Protein AF-A0A9P1BR85-F1 (afdb_monomer_lite)

pLDDT: mean 72.41, std 27.2, range [21.11, 98.56]

InterPro domains:
  IPR002318 Alanine-tRNA ligase, class IIc [PR00980] (396-407)
  IPR002318 Alanine-tRNA ligase, class IIc [PR00980] (524-535)
  IPR002318 Alanine-tRNA ligase, class IIc [PR00980] (551-564)
  IPR002318 Alanine-tRNA ligase, class IIc [PR00980] (608-624)
  IPR002318 Alanine-tRNA ligase, class IIc [PR00980] (632-645)
  IPR002318 Alanine-tRNA ligase, class IIc [TIGR00344] (321-1251)
  IPR009000 Translation protein, beta-barrel domain superfamily [SSF50447] (837-905)
  IPR012947 Threonyl/alanyl tRNA synthetase, SAD [PF07973] (1009-1067)
  IPR012947 Threonyl/alanyl tRNA synthetase, SAD [SM00863] (1009-1068)
  IPR018162 Alanine-tRNA ligase, class IIc, anti-codon-binding domain superfamily [SSF101353] (571-773)
  IPR018163 Threonyl/alanyl tRNA synthetase, class II-like, putative editing domain superfamily [SSF55186] (910-1072)
  IPR018164 Alanyl-tRNA synthetase, class IIc, N-terminal [PF01411] (321-908)
  IPR018165 Alanyl-tRNA synthetase, class IIc, core domain [PS50860] (317-1081)
  IPR023033 Alanine-tRNA ligase, eukaryota/bacteria [MF_00036_B] (319-1270)
  IPR045864 Class II Aminoacyl-tRNA synthetase/Biotinyl protein ligase (BPL) and lipoyl protein ligase (LPL) [G3DSA:3.30.930.10] (318-566)
  IPR045864 Class II Aminoacyl-tRNA synthetase/Biotinyl protein ligase (BPL) and lipoyl protein ligase (LPL) [SSF55681] (320-570)
  IPR050058 Alanine--tRNA ligase [PTHR11777] (317-1268)
  IPR059090 Alanine--tRNA ligase, helical bundle domain [PF26023] (1075-1135)

Secondary structure (DSSP, 8-state):
-PPPPSS----------EEEEEETTTTEEEEEESS-----TT--S-S-PPP---------------------------------------SSS----------------------S---HHHHHHHHHHHHHHHHHHHHHHHHHHHHHHS------PPPPP-------------------HHHHHSTTSS---S---------S---S---------------------SS-------------------TTS----EEEETTEEEE---------------------------SSSHHHHTT--S--SS---TTTS-HHHHHHHHHHIIIIIT-PEE-PPPPSS-SS-TT-SS--SGGGGGHHHHTT---TT-TTTT--EEEEEEEEE-SSSSS--TTTTTTSSS--SEEEEEEEEEESS--HHHHHHHHHHIIIIIS---GGGEEEEEE--BTTTTBPP-HHHHHHHTTTS-GGGEEEE-HHHHEEESSSSEEEEEEEEEEEESS-SS--GGGTTTT-TTEEEEEEEEEEEEEE-TTS-EEEEEEEEEEEEEEHHHHHHHHTT-SSGGGSTTTHHHHHHHHHHH-SSPP----GGGSTTSHHHHHHHHHHHHHHHHHHHHTT----SSHHHHHHHHHHHHHHHHHHHHS-PPTT-GGGGHHHHHHHHTTT-TTS-HHHHHHHHHHHHHHHHHHHHHHHHHHHHHHHHHHHHHHHT--EE-HHHHHHHHHHH---HHHHHHHHHHTT-EE-HHHHHHHHHHHHHHHHHHHHHHHTTT---PPP---HHHHHHHHHTTPPPPB-GGGGS-S---EEEEEEEEETTEEESBGGG-S-TTSEEEEEESB--SPPSBTTBPPP-EEEE-TT--EEEEE-EEEEETTEEEEEEE--S--BTT-EEEEEE-HHHHHHHHHHHHHHHHHHHHHHHHH-TT--EEEEEE-SS-EEEEEE---TT-S-HHHHHHHHHHHHHHHHTT-BEEEEEE-HHHHHTSTT-B--TT----SSEEEEEESS-HHHHHHSTT-GGGGGSEEEE--S---SBGGGG--EEEEEEEEEETTEEEEEEEEHHHHHHHHHHHHHHHHHHHHHHHS---HHHHHHHHHHHHHS---HHHHHHHHHHHHHHHHHHHHHHHHHTT-PPPHHHHHHHHHHHHHHHHHHHHTT-SEEEEEEESTTS-HHHHHHHHHHS--SSEEEEEEEEETTEEEEEEE--HHHHTTS-HHHHHHHHHHTTT-EEEE-SSEEEEEEES--TTHHHHHHHHHHH-

Structure (mmCIF, N/CA/C/O backbone):
data_AF-A0A9P1BR85-F1
#
_entry.id   AF-A0A9P1BR85-F1
#
loop_
_atom_site.group_PDB
_atom_site.id
_atom_site.type_symbol
_atom_site.label_atom_id
_atom_site.label_alt_id
_atom_site.label_comp_id
_atom_site.label_asym_id
_atom_site.label_entity_id
_atom_site.label_seq_id
_atom_site.pdbx_PDB_ins_code
_atom_site.Cartn_x
_atom_site.Cartn_y
_atom_site.Cartn_z
_atom_site.occupancy
_atom_site.B_iso_or_equiv
_atom_site.auth_seq_id
_atom_site.auth_comp_id
_atom_site.auth_asym_id
_atom_site.auth_atom_id
_atom_site.pdbx_PDB_model_num
ATOM 1 N N . MET A 1 1 ? -26.555 35.441 6.505 1.00 25.62 1 MET A N 1
ATOM 2 C CA . MET A 1 1 ? -26.616 36.416 7.619 1.00 25.62 1 MET A CA 1
ATOM 3 C C . MET A 1 1 ? -27.874 37.264 7.460 1.00 25.62 1 MET A C 1
ATOM 5 O O . MET A 1 1 ? -27.933 38.036 6.513 1.00 25.62 1 MET A O 1
ATOM 9 N N . ALA A 1 2 ? -28.881 37.100 8.325 1.00 23.98 2 ALA A N 1
ATOM 10 C CA . ALA A 1 2 ? -30.093 37.929 8.333 1.00 23.98 2 ALA A CA 1
ATOM 11 C C . ALA A 1 2 ? -30.018 38.962 9.474 1.00 23.98 2 ALA A C 1
ATOM 13 O O . ALA A 1 2 ? -29.625 38.620 10.588 1.00 23.98 2 ALA A O 1
ATOM 14 N N . ARG A 1 3 ? -30.357 40.226 9.182 1.00 26.73 3 ARG A N 1
ATOM 15 C CA . ARG A 1 3 ? -30.446 41.327 10.157 1.00 26.73 3 ARG A CA 1
ATOM 16 C C . ARG A 1 3 ? -31.713 41.170 11.004 1.00 26.73 3 ARG A C 1
ATOM 18 O O . ARG A 1 3 ? -32.809 41.132 10.457 1.00 26.73 3 ARG A O 1
ATOM 25 N N . LEU A 1 4 ? -31.541 41.125 12.323 1.00 29.30 4 LEU A N 1
ATOM 26 C CA . LEU A 1 4 ? -32.611 41.199 13.317 1.00 29.30 4 LEU A CA 1
ATOM 27 C C . LEU A 1 4 ? -33.137 42.638 13.418 1.00 29.30 4 LEU A C 1
ATOM 29 O O . LEU A 1 4 ? -32.357 43.582 13.546 1.00 29.30 4 LEU A O 1
ATOM 33 N N . GLY A 1 5 ? -34.460 42.788 13.355 1.00 28.75 5 GLY A N 1
ATOM 34 C CA . GLY A 1 5 ? -35.166 44.020 13.698 1.00 28.75 5 GLY A CA 1
ATOM 35 C C . GLY A 1 5 ? -35.377 44.154 15.214 1.00 28.75 5 GLY A C 1
ATOM 36 O O . GLY A 1 5 ? -35.301 43.160 15.939 1.00 28.75 5 GLY A O 1
ATOM 37 N N . PRO A 1 6 ? -35.628 45.375 15.711 1.00 30.72 6 PRO A N 1
ATOM 38 C CA . PRO A 1 6 ? -35.629 45.680 17.130 1.00 30.72 6 PRO A CA 1
ATOM 39 C C . PRO A 1 6 ? -37.031 45.448 17.695 1.00 30.72 6 PRO A C 1
ATOM 41 O O . PRO A 1 6 ? -37.921 46.243 17.422 1.00 30.72 6 PRO A O 1
ATOM 44 N N . ASN A 1 7 ? -37.243 44.345 18.417 1.00 29.75 7 ASN A N 1
ATOM 45 C CA . ASN A 1 7 ? -38.134 44.230 19.585 1.00 29.75 7 ASN A CA 1
ATOM 46 C C . ASN A 1 7 ? -38.347 42.750 19.944 1.00 29.75 7 ASN A C 1
ATOM 48 O O . ASN A 1 7 ? -38.899 41.994 19.152 1.00 29.75 7 ASN A O 1
ATOM 52 N N . GLY A 1 8 ? -37.980 42.375 21.173 1.00 27.50 8 GLY A N 1
ATOM 53 C CA . GLY A 1 8 ? -38.350 41.098 21.799 1.00 27.50 8 GLY A CA 1
ATOM 54 C C . GLY A 1 8 ? -37.197 40.100 21.890 1.00 27.50 8 GLY A C 1
ATOM 55 O O . GLY A 1 8 ? -36.832 39.468 20.906 1.00 27.50 8 GLY A O 1
ATOM 56 N N . GLY A 1 9 ? -36.607 39.974 23.080 1.00 27.09 9 GLY A N 1
ATOM 57 C CA . GLY A 1 9 ? -35.507 39.051 23.352 1.00 27.09 9 GLY A CA 1
ATOM 58 C C . GLY A 1 9 ? -35.952 37.646 23.766 1.00 27.09 9 GLY A C 1
ATOM 59 O O . GLY A 1 9 ? -37.033 37.485 24.321 1.00 27.09 9 GLY A O 1
ATOM 60 N N . ALA A 1 10 ? -35.081 36.657 23.541 1.00 24.48 10 ALA A N 1
ATOM 61 C CA . ALA A 1 10 ? -34.544 35.745 24.563 1.00 24.48 10 ALA A CA 1
ATOM 62 C C . ALA A 1 10 ? -33.640 34.652 23.941 1.00 24.48 10 ALA A C 1
ATOM 64 O O . ALA A 1 10 ? -34.017 34.010 22.971 1.00 24.48 10 ALA A O 1
ATOM 65 N N . MET A 1 11 ? -32.493 34.450 24.609 1.00 24.55 11 MET A N 1
ATOM 66 C CA . MET A 1 11 ? -31.585 33.287 24.714 1.00 24.55 11 MET A CA 1
ATOM 67 C C . MET A 1 11 ? -30.836 32.724 23.474 1.00 24.55 11 MET A C 1
ATOM 69 O O . MET A 1 11 ? -31.454 32.207 22.548 1.00 24.55 11 MET A O 1
ATOM 73 N N . PRO A 1 12 ? -29.480 32.718 23.495 1.00 28.81 12 PRO A N 1
ATOM 74 C CA . PRO A 1 12 ? -28.637 32.061 22.500 1.00 28.81 12 PRO A CA 1
ATOM 75 C C . PRO A 1 12 ? -28.315 30.611 22.898 1.00 28.81 12 PRO A C 1
ATOM 77 O O . PRO A 1 12 ? -27.732 30.356 23.949 1.00 28.81 12 PRO A O 1
ATOM 80 N N . GLY A 1 13 ? -28.641 29.662 22.022 1.00 33.38 13 GLY A N 1
ATOM 81 C CA . GLY A 1 13 ? -28.207 28.270 22.141 1.00 33.38 13 GLY A CA 1
ATOM 82 C C . GLY A 1 13 ? -29.148 27.325 21.402 1.00 33.38 13 GLY A C 1
ATOM 83 O O . GLY A 1 13 ? -30.306 27.228 21.774 1.00 33.38 13 GLY A O 1
ATOM 84 N N . GLN A 1 14 ? -28.615 26.621 20.396 1.00 28.33 14 GLN A N 1
ATOM 85 C CA . GLN A 1 14 ? -29.268 25.638 19.509 1.00 28.33 14 GLN A CA 1
ATOM 86 C C . GLN A 1 14 ? -30.044 26.195 18.300 1.00 28.33 14 GLN A C 1
ATOM 88 O O . GLN A 1 14 ? -31.259 26.327 18.308 1.00 28.33 14 GLN A O 1
ATOM 93 N N . LEU A 1 15 ? -29.327 26.406 17.192 1.00 25.19 15 LEU A N 1
ATOM 94 C CA . LEU A 1 15 ? -29.870 26.268 15.835 1.00 25.19 15 LEU A CA 1
ATOM 95 C C . LEU A 1 15 ? -28.825 25.510 15.003 1.00 25.19 15 LEU A C 1
ATOM 97 O O . LEU A 1 15 ? -27.861 26.101 14.519 1.00 25.19 15 LEU A O 1
ATOM 101 N N . ARG A 1 16 ? -28.984 24.190 14.869 1.00 26.69 16 ARG A N 1
ATOM 102 C CA . ARG A 1 16 ? -28.299 23.388 13.845 1.00 26.69 16 ARG A CA 1
ATOM 103 C C . ARG A 1 16 ? -29.375 22.875 12.877 1.00 26.69 16 ARG A C 1
ATOM 105 O O . ARG A 1 16 ? -30.296 22.206 13.310 1.00 26.69 16 ARG A O 1
ATOM 112 N N . HIS A 1 17 ? -29.228 23.267 11.607 1.00 26.73 17 HIS A N 1
ATOM 113 C CA . HIS A 1 17 ? -29.951 22.861 10.387 1.00 26.73 17 HIS A CA 1
ATOM 114 C C . HIS A 1 17 ? -31.493 23.017 10.327 1.00 26.73 17 HIS A C 1
ATOM 116 O O . HIS A 1 17 ? -32.253 22.414 11.072 1.00 26.73 17 HIS A O 1
ATOM 122 N N . LEU A 1 18 ? -31.957 23.807 9.347 1.00 26.86 18 LEU A N 1
ATOM 123 C CA . LEU A 1 18 ? -33.346 23.863 8.871 1.00 26.86 18 LEU A CA 1
ATOM 124 C C . LEU A 1 18 ? -33.340 23.612 7.357 1.00 26.86 18 LEU A C 1
ATOM 126 O O . LEU A 1 18 ? -32.516 24.199 6.647 1.00 26.86 18 LEU A O 1
ATOM 130 N N . ARG A 1 19 ? -34.250 22.766 6.860 1.00 30.28 19 ARG A N 1
ATOM 131 C CA . ARG A 1 19 ? -34.470 22.537 5.421 1.00 30.28 19 ARG A CA 1
ATOM 132 C C . ARG A 1 19 ? -35.911 22.869 5.037 1.00 30.28 19 ARG A C 1
ATOM 134 O O . ARG A 1 19 ? -36.836 22.696 5.827 1.00 30.28 19 ARG A O 1
ATOM 141 N N . PHE A 1 20 ? -36.078 23.326 3.800 1.00 30.16 20 PHE A N 1
ATOM 142 C CA . PHE A 1 20 ? -37.363 23.697 3.212 1.00 30.16 20 PHE A CA 1
ATOM 143 C C . PHE A 1 20 ? -37.654 22.789 2.022 1.00 30.16 20 PHE A C 1
ATOM 145 O O . PHE A 1 20 ? -36.766 22.548 1.203 1.00 30.16 20 PHE A O 1
ATOM 152 N N . VAL A 1 21 ? -38.893 22.313 1.915 1.00 30.11 21 VAL A N 1
ATOM 153 C CA . VAL A 1 21 ? -39.370 21.561 0.748 1.00 30.11 21 VAL A CA 1
ATOM 154 C C . VAL A 1 21 ? -40.624 22.240 0.209 1.00 30.11 21 VAL A C 1
ATOM 156 O O . VAL A 1 21 ? -41.477 22.697 0.971 1.00 30.11 21 VAL A O 1
ATOM 159 N N . LEU A 1 22 ? -40.695 22.338 -1.117 1.00 29.88 22 LEU A N 1
ATOM 160 C CA . LEU A 1 22 ? -41.780 22.980 -1.848 1.00 29.88 22 LEU A CA 1
ATOM 161 C C . LEU A 1 22 ? -42.745 21.896 -2.333 1.00 29.88 22 LEU A C 1
ATOM 163 O O . LEU A 1 22 ? -42.381 21.079 -3.181 1.00 29.88 22 LEU A O 1
ATOM 167 N N . ASP A 1 23 ? -43.958 21.877 -1.789 1.00 34.22 23 ASP A N 1
ATOM 168 C CA . ASP A 1 23 ? -45.006 20.963 -2.237 1.00 34.22 23 ASP A CA 1
ATOM 169 C C . ASP A 1 23 ? -45.656 21.553 -3.495 1.00 34.22 23 ASP A C 1
ATOM 171 O O . ASP A 1 23 ? -46.388 22.545 -3.443 1.00 34.22 23 ASP A O 1
ATOM 175 N N . ARG A 1 24 ? -45.342 20.972 -4.657 1.00 32.69 24 ARG A N 1
ATOM 176 C CA . ARG A 1 24 ? -45.796 21.490 -5.955 1.00 32.69 24 ARG A CA 1
ATOM 177 C C . ARG A 1 24 ? -47.262 21.192 -6.267 1.00 32.69 24 ARG A C 1
ATOM 179 O O . ARG A 1 24 ? -47.811 21.897 -7.112 1.00 32.69 24 ARG A O 1
ATOM 186 N N . GLU A 1 25 ? -47.901 20.239 -5.589 1.00 29.50 25 GLU A N 1
ATOM 187 C CA . GLU A 1 25 ? -49.342 19.994 -5.754 1.00 29.50 25 GLU A CA 1
ATOM 188 C C . GLU A 1 25 ? -50.184 20.999 -4.960 1.00 29.50 25 GLU A C 1
ATOM 190 O O . GLU A 1 25 ? -51.306 21.310 -5.360 1.00 29.50 25 GLU A O 1
ATOM 195 N N . ARG A 1 26 ? -49.638 21.552 -3.867 1.00 33.25 26 ARG A N 1
ATOM 196 C CA . ARG A 1 26 ? -50.329 22.536 -3.010 1.00 33.25 26 ARG A CA 1
ATOM 197 C C . ARG A 1 26 ? -49.810 23.968 -3.113 1.00 33.25 26 ARG A C 1
ATOM 199 O O . ARG A 1 26 ? -50.464 24.866 -2.600 1.00 33.25 26 ARG A O 1
ATOM 206 N N . GLN A 1 27 ? -48.687 24.185 -3.800 1.00 31.84 27 GLN A N 1
ATOM 207 C CA . GLN A 1 27 ? -48.037 25.493 -3.966 1.00 31.84 27 GLN A CA 1
ATOM 208 C C . GLN A 1 27 ? -47.677 26.172 -2.625 1.00 31.84 27 GLN A C 1
ATOM 210 O O . GLN A 1 27 ? -47.755 27.392 -2.507 1.00 31.84 27 GLN A O 1
ATOM 215 N N . GLU A 1 28 ? -47.235 25.406 -1.620 1.00 30.34 28 GLU A N 1
ATOM 216 C CA . GLU A 1 28 ? -46.762 25.938 -0.330 1.00 30.34 28 GLU A CA 1
ATOM 217 C C . GLU A 1 28 ? -45.363 25.415 0.037 1.00 30.34 28 GLU A C 1
ATOM 219 O O . GLU A 1 28 ? -44.925 24.353 -0.415 1.00 30.34 28 GLU A O 1
ATOM 224 N N . VAL A 1 29 ? -44.650 26.179 0.874 1.00 28.06 29 VAL A N 1
ATOM 225 C CA . VAL A 1 29 ? -43.334 25.816 1.422 1.00 28.06 29 VAL A CA 1
ATOM 226 C C . VAL A 1 29 ? -43.508 25.385 2.870 1.00 28.06 29 VAL A C 1
ATOM 228 O O . VAL A 1 29 ? -43.940 26.182 3.702 1.00 28.06 29 VAL A O 1
ATOM 231 N N . ILE A 1 30 ? -43.133 24.146 3.188 1.00 31.05 30 ILE A N 1
ATOM 232 C CA . ILE A 1 30 ? -43.227 23.617 4.553 1.00 31.05 30 ILE A CA 1
ATOM 233 C C . ILE A 1 30 ? -41.827 23.557 5.174 1.00 31.05 30 ILE A C 1
ATOM 235 O O . ILE A 1 30 ? -40.859 23.124 4.544 1.00 31.05 30 ILE A O 1
ATOM 239 N N . MET A 1 31 ? -41.729 24.033 6.417 1.00 28.31 31 MET A N 1
ATOM 240 C CA . MET A 1 31 ? -40.496 24.126 7.200 1.00 28.31 31 MET A CA 1
ATOM 241 C C . MET A 1 31 ? -40.421 22.986 8.220 1.00 28.31 31 MET A C 1
ATOM 243 O O . MET A 1 31 ? -41.386 22.760 8.950 1.00 28.31 31 MET A O 1
ATOM 247 N N . TYR A 1 32 ? -39.265 22.329 8.325 1.00 33.50 32 TYR A N 1
ATOM 248 C CA . TYR A 1 32 ? -39.000 21.329 9.365 1.00 33.50 32 TYR A CA 1
ATOM 249 C C . TYR A 1 32 ? -37.631 21.553 10.028 1.00 33.50 32 TYR A C 1
ATOM 251 O O . TYR A 1 32 ? -36.691 22.009 9.372 1.00 33.50 32 TYR A O 1
ATOM 259 N N . SER A 1 33 ? -37.531 21.218 11.323 1.00 28.16 33 SER A N 1
ATOM 260 C CA . SER A 1 33 ? -36.269 21.116 12.074 1.00 28.16 33 SER A CA 1
ATOM 261 C C . SER A 1 33 ? -35.996 19.662 12.461 1.00 28.16 33 SER A C 1
ATOM 263 O O . SER A 1 33 ? -36.933 18.916 12.744 1.00 28.16 33 SER A O 1
ATOM 265 N N . ASP A 1 34 ? -34.722 19.270 12.504 1.00 32.44 34 ASP A N 1
ATOM 266 C CA . ASP A 1 34 ? -34.265 17.871 12.618 1.00 32.44 34 ASP A CA 1
ATOM 267 C C . ASP A 1 34 ? -34.463 17.205 14.004 1.00 32.44 34 ASP A C 1
ATOM 269 O O . ASP A 1 34 ? -33.887 16.159 14.276 1.00 32.44 34 ASP A O 1
ATOM 273 N N . ASP A 1 35 ? -35.348 17.734 14.854 1.00 29.52 35 ASP A N 1
ATOM 274 C CA . ASP A 1 35 ? -35.686 17.156 16.165 1.00 29.52 35 ASP A CA 1
ATOM 275 C C . ASP A 1 35 ? -37.187 16.832 16.287 1.00 29.52 35 ASP A C 1
ATOM 277 O O . ASP A 1 35 ? -37.827 17.182 17.273 1.00 29.52 35 ASP A O 1
ATOM 281 N N . VAL A 1 36 ? -37.779 16.143 15.299 1.00 24.77 36 VAL A N 1
ATOM 282 C CA . VAL A 1 36 ? -39.056 15.412 15.464 1.00 24.77 36 VAL A CA 1
ATOM 283 C C . VAL A 1 36 ? -39.113 14.205 14.512 1.00 24.77 36 VAL A C 1
ATOM 285 O O . VAL A 1 36 ? -39.250 14.357 13.301 1.00 24.77 36 VAL A O 1
ATOM 288 N N . MET A 1 37 ? -39.095 12.980 15.057 1.00 23.67 37 MET A N 1
ATOM 289 C CA . MET A 1 37 ? -39.529 11.779 14.327 1.00 23.67 37 MET A CA 1
ATOM 290 C C . MET A 1 37 ? -41.025 11.877 13.996 1.00 23.67 37 MET A C 1
ATOM 292 O O . MET A 1 37 ? -41.867 11.813 14.893 1.00 23.67 37 MET A O 1
ATOM 296 N N . MET A 1 38 ? -41.370 11.926 12.711 1.00 23.19 38 MET A N 1
ATOM 297 C CA . MET A 1 38 ? -42.725 11.654 12.228 1.00 23.19 38 MET A CA 1
ATOM 298 C C . MET A 1 38 ? -42.800 10.203 11.740 1.00 23.19 38 MET A C 1
ATOM 300 O O . MET A 1 38 ? -42.442 9.887 10.609 1.00 23.19 38 MET A O 1
ATOM 304 N N . VAL A 1 39 ? -43.265 9.305 12.610 1.00 25.69 39 VAL A N 1
ATOM 305 C CA . VAL A 1 39 ? -43.683 7.945 12.237 1.00 25.69 39 VAL A CA 1
ATOM 306 C C . VAL A 1 39 ? -45.099 8.022 11.646 1.00 25.69 39 VAL A C 1
ATOM 308 O O . VAL A 1 39 ? -45.984 8.580 12.302 1.00 25.69 39 VAL A O 1
ATOM 311 N N . PRO A 1 40 ? -45.383 7.446 10.462 1.00 26.38 40 PRO A N 1
ATOM 312 C CA . PRO A 1 40 ? -46.753 7.279 9.993 1.00 26.38 40 PRO A CA 1
ATOM 313 C C . PRO A 1 40 ? -47.507 6.330 10.932 1.00 26.38 40 PRO A C 1
ATOM 315 O O . PRO A 1 40 ? -47.111 5.181 11.136 1.00 26.38 40 PRO A O 1
ATOM 318 N N . ALA A 1 41 ? -48.610 6.793 11.514 1.00 23.09 41 ALA A N 1
ATOM 319 C CA . ALA A 1 41 ? -49.493 5.946 12.305 1.00 23.09 41 ALA A CA 1
ATOM 320 C C . ALA A 1 41 ? -50.175 4.909 11.391 1.00 23.09 41 ALA A C 1
ATOM 322 O O . ALA A 1 41 ? -51.093 5.258 10.651 1.00 23.09 41 ALA A O 1
ATOM 323 N N . GLY A 1 42 ? -49.732 3.645 11.435 1.00 31.39 42 GLY A N 1
ATOM 324 C CA . GLY A 1 42 ? -50.383 2.570 10.676 1.00 31.39 42 GLY A CA 1
ATOM 325 C C . GLY A 1 42 ? -49.637 1.249 10.461 1.00 31.39 42 GLY A C 1
ATOM 326 O O . GLY A 1 42 ? -50.197 0.386 9.796 1.00 31.39 42 GLY A O 1
ATOM 327 N N . ALA A 1 43 ? -48.436 1.036 11.006 1.00 26.39 43 ALA A N 1
ATOM 328 C CA . ALA A 1 43 ? -47.770 -0.269 10.945 1.00 26.39 43 ALA A CA 1
ATOM 329 C C . ALA A 1 43 ? -47.427 -0.757 12.359 1.00 26.39 43 ALA A C 1
ATOM 331 O O . ALA A 1 43 ? -46.550 -0.195 13.014 1.00 26.39 43 ALA A O 1
ATOM 332 N N . GLU A 1 44 ? -48.124 -1.790 12.844 1.00 27.41 44 GLU A N 1
ATOM 333 C CA . GLU A 1 44 ? -47.618 -2.582 13.969 1.00 27.41 44 GLU A CA 1
ATOM 334 C C . GLU A 1 44 ? -46.630 -3.654 13.478 1.00 27.41 44 GLU A C 1
ATOM 336 O O . GLU A 1 44 ? -46.718 -4.114 12.337 1.00 27.41 44 GLU A O 1
ATOM 341 N N . PRO A 1 45 ? -45.662 -4.043 14.327 1.00 29.77 45 PRO A N 1
ATOM 342 C CA . PRO A 1 45 ? -44.432 -4.693 13.917 1.00 29.77 45 PRO A CA 1
ATOM 343 C C . PRO A 1 45 ? -44.536 -6.213 14.045 1.00 29.77 45 PRO A C 1
ATOM 345 O O . PRO A 1 45 ? -44.704 -6.746 15.143 1.00 29.77 45 PRO A O 1
ATOM 348 N N . GLY A 1 46 ? -44.352 -6.923 12.935 1.00 28.92 46 GLY A N 1
ATOM 349 C CA . GLY A 1 46 ? -44.151 -8.368 12.966 1.00 28.92 46 GLY A CA 1
ATOM 350 C C . GLY A 1 46 ? -44.525 -9.071 11.675 1.00 28.92 46 GLY A C 1
ATOM 351 O O . GLY A 1 46 ? -45.572 -9.695 11.629 1.00 28.92 46 GLY A O 1
ATOM 352 N N . GLN A 1 47 ? -43.654 -9.009 10.667 1.00 27.36 47 GLN A N 1
ATOM 353 C CA . GLN A 1 47 ? -43.393 -10.088 9.704 1.00 27.36 47 GLN A CA 1
ATOM 354 C C . GLN A 1 47 ? -42.362 -9.582 8.695 1.00 27.36 47 GLN A C 1
ATOM 356 O O . GLN A 1 47 ? -42.692 -8.796 7.827 1.00 27.36 47 GLN A O 1
ATOM 361 N N . PHE A 1 48 ? -41.106 -9.956 8.939 1.00 25.56 48 PHE A N 1
ATOM 362 C CA . PHE A 1 48 ? -39.958 -10.165 8.038 1.00 25.56 48 PHE A CA 1
ATOM 363 C C . PHE A 1 48 ? -38.704 -10.050 8.913 1.00 25.56 48 PHE A C 1
ATOM 365 O O . PHE A 1 48 ? -37.885 -9.145 8.798 1.00 25.56 48 PHE A O 1
ATOM 372 N N . GLY A 1 49 ? -38.615 -10.967 9.881 1.00 26.34 49 GLY A N 1
ATOM 373 C CA . GLY A 1 49 ? -37.349 -11.293 10.514 1.00 26.34 49 GLY A CA 1
ATOM 374 C C . GLY A 1 49 ? -36.596 -12.224 9.574 1.00 26.34 49 GLY A C 1
ATOM 375 O O . GLY A 1 49 ? -37.075 -13.319 9.286 1.00 26.34 49 GLY A O 1
ATOM 376 N N . VAL A 1 50 ? -35.440 -11.780 9.096 1.00 26.31 50 VAL A N 1
ATOM 377 C CA . VAL A 1 50 ? -34.409 -12.670 8.558 1.00 26.31 50 VAL A CA 1
ATOM 378 C C . VAL A 1 50 ? -33.716 -13.319 9.766 1.00 26.31 50 VAL A C 1
ATOM 380 O O . VAL A 1 50 ? -33.349 -12.599 10.699 1.00 26.31 50 VAL A O 1
ATOM 383 N N . PRO A 1 51 ? -33.583 -14.655 9.825 1.00 28.23 51 PRO A N 1
ATOM 384 C CA . PRO A 1 51 ? -33.002 -15.328 10.977 1.00 28.23 51 PRO A CA 1
ATOM 385 C C . PRO A 1 51 ? -31.473 -15.230 10.958 1.00 28.23 51 PRO A C 1
ATOM 387 O O . PRO A 1 51 ? -30.832 -15.498 9.945 1.00 28.23 51 PRO A O 1
ATOM 390 N N . VAL A 1 52 ? -30.893 -14.915 12.117 1.00 26.17 52 VAL A N 1
ATOM 391 C CA . VAL A 1 52 ? -29.483 -15.165 12.434 1.00 26.17 52 VAL A CA 1
ATOM 392 C C . VAL A 1 52 ? -29.457 -16.150 13.601 1.00 26.17 52 VAL A C 1
ATOM 394 O O . VAL A 1 52 ? -30.008 -15.863 14.663 1.00 26.17 52 VAL A O 1
ATOM 397 N N . GLY A 1 53 ? -28.838 -17.312 13.398 1.00 23.72 53 GLY A N 1
ATOM 398 C CA . GLY A 1 53 ? -28.567 -18.295 14.448 1.00 23.72 53 GLY A CA 1
ATOM 399 C C . GLY A 1 53 ? -28.196 -19.664 13.880 1.00 23.72 53 GLY A C 1
ATOM 400 O O . GLY A 1 53 ? -29.034 -20.332 13.282 1.00 23.72 53 GLY A O 1
ATOM 401 N N . GLY A 1 54 ? -26.937 -20.072 14.062 1.00 22.25 54 GLY A N 1
ATOM 402 C CA . GLY A 1 54 ? -26.461 -21.416 13.734 1.00 22.25 54 GLY A CA 1
ATOM 403 C C . GLY A 1 54 ? -26.887 -22.487 14.748 1.00 22.25 54 GLY A C 1
ATOM 404 O O . GLY A 1 54 ? -27.278 -22.174 15.870 1.00 22.25 54 GLY A O 1
ATOM 405 N N . GLY A 1 55 ? -26.726 -23.757 14.348 1.00 22.06 55 GLY A N 1
ATOM 406 C CA . GLY A 1 55 ? -26.549 -24.896 15.260 1.00 22.06 55 GLY A CA 1
ATOM 407 C C . GLY A 1 55 ? -27.652 -25.967 15.301 1.00 22.06 55 GLY A C 1
ATOM 408 O O . GLY A 1 55 ? -28.524 -25.908 16.154 1.00 22.06 55 GLY A O 1
ATOM 409 N N . ALA A 1 56 ? -27.504 -26.984 14.436 1.00 23.77 56 ALA A N 1
ATOM 410 C CA . ALA A 1 56 ? -27.839 -28.417 14.585 1.00 23.77 56 ALA A CA 1
ATOM 411 C C . ALA A 1 56 ? -29.232 -28.870 15.104 1.00 23.77 56 ALA A C 1
ATOM 413 O O . ALA A 1 56 ? -29.532 -28.753 16.285 1.00 23.77 56 ALA A O 1
ATOM 414 N N . CYS A 1 57 ? -30.007 -29.602 14.284 1.00 21.36 57 CYS A N 1
ATOM 415 C CA . CYS A 1 57 ? -30.027 -31.082 14.208 1.00 21.36 57 CYS A CA 1
ATOM 416 C C . CYS A 1 57 ? -31.293 -31.617 13.486 1.00 21.36 57 CYS A C 1
ATOM 418 O O . CYS A 1 57 ? -32.405 -31.256 13.851 1.00 21.36 57 CYS A O 1
ATOM 420 N N . ARG A 1 58 ? -31.060 -32.591 12.589 1.00 23.42 58 ARG A N 1
ATOM 421 C CA . ARG A 1 58 ? -31.913 -33.724 12.152 1.00 23.42 58 ARG A CA 1
ATOM 422 C C . ARG A 1 58 ? -33.138 -33.513 11.245 1.00 23.42 58 ARG A C 1
ATOM 424 O O . ARG A 1 58 ? -34.125 -32.901 11.624 1.00 23.42 58 ARG A O 1
ATOM 431 N N . ASP A 1 59 ? -33.025 -34.203 10.104 1.00 23.31 59 ASP A N 1
ATOM 432 C CA . ASP A 1 59 ? -34.017 -35.021 9.393 1.00 23.31 59 ASP A CA 1
ATOM 433 C C . ASP A 1 59 ? -35.402 -34.422 9.131 1.00 23.31 59 ASP A C 1
ATOM 435 O O . ASP A 1 59 ? -36.201 -34.277 10.042 1.00 23.31 59 ASP A O 1
ATOM 439 N N . TYR A 1 60 ? -35.738 -34.205 7.856 1.00 24.30 60 TYR A N 1
ATOM 440 C CA . TYR A 1 60 ? -36.769 -34.992 7.166 1.00 24.30 60 TYR A CA 1
ATOM 441 C C . TYR A 1 60 ? -36.750 -34.698 5.657 1.00 24.30 60 TYR A C 1
ATOM 443 O O . TYR A 1 60 ? -36.663 -33.565 5.195 1.00 24.30 60 TYR A O 1
ATOM 451 N N . SER A 1 61 ? -36.808 -35.788 4.906 1.00 21.81 61 SER A N 1
ATOM 452 C CA . SER A 1 61 ? -36.858 -35.937 3.457 1.00 21.81 61 SER A CA 1
ATOM 453 C C . SER A 1 61 ? -38.214 -35.587 2.821 1.00 21.81 61 SER A C 1
ATOM 455 O O . SER A 1 61 ? -39.249 -35.841 3.429 1.00 21.81 61 SER A O 1
ATOM 457 N N . ASN A 1 62 ? -38.155 -35.263 1.521 1.00 23.12 62 ASN A N 1
ATOM 458 C CA . ASN A 1 62 ? -39.154 -35.492 0.457 1.00 23.12 62 ASN A CA 1
ATOM 459 C C . ASN A 1 62 ? -40.347 -34.533 0.256 1.00 23.12 62 ASN A C 1
ATOM 461 O O . ASN A 1 62 ? -41.063 -34.195 1.191 1.00 23.12 62 ASN A O 1
ATOM 465 N N . VAL A 1 63 ? -40.583 -34.271 -1.049 1.00 26.11 63 VAL A N 1
ATOM 466 C CA . VAL A 1 63 ? -41.823 -33.984 -1.830 1.00 26.11 63 VAL A CA 1
ATOM 467 C C . VAL A 1 63 ? -41.579 -32.747 -2.723 1.00 26.11 63 VAL A C 1
ATOM 469 O O . VAL A 1 63 ? -41.529 -31.631 -2.227 1.00 26.11 63 VAL A O 1
ATOM 472 N N . GLN A 1 64 ? -41.116 -32.862 -3.977 1.00 22.78 64 GLN A N 1
ATOM 473 C CA . GLN A 1 64 ? -41.790 -33.229 -5.247 1.00 22.78 64 GLN A CA 1
ATOM 474 C C . GLN A 1 64 ? -43.048 -32.417 -5.650 1.00 22.78 64 GLN A C 1
ATOM 476 O O . GLN A 1 64 ? -44.091 -32.518 -5.019 1.00 22.78 64 GLN A O 1
ATOM 481 N N . ASN A 1 65 ? -42.924 -31.770 -6.826 1.00 24.16 65 ASN A N 1
ATOM 482 C CA . ASN A 1 65 ? -43.932 -31.391 -7.840 1.00 24.16 65 ASN A CA 1
ATOM 483 C C . ASN A 1 65 ? -44.859 -30.163 -7.639 1.00 24.16 65 ASN A C 1
ATOM 485 O O . ASN A 1 65 ? -45.861 -30.227 -6.943 1.00 24.16 65 ASN A O 1
ATOM 489 N N . GLY A 1 66 ? -44.615 -29.110 -8.439 1.00 22.61 66 GLY A N 1
ATOM 490 C CA . GLY A 1 66 ? -45.359 -28.908 -9.700 1.00 22.61 66 GLY A CA 1
ATOM 491 C C . GLY A 1 66 ? -46.633 -28.034 -9.738 1.00 22.61 66 GLY A C 1
ATOM 492 O O . GLY A 1 66 ? -47.731 -28.558 -9.626 1.00 22.61 66 GLY A O 1
ATOM 493 N N . SER A 1 67 ? -46.453 -26.778 -10.191 1.00 21.59 67 SER A N 1
ATOM 494 C CA . SER A 1 67 ? -47.119 -26.111 -11.351 1.00 21.59 67 SER A CA 1
ATOM 495 C C . SER A 1 67 ? -48.585 -25.588 -11.336 1.00 21.59 67 SER A C 1
ATOM 497 O O . SER A 1 67 ? -49.462 -26.211 -10.751 1.00 21.59 67 SER A O 1
ATOM 499 N N . LEU A 1 68 ? -48.788 -24.522 -12.166 1.00 22.50 68 LEU A N 1
ATOM 500 C CA . LEU A 1 68 ? -50.003 -24.012 -12.891 1.00 22.50 68 LEU A CA 1
ATOM 501 C C . LEU A 1 68 ? -50.870 -22.929 -12.157 1.00 22.50 68 LEU A C 1
ATOM 503 O O . LEU A 1 68 ? -51.133 -23.107 -10.979 1.00 22.50 68 LEU A O 1
ATOM 507 N N . VAL A 1 69 ? -51.370 -21.779 -12.693 1.00 21.50 69 VAL A N 1
ATOM 508 C CA . VAL A 1 69 ? -51.640 -21.184 -14.047 1.00 21.50 69 VAL A CA 1
ATOM 509 C C . VAL A 1 69 ? -51.821 -19.624 -13.978 1.00 21.50 69 VAL A C 1
ATOM 511 O O . VAL A 1 69 ? -52.228 -19.108 -12.944 1.00 21.50 69 VAL A O 1
ATOM 514 N N . CYS A 1 70 ? -51.583 -18.928 -15.115 1.00 22.44 70 CYS A N 1
ATOM 515 C CA . CYS A 1 70 ? -52.018 -17.583 -15.638 1.00 22.44 70 CYS A CA 1
ATOM 516 C C . CYS A 1 70 ? -53.510 -17.155 -15.380 1.00 22.44 70 CYS A C 1
ATOM 518 O O . CYS A 1 70 ? -54.253 -18.049 -14.977 1.00 22.44 70 CYS A O 1
ATOM 520 N N . PRO A 1 71 ? -54.044 -15.917 -15.686 1.00 31.25 71 PRO A N 1
ATOM 521 C CA . PRO A 1 71 ? -53.753 -15.035 -16.849 1.00 31.25 71 PRO A CA 1
ATOM 522 C C . PRO A 1 71 ? -53.859 -13.473 -16.695 1.00 31.25 71 PRO A C 1
ATOM 524 O O . PRO A 1 71 ? -54.187 -12.915 -15.656 1.00 31.25 71 PRO A O 1
ATOM 527 N N . SER A 1 72 ? -53.570 -12.818 -17.829 1.00 22.52 72 SER A N 1
ATOM 528 C CA . SER A 1 72 ? -53.552 -11.414 -18.314 1.00 22.52 72 SER A CA 1
ATOM 529 C C . SER A 1 72 ? -54.798 -10.491 -18.195 1.00 22.52 72 SER A C 1
ATOM 531 O O . SER A 1 72 ? -55.915 -10.999 -18.174 1.00 22.52 72 SER A O 1
ATOM 533 N N . VAL A 1 73 ? -54.583 -9.154 -18.323 1.00 21.80 73 VAL A N 1
ATOM 534 C CA . VAL A 1 73 ? -55.225 -8.140 -19.242 1.00 21.80 73 VAL A CA 1
ATOM 535 C C . VAL A 1 73 ? -55.391 -6.711 -18.618 1.00 21.80 73 VAL A C 1
ATOM 537 O O . VAL A 1 73 ? -55.877 -6.563 -17.505 1.00 21.80 73 VAL A O 1
ATOM 540 N N . HIS A 1 74 ? -54.989 -5.674 -19.387 1.00 27.77 74 HIS A N 1
ATOM 541 C CA . HIS A 1 74 ? -55.069 -4.187 -19.221 1.00 27.77 74 HIS A CA 1
ATOM 542 C C . HIS A 1 74 ? -56.502 -3.577 -19.109 1.00 27.77 74 HIS A C 1
ATOM 544 O O . HIS A 1 74 ? -57.438 -4.287 -19.482 1.00 27.77 74 HIS A O 1
ATOM 550 N N . PRO A 1 75 ? -56.740 -2.295 -18.665 1.00 27.78 75 PRO A N 1
ATOM 551 C CA . PRO A 1 75 ? -56.674 -1.054 -19.512 1.00 27.78 75 PRO A CA 1
ATOM 552 C C . PRO A 1 75 ? -56.406 0.293 -18.721 1.00 27.78 75 PRO A C 1
ATOM 554 O O . PRO A 1 75 ? -55.858 0.210 -17.626 1.00 27.78 75 PRO A O 1
ATOM 557 N N . PRO A 1 76 ? -56.718 1.529 -19.211 1.00 31.14 76 PRO A N 1
ATOM 558 C CA . PRO A 1 76 ? -55.839 2.467 -19.947 1.00 31.14 76 PRO A CA 1
ATOM 559 C C . PRO A 1 76 ? -55.633 3.862 -19.274 1.00 31.14 76 PRO A C 1
ATOM 561 O O . PRO A 1 76 ? -56.403 4.258 -18.403 1.00 31.14 76 PRO A O 1
ATOM 564 N N . VAL A 1 77 ? -54.660 4.668 -19.739 1.00 25.89 77 VAL A N 1
ATOM 565 C CA . VAL A 1 77 ? -54.542 6.111 -19.403 1.00 25.89 77 VAL A CA 1
ATOM 566 C C . VAL A 1 77 ? -54.480 6.952 -20.684 1.00 25.89 77 VAL A C 1
ATOM 568 O O . VAL A 1 77 ? -53.715 6.650 -21.596 1.00 25.89 77 VAL A O 1
ATOM 571 N N . SER A 1 78 ? -55.329 7.980 -20.741 1.00 24.50 78 SER A N 1
ATOM 572 C CA . SER A 1 78 ? -55.520 8.953 -21.822 1.00 24.50 78 SER A CA 1
ATOM 573 C C . SER A 1 78 ? -54.587 10.170 -21.716 1.00 24.50 78 SER A C 1
ATOM 575 O O . SER A 1 78 ? -54.290 10.631 -20.617 1.00 24.50 78 SER A O 1
ATOM 577 N N . GLU A 1 79 ? -54.204 10.717 -22.872 1.00 25.45 79 GLU A N 1
ATOM 578 C CA . GLU A 1 79 ? -53.377 11.914 -23.096 1.00 25.45 79 GLU A CA 1
ATOM 579 C C . GLU A 1 79 ? -53.954 13.230 -22.525 1.00 25.45 79 GLU A C 1
ATOM 581 O O . GLU A 1 79 ? -55.160 13.467 -22.606 1.00 25.45 79 GLU A O 1
ATOM 586 N N . MET A 1 80 ? -53.079 14.153 -22.084 1.00 21.64 80 MET A N 1
ATOM 587 C CA . MET A 1 80 ? -53.272 15.606 -22.261 1.00 21.64 80 MET A CA 1
ATOM 588 C C . MET A 1 80 ? -51.949 16.402 -22.189 1.00 21.64 80 MET A C 1
ATOM 590 O O . MET A 1 80 ? -51.051 16.100 -21.411 1.00 21.64 80 MET A O 1
ATOM 594 N N . HIS A 1 81 ? -51.858 17.416 -23.053 1.00 22.12 81 HIS A N 1
ATOM 595 C CA . HIS A 1 81 ? -50.672 18.154 -23.505 1.00 22.12 81 HIS A CA 1
ATOM 596 C C . HIS A 1 81 ? -50.103 19.217 -22.535 1.00 22.12 81 HIS A C 1
ATOM 598 O O . HIS A 1 81 ? -50.859 19.973 -21.927 1.00 22.12 81 HIS A O 1
ATOM 604 N N . LEU A 1 82 ? -48.770 19.392 -22.528 1.00 22.91 82 LEU A N 1
ATOM 605 C CA . LEU A 1 82 ? -48.044 20.552 -21.973 1.00 22.91 82 LEU A CA 1
ATOM 606 C C . LEU A 1 82 ? -47.503 21.453 -23.104 1.00 22.91 82 LEU A C 1
ATOM 608 O O . LEU A 1 82 ? -47.016 20.961 -24.121 1.00 22.91 82 LEU A O 1
ATOM 612 N N . ARG A 1 83 ? -47.601 22.781 -22.929 1.00 21.45 83 ARG A N 1
ATOM 613 C CA . ARG A 1 83 ? -47.065 23.820 -23.833 1.00 21.45 83 ARG A CA 1
ATOM 614 C C . ARG A 1 83 ? -45.690 24.294 -23.345 1.00 21.45 83 ARG A C 1
ATOM 616 O O . ARG A 1 83 ? -45.545 24.603 -22.167 1.00 21.45 83 ARG A O 1
ATOM 623 N N . VAL A 1 84 ? -44.730 24.408 -24.263 1.00 22.95 84 VAL A N 1
ATOM 624 C CA . VAL A 1 84 ? -43.363 24.924 -24.050 1.00 22.95 84 VAL A CA 1
ATOM 625 C C . VAL A 1 84 ? -43.308 26.423 -24.393 1.00 22.95 84 VAL A C 1
ATOM 627 O O . VAL A 1 84 ? -43.925 26.847 -25.371 1.00 22.95 84 VAL A O 1
ATOM 630 N N . VAL A 1 85 ? -42.571 27.221 -23.610 1.00 22.19 85 VAL A N 1
ATOM 631 C CA . VAL A 1 85 ? -42.113 28.577 -23.977 1.00 22.19 85 VAL A CA 1
ATOM 632 C C . VAL A 1 85 ? -40.589 28.534 -24.037 1.00 22.19 85 VAL A C 1
ATOM 634 O O . VAL A 1 85 ? -39.951 28.142 -23.064 1.00 22.19 85 VAL A O 1
ATOM 637 N N . GLU A 1 86 ? -40.020 28.915 -25.177 1.00 23.22 86 GLU A N 1
ATOM 638 C CA . GLU A 1 86 ? -38.581 28.891 -25.453 1.00 23.22 86 GLU A CA 1
ATOM 639 C C . GLU A 1 86 ? -38.034 30.331 -25.469 1.00 23.22 86 GLU A C 1
ATOM 641 O O . GLU A 1 86 ? -38.634 31.222 -26.074 1.00 23.22 86 GLU A O 1
ATOM 646 N N . LEU A 1 87 ? -36.915 30.571 -24.781 1.00 22.09 87 LEU A N 1
ATOM 647 C CA . LEU A 1 87 ? -36.184 31.843 -24.760 1.00 22.09 87 LEU A CA 1
ATOM 648 C C . LEU A 1 87 ? -34.816 31.613 -25.404 1.00 22.09 87 LEU A C 1
ATOM 650 O O . LEU A 1 87 ? -33.994 30.889 -24.851 1.00 22.09 87 LEU A O 1
ATOM 654 N N . VAL A 1 88 ? -34.566 32.241 -26.553 1.00 24.84 88 VAL A N 1
ATOM 655 C CA . VAL A 1 88 ? -33.285 32.140 -27.266 1.00 24.84 88 VAL A CA 1
ATOM 656 C C . VAL A 1 88 ? -32.576 33.491 -27.213 1.00 24.84 88 VAL A C 1
ATOM 658 O O . VAL A 1 88 ? -33.114 34.499 -27.669 1.00 24.84 88 VAL A O 1
ATOM 661 N N . VAL A 1 89 ? -31.366 33.514 -26.654 1.00 23.97 89 VAL A N 1
ATOM 662 C CA . VAL A 1 89 ? -30.507 34.704 -26.562 1.00 23.97 89 VAL A CA 1
ATOM 663 C C . VAL A 1 89 ? -29.371 34.567 -27.571 1.00 23.97 89 VAL A C 1
ATOM 665 O O . VAL A 1 89 ? -28.674 33.556 -27.575 1.00 23.97 89 VAL A O 1
ATOM 668 N N . TRP A 1 90 ? -29.172 35.584 -28.411 1.00 28.30 90 TRP A N 1
ATOM 669 C CA . TRP A 1 90 ? -28.054 35.648 -29.359 1.00 28.30 90 TRP A CA 1
ATOM 670 C C . TRP A 1 90 ? -26.978 36.638 -28.885 1.00 28.30 90 TRP A C 1
ATOM 672 O O . TRP A 1 90 ? -27.295 37.548 -28.114 1.00 28.30 90 TRP A O 1
ATOM 682 N N . PRO A 1 91 ? -25.715 36.506 -29.345 1.00 24.84 91 PRO A N 1
ATOM 683 C CA . PRO A 1 91 ? -24.554 37.193 -28.759 1.00 24.84 91 PRO A CA 1
ATOM 684 C C . PRO A 1 91 ? -24.520 38.722 -28.932 1.00 24.84 91 PRO A C 1
ATOM 686 O O . PRO A 1 91 ? -23.577 39.366 -28.481 1.00 24.84 91 PRO A O 1
ATOM 689 N N . GLU A 1 92 ? -25.531 39.323 -29.559 1.00 26.56 92 GLU A N 1
ATOM 690 C CA . GLU A 1 92 ? -25.589 40.756 -29.856 1.00 26.56 92 GLU A CA 1
ATOM 691 C C . GLU A 1 92 ? -26.904 41.375 -29.341 1.00 26.56 92 GLU A C 1
ATOM 693 O O . GLU A 1 92 ? -27.775 41.791 -30.097 1.00 26.56 92 GLU A O 1
ATOM 698 N N . ALA A 1 93 ? -27.057 41.384 -28.013 1.00 32.75 93 ALA A N 1
ATOM 699 C CA . ALA A 1 93 ? -27.883 42.297 -27.207 1.00 32.75 93 ALA A CA 1
ATOM 700 C C . ALA A 1 93 ? -29.200 42.861 -27.815 1.00 32.75 93 ALA A C 1
ATOM 702 O O . ALA A 1 93 ? -29.443 44.068 -27.764 1.00 32.75 93 ALA A O 1
ATOM 703 N N . SER A 1 94 ? -30.106 42.006 -28.301 1.00 23.28 94 SER A N 1
ATOM 704 C CA . SER A 1 94 ? -31.536 42.335 -28.454 1.00 23.28 94 SER A CA 1
ATOM 705 C C . SER A 1 94 ? -32.416 41.087 -28.280 1.00 23.28 94 SER A C 1
ATOM 707 O O . SER A 1 94 ? -31.998 39.980 -28.610 1.00 23.28 94 SER A O 1
ATOM 709 N N . LEU A 1 95 ? -33.608 41.258 -27.688 1.00 25.50 95 LEU A N 1
ATOM 710 C CA . LEU A 1 95 ? -34.507 40.180 -27.249 1.00 25.50 95 LEU A CA 1
ATOM 711 C C . LEU A 1 95 ? -35.865 40.335 -27.957 1.00 25.50 95 LEU A C 1
ATOM 713 O O . LEU A 1 95 ? -36.529 41.355 -27.775 1.00 25.50 95 LEU A O 1
ATOM 717 N N . GLU A 1 96 ? -36.277 39.358 -28.771 1.00 24.03 96 GLU A N 1
ATOM 718 C CA . GLU A 1 96 ? -37.601 39.337 -29.421 1.00 24.03 96 GLU A CA 1
ATOM 719 C C . GLU A 1 96 ? -38.460 38.220 -28.807 1.00 24.03 96 GLU A C 1
ATOM 721 O O . GLU A 1 96 ? -38.034 37.070 -28.721 1.00 24.03 96 GLU A O 1
ATOM 726 N N . VAL A 1 97 ? -39.683 38.552 -28.384 1.00 25.11 97 VAL A N 1
ATOM 727 C CA . VAL A 1 97 ? -40.663 37.603 -27.827 1.00 25.11 97 VAL A CA 1
ATOM 728 C C . VAL A 1 97 ? -41.814 37.453 -28.819 1.00 25.11 97 VAL A C 1
ATOM 730 O O . VAL A 1 97 ? -42.434 38.448 -29.194 1.00 25.11 97 VAL A O 1
ATOM 733 N N . ARG A 1 98 ? -42.159 36.221 -29.215 1.00 21.50 98 ARG A N 1
ATOM 734 C CA . ARG A 1 98 ? -43.383 35.944 -29.989 1.00 21.50 98 ARG A CA 1
ATOM 735 C C . ARG A 1 98 ? -44.342 35.050 -29.210 1.00 21.50 98 ARG A C 1
ATOM 737 O O . ARG A 1 98 ? -44.005 33.926 -28.863 1.00 21.50 98 ARG A O 1
ATOM 744 N N . CYS A 1 99 ? -45.567 35.539 -29.011 1.00 24.41 99 CYS A N 1
ATOM 745 C CA . CYS A 1 99 ? -46.682 34.809 -28.403 1.00 24.41 99 CYS A CA 1
ATOM 746 C C . CYS A 1 99 ? -47.840 34.647 -29.399 1.00 24.41 99 CYS A C 1
ATOM 748 O O . CYS A 1 99 ? -48.199 35.596 -30.095 1.00 24.41 99 CYS A O 1
ATOM 750 N N . TRP A 1 100 ? -48.477 33.470 -29.413 1.00 23.70 100 TRP A N 1
ATOM 751 C CA . TRP A 1 100 ? -49.748 33.219 -30.109 1.00 23.70 100 TRP A CA 1
ATOM 752 C C . TRP A 1 100 ? -50.913 33.178 -29.110 1.00 23.70 100 TRP A C 1
ATOM 754 O O . TRP A 1 100 ? -50.817 32.569 -28.045 1.00 23.70 100 TRP A O 1
ATOM 764 N N . HIS A 1 101 ? -52.024 33.833 -29.457 1.00 22.59 101 HIS A N 1
ATOM 765 C CA . HIS A 1 101 ? -53.103 34.205 -28.536 1.00 22.59 101 HIS A CA 1
ATOM 766 C C . HIS A 1 101 ? -54.475 33.669 -28.982 1.00 22.59 101 HIS A C 1
ATOM 768 O O . HIS A 1 101 ? -54.811 33.734 -30.162 1.00 22.59 101 HIS A O 1
ATOM 774 N N . ARG A 1 102 ? -55.285 33.213 -28.015 1.00 21.39 102 ARG A N 1
ATOM 775 C CA . ARG A 1 102 ? -56.751 33.399 -27.841 1.00 21.39 102 ARG A CA 1
ATOM 776 C C . ARG A 1 102 ? -57.148 32.657 -26.550 1.00 21.39 102 ARG A C 1
ATOM 778 O O . ARG A 1 102 ? -56.587 31.598 -26.307 1.00 21.39 102 ARG A O 1
ATOM 785 N N . GLN A 1 103 ? -58.102 33.027 -25.698 1.00 23.48 103 GLN A N 1
ATOM 786 C CA . GLN A 1 103 ? -58.877 34.228 -25.332 1.00 23.48 103 GLN A CA 1
ATOM 787 C C . GLN A 1 103 ? -60.072 33.657 -24.528 1.00 23.48 103 GLN A C 1
ATOM 789 O O . GLN A 1 103 ? -60.798 32.859 -25.107 1.00 23.48 103 GLN A O 1
ATOM 794 N N . ASN A 1 104 ? -60.295 34.135 -23.289 1.00 23.77 104 ASN A N 1
ATOM 795 C CA . ASN A 1 104 ? -61.615 34.429 -22.680 1.00 23.77 104 ASN A CA 1
ATOM 796 C C . ASN A 1 104 ? -62.611 33.246 -22.440 1.00 23.77 104 ASN A C 1
ATOM 798 O O . ASN A 1 104 ? -62.861 32.455 -23.331 1.00 23.77 104 ASN A O 1
ATOM 802 N N . ILE A 1 105 ? -63.297 33.046 -21.298 1.00 24.23 105 ILE A N 1
ATOM 803 C CA . ILE A 1 105 ? -63.887 33.934 -20.268 1.00 24.23 105 ILE A CA 1
ATOM 804 C C . ILE A 1 105 ? -64.166 33.109 -18.983 1.00 24.23 105 ILE A C 1
ATOM 806 O O . ILE A 1 105 ? -64.612 31.972 -19.103 1.00 24.23 105 ILE A O 1
ATOM 810 N N . GLY A 1 106 ? -64.059 33.719 -17.788 1.00 23.11 106 GLY A N 1
ATOM 811 C CA . GLY A 1 106 ? -65.056 33.493 -16.717 1.00 23.11 106 GLY A CA 1
ATOM 812 C C . GLY A 1 106 ? -64.572 33.111 -15.309 1.00 23.11 106 GLY A C 1
ATOM 813 O O . GLY A 1 106 ? -64.613 31.946 -14.943 1.00 23.11 106 GLY A O 1
ATOM 814 N N . SER A 1 107 ? -64.217 34.117 -14.500 1.00 24.05 107 SER A N 1
ATOM 815 C CA . SER A 1 107 ? -64.160 34.108 -13.011 1.00 24.05 107 SER A CA 1
ATOM 816 C C . SER A 1 107 ? -65.581 33.898 -12.398 1.00 24.05 107 SER A C 1
ATOM 818 O O . SER A 1 107 ? -66.523 34.014 -13.189 1.00 24.05 107 SER A O 1
ATOM 820 N N . PRO A 1 108 ? -65.839 33.712 -11.067 1.00 38.56 108 PRO A N 1
ATOM 821 C CA . PRO A 1 108 ? -64.958 33.960 -9.906 1.00 38.56 108 PRO A CA 1
ATOM 822 C C . PRO A 1 108 ? -65.066 33.007 -8.685 1.00 38.56 108 PRO A C 1
ATOM 824 O O . PRO A 1 108 ? -66.091 32.372 -8.467 1.00 38.56 108 PRO A O 1
ATOM 827 N N . ALA A 1 109 ? -64.039 33.008 -7.820 1.00 24.44 109 ALA A N 1
ATOM 828 C CA . ALA A 1 109 ? -64.161 33.229 -6.363 1.00 24.44 109 ALA A CA 1
ATOM 829 C C . ALA A 1 109 ? -62.842 32.917 -5.626 1.00 24.44 109 ALA A C 1
ATOM 831 O O . ALA A 1 109 ? -62.474 31.758 -5.488 1.00 24.44 109 ALA A O 1
ATOM 832 N N . LEU A 1 110 ? -62.173 33.961 -5.124 1.00 26.81 110 LEU A N 1
ATOM 833 C CA . LEU A 1 110 ? -61.708 34.140 -3.734 1.00 26.81 110 LEU A CA 1
ATOM 834 C C . LEU A 1 110 ? -60.649 35.249 -3.735 1.00 26.81 110 LEU A C 1
ATOM 836 O O . LEU A 1 110 ? -59.546 35.093 -4.245 1.00 26.81 110 LEU A O 1
ATOM 840 N N . GLY A 1 111 ? -61.059 36.418 -3.247 1.00 32.28 111 GLY A N 1
ATOM 841 C CA . GLY A 1 111 ? -60.265 37.634 -3.277 1.00 32.28 111 GLY A CA 1
ATOM 842 C C . GLY A 1 111 ? -59.194 37.687 -2.196 1.00 32.28 111 GLY A C 1
ATOM 843 O O . GLY A 1 111 ? -59.445 37.335 -1.048 1.00 32.28 111 GLY A O 1
ATOM 844 N N . LEU A 1 112 ? -58.051 38.255 -2.567 1.00 28.67 112 LEU A N 1
ATOM 845 C CA . LEU A 1 112 ? -57.118 38.945 -1.682 1.00 28.67 112 LEU A CA 1
ATOM 846 C C . LEU A 1 112 ? -56.647 40.219 -2.404 1.00 28.67 112 LEU A C 1
ATOM 848 O O . LEU A 1 112 ? -56.577 40.254 -3.630 1.00 28.67 112 LEU A O 1
ATOM 852 N N . LYS A 1 113 ? -56.460 41.295 -1.635 1.00 29.72 113 LYS A N 1
ATOM 853 C CA . LYS A 1 113 ? -56.282 42.675 -2.110 1.00 29.72 113 LYS A CA 1
ATOM 854 C C . LYS A 1 113 ? -54.855 42.945 -2.598 1.00 29.72 113 LYS A C 1
ATOM 856 O O . LYS A 1 113 ? -53.897 42.608 -1.911 1.00 29.72 113 LYS A O 1
ATOM 861 N N . ASP A 1 114 ? -54.766 43.655 -3.721 1.00 31.16 114 ASP A N 1
ATOM 862 C CA . ASP A 1 114 ? -53.570 44.307 -4.256 1.00 31.16 114 ASP A CA 1
ATOM 863 C C . ASP A 1 114 ? -53.107 45.462 -3.355 1.00 31.16 114 ASP A C 1
ATOM 865 O O . ASP A 1 114 ? -53.775 46.494 -3.301 1.00 31.16 114 ASP A O 1
ATOM 869 N N . SER A 1 115 ? -51.966 45.304 -2.679 1.00 39.03 115 SER A N 1
ATOM 870 C CA . SER A 1 115 ? -50.995 46.380 -2.395 1.00 39.03 115 SER A CA 1
ATOM 871 C C . SER A 1 115 ? -49.869 45.849 -1.497 1.00 39.03 115 SER A C 1
ATOM 873 O O . SER A 1 115 ? -50.014 45.897 -0.282 1.00 39.03 115 SER A O 1
ATOM 875 N N . GLU A 1 116 ? -48.802 45.306 -2.102 1.00 36.84 116 GLU A N 1
ATOM 876 C CA . GLU A 1 116 ? -47.397 45.220 -1.606 1.00 36.84 116 GLU A CA 1
ATOM 877 C C . GLU A 1 116 ? -46.572 44.164 -2.382 1.00 36.84 116 GLU A C 1
ATOM 879 O O . GLU A 1 116 ? -45.732 43.453 -1.839 1.00 36.84 116 GLU A O 1
ATOM 884 N N . VAL A 1 117 ? -46.780 44.058 -3.699 1.00 33.12 117 VAL A N 1
ATOM 885 C CA . VAL A 1 117 ? -45.952 43.224 -4.583 1.00 33.12 117 VAL A CA 1
ATOM 886 C C . VAL A 1 117 ? -45.549 44.093 -5.779 1.00 33.12 117 VAL A C 1
ATOM 888 O O . VAL A 1 117 ? -46.443 44.563 -6.486 1.00 33.12 117 VAL A O 1
ATOM 891 N N . PRO A 1 118 ? -44.249 44.376 -6.013 1.00 35.78 118 PRO A N 1
ATOM 892 C CA . PRO A 1 118 ? -43.828 45.107 -7.206 1.00 35.78 118 PRO A CA 1
ATOM 893 C C . PRO A 1 118 ? -44.254 44.329 -8.458 1.00 35.78 118 PRO A C 1
ATOM 895 O O . PRO A 1 118 ? -44.203 43.093 -8.421 1.00 35.78 118 PRO A O 1
ATOM 898 N N . PRO A 1 119 ? -44.646 45.002 -9.556 1.00 39.81 119 PRO A N 1
ATOM 899 C CA . PRO A 1 119 ? -44.956 44.341 -10.819 1.00 39.81 119 PRO A CA 1
ATOM 900 C C . PRO A 1 119 ? -43.838 43.372 -11.215 1.00 39.81 119 PRO A C 1
ATOM 902 O O . PRO A 1 119 ? -42.664 43.631 -10.952 1.00 39.81 119 PRO A O 1
ATOM 905 N N . LEU A 1 120 ? -44.188 42.259 -11.862 1.00 35.97 120 LEU A N 1
ATOM 906 C CA . LEU A 1 120 ? -43.238 41.214 -12.266 1.00 35.97 120 LEU A CA 1
ATOM 907 C C . LEU A 1 120 ? -42.031 41.780 -13.044 1.00 35.97 120 LEU A C 1
ATOM 909 O O . LEU A 1 120 ? -40.918 41.292 -12.891 1.00 35.97 120 LEU A O 1
ATOM 913 N N . GLU A 1 121 ? -42.228 42.860 -13.804 1.00 34.97 121 GLU A N 1
ATOM 914 C CA . GLU A 1 121 ? -41.157 43.597 -14.484 1.00 34.97 121 GLU A CA 1
ATOM 915 C C . GLU A 1 121 ? -40.121 44.199 -13.525 1.00 34.97 121 GLU A C 1
ATOM 917 O O . GLU A 1 121 ? -38.924 44.096 -13.784 1.00 34.97 121 GLU A O 1
ATOM 922 N N . ASP A 1 122 ? -40.547 44.763 -12.393 1.00 36.19 122 ASP A N 1
ATOM 923 C CA . ASP A 1 122 ? -39.651 45.317 -11.376 1.00 36.19 122 ASP A CA 1
ATOM 924 C C . ASP A 1 122 ? -38.962 44.212 -10.569 1.00 36.19 122 ASP A C 1
ATOM 926 O O . ASP A 1 122 ? -37.793 44.351 -10.214 1.00 36.19 122 ASP A O 1
ATOM 930 N N . GLN A 1 123 ? -39.627 43.076 -10.345 1.00 36.28 123 GLN A N 1
ATOM 931 C CA . GLN A 1 123 ? -39.000 41.905 -9.718 1.00 36.28 123 GLN A CA 1
ATOM 932 C C . GLN A 1 123 ? -37.940 41.271 -10.622 1.00 36.28 123 GLN A C 1
ATOM 934 O O . GLN A 1 123 ? -36.860 40.922 -10.148 1.00 36.28 123 GLN A O 1
ATOM 939 N N . ILE A 1 124 ? -38.205 41.197 -11.929 1.00 36.12 124 ILE A N 1
ATOM 940 C CA . ILE A 1 124 ? -37.232 40.754 -12.933 1.00 36.12 124 ILE A CA 1
ATOM 941 C C . ILE A 1 124 ? -36.079 41.756 -13.023 1.00 36.12 124 ILE A C 1
ATOM 943 O O . ILE A 1 124 ? -34.922 41.347 -13.082 1.00 36.12 124 ILE A O 1
ATOM 947 N N . ARG A 1 125 ? -36.351 43.064 -12.947 1.00 36.50 125 ARG A N 1
ATOM 948 C CA . ARG A 1 125 ? -35.309 44.100 -12.909 1.00 36.50 125 ARG A CA 1
ATOM 949 C C . ARG A 1 125 ? -34.437 44.007 -11.665 1.00 36.50 125 ARG A C 1
ATOM 951 O O . ARG A 1 125 ? -33.224 44.151 -11.778 1.00 36.50 125 ARG A O 1
ATOM 958 N N . ILE A 1 126 ? -35.027 43.759 -10.498 1.00 39.50 126 ILE A N 1
ATOM 959 C CA . ILE A 1 126 ? -34.304 43.584 -9.233 1.00 39.50 126 ILE A CA 1
ATOM 960 C C . ILE A 1 126 ? -33.471 42.298 -9.277 1.00 39.50 126 ILE A C 1
ATOM 962 O O . ILE A 1 126 ? -32.289 42.342 -8.944 1.00 39.50 126 ILE A O 1
ATOM 966 N N . ALA A 1 127 ? -34.030 41.186 -9.762 1.00 35.44 127 ALA A N 1
ATOM 967 C CA . ALA A 1 127 ? -33.310 39.923 -9.922 1.00 35.44 127 ALA A CA 1
ATOM 968 C C . ALA A 1 127 ? -32.158 40.037 -10.936 1.00 35.44 127 ALA A C 1
ATOM 970 O O . ALA A 1 127 ? -31.047 39.593 -10.654 1.00 35.44 127 ALA A O 1
ATOM 971 N N . ALA A 1 128 ? -32.377 40.712 -12.066 1.00 34.81 128 ALA A N 1
ATOM 972 C CA . ALA A 1 128 ? -31.341 40.979 -13.059 1.00 34.81 128 ALA A CA 1
ATOM 973 C C . ALA A 1 128 ? -30.241 41.898 -12.506 1.00 34.81 128 ALA A C 1
ATOM 975 O O . ALA A 1 128 ? -29.065 41.645 -12.747 1.00 34.81 128 ALA A O 1
ATOM 976 N N . ASN A 1 129 ? -30.584 42.919 -11.709 1.00 37.31 129 ASN A N 1
ATOM 977 C CA . ASN A 1 129 ? -29.588 43.784 -11.067 1.00 37.31 129 ASN A CA 1
ATOM 978 C C . ASN A 1 129 ? -28.783 43.042 -9.992 1.00 37.31 129 ASN A C 1
ATOM 980 O O . ASN A 1 129 ? -27.588 43.284 -9.854 1.00 37.31 129 ASN A O 1
ATOM 984 N N . ILE A 1 130 ? -29.410 42.134 -9.240 1.00 38.88 130 ILE A N 1
ATOM 985 C CA . ILE A 1 130 ? -28.732 41.301 -8.237 1.00 38.88 130 ILE A CA 1
ATOM 986 C C . ILE A 1 130 ? -27.774 40.321 -8.918 1.00 38.88 130 ILE A C 1
ATOM 988 O O . ILE A 1 130 ? -26.620 40.228 -8.504 1.00 38.88 130 ILE A O 1
ATOM 992 N N . LEU A 1 131 ? -28.209 39.661 -9.994 1.00 37.44 131 LEU A N 1
ATOM 993 C CA . LEU A 1 131 ? -27.369 38.751 -10.777 1.00 37.44 131 LEU A CA 1
ATOM 994 C C . LEU A 1 131 ? -26.220 39.498 -11.470 1.00 37.44 131 LEU A C 1
ATOM 996 O O . LEU A 1 131 ? -25.086 39.024 -11.469 1.00 37.44 131 LEU A O 1
ATOM 1000 N N . TRP A 1 132 ? -26.470 40.710 -11.971 1.00 36.06 132 TRP A N 1
ATOM 1001 C CA . TRP A 1 132 ? -25.443 41.570 -12.564 1.00 36.06 132 TRP A CA 1
ATOM 1002 C C . TRP A 1 132 ? -24.425 42.075 -11.528 1.00 36.06 132 TRP A C 1
ATOM 1004 O O . TRP A 1 132 ? -23.220 42.051 -11.769 1.00 36.06 132 TRP A O 1
ATOM 1014 N N . GLN A 1 133 ? -24.878 42.479 -10.336 1.00 36.69 133 GLN A N 1
ATOM 1015 C CA . GLN A 1 133 ? -23.998 42.879 -9.230 1.00 36.69 133 GLN A CA 1
ATOM 1016 C C . GLN A 1 133 ? -23.179 41.697 -8.693 1.00 36.69 133 GLN A C 1
ATOM 1018 O O . GLN A 1 133 ? -22.005 41.869 -8.366 1.00 36.69 133 GLN A O 1
ATOM 1023 N N . GLN A 1 134 ? -23.758 40.494 -8.643 1.00 38.25 134 GLN A N 1
ATOM 1024 C CA . GLN A 1 134 ? -23.044 39.268 -8.277 1.00 38.25 134 GLN A CA 1
ATOM 1025 C C . GLN A 1 134 ? -22.002 38.879 -9.330 1.00 38.25 134 GLN A C 1
ATOM 1027 O O . GLN A 1 134 ? -20.882 38.536 -8.954 1.00 38.25 134 GLN A O 1
ATOM 1032 N N . ALA A 1 135 ? -22.304 39.013 -10.624 1.00 36.28 135 ALA A N 1
ATOM 1033 C CA . ALA A 1 135 ? -21.334 38.787 -11.696 1.00 36.28 135 ALA A CA 1
ATOM 1034 C C . ALA A 1 135 ? -20.161 39.782 -11.621 1.00 36.28 135 ALA A C 1
ATOM 1036 O O . ALA A 1 135 ? -19.005 39.367 -11.637 1.00 36.28 135 ALA A O 1
ATOM 1037 N N . ILE A 1 136 ? -20.435 41.076 -11.403 1.00 37.78 136 ILE A N 1
ATOM 1038 C CA . ILE A 1 136 ? -19.391 42.105 -11.230 1.00 37.78 136 ILE A CA 1
ATOM 1039 C C . ILE A 1 136 ? -18.544 41.858 -9.975 1.00 37.78 136 ILE A C 1
ATOM 1041 O O . ILE A 1 136 ? -17.332 42.068 -10.004 1.00 37.78 136 ILE A O 1
ATOM 1045 N N . GLN A 1 137 ? -19.143 41.428 -8.860 1.00 39.47 137 GLN A N 1
ATOM 1046 C CA . GLN A 1 137 ? -18.376 41.091 -7.656 1.00 39.47 137 GLN A CA 1
ATOM 1047 C C . GLN A 1 137 ? -17.530 39.830 -7.833 1.00 39.47 137 GLN A C 1
ATOM 1049 O O . GLN A 1 137 ? -16.446 39.749 -7.256 1.00 39.47 137 GLN A O 1
ATOM 1054 N N . THR A 1 138 ? -18.002 38.880 -8.636 1.00 38.50 138 THR A N 1
ATOM 1055 C CA . THR A 1 138 ? -17.270 37.652 -8.957 1.00 38.50 138 THR A CA 1
ATOM 1056 C C . THR A 1 138 ? -16.096 37.956 -9.881 1.00 38.50 138 THR A C 1
ATOM 1058 O O . THR A 1 138 ? -14.986 37.528 -9.588 1.00 38.50 138 THR A O 1
ATOM 1061 N N . GLU A 1 139 ? -16.277 38.804 -10.898 1.00 37.53 139 GLU A N 1
ATOM 1062 C CA . GLU A 1 139 ? -15.164 39.263 -11.739 1.00 37.53 139 GLU A CA 1
ATOM 1063 C C . GLU A 1 139 ? -14.186 40.174 -10.993 1.00 37.53 139 GLU A C 1
ATOM 1065 O O . GLU A 1 139 ? -12.982 40.062 -11.191 1.00 37.53 139 GLU A O 1
ATOM 1070 N N . ARG A 1 140 ? -14.651 41.034 -10.075 1.00 35.44 140 ARG A N 1
ATOM 1071 C CA . ARG A 1 140 ? -13.746 41.806 -9.205 1.00 35.44 140 ARG A CA 1
ATOM 1072 C C . ARG A 1 140 ? -12.937 40.908 -8.278 1.00 35.44 140 ARG A C 1
ATOM 1074 O O . ARG A 1 140 ? -11.760 41.177 -8.076 1.00 35.44 140 ARG A O 1
ATOM 1081 N N . LYS A 1 141 ? -13.546 39.860 -7.717 1.00 37.84 141 LYS A N 1
ATOM 1082 C CA . LYS A 1 141 ? -12.828 38.866 -6.909 1.00 37.84 141 LYS A CA 1
ATOM 1083 C C . LYS A 1 141 ? -11.840 38.068 -7.750 1.00 37.84 141 LYS A C 1
ATOM 1085 O O . LYS A 1 141 ? -10.726 37.873 -7.289 1.00 37.84 141 LYS A O 1
ATOM 1090 N N . ALA A 1 142 ? -12.208 37.694 -8.973 1.00 37.00 142 ALA A N 1
ATOM 1091 C CA . ALA A 1 142 ? -11.319 37.009 -9.903 1.00 37.00 142 ALA A CA 1
ATOM 1092 C C . ALA A 1 142 ? -10.153 37.907 -10.352 1.00 37.00 142 ALA A C 1
ATOM 1094 O O . ALA A 1 142 ? -9.029 37.434 -10.424 1.00 37.00 142 ALA A O 1
ATOM 1095 N N . ALA A 1 143 ? -10.382 39.204 -10.576 1.00 33.25 143 ALA A N 1
ATOM 1096 C CA . ALA A 1 143 ? -9.338 40.163 -10.940 1.00 33.25 143 ALA A CA 1
ATOM 1097 C C . ALA A 1 143 ? -8.378 40.467 -9.776 1.00 33.25 143 ALA A C 1
ATOM 1099 O O . ALA A 1 143 ? -7.173 40.526 -9.990 1.00 33.25 143 ALA A O 1
ATOM 1100 N N . VAL A 1 144 ? -8.893 40.590 -8.545 1.00 37.56 144 VAL A N 1
ATOM 1101 C CA . VAL A 1 144 ? -8.065 40.739 -7.333 1.00 37.56 144 VAL A CA 1
ATOM 1102 C C . VAL A 1 144 ? -7.285 39.451 -7.048 1.00 37.56 144 VAL A C 1
ATOM 1104 O O . VAL A 1 144 ? -6.096 39.514 -6.771 1.00 37.56 144 VAL A O 1
ATOM 1107 N N . GLN A 1 145 ? -7.902 38.275 -7.218 1.00 35.16 145 GLN A N 1
ATOM 1108 C CA . GLN A 1 145 ? -7.200 36.990 -7.125 1.00 35.16 145 GLN A CA 1
ATOM 1109 C C . GLN A 1 145 ? -6.170 36.800 -8.244 1.00 35.16 145 GLN A C 1
ATOM 1111 O O . GLN A 1 145 ? -5.157 36.151 -8.014 1.00 35.16 145 GLN A O 1
ATOM 1116 N N . TRP A 1 146 ? -6.384 37.367 -9.432 1.00 35.62 146 TRP A N 1
ATOM 1117 C CA . TRP A 1 146 ? -5.423 37.313 -10.534 1.00 35.62 146 TRP A CA 1
ATOM 1118 C C . TRP A 1 146 ? -4.214 38.232 -10.292 1.00 35.62 146 TRP A C 1
ATOM 1120 O O . TRP A 1 146 ? -3.086 37.815 -10.553 1.00 35.62 146 TRP A O 1
ATOM 1130 N N . GLU A 1 147 ? -4.418 39.425 -9.718 1.00 33.72 147 GLU A N 1
ATOM 1131 C CA . GLU A 1 147 ? -3.330 40.311 -9.265 1.00 33.72 147 GLU A CA 1
ATOM 1132 C C . GLU A 1 147 ? -2.560 39.730 -8.061 1.00 33.72 147 GLU A C 1
ATOM 1134 O O . GLU A 1 147 ? -1.330 39.807 -8.043 1.00 33.72 147 GLU A O 1
ATOM 1139 N N . ASP A 1 148 ? -3.242 39.072 -7.116 1.00 38.16 148 ASP A N 1
ATOM 1140 C CA . ASP A 1 148 ? -2.612 38.426 -5.951 1.00 38.16 148 ASP A CA 1
ATOM 1141 C C . ASP A 1 148 ? -1.876 37.116 -6.307 1.00 38.16 148 ASP A C 1
ATOM 1143 O O . ASP A 1 148 ? -0.931 36.736 -5.617 1.00 38.16 148 ASP A O 1
ATOM 1147 N N . SER A 1 149 ? -2.262 36.432 -7.394 1.00 33.62 149 SER A N 1
ATOM 1148 C CA . SER A 1 149 ? -1.675 35.135 -7.792 1.00 33.62 149 SER A CA 1
ATOM 1149 C C . SER A 1 149 ? -0.488 35.240 -8.759 1.00 33.62 149 SER A C 1
ATOM 1151 O O . SER A 1 149 ? 0.212 34.251 -8.951 1.00 33.62 149 SER A O 1
ATOM 1153 N N . TRP A 1 150 ? -0.234 36.409 -9.367 1.00 32.16 150 TRP A N 1
ATOM 1154 C CA . TRP A 1 150 ? 0.848 36.598 -10.357 1.00 32.16 150 TRP A CA 1
ATOM 1155 C C . TRP A 1 150 ? 1.707 37.860 -10.143 1.00 32.16 150 TRP A C 1
ATOM 1157 O O . TRP A 1 150 ? 2.435 38.295 -11.037 1.00 32.16 150 TRP A O 1
ATOM 1167 N N . GLY A 1 151 ? 1.703 38.423 -8.931 1.00 31.86 151 GLY A N 1
ATOM 1168 C CA . GLY A 1 151 ? 2.527 39.574 -8.533 1.00 31.86 151 GLY A CA 1
ATOM 1169 C C . GLY A 1 151 ? 4.038 39.320 -8.371 1.00 31.86 151 GLY A C 1
ATOM 1170 O O . GLY A 1 151 ? 4.748 40.229 -7.949 1.00 31.86 151 GLY A O 1
ATOM 1171 N N . PHE A 1 152 ? 4.556 38.134 -8.713 1.00 26.14 152 PHE A N 1
ATOM 1172 C CA . PHE A 1 152 ? 5.965 37.750 -8.512 1.00 26.14 152 PHE A CA 1
ATOM 1173 C C . PHE A 1 152 ? 6.734 37.497 -9.825 1.00 26.14 152 PHE A C 1
ATOM 1175 O O . PHE A 1 152 ? 7.460 36.525 -9.961 1.00 26.14 152 PHE A O 1
ATOM 1182 N N . LEU A 1 153 ? 6.615 38.397 -10.808 1.00 26.16 153 LEU A N 1
ATOM 1183 C CA . LEU A 1 153 ? 7.612 38.556 -11.883 1.00 26.16 153 LEU A CA 1
ATOM 1184 C C . LEU A 1 153 ? 7.801 40.042 -12.220 1.00 26.16 153 LEU A C 1
ATOM 1186 O O . LEU A 1 153 ? 7.381 40.538 -13.266 1.00 26.16 153 LEU A O 1
ATOM 1190 N N . ARG A 1 154 ? 8.477 40.768 -11.326 1.00 27.94 154 ARG A N 1
ATOM 1191 C CA . ARG A 1 154 ? 9.283 41.938 -11.698 1.00 27.94 154 ARG A CA 1
ATOM 1192 C C . ARG A 1 154 ? 10.540 41.989 -10.840 1.00 27.94 154 ARG A C 1
ATOM 1194 O O . ARG A 1 154 ? 10.505 42.521 -9.739 1.00 27.94 154 ARG A O 1
ATOM 1201 N N . ALA A 1 155 ? 11.653 41.530 -11.396 1.00 26.44 155 ALA A N 1
ATOM 1202 C CA . ALA A 1 155 ? 12.958 42.053 -11.029 1.00 26.44 155 ALA A CA 1
ATOM 1203 C C . ALA A 1 155 ? 13.825 42.200 -12.288 1.00 26.44 155 ALA A C 1
ATOM 1205 O O . ALA A 1 155 ? 14.019 41.260 -13.048 1.00 26.44 155 ALA A O 1
ATOM 1206 N N . GLU A 1 156 ? 14.272 43.441 -12.479 1.00 27.05 156 GLU A N 1
ATOM 1207 C CA . GLU A 1 156 ? 15.556 43.829 -13.066 1.00 27.05 156 GLU A CA 1
ATOM 1208 C C . GLU A 1 156 ? 15.790 43.589 -14.567 1.00 27.05 156 GLU A C 1
ATOM 1210 O O . GLU A 1 156 ? 16.352 42.603 -15.033 1.00 27.05 156 GLU A O 1
ATOM 1215 N N . ARG A 1 157 ? 15.475 44.643 -15.335 1.00 26.30 157 ARG A N 1
ATOM 1216 C CA . ARG A 1 157 ? 16.282 45.011 -16.502 1.00 26.30 157 ARG A CA 1
ATOM 1217 C C . ARG A 1 157 ? 17.688 45.353 -16.008 1.00 26.30 157 ARG A C 1
ATOM 1219 O O . ARG A 1 157 ? 17.831 46.291 -15.231 1.00 26.30 157 ARG A O 1
ATOM 1226 N N . GLN A 1 158 ? 18.696 44.634 -16.489 1.00 27.00 158 GLN A N 1
ATOM 1227 C CA . GLN A 1 158 ? 20.085 45.055 -16.353 1.00 27.00 158 GLN A CA 1
ATOM 1228 C C . GLN A 1 158 ? 20.311 46.389 -17.074 1.00 27.00 158 GLN A C 1
ATOM 1230 O O . GLN A 1 158 ? 19.996 46.541 -18.258 1.00 27.00 158 GLN A O 1
ATOM 1235 N N . ASP A 1 159 ? 20.890 47.330 -16.334 1.00 27.31 159 ASP A N 1
ATOM 1236 C CA . ASP A 1 159 ? 21.600 48.480 -16.869 1.00 27.31 159 ASP A CA 1
ATOM 1237 C C . ASP A 1 159 ? 22.770 48.019 -17.752 1.00 27.31 159 ASP A C 1
ATOM 1239 O O . ASP A 1 159 ? 23.620 47.228 -17.342 1.00 27.31 159 ASP A O 1
ATOM 1243 N N . VAL A 1 160 ? 22.846 48.591 -18.952 1.00 28.55 160 VAL A N 1
ATOM 1244 C CA . VAL A 1 160 ? 24.098 48.776 -19.694 1.00 28.55 160 VAL A CA 1
ATOM 1245 C C . VAL A 1 160 ? 24.528 50.228 -19.430 1.00 28.55 160 VAL A C 1
ATOM 1247 O O . VAL A 1 160 ? 23.688 51.126 -19.529 1.00 28.55 160 VAL A O 1
ATOM 1250 N N . PRO A 1 161 ? 25.786 50.504 -19.047 1.00 32.78 161 PRO A N 1
ATOM 1251 C CA . PRO A 1 161 ? 26.132 51.761 -18.396 1.00 32.78 161 PRO A CA 1
ATOM 1252 C C . PRO A 1 161 ? 26.218 52.960 -19.350 1.00 32.78 161 PRO A C 1
ATOM 1254 O O . PRO A 1 161 ? 26.867 52.903 -20.390 1.00 32.78 161 PRO A O 1
ATOM 1257 N N . GLY A 1 162 ? 25.684 54.088 -18.868 1.00 26.27 162 GLY A N 1
ATOM 1258 C CA . GLY A 1 162 ? 26.262 55.425 -19.034 1.00 26.27 162 GLY A CA 1
ATOM 1259 C C . GLY A 1 162 ? 25.897 56.209 -20.298 1.00 26.27 162 GLY A C 1
ATOM 1260 O O . GLY A 1 162 ? 26.480 55.999 -21.353 1.00 26.27 162 GLY A O 1
ATOM 1261 N N . ALA A 1 163 ? 25.065 57.247 -20.145 1.00 24.86 163 ALA A N 1
ATOM 1262 C CA . ALA A 1 163 ? 25.541 58.638 -20.162 1.00 24.86 163 ALA A CA 1
ATOM 1263 C C . ALA A 1 163 ? 24.390 59.665 -20.105 1.00 24.86 163 ALA A C 1
ATOM 1265 O O . ALA A 1 163 ? 23.468 59.648 -20.911 1.00 24.86 163 ALA A O 1
ATOM 1266 N N . LEU A 1 164 ? 24.598 60.638 -19.211 1.00 26.38 164 LEU A N 1
ATOM 1267 C CA . LEU A 1 164 ? 24.151 62.036 -19.246 1.00 26.38 164 LEU A CA 1
ATOM 1268 C C . LEU A 1 164 ? 22.733 62.388 -18.757 1.00 26.38 164 LEU A C 1
ATOM 1270 O O . LEU A 1 164 ? 21.713 62.243 -19.419 1.00 26.38 164 LEU A O 1
ATOM 1274 N N . ALA A 1 165 ? 22.781 62.965 -17.554 1.00 26.45 165 ALA A N 1
ATOM 1275 C CA . ALA A 1 165 ? 21.819 63.803 -16.862 1.00 26.45 165 ALA A CA 1
ATOM 1276 C C . ALA A 1 165 ? 21.047 64.800 -17.742 1.00 26.45 165 ALA A C 1
ATOM 1278 O O . ALA A 1 165 ? 21.623 65.413 -18.632 1.00 26.45 165 ALA A O 1
ATOM 1279 N N . HIS A 1 166 ? 19.808 65.101 -17.340 1.00 27.95 166 HIS A N 1
ATOM 1280 C CA . HIS A 1 166 ? 19.421 66.468 -16.979 1.00 27.95 166 HIS A CA 1
ATOM 1281 C C . HIS A 1 166 ? 18.177 66.484 -16.077 1.00 27.95 166 HIS A C 1
ATOM 1283 O O . HIS A 1 166 ? 17.260 65.678 -16.206 1.00 27.95 166 HIS A O 1
ATOM 1289 N N . SER A 1 167 ? 18.211 67.401 -15.115 1.00 24.98 167 SER A N 1
ATOM 1290 C CA . SER A 1 167 ? 17.296 67.570 -13.993 1.00 24.98 167 SER A CA 1
ATOM 1291 C C . SER A 1 167 ? 16.095 68.473 -14.294 1.00 24.98 167 SER A C 1
ATOM 1293 O O . SER A 1 167 ? 16.212 69.448 -15.030 1.00 24.98 167 SER A O 1
ATOM 1295 N N . SER A 1 168 ? 15.028 68.220 -13.525 1.00 25.78 168 SER A N 1
ATOM 1296 C CA . SER A 1 168 ? 14.068 69.176 -12.938 1.00 25.78 168 SER A CA 1
ATOM 1297 C C . SER A 1 168 ? 13.172 70.031 -13.846 1.00 25.78 168 SER A C 1
ATOM 1299 O O . SER A 1 168 ? 13.645 70.910 -14.557 1.00 25.78 168 SER A O 1
ATOM 1301 N N . SER A 1 169 ? 11.852 69.947 -13.641 1.00 25.33 169 SER A N 1
ATOM 1302 C CA . SER A 1 169 ? 11.065 70.946 -12.881 1.00 25.33 169 SER A CA 1
ATOM 1303 C C . SER A 1 169 ? 9.553 70.798 -13.125 1.00 25.33 169 SER A C 1
ATOM 1305 O O . SER A 1 169 ? 9.105 70.289 -14.147 1.00 25.33 169 SER A O 1
ATOM 1307 N N . ALA A 1 170 ? 8.782 71.196 -12.114 1.00 30.86 170 ALA A N 1
ATOM 1308 C CA . ALA A 1 170 ? 7.329 71.113 -12.009 1.00 30.86 170 ALA A CA 1
ATOM 1309 C C . ALA A 1 170 ? 6.590 72.250 -12.750 1.00 30.86 170 ALA A C 1
ATOM 1311 O O . ALA A 1 170 ? 7.149 73.330 -12.930 1.00 30.86 170 ALA A O 1
ATOM 1312 N N . GLY A 1 171 ? 5.300 72.049 -13.070 1.00 23.62 171 GLY A N 1
ATOM 1313 C CA . GLY A 1 171 ? 4.400 73.128 -13.507 1.00 23.62 171 GLY A CA 1
ATOM 1314 C C . GLY A 1 171 ? 2.958 72.712 -13.865 1.00 23.62 171 GLY A C 1
ATOM 1315 O O . GLY A 1 171 ? 2.719 72.221 -14.956 1.00 23.62 171 GLY A O 1
ATOM 1316 N N . ASN A 1 172 ? 2.031 72.953 -12.926 1.00 26.25 172 ASN A N 1
ATOM 1317 C CA . ASN A 1 172 ? 0.662 73.512 -13.028 1.00 26.25 172 ASN A CA 1
ATOM 1318 C C . ASN A 1 172 ? -0.358 73.154 -14.150 1.00 26.2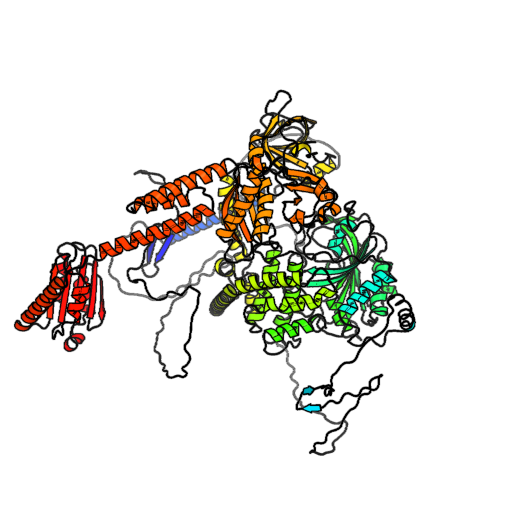5 172 ASN A C 1
ATOM 1320 O O . ASN A 1 172 ? -0.188 73.526 -15.303 1.00 26.25 172 ASN A O 1
ATOM 1324 N N . LEU A 1 173 ? -1.514 72.632 -13.682 1.00 26.17 173 LEU A N 1
ATOM 1325 C CA . LEU A 1 173 ? -2.911 73.149 -13.769 1.00 26.17 173 LEU A CA 1
ATOM 1326 C C . LEU A 1 173 ? -3.570 73.498 -15.136 1.00 26.17 173 LEU A C 1
ATOM 1328 O O . LEU A 1 173 ? -3.154 74.439 -15.800 1.00 26.17 173 LEU A O 1
ATOM 1332 N N . VAL A 1 174 ? -4.714 72.857 -15.453 1.00 26.28 174 VAL A N 1
ATOM 1333 C CA . VAL A 1 174 ? -6.125 73.368 -15.413 1.00 26.28 174 VAL A CA 1
ATOM 1334 C C . VAL A 1 174 ? -7.043 72.569 -16.375 1.00 26.28 174 VAL A C 1
ATOM 1336 O O . VAL A 1 174 ? -6.681 72.299 -17.514 1.00 26.28 174 VAL A O 1
ATOM 1339 N N . ASP A 1 175 ? -8.230 72.236 -15.851 1.00 29.67 175 ASP A N 1
ATOM 1340 C CA . ASP A 1 175 ? -9.511 71.769 -16.423 1.00 29.67 175 ASP A CA 1
ATOM 1341 C C . ASP A 1 175 ? -9.752 71.724 -17.944 1.00 29.67 175 ASP A C 1
ATOM 1343 O O . ASP A 1 175 ? -9.535 72.689 -18.670 1.00 29.67 175 ASP A O 1
ATOM 1347 N N . THR A 1 176 ? -10.446 70.662 -18.376 1.00 27.20 176 THR A N 1
ATOM 1348 C CA . THR A 1 176 ? -11.755 70.782 -19.057 1.00 27.20 176 THR A CA 1
ATOM 1349 C C . THR A 1 176 ? -12.564 69.488 -18.906 1.00 27.20 176 THR A C 1
ATOM 1351 O O . THR A 1 176 ? -12.049 68.376 -19.011 1.00 27.20 176 THR A O 1
ATOM 1354 N N . GLU A 1 177 ? -13.847 69.664 -18.608 1.00 30.28 177 GLU A N 1
ATOM 1355 C CA . GLU A 1 177 ? -14.857 68.634 -18.387 1.00 30.28 177 GLU A CA 1
ATOM 1356 C C . GLU A 1 177 ? -15.168 67.806 -19.648 1.00 30.28 177 GLU A C 1
ATOM 1358 O O . GLU A 1 177 ? -15.162 68.315 -20.766 1.00 30.28 177 GLU A O 1
ATOM 1363 N N . GLY A 1 178 ? -15.587 66.552 -19.438 1.00 37.34 178 GLY A N 1
ATOM 1364 C CA . GLY A 1 178 ? -16.592 65.936 -20.307 1.00 37.34 178 GLY A CA 1
ATOM 1365 C C . GLY A 1 178 ? -16.127 64.910 -21.339 1.00 37.34 178 GLY A C 1
ATOM 1366 O O . GLY A 1 178 ? -16.498 65.029 -22.495 1.00 37.34 178 GLY A O 1
ATOM 1367 N N . MET A 1 179 ? -15.439 63.839 -20.931 1.00 30.09 179 MET A N 1
ATOM 1368 C CA . MET A 1 179 ? -15.491 62.536 -21.621 1.00 30.09 179 MET A CA 1
ATOM 1369 C C . MET A 1 179 ? -15.252 61.411 -20.605 1.00 30.09 179 MET A C 1
ATOM 1371 O O . MET A 1 179 ? -14.279 61.426 -19.855 1.00 30.09 179 MET A O 1
ATOM 1375 N N . SER A 1 180 ? -16.151 60.424 -20.551 1.00 37.66 180 SER A N 1
ATOM 1376 C CA . SER A 1 180 ? -15.975 59.266 -19.667 1.00 37.66 180 SER A CA 1
ATOM 1377 C C . SER A 1 180 ? -14.893 58.324 -20.210 1.00 37.66 180 SER A C 1
ATOM 1379 O O . SER A 1 180 ? -14.731 58.165 -21.421 1.00 37.66 180 SER A O 1
ATOM 1381 N N . ARG A 1 181 ? -14.194 57.640 -19.297 1.00 30.83 181 ARG A N 1
ATOM 1382 C CA . ARG A 1 181 ? -13.119 56.652 -19.535 1.00 30.83 181 ARG A CA 1
ATOM 1383 C C . ARG A 1 181 ? -13.453 55.572 -20.584 1.00 30.83 181 ARG A C 1
ATOM 1385 O O . ARG A 1 181 ? -12.545 54.941 -21.111 1.00 30.83 181 ARG A O 1
ATOM 1392 N N . SER A 1 182 ? -14.732 55.385 -20.912 1.00 33.41 182 SER A N 1
ATOM 1393 C CA . SER A 1 182 ? -15.210 54.446 -21.930 1.00 33.41 182 SER A CA 1
ATOM 1394 C C . SER A 1 182 ? -14.900 54.875 -23.375 1.00 33.41 182 SER A C 1
ATOM 1396 O O . SER A 1 182 ? -14.672 54.014 -24.220 1.00 33.41 182 SER A O 1
ATOM 1398 N N . GLN A 1 183 ? -14.794 56.176 -23.670 1.00 36.69 183 GLN A N 1
ATOM 1399 C CA . GLN A 1 183 ? -14.524 56.660 -25.035 1.00 36.69 183 GLN A CA 1
ATOM 1400 C C . GLN A 1 183 ? -13.026 56.757 -25.372 1.00 36.69 183 GLN A C 1
ATOM 1402 O O . GLN A 1 183 ? -12.661 56.650 -26.539 1.00 36.69 183 GLN A O 1
ATOM 1407 N N . ALA A 1 184 ? -12.141 56.845 -24.374 1.00 35.62 184 ALA A N 1
ATOM 1408 C CA . ALA A 1 184 ? -10.692 56.736 -24.589 1.00 35.62 184 ALA A CA 1
ATOM 1409 C C . ALA A 1 184 ? -10.240 55.279 -24.838 1.00 35.62 184 ALA A C 1
ATOM 1411 O O . ALA A 1 184 ? -9.263 55.037 -25.543 1.00 35.62 184 ALA A O 1
ATOM 1412 N N . LEU A 1 185 ? -10.984 54.297 -24.314 1.00 33.41 185 LEU A N 1
ATOM 1413 C CA . LEU A 1 185 ? -10.697 52.866 -24.478 1.00 33.41 185 LEU A CA 1
ATOM 1414 C C . LEU A 1 185 ? -11.123 52.304 -25.845 1.00 33.41 185 LEU A C 1
ATOM 1416 O O . LEU A 1 185 ? -10.577 51.296 -26.288 1.00 33.41 185 LEU A O 1
ATOM 1420 N N . MET A 1 186 ? -12.032 52.977 -26.557 1.00 32.19 186 MET A N 1
ATOM 1421 C CA . MET A 1 186 ? -12.436 52.586 -27.914 1.00 32.19 186 MET A CA 1
ATOM 1422 C C . MET A 1 186 ? -11.469 53.071 -29.010 1.00 32.19 186 MET A C 1
ATOM 1424 O O . MET A 1 186 ? -11.462 52.509 -30.102 1.00 32.19 186 MET A O 1
ATOM 1428 N N . GLY A 1 187 ? -10.604 54.051 -28.721 1.00 32.25 187 GLY A N 1
ATOM 1429 C CA . GLY A 1 187 ? -9.601 54.573 -29.662 1.00 32.25 187 GLY A CA 1
ATOM 1430 C C . GLY A 1 187 ? -8.289 53.778 -29.733 1.00 32.25 187 GLY A C 1
ATOM 1431 O O . GLY A 1 187 ? -7.485 54.014 -30.628 1.00 32.25 187 GLY A O 1
ATOM 1432 N N . LEU A 1 188 ? -8.067 52.817 -28.829 1.00 31.12 188 LEU A N 1
ATOM 1433 C CA . LEU A 1 188 ? -6.826 52.026 -28.748 1.00 31.12 188 LEU A CA 1
ATOM 1434 C C . LEU A 1 188 ? -6.930 50.628 -29.387 1.00 31.12 188 LEU A C 1
ATOM 1436 O O . LEU A 1 188 ? -6.005 49.828 -29.276 1.00 31.12 188 LEU A O 1
ATOM 1440 N N . ARG A 1 189 ? -8.029 50.328 -30.095 1.00 28.89 189 ARG A N 1
ATOM 1441 C CA . ARG A 1 189 ? -8.230 49.047 -30.805 1.00 28.89 189 ARG A CA 1
ATOM 1442 C C . ARG A 1 189 ? -7.914 49.069 -32.303 1.00 28.89 189 ARG A C 1
ATOM 1444 O O . ARG A 1 189 ? -8.134 48.071 -32.981 1.00 28.89 189 ARG A O 1
ATOM 1451 N N . LEU A 1 190 ? -7.360 50.158 -32.826 1.00 30.28 190 LEU A N 1
ATOM 1452 C CA . LEU A 1 190 ? -6.959 50.257 -34.230 1.00 30.28 190 LEU A CA 1
ATOM 1453 C C . LEU A 1 190 ? -5.516 50.750 -34.324 1.00 30.28 190 LEU A C 1
ATOM 1455 O O . LEU A 1 190 ? -5.291 51.942 -34.486 1.00 30.28 190 LEU A O 1
ATOM 1459 N N . ASN A 1 191 ? -4.562 49.826 -34.149 1.00 29.81 191 ASN A N 1
ATOM 1460 C CA . ASN A 1 191 ? -3.249 49.777 -34.817 1.00 29.81 191 ASN A CA 1
ATOM 1461 C C . ASN A 1 191 ? -2.274 48.874 -34.045 1.00 29.81 191 ASN A C 1
ATOM 1463 O O . ASN A 1 191 ? -1.375 49.372 -33.378 1.00 29.81 191 ASN A O 1
ATOM 1467 N N . VAL A 1 192 ? -2.408 47.549 -34.182 1.00 26.77 192 VAL A N 1
ATOM 1468 C CA . VAL A 1 192 ? -1.257 46.630 -34.092 1.00 26.77 192 VAL A CA 1
ATOM 1469 C C . VAL A 1 192 ? -1.462 45.494 -35.118 1.00 26.77 192 VAL A C 1
ATOM 1471 O O . VAL A 1 192 ? -2.585 44.996 -35.225 1.00 26.77 192 VAL A O 1
ATOM 1474 N N . PRO A 1 193 ? -0.444 45.118 -35.919 1.00 26.81 193 PRO A N 1
ATOM 1475 C CA . PRO A 1 193 ? -0.599 44.249 -37.090 1.00 26.81 193 PRO A CA 1
ATOM 1476 C C . PRO A 1 193 ? -0.992 42.802 -36.766 1.00 26.81 193 PRO A C 1
ATOM 1478 O O . PRO A 1 193 ? -0.548 42.221 -35.777 1.00 26.81 193 PRO A O 1
ATOM 1481 N N . ARG A 1 194 ? -1.781 42.205 -37.670 1.00 32.06 194 ARG A N 1
ATOM 1482 C CA . ARG A 1 194 ? -2.006 40.758 -37.776 1.00 32.06 194 ARG A CA 1
ATOM 1483 C C . ARG A 1 194 ? -0.682 40.075 -38.120 1.00 32.06 194 ARG A C 1
ATOM 1485 O O . ARG A 1 194 ? -0.281 40.151 -39.268 1.00 32.06 194 ARG A O 1
ATOM 1492 N N . ASP A 1 195 ? -0.028 39.482 -37.127 1.00 33.38 195 ASP A N 1
ATOM 1493 C CA . ASP A 1 195 ? 0.809 38.276 -37.233 1.00 33.38 195 ASP A CA 1
ATOM 1494 C C . ASP A 1 195 ? 1.490 38.025 -35.884 1.00 33.38 195 ASP A C 1
ATOM 1496 O O . ASP A 1 195 ? 2.525 38.615 -35.586 1.00 33.38 195 ASP A O 1
ATOM 1500 N N . ARG A 1 196 ? 0.869 37.181 -35.048 1.00 27.50 196 ARG A N 1
ATOM 1501 C CA . ARG A 1 196 ? 1.479 36.392 -33.953 1.00 27.50 196 ARG A CA 1
ATOM 1502 C C . ARG A 1 196 ? 0.374 35.749 -33.116 1.00 27.50 196 ARG A C 1
ATOM 1504 O O . ARG A 1 196 ? 0.060 36.232 -32.046 1.00 27.50 196 ARG A O 1
ATOM 1511 N N . PHE A 1 197 ? -0.220 34.680 -33.640 1.00 27.38 197 PHE A N 1
ATOM 1512 C CA . PHE A 1 197 ? -0.804 33.569 -32.873 1.00 27.38 197 PHE A CA 1
ATOM 1513 C C . PHE A 1 197 ? -0.927 32.373 -33.831 1.00 27.38 197 PHE A C 1
ATOM 1515 O O . PHE A 1 197 ? -2.010 32.029 -34.299 1.00 27.38 197 PHE A O 1
ATOM 1522 N N . ARG A 1 198 ? 0.212 31.754 -34.175 1.00 27.64 198 ARG A N 1
ATOM 1523 C CA . ARG A 1 198 ? 0.208 30.342 -34.570 1.00 27.64 198 ARG A CA 1
ATOM 1524 C C . ARG A 1 198 ? 0.095 29.552 -33.271 1.00 27.64 198 ARG A C 1
ATOM 1526 O O . ARG A 1 198 ? 1.003 29.590 -32.450 1.00 27.64 198 ARG A O 1
ATOM 1533 N N . LYS A 1 199 ? -1.060 28.919 -33.073 1.00 27.08 199 LYS A N 1
ATOM 1534 C CA . LYS A 1 199 ? -1.251 27.865 -32.074 1.00 27.08 199 LYS A CA 1
ATOM 1535 C C . LYS A 1 199 ? -0.217 26.749 -32.313 1.00 27.08 199 LYS A C 1
ATOM 1537 O O . LYS A 1 199 ? -0.015 26.406 -33.481 1.00 27.08 199 LYS A O 1
ATOM 1542 N N . PRO A 1 200 ? 0.347 26.119 -31.272 1.00 24.17 200 PRO A N 1
ATOM 1543 C CA . PRO A 1 200 ? 0.679 24.705 -31.345 1.00 24.17 200 PRO A CA 1
ATOM 1544 C C . PRO A 1 200 ? -0.641 23.945 -31.505 1.00 24.17 200 PRO A C 1
ATOM 1546 O O . PRO A 1 200 ? -1.578 24.129 -30.725 1.00 24.17 200 PRO A O 1
ATOM 1549 N N . ALA A 1 201 ? -0.751 23.166 -32.573 1.00 24.23 201 ALA A N 1
ATOM 1550 C CA . ALA A 1 201 ? -1.861 22.254 -32.763 1.00 24.23 201 ALA A CA 1
ATOM 1551 C C . ALA A 1 201 ? -1.704 21.092 -31.775 1.00 24.23 201 ALA A C 1
ATOM 1553 O O . ALA A 1 201 ? -0.835 20.247 -31.952 1.00 24.23 201 ALA A O 1
ATOM 1554 N N . SER A 1 202 ? -2.542 21.041 -30.744 1.00 24.78 202 SER A N 1
ATOM 1555 C CA . SER A 1 202 ? -2.944 19.772 -30.149 1.00 24.78 202 SER A CA 1
ATOM 1556 C C . SER A 1 202 ? -4.238 19.356 -30.836 1.00 24.78 202 SER A C 1
ATOM 1558 O O . SER A 1 202 ? -5.258 20.039 -30.734 1.00 24.78 202 SER A O 1
ATOM 1560 N N . THR A 1 203 ? -4.201 18.286 -31.627 1.00 24.98 203 THR A N 1
ATOM 1561 C CA . THR A 1 203 ? -5.416 17.556 -32.015 1.00 24.98 203 THR A CA 1
ATOM 1562 C C . THR A 1 203 ? -5.061 16.195 -32.602 1.00 24.98 203 THR A C 1
ATOM 1564 O O . THR A 1 203 ? -4.476 16.107 -33.675 1.00 24.98 203 THR A O 1
ATOM 1567 N N . GLN A 1 204 ? -5.517 15.140 -31.926 1.00 22.08 204 GLN A N 1
ATOM 1568 C CA . GLN A 1 204 ? -5.927 13.888 -32.559 1.00 22.08 204 GLN A CA 1
ATOM 1569 C C . GLN A 1 204 ? -7.463 13.791 -32.506 1.00 22.08 204 GLN A C 1
ATOM 1571 O O . GLN A 1 204 ? -8.040 12.839 -32.003 1.00 22.08 204 GLN A O 1
ATOM 1576 N N . GLN A 1 205 ? -8.134 14.827 -33.010 1.00 25.89 205 GLN A N 1
ATOM 1577 C CA . GLN A 1 205 ? -9.530 14.788 -33.444 1.00 25.89 205 GLN A CA 1
ATOM 1578 C C . GLN A 1 205 ? -9.663 15.765 -34.610 1.00 25.89 205 GLN A C 1
ATOM 1580 O O . GLN A 1 205 ? -9.779 16.961 -34.388 1.00 25.89 205 GLN A O 1
ATOM 1585 N N . GLU A 1 206 ? -9.540 15.240 -35.832 1.00 24.02 206 GLU A N 1
ATOM 1586 C CA . GLU A 1 206 ? -10.188 15.680 -37.082 1.00 24.02 206 GLU A CA 1
ATOM 1587 C C . GLU A 1 206 ? -9.373 15.179 -38.288 1.00 24.02 206 GLU A C 1
ATOM 1589 O O . GLU A 1 206 ? -8.415 15.814 -38.715 1.00 24.02 206 GLU A O 1
ATOM 1594 N N . LEU A 1 207 ? -9.761 14.026 -38.849 1.00 25.67 207 LEU A N 1
ATOM 1595 C CA . LEU A 1 207 ? -10.166 13.854 -40.258 1.00 25.67 207 LEU A CA 1
ATOM 1596 C C . LEU A 1 207 ? -10.161 12.367 -40.643 1.00 25.67 207 LEU A C 1
ATOM 1598 O O . LEU A 1 207 ? -9.121 11.729 -40.743 1.00 25.67 207 LEU A O 1
ATOM 1602 N N . GLY A 1 208 ? -11.356 11.849 -40.928 1.00 21.11 208 GLY A N 1
ATOM 1603 C CA . GLY A 1 208 ? -11.542 10.514 -41.496 1.00 21.11 208 GLY A CA 1
ATOM 1604 C C . GLY A 1 208 ? -12.963 10.175 -41.956 1.00 21.11 208 GLY A C 1
ATOM 1605 O O . GLY A 1 208 ? -13.212 9.029 -42.289 1.00 21.11 208 GLY A O 1
ATOM 1606 N N . TRP A 1 209 ? -13.901 11.130 -42.002 1.00 21.70 209 TRP A N 1
ATOM 1607 C CA . TRP A 1 209 ? -15.187 10.960 -42.690 1.00 21.70 209 TRP A CA 1
ATOM 1608 C C . TRP A 1 209 ? -15.464 12.200 -43.545 1.00 21.70 209 TRP A C 1
ATOM 1610 O O . TRP A 1 209 ? -15.924 13.229 -43.056 1.00 21.70 209 TRP A O 1
ATOM 1620 N N . ARG A 1 210 ? -15.179 12.106 -44.848 1.00 22.50 210 ARG A N 1
ATOM 1621 C CA . ARG A 1 210 ? -15.819 12.948 -45.867 1.00 22.50 210 ARG A CA 1
ATOM 1622 C C . ARG A 1 210 ? -16.831 12.083 -46.606 1.00 22.50 210 ARG A C 1
ATOM 1624 O O . ARG A 1 210 ? -16.446 11.124 -47.265 1.00 22.50 210 ARG A O 1
ATOM 1631 N N . GLN A 1 211 ? -18.111 12.439 -46.516 1.00 22.94 211 GLN A N 1
ATOM 1632 C CA . GLN A 1 211 ? -19.113 11.946 -47.459 1.00 22.94 211 GLN A CA 1
ATOM 1633 C C . GLN A 1 211 ? -18.963 12.655 -48.821 1.00 22.94 211 GLN A C 1
ATOM 1635 O O . GLN A 1 211 ? -18.546 13.819 -48.858 1.00 22.94 211 GLN A O 1
ATOM 1640 N N . PRO A 1 212 ? -19.290 11.988 -49.944 1.00 23.81 212 PRO A N 1
ATOM 1641 C CA . PRO A 1 212 ? -19.113 12.539 -51.281 1.00 23.81 212 PRO A CA 1
ATOM 1642 C C . PRO A 1 212 ? -20.222 13.544 -51.610 1.00 23.81 212 PRO A C 1
ATOM 1644 O O . PRO A 1 212 ? -21.408 13.237 -51.523 1.00 23.81 212 PRO A O 1
ATOM 1647 N N . LEU A 1 213 ? -19.827 14.732 -52.064 1.00 25.92 213 LEU A N 1
ATOM 1648 C CA . LEU A 1 213 ? -20.699 15.645 -52.797 1.00 25.92 213 LEU A CA 1
ATOM 1649 C C . LEU A 1 213 ? -20.850 15.128 -54.234 1.00 25.92 213 LEU A C 1
ATOM 1651 O O . LEU A 1 213 ? -19.911 15.179 -55.026 1.00 25.92 213 LEU A O 1
ATOM 1655 N N . GLU A 1 214 ? -22.044 14.645 -54.572 1.00 26.94 214 GLU A N 1
ATOM 1656 C CA . GLU A 1 214 ? -22.453 14.388 -55.951 1.00 26.94 214 GLU A CA 1
ATOM 1657 C C . GLU A 1 214 ? -22.465 15.691 -56.765 1.00 26.94 214 GLU A C 1
ATOM 1659 O O . GLU A 1 214 ? -23.185 16.634 -56.431 1.00 26.94 214 GLU A O 1
ATOM 1664 N N . ARG A 1 215 ? -21.721 15.728 -57.878 1.00 23.67 215 ARG A N 1
ATOM 1665 C CA . ARG A 1 215 ? -22.050 16.497 -59.093 1.00 23.67 215 ARG A CA 1
ATOM 1666 C C . ARG A 1 215 ? -21.116 16.097 -60.237 1.00 23.67 215 ARG A C 1
ATOM 1668 O O . ARG A 1 215 ? -19.921 16.352 -60.177 1.00 23.67 215 ARG A O 1
ATOM 1675 N N . GLY A 1 216 ? -21.694 15.560 -61.311 1.00 24.00 216 GLY A N 1
ATOM 1676 C CA . GLY A 1 216 ? -21.027 15.417 -62.611 1.00 24.00 216 GLY A CA 1
ATOM 1677 C C . GLY A 1 216 ? -21.022 13.984 -63.119 1.00 24.00 216 GLY A C 1
ATOM 1678 O O . GLY A 1 216 ? -20.081 13.238 -62.890 1.00 24.00 216 GLY A O 1
ATOM 1679 N N . GLY A 1 217 ? -22.109 13.598 -63.785 1.00 25.83 217 GLY A N 1
ATOM 1680 C CA . GLY A 1 217 ? -22.332 12.239 -64.248 1.00 25.83 217 GLY A CA 1
ATOM 1681 C C . GLY A 1 217 ? -21.376 11.764 -65.338 1.00 25.83 217 GLY A C 1
ATOM 1682 O O . GLY A 1 217 ? -20.993 12.519 -66.222 1.00 25.83 217 GLY A O 1
ATOM 1683 N N . LEU A 1 218 ? -21.122 10.459 -65.307 1.00 24.08 218 LEU A N 1
ATOM 1684 C CA . LEU A 1 218 ? -21.016 9.581 -66.467 1.00 24.08 218 LEU A CA 1
ATOM 1685 C C . LEU A 1 218 ? -21.371 8.171 -65.977 1.00 24.08 218 LEU A C 1
ATOM 1687 O O . LEU A 1 218 ? -20.648 7.562 -65.195 1.00 24.08 218 LEU A O 1
ATOM 1691 N N . ARG A 1 219 ? -22.542 7.682 -66.396 1.00 21.41 219 ARG A N 1
ATOM 1692 C CA . ARG A 1 219 ? -22.933 6.277 -66.253 1.00 21.41 219 ARG A CA 1
ATOM 1693 C C . ARG A 1 219 ? -22.176 5.467 -67.300 1.00 21.41 219 ARG A C 1
ATOM 1695 O O . ARG A 1 219 ? -22.313 5.780 -68.479 1.00 21.41 219 ARG A O 1
ATOM 1702 N N . PHE A 1 220 ? -21.534 4.375 -66.899 1.00 23.64 220 PHE A N 1
ATOM 1703 C CA . PHE A 1 220 ? -21.481 3.177 -67.735 1.00 23.64 220 PHE A CA 1
ATOM 1704 C C . PHE A 1 220 ? -21.845 1.939 -66.919 1.00 23.64 220 PHE A C 1
ATOM 1706 O O . PHE A 1 220 ? -21.557 1.824 -65.734 1.00 23.64 220 PHE A O 1
ATOM 1713 N N . ASN A 1 221 ? -22.600 1.086 -67.596 1.00 21.48 221 ASN A N 1
ATOM 1714 C CA . ASN A 1 221 ? -23.394 -0.015 -67.093 1.00 21.48 221 ASN A CA 1
ATOM 1715 C C . ASN A 1 221 ? -22.673 -1.366 -67.280 1.00 21.48 221 ASN A C 1
ATOM 1717 O O . ASN A 1 221 ? -21.948 -1.537 -68.254 1.00 21.48 221 ASN A O 1
ATOM 1721 N N . TYR A 1 222 ? -23.109 -2.330 -66.460 1.00 22.44 222 TYR A N 1
ATOM 1722 C CA . TYR A 1 222 ? -23.191 -3.785 -66.678 1.00 22.44 222 TYR A CA 1
ATOM 1723 C C . TYR A 1 222 ? -21.919 -4.644 -66.738 1.00 22.44 222 TYR A C 1
ATOM 1725 O O . TYR A 1 222 ? -21.061 -4.469 -67.594 1.00 22.44 222 TYR A O 1
ATOM 1733 N N . GLY A 1 223 ? -21.969 -5.750 -65.980 1.00 21.11 223 GLY A N 1
ATOM 1734 C CA . GLY A 1 223 ? -21.599 -7.056 -66.534 1.00 21.11 223 GLY A CA 1
ATOM 1735 C C . GLY A 1 223 ? -21.002 -8.057 -65.549 1.00 21.11 223 GLY A C 1
ATOM 1736 O O . GLY A 1 223 ? -19.807 -8.030 -65.297 1.00 21.11 223 GLY A O 1
ATOM 1737 N N . LEU A 1 224 ? -21.827 -8.999 -65.081 1.00 28.53 224 LEU A N 1
ATOM 1738 C CA . LEU A 1 224 ? -21.386 -10.322 -64.621 1.00 28.53 224 LEU A CA 1
ATOM 1739 C C . LEU A 1 224 ? -20.430 -10.960 -65.640 1.00 28.53 224 LEU A C 1
ATOM 1741 O O . LEU A 1 224 ? -20.762 -10.981 -66.827 1.00 28.53 224 LEU A O 1
ATOM 1745 N N . LYS A 1 225 ? -19.346 -11.586 -65.167 1.00 21.31 225 LYS A N 1
ATOM 1746 C CA . LYS A 1 225 ? -18.808 -12.821 -65.756 1.00 21.31 225 LYS A CA 1
ATOM 1747 C C . LYS A 1 225 ? -17.882 -13.551 -64.779 1.00 21.31 225 LYS A C 1
ATOM 1749 O O . LYS A 1 225 ? -16.794 -13.083 -64.470 1.00 21.31 225 LYS A O 1
ATOM 1754 N N . HIS A 1 226 ? -18.365 -14.706 -64.326 1.00 24.84 226 HIS A N 1
ATOM 1755 C CA . HIS A 1 226 ? -17.530 -15.857 -64.009 1.00 24.84 226 HIS A CA 1
ATOM 1756 C C . HIS A 1 226 ? -16.715 -16.233 -65.251 1.00 24.84 226 HIS A C 1
ATOM 1758 O O . HIS A 1 226 ? -17.278 -16.274 -66.347 1.00 24.84 226 HIS A O 1
ATOM 1764 N N . ASP A 1 227 ? -15.442 -16.560 -65.054 1.00 22.81 227 ASP A N 1
ATOM 1765 C CA . ASP A 1 227 ? -14.718 -17.477 -65.931 1.00 22.81 227 ASP A CA 1
ATOM 1766 C C . ASP A 1 227 ? -14.019 -18.519 -65.050 1.00 22.81 227 ASP A C 1
ATOM 1768 O O . ASP A 1 227 ? -13.043 -18.236 -64.354 1.00 22.81 227 ASP A O 1
ATOM 1772 N N . ASP A 1 228 ? -14.592 -19.720 -65.069 1.00 23.91 228 ASP A N 1
ATOM 1773 C CA . ASP A 1 228 ? -13.960 -20.970 -64.674 1.00 23.91 228 ASP A CA 1
ATOM 1774 C C . ASP A 1 228 ? -13.138 -21.487 -65.861 1.00 23.91 228 ASP A C 1
ATOM 1776 O O . ASP A 1 228 ? -13.622 -21.485 -66.994 1.00 23.91 228 ASP A O 1
ATOM 1780 N N . GLY A 1 229 ? -11.948 -22.039 -65.609 1.00 23.22 229 GLY A N 1
ATOM 1781 C CA . GLY A 1 229 ? -11.377 -23.009 -66.544 1.00 23.22 229 GLY A CA 1
ATOM 1782 C C . GLY A 1 229 ? -9.863 -23.056 -66.642 1.00 23.22 229 GLY A C 1
ATOM 1783 O O . GLY A 1 229 ? -9.320 -22.675 -67.673 1.00 23.22 229 GLY A O 1
ATOM 1784 N N . ILE A 1 230 ? -9.199 -23.662 -65.651 1.00 23.61 230 ILE A N 1
ATOM 1785 C CA . ILE A 1 230 ? -7.942 -24.397 -65.869 1.00 23.61 230 ILE A CA 1
ATOM 1786 C C . ILE A 1 230 ? -8.023 -25.750 -65.113 1.00 23.61 230 ILE A C 1
ATOM 1788 O O . ILE A 1 230 ? -7.589 -25.883 -63.976 1.00 23.61 230 ILE A O 1
ATOM 1792 N N . TRP A 1 231 ? -8.583 -26.733 -65.837 1.00 22.95 231 TRP A N 1
ATOM 1793 C CA . TRP A 1 231 ? -8.542 -28.213 -65.722 1.00 22.95 231 TRP A CA 1
ATOM 1794 C C . TRP A 1 231 ? -9.578 -29.009 -64.878 1.00 22.95 231 TRP A C 1
ATOM 1796 O O . TRP A 1 231 ? -10.002 -28.556 -63.821 1.00 22.95 231 TRP A O 1
ATOM 1806 N N . PRO A 1 232 ? -10.032 -30.196 -65.372 1.00 26.95 232 PRO A N 1
ATOM 1807 C CA . PRO A 1 232 ? -11.415 -30.668 -65.246 1.00 26.95 232 PRO A CA 1
ATOM 1808 C C . PRO A 1 232 ? -11.629 -32.000 -64.486 1.00 26.95 232 PRO A C 1
ATOM 1810 O O . PRO A 1 232 ? -10.742 -32.840 -64.376 1.00 26.95 232 PRO A O 1
ATOM 1813 N N . LEU A 1 233 ? -12.885 -32.155 -64.047 1.00 24.59 233 LEU A N 1
ATOM 1814 C CA . LEU A 1 233 ? -13.701 -33.345 -63.730 1.00 24.59 233 LEU A CA 1
ATOM 1815 C C . LEU A 1 233 ? -13.126 -34.762 -63.956 1.00 24.59 233 LEU A C 1
ATOM 1817 O O . LEU A 1 233 ? -12.806 -35.121 -65.088 1.00 24.59 233 LEU A O 1
ATOM 1821 N N . ALA A 1 234 ? -13.254 -35.613 -62.922 1.00 23.20 234 ALA A N 1
ATOM 1822 C CA . ALA A 1 234 ? -13.875 -36.948 -63.024 1.00 23.20 234 ALA A CA 1
ATOM 1823 C C . ALA A 1 234 ? -14.244 -37.555 -61.641 1.00 23.20 234 ALA A C 1
ATOM 1825 O O . ALA A 1 234 ? -13.372 -37.928 -60.866 1.00 23.20 234 ALA A O 1
ATOM 1826 N N . ASP A 1 235 ? -15.556 -37.640 -61.398 1.00 24.30 235 ASP A N 1
ATOM 1827 C CA . ASP A 1 235 ? -16.365 -38.725 -60.810 1.00 24.30 235 ASP A CA 1
ATOM 1828 C C . ASP A 1 235 ? -16.073 -39.441 -59.458 1.00 24.30 235 ASP A C 1
ATOM 1830 O O . ASP A 1 235 ? -14.971 -39.862 -59.123 1.00 24.30 235 ASP A O 1
ATOM 1834 N N . ILE A 1 236 ? -17.222 -39.786 -58.839 1.00 22.70 236 ILE A N 1
ATOM 1835 C CA . ILE A 1 236 ? -17.574 -40.947 -57.983 1.00 22.70 236 ILE A CA 1
ATOM 1836 C C . ILE A 1 236 ? -17.700 -40.704 -56.455 1.00 22.70 236 ILE A C 1
ATOM 1838 O O . ILE A 1 236 ? -16.729 -40.621 -55.714 1.00 22.70 236 ILE A O 1
ATOM 1842 N N . ALA A 1 237 ? -18.947 -40.756 -55.963 1.00 23.47 237 ALA A N 1
ATOM 1843 C CA . ALA A 1 237 ? -19.330 -41.255 -54.624 1.00 23.47 237 ALA A CA 1
ATOM 1844 C C . ALA A 1 237 ? -19.759 -42.749 -54.735 1.00 23.47 237 ALA A C 1
ATOM 1846 O O . ALA A 1 237 ? -20.050 -43.139 -55.870 1.00 23.47 237 ALA A O 1
ATOM 1847 N N . PRO A 1 238 ? -19.963 -43.594 -53.678 1.00 39.25 238 PRO A N 1
ATOM 1848 C CA . PRO A 1 238 ? -19.673 -43.519 -52.219 1.00 39.25 238 PRO A CA 1
ATOM 1849 C C . PRO A 1 238 ? -19.061 -44.815 -51.540 1.00 39.25 238 PRO A C 1
ATOM 1851 O O . PRO A 1 238 ? -19.260 -45.917 -52.036 1.00 39.25 238 PRO A O 1
ATOM 1854 N N . TRP A 1 239 ? -18.464 -44.679 -50.324 1.00 25.67 239 TRP A N 1
ATOM 1855 C CA . TRP A 1 239 ? -18.156 -45.692 -49.238 1.00 25.67 239 TRP A CA 1
ATOM 1856 C C . TRP A 1 239 ? -17.164 -46.868 -49.541 1.00 25.67 239 TRP A C 1
ATOM 1858 O O . TRP A 1 239 ? -17.015 -47.188 -50.713 1.00 25.67 239 TRP A O 1
ATOM 1868 N N . PRO A 1 240 ? -16.470 -47.560 -48.569 1.00 29.72 240 PRO A N 1
ATOM 1869 C CA . PRO A 1 240 ? -16.824 -47.817 -47.154 1.00 29.72 240 PRO A CA 1
ATOM 1870 C C . PRO A 1 240 ? -15.674 -47.817 -46.093 1.00 29.72 240 PRO A C 1
ATOM 1872 O O . PRO A 1 240 ? -14.486 -47.705 -46.380 1.00 29.72 240 PRO A O 1
ATOM 1875 N N . ALA A 1 241 ? -16.064 -48.031 -44.831 1.00 33.78 241 ALA A N 1
ATOM 1876 C CA . ALA A 1 241 ? -15.221 -48.310 -43.666 1.00 33.78 241 ALA A CA 1
ATOM 1877 C C . ALA A 1 241 ? -14.114 -49.367 -43.884 1.00 33.78 241 ALA A C 1
ATOM 1879 O O . ALA A 1 241 ? -14.401 -50.472 -44.348 1.00 33.78 241 ALA A O 1
ATOM 1880 N N . ARG A 1 242 ? -12.886 -49.082 -43.416 1.00 25.42 242 ARG A N 1
ATOM 1881 C CA . ARG A 1 242 ? -11.930 -50.069 -42.865 1.00 25.42 242 ARG A CA 1
ATOM 1882 C C . ARG A 1 242 ? -10.768 -49.380 -42.138 1.00 25.42 242 ARG A C 1
ATOM 1884 O O . ARG A 1 242 ? -10.201 -48.411 -42.622 1.00 25.42 242 ARG A O 1
ATOM 1891 N N . ALA A 1 243 ? -10.450 -49.908 -40.959 1.00 28.53 243 ALA A N 1
ATOM 1892 C CA . ALA A 1 243 ? -9.367 -49.482 -40.083 1.00 28.53 243 ALA A CA 1
ATOM 1893 C C . ALA A 1 243 ? -7.980 -49.649 -40.732 1.00 28.53 243 ALA A C 1
ATOM 1895 O O . ALA A 1 243 ? -7.710 -50.684 -41.341 1.00 28.53 243 ALA A O 1
ATOM 1896 N N . ALA A 1 244 ? -7.088 -48.679 -40.520 1.00 26.36 244 ALA A N 1
ATOM 1897 C CA . ALA A 1 244 ? -5.657 -48.811 -40.778 1.00 26.36 244 ALA A CA 1
ATOM 1898 C C . ALA A 1 244 ? -4.870 -48.344 -39.541 1.00 26.36 244 ALA A C 1
ATOM 1900 O O . ALA A 1 244 ? -5.052 -47.233 -39.050 1.00 26.36 244 ALA A O 1
ATOM 1901 N N . HIS A 1 245 ? -4.035 -49.241 -39.016 1.00 26.34 245 HIS A N 1
ATOM 1902 C CA . HIS A 1 245 ? -3.107 -49.011 -37.912 1.00 26.34 245 HIS A CA 1
ATOM 1903 C C . HIS A 1 245 ? -1.917 -48.150 -38.377 1.00 26.34 245 HIS A C 1
ATOM 1905 O O . HIS A 1 245 ? -1.282 -48.497 -39.370 1.00 26.34 245 HIS A O 1
ATOM 1911 N N . MET A 1 246 ? -1.555 -47.101 -37.629 1.00 25.88 246 MET A N 1
ATOM 1912 C CA . MET A 1 246 ? -0.232 -46.460 -37.708 1.00 25.88 246 MET A CA 1
ATOM 1913 C C . MET A 1 246 ? 0.593 -46.860 -36.481 1.00 25.88 246 MET A C 1
ATOM 1915 O O . MET A 1 246 ? 0.122 -46.745 -35.353 1.00 25.88 246 MET A O 1
ATOM 1919 N N . ALA A 1 247 ? 1.819 -47.334 -36.704 1.00 27.78 247 ALA A N 1
ATOM 1920 C CA . ALA A 1 247 ? 2.813 -47.581 -35.664 1.00 27.78 247 ALA A CA 1
ATOM 1921 C C . ALA A 1 247 ? 3.983 -46.608 -35.867 1.00 27.78 247 ALA A C 1
ATOM 1923 O O . ALA A 1 247 ? 4.568 -46.579 -36.947 1.00 27.78 247 ALA A O 1
ATOM 1924 N N . VAL A 1 248 ? 4.317 -45.831 -34.835 1.00 27.97 248 VAL A N 1
ATOM 1925 C CA . VAL A 1 248 ? 5.504 -44.960 -34.793 1.00 27.97 248 VAL A CA 1
ATOM 1926 C C . VAL A 1 248 ? 6.545 -45.634 -33.888 1.00 27.97 248 VAL A C 1
ATOM 1928 O O . VAL A 1 248 ? 6.190 -46.012 -32.770 1.00 27.97 248 VAL A O 1
ATOM 1931 N N . PRO A 1 249 ? 7.796 -45.851 -34.333 1.00 26.61 249 PRO A N 1
ATOM 1932 C CA . PRO A 1 249 ? 8.847 -46.398 -33.482 1.00 26.61 249 PRO A CA 1
ATOM 1933 C C . PRO A 1 249 ? 9.506 -45.304 -32.627 1.00 26.61 249 PRO A C 1
ATOM 1935 O O . PRO A 1 249 ? 9.811 -44.227 -33.136 1.00 26.61 249 PRO A O 1
ATOM 1938 N N . LEU A 1 250 ? 9.764 -45.607 -31.351 1.00 34.28 250 LEU A N 1
ATOM 1939 C CA . LEU A 1 250 ? 10.605 -44.812 -30.447 1.00 34.28 250 LEU A CA 1
ATOM 1940 C C . LEU A 1 250 ? 11.961 -45.516 -30.203 1.00 34.28 250 LEU A C 1
ATOM 1942 O O . LEU A 1 250 ? 12.060 -46.726 -30.439 1.00 34.28 250 LEU A O 1
ATOM 1946 N N . PRO A 1 251 ? 13.011 -44.782 -29.776 1.00 27.84 251 PRO A N 1
ATOM 1947 C CA . PRO A 1 251 ? 14.416 -45.220 -29.842 1.00 27.84 251 PRO A CA 1
ATOM 1948 C C . PRO A 1 251 ? 14.807 -46.414 -28.953 1.00 27.84 251 PRO A C 1
ATOM 1950 O O . PRO A 1 251 ? 15.917 -46.922 -29.075 1.00 27.84 251 PRO A O 1
ATOM 1953 N N . ASP A 1 252 ? 13.918 -46.883 -28.085 1.00 33.31 252 ASP A N 1
ATOM 1954 C CA . ASP A 1 252 ? 14.148 -47.926 -27.080 1.00 33.31 252 ASP A CA 1
ATOM 1955 C C . ASP A 1 252 ? 13.264 -49.178 -27.266 1.00 33.31 252 ASP A C 1
ATOM 1957 O O . ASP A 1 252 ? 13.272 -50.092 -26.443 1.00 33.31 252 ASP A O 1
ATOM 1961 N N . GLY A 1 253 ? 12.536 -49.280 -28.384 1.00 37.69 253 GLY A N 1
ATOM 1962 C CA . GLY A 1 253 ? 11.834 -50.509 -28.775 1.00 37.69 253 GLY A CA 1
ATOM 1963 C C . GLY A 1 253 ? 10.469 -50.740 -28.113 1.00 37.69 253 GLY A C 1
ATOM 1964 O O . GLY A 1 253 ? 9.851 -51.781 -28.357 1.00 37.69 253 GLY A O 1
ATOM 1965 N N . ALA A 1 254 ? 9.943 -49.784 -27.344 1.00 31.70 254 ALA A N 1
ATOM 1966 C CA . ALA A 1 254 ? 8.556 -49.815 -26.881 1.00 31.70 254 ALA A CA 1
ATOM 1967 C C . ALA A 1 254 ? 7.565 -49.454 -28.015 1.00 31.70 254 ALA A C 1
ATOM 1969 O O . ALA A 1 254 ? 7.859 -48.642 -28.894 1.00 31.70 254 ALA A O 1
ATOM 1970 N N . ARG A 1 255 ? 6.364 -50.057 -28.009 1.00 30.48 255 ARG A N 1
ATOM 1971 C CA . ARG A 1 255 ? 5.275 -49.778 -28.972 1.00 30.48 255 ARG A CA 1
ATOM 1972 C C . ARG A 1 255 ? 4.026 -49.275 -28.245 1.00 30.48 255 ARG A C 1
ATOM 1974 O O . ARG A 1 255 ? 3.541 -49.947 -27.340 1.00 30.48 255 ARG A O 1
ATOM 1981 N N . ILE A 1 256 ? 3.464 -48.150 -28.693 1.00 31.44 256 ILE A N 1
ATOM 1982 C CA . ILE A 1 256 ? 2.166 -47.618 -28.238 1.00 31.44 256 ILE A CA 1
ATOM 1983 C C . ILE A 1 256 ? 1.090 -47.980 -29.274 1.00 31.44 256 ILE A C 1
ATOM 1985 O O . ILE A 1 256 ? 1.312 -47.860 -30.477 1.00 31.44 256 ILE A O 1
ATOM 1989 N N . SER A 1 257 ? -0.083 -48.427 -28.817 1.00 28.88 257 SER A N 1
ATOM 1990 C CA . SER A 1 257 ? -1.260 -48.685 -29.658 1.00 28.88 257 SER A CA 1
ATOM 1991 C C . SER A 1 257 ? -2.327 -47.629 -29.385 1.00 28.88 257 SER A C 1
ATOM 1993 O O . SER A 1 257 ? -2.853 -47.570 -28.277 1.00 28.88 257 SER A O 1
ATOM 1995 N N . MET A 1 258 ? -2.705 -46.856 -30.403 1.00 29.98 258 MET A N 1
ATOM 1996 C CA . MET A 1 258 ? -3.838 -45.931 -30.339 1.00 29.98 258 MET A CA 1
ATOM 1997 C C . MET A 1 258 ? -5.122 -46.604 -30.835 1.00 29.98 258 MET A C 1
ATOM 1999 O O . MET A 1 258 ? -5.129 -47.253 -31.885 1.00 29.98 258 MET A O 1
ATOM 2003 N N . ARG A 1 259 ? -6.229 -46.432 -30.105 1.00 31.59 259 ARG A N 1
ATOM 2004 C CA . ARG A 1 259 ? -7.582 -46.730 -30.601 1.00 31.59 259 ARG A CA 1
ATOM 2005 C C . ARG A 1 259 ? -8.425 -45.461 -30.582 1.00 31.59 259 ARG A C 1
ATOM 2007 O O . ARG A 1 259 ? -8.378 -44.693 -29.629 1.00 31.59 259 ARG A O 1
ATOM 2014 N N . ARG A 1 260 ? -9.212 -45.285 -31.642 1.00 30.11 260 ARG A N 1
ATOM 2015 C CA . ARG A 1 260 ? -10.190 -44.208 -31.793 1.00 30.11 260 ARG A CA 1
ATOM 2016 C C . ARG A 1 260 ? -11.563 -44.715 -31.362 1.00 30.11 260 ARG A C 1
ATOM 2018 O O . ARG A 1 260 ? -12.009 -45.748 -31.860 1.00 30.11 260 ARG A O 1
ATOM 2025 N N . ASN A 1 261 ? -12.224 -43.988 -30.468 1.00 31.38 261 ASN A N 1
ATOM 2026 C CA . ASN A 1 261 ? -13.626 -44.199 -30.111 1.00 31.38 261 ASN A CA 1
ATOM 2027 C C . ASN A 1 261 ? -14.332 -42.842 -30.250 1.00 31.38 261 ASN A C 1
ATOM 2029 O O . ASN A 1 261 ? -14.210 -41.988 -29.378 1.00 31.38 261 ASN A O 1
ATOM 2033 N N . GLY A 1 262 ? -15.003 -42.611 -31.382 1.00 46.44 262 GLY A N 1
ATOM 2034 C CA . GLY A 1 262 ? -15.535 -41.285 -31.730 1.00 46.44 262 GLY A CA 1
ATOM 2035 C C . GLY A 1 262 ? -14.430 -40.273 -32.074 1.00 46.44 262 GLY A C 1
ATOM 2036 O O . GLY A 1 262 ? -13.463 -40.627 -32.752 1.00 46.44 262 GLY A O 1
ATOM 2037 N N . ASP A 1 263 ? -14.562 -39.027 -31.612 1.00 27.59 263 ASP A N 1
ATOM 2038 C CA . ASP A 1 263 ? -13.638 -37.917 -31.923 1.00 27.59 263 ASP A CA 1
ATOM 2039 C C . ASP A 1 263 ? -12.506 -37.723 -30.901 1.00 27.59 263 ASP A C 1
ATOM 2041 O O . ASP A 1 263 ? -11.790 -36.727 -30.937 1.00 27.59 263 ASP A O 1
ATOM 2045 N N . ILE A 1 264 ? -12.284 -38.706 -30.024 1.00 26.16 264 ILE A N 1
ATOM 2046 C CA . ILE A 1 264 ? -11.218 -38.678 -29.015 1.00 26.16 264 ILE A CA 1
ATOM 2047 C C . ILE A 1 264 ? -10.193 -39.785 -29.300 1.00 26.16 264 ILE A C 1
ATOM 2049 O O . ILE A 1 264 ? -10.541 -40.954 -29.506 1.00 26.16 264 ILE A O 1
ATOM 2053 N N . TRP A 1 265 ? -8.909 -39.417 -29.268 1.00 31.36 265 TRP A N 1
ATOM 2054 C CA . TRP A 1 265 ? -7.778 -40.346 -29.258 1.00 31.36 265 TRP A CA 1
ATOM 2055 C C . TRP A 1 265 ? -7.386 -40.650 -27.812 1.00 31.36 265 TRP A C 1
ATOM 2057 O O . TRP A 1 265 ? -7.098 -39.736 -27.047 1.00 31.36 265 TRP A O 1
ATOM 2067 N N . THR A 1 266 ? -7.371 -41.925 -27.416 1.00 28.55 266 THR A N 1
ATOM 2068 C CA . THR A 1 266 ? -6.967 -42.332 -26.058 1.00 28.55 266 THR A CA 1
ATOM 2069 C C . THR A 1 266 ? -5.731 -43.230 -26.092 1.00 28.55 266 THR A C 1
ATOM 2071 O O . THR A 1 266 ? -5.693 -44.236 -26.806 1.00 28.55 266 THR A O 1
ATOM 2074 N N . CYS A 1 267 ? -4.723 -42.871 -25.291 1.00 28.42 267 CYS A N 1
ATOM 2075 C CA . CYS A 1 267 ? -3.548 -43.691 -24.989 1.00 28.42 267 CYS A CA 1
ATOM 2076 C C . CYS A 1 267 ? -3.808 -44.496 -23.710 1.00 28.42 267 CYS A C 1
ATOM 2078 O O . CYS A 1 267 ? -4.182 -43.918 -22.693 1.00 28.42 267 CYS A O 1
ATOM 2080 N N . VAL A 1 268 ? -3.594 -45.815 -23.736 1.00 27.55 268 VAL A N 1
ATOM 2081 C CA . VAL A 1 268 ? -3.728 -46.674 -22.545 1.00 27.55 268 VAL A CA 1
ATOM 2082 C C . VAL A 1 268 ? -2.480 -47.559 -22.410 1.00 27.55 268 VAL A C 1
ATOM 2084 O O . VAL A 1 268 ? -2.157 -48.265 -23.368 1.00 27.55 268 VAL A O 1
ATOM 2087 N N . PRO A 1 269 ? -1.775 -47.565 -21.261 1.00 26.39 269 PRO A N 1
ATOM 2088 C CA . PRO A 1 269 ? -0.725 -48.543 -20.982 1.00 26.39 269 PRO A CA 1
ATOM 2089 C C . PRO A 1 269 ? -1.334 -49.906 -20.595 1.00 26.39 269 PRO A C 1
ATOM 2091 O O . PRO A 1 269 ? -2.275 -49.969 -19.805 1.00 26.39 269 PRO A O 1
ATOM 2094 N N . TRP A 1 270 ? -0.808 -51.006 -21.146 1.00 25.52 270 TRP A N 1
ATOM 2095 C CA . TRP A 1 270 ? -1.262 -52.382 -20.857 1.00 25.52 270 TRP A CA 1
ATOM 2096 C C . TRP A 1 270 ? -0.471 -53.011 -19.679 1.00 25.52 270 TRP A C 1
ATOM 2098 O O . TRP A 1 270 ? 0.704 -52.676 -19.524 1.00 25.52 270 TRP A O 1
ATOM 2108 N N . PRO A 1 271 ? -1.060 -53.895 -18.835 1.00 31.17 271 PRO A N 1
ATOM 2109 C CA . PRO A 1 271 ? -0.689 -54.036 -17.425 1.00 31.17 271 PRO A CA 1
ATOM 2110 C C . PRO A 1 271 ? 0.115 -55.305 -17.091 1.00 31.17 271 PRO A C 1
ATOM 2112 O O . PRO A 1 271 ? 0.094 -56.290 -17.826 1.00 31.17 271 PRO A O 1
ATOM 2115 N N . LEU A 1 272 ? 0.731 -55.319 -15.903 1.00 25.28 272 LEU A N 1
ATOM 2116 C CA . LEU A 1 272 ? 1.185 -56.538 -15.226 1.00 25.28 272 LEU A CA 1
ATOM 2117 C C . LEU A 1 272 ? 0.943 -56.430 -13.712 1.00 25.28 272 LEU A C 1
ATOM 2119 O O . LEU A 1 272 ? 1.679 -55.766 -12.986 1.00 25.28 272 LEU A O 1
ATOM 2123 N N . ARG A 1 273 ? -0.086 -57.130 -13.230 1.00 25.94 273 ARG A N 1
ATOM 2124 C CA . ARG A 1 273 ? -0.126 -57.713 -11.884 1.00 25.94 273 ARG A CA 1
ATOM 2125 C C . ARG A 1 273 ? -0.917 -59.010 -11.955 1.00 25.94 273 ARG A C 1
ATOM 2127 O O . ARG A 1 273 ? -2.102 -58.956 -12.245 1.00 25.94 273 ARG A O 1
ATOM 2134 N N . GLU A 1 274 ? -0.269 -60.125 -11.626 1.00 25.28 274 GLU A N 1
ATOM 2135 C CA . GLU A 1 274 ? -0.804 -61.109 -10.681 1.00 25.28 274 GLU A CA 1
ATOM 2136 C C . GLU A 1 274 ? 0.272 -62.126 -10.251 1.00 25.28 274 GLU A C 1
ATOM 2138 O O . GLU A 1 274 ? 1.061 -62.598 -11.062 1.00 25.28 274 GLU A O 1
ATOM 2143 N N . HIS A 1 275 ? 0.218 -62.451 -8.952 1.00 26.31 275 HIS A N 1
ATOM 2144 C CA . HIS A 1 275 ? 0.713 -63.649 -8.259 1.00 26.31 275 HIS A CA 1
ATOM 2145 C C . HIS A 1 275 ? 2.068 -63.667 -7.503 1.00 26.31 275 HIS A C 1
ATOM 2147 O O . HIS A 1 275 ? 3.149 -63.710 -8.075 1.00 26.31 275 HIS A O 1
ATOM 2153 N N . LEU A 1 276 ? 1.892 -63.828 -6.174 1.00 24.83 276 LEU A N 1
ATOM 2154 C CA . LEU A 1 276 ? 2.667 -64.606 -5.185 1.00 24.83 276 LEU A CA 1
ATOM 2155 C C . LEU A 1 276 ? 3.791 -63.907 -4.379 1.00 24.83 276 LEU A C 1
ATOM 2157 O O . LEU A 1 276 ? 4.921 -63.749 -4.820 1.00 24.83 276 LEU A O 1
ATOM 2161 N N . GLN A 1 277 ? 3.468 -63.602 -3.112 1.00 27.11 277 GLN A N 1
ATOM 2162 C CA . GLN A 1 277 ? 4.381 -63.721 -1.951 1.00 27.11 277 GLN A CA 1
ATOM 2163 C C . GLN A 1 277 ? 4.679 -65.225 -1.668 1.00 27.11 277 GLN A C 1
ATOM 2165 O O . GLN A 1 277 ? 3.907 -66.031 -2.196 1.00 27.11 277 GLN A O 1
ATOM 2170 N N . PRO A 1 278 ? 5.654 -65.669 -0.818 1.00 37.91 278 PRO A N 1
ATOM 2171 C CA . PRO A 1 278 ? 6.369 -64.955 0.263 1.00 37.91 278 PRO A CA 1
ATOM 2172 C C . PRO A 1 278 ? 7.891 -65.261 0.458 1.00 37.91 278 PRO A C 1
ATOM 2174 O O . PRO A 1 278 ? 8.445 -66.194 -0.103 1.00 37.91 278 PRO A O 1
ATOM 2177 N N . HIS A 1 279 ? 8.523 -64.437 1.311 1.00 27.30 279 HIS A N 1
ATOM 2178 C CA . HIS A 1 279 ? 9.698 -64.617 2.199 1.00 27.30 279 HIS A CA 1
ATOM 2179 C C . HIS A 1 279 ? 10.697 -65.789 2.040 1.00 27.30 279 HIS A C 1
ATOM 2181 O O . HIS A 1 279 ? 10.284 -66.940 2.001 1.00 27.30 279 HIS A O 1
ATOM 2187 N N . VAL A 1 280 ? 12.007 -65.482 2.196 1.00 23.64 280 VAL A N 1
ATOM 2188 C CA . VAL A 1 280 ? 13.025 -66.137 3.082 1.00 23.64 280 VAL A CA 1
ATOM 2189 C C . VAL A 1 280 ? 14.401 -65.407 2.934 1.00 23.64 280 VAL A C 1
ATOM 2191 O O . VAL A 1 280 ? 14.589 -64.709 1.940 1.00 23.64 280 VAL A O 1
ATOM 2194 N N . PRO A 1 281 ? 15.316 -65.438 3.935 1.00 31.50 281 PRO A N 1
ATOM 2195 C CA . PRO A 1 281 ? 16.076 -64.268 4.399 1.00 31.50 281 PRO A CA 1
ATOM 2196 C C . PRO A 1 281 ? 17.617 -64.296 4.209 1.00 31.50 281 PRO A C 1
ATOM 2198 O O . PRO A 1 281 ? 18.208 -65.337 3.959 1.00 31.50 281 PRO A O 1
ATOM 2201 N N . GLN A 1 282 ? 18.222 -63.133 4.508 1.00 25.34 282 GLN A N 1
ATOM 2202 C CA . GLN A 1 282 ? 19.508 -62.884 5.201 1.00 25.34 282 GLN A CA 1
ATOM 2203 C C . GLN A 1 282 ? 20.897 -63.170 4.558 1.00 25.34 282 GLN A C 1
ATOM 2205 O O . GLN A 1 282 ? 21.272 -64.313 4.326 1.00 25.34 282 GLN A O 1
ATOM 2210 N N . LEU A 1 283 ? 21.701 -62.076 4.569 1.00 25.73 283 LEU A N 1
ATOM 2211 C CA . LEU A 1 283 ? 23.167 -61.910 4.794 1.00 25.73 283 LEU A CA 1
ATOM 2212 C C . LEU A 1 283 ? 24.125 -61.848 3.574 1.00 25.73 283 LEU A C 1
ATOM 2214 O O . LEU A 1 283 ? 23.893 -62.553 2.599 1.00 25.73 283 LEU A O 1
ATOM 2218 N N . PRO A 1 284 ? 25.292 -61.149 3.662 1.00 34.31 284 PRO A N 1
ATOM 2219 C CA . PRO A 1 284 ? 25.663 -60.006 4.522 1.00 34.31 284 PRO A CA 1
ATOM 2220 C C . PRO A 1 284 ? 26.415 -58.842 3.808 1.00 34.31 284 PRO A C 1
ATOM 2222 O O . PRO A 1 284 ? 27.200 -59.054 2.896 1.00 34.31 284 PRO A O 1
ATOM 2225 N N . GLY A 1 285 ? 26.247 -57.627 4.350 1.00 23.94 285 GLY A N 1
ATOM 2226 C CA . GLY A 1 285 ? 27.317 -56.658 4.658 1.00 23.94 285 GLY A CA 1
ATOM 2227 C C . GLY A 1 285 ? 28.193 -56.056 3.547 1.00 23.94 285 GLY A C 1
ATOM 2228 O O . GLY A 1 285 ? 29.145 -56.688 3.112 1.00 23.94 285 GLY A O 1
ATOM 2229 N N . ALA A 1 286 ? 28.001 -54.762 3.266 1.00 24.89 286 ALA A N 1
ATOM 2230 C CA . ALA A 1 286 ? 29.009 -53.711 3.492 1.00 24.89 286 ALA A CA 1
ATOM 2231 C C . ALA A 1 286 ? 28.429 -52.324 3.151 1.00 24.89 286 ALA A C 1
ATOM 2233 O O . ALA A 1 286 ? 27.839 -52.122 2.096 1.00 24.89 286 ALA A O 1
ATOM 2234 N N . LEU A 1 287 ? 28.602 -51.393 4.089 1.00 27.28 287 LEU A N 1
ATOM 2235 C CA . LEU A 1 287 ? 28.488 -49.944 3.911 1.00 27.28 287 LEU A CA 1
ATOM 2236 C C . LEU A 1 287 ? 29.656 -49.394 3.068 1.00 27.28 287 LEU A C 1
ATOM 2238 O O . LEU A 1 287 ? 30.683 -50.061 2.958 1.00 27.28 287 LEU A O 1
ATOM 2242 N N . VAL A 1 288 ? 29.503 -48.118 2.671 1.00 24.08 288 VAL A N 1
ATOM 2243 C CA . VAL A 1 288 ? 30.459 -47.152 2.071 1.00 24.08 288 VAL A CA 1
ATOM 2244 C C . VAL A 1 288 ? 30.309 -47.034 0.548 1.00 24.08 288 VAL A C 1
ATOM 2246 O O . VAL A 1 288 ? 30.318 -48.040 -0.144 1.00 24.08 288 VAL A O 1
ATOM 2249 N N . ASP A 1 289 ? 30.250 -45.868 -0.090 1.00 24.73 289 ASP A N 1
ATOM 2250 C CA . ASP A 1 289 ? 30.002 -44.452 0.243 1.00 24.73 289 ASP A CA 1
ATOM 2251 C C . ASP A 1 289 ? 29.986 -43.745 -1.127 1.00 24.73 289 ASP A C 1
ATOM 2253 O O . ASP A 1 289 ? 30.648 -44.179 -2.075 1.00 24.73 289 ASP A O 1
ATOM 2257 N N . CYS A 1 290 ? 29.202 -42.685 -1.237 1.00 37.06 290 CYS A N 1
ATOM 2258 C CA . CYS A 1 290 ? 29.034 -41.866 -2.424 1.00 37.06 290 CYS A CA 1
ATOM 2259 C C . CYS A 1 290 ? 30.344 -41.151 -2.783 1.00 37.06 290 CYS A C 1
ATOM 2261 O O . CYS A 1 290 ? 30.900 -40.447 -1.940 1.00 37.06 290 CYS A O 1
ATOM 2263 N N . ARG A 1 291 ? 30.797 -41.250 -4.043 1.00 31.47 291 ARG A N 1
ATOM 2264 C CA . ARG A 1 291 ? 31.576 -40.198 -4.729 1.00 31.47 291 ARG A CA 1
ATOM 2265 C C . ARG A 1 291 ? 31.810 -40.531 -6.210 1.00 31.47 291 ARG A C 1
ATOM 2267 O O . ARG A 1 291 ? 32.275 -41.623 -6.520 1.00 31.47 291 ARG A O 1
ATOM 2274 N N . HIS A 1 292 ? 31.595 -39.514 -7.051 1.00 28.95 292 HIS A N 1
ATOM 2275 C CA . HIS A 1 292 ? 31.822 -39.395 -8.506 1.00 28.95 292 HIS A CA 1
ATOM 2276 C C . HIS A 1 292 ? 30.594 -39.503 -9.427 1.00 28.95 292 HIS A C 1
ATOM 2278 O O . HIS A 1 292 ? 30.569 -40.285 -10.371 1.00 28.95 292 HIS A O 1
ATOM 2284 N N . GLU A 1 293 ? 29.634 -38.596 -9.235 1.00 28.77 293 GLU A N 1
ATOM 2285 C CA . GLU A 1 293 ? 28.892 -37.992 -10.352 1.00 28.77 293 GLU A CA 1
ATOM 2286 C C . GLU A 1 293 ? 29.606 -36.691 -10.752 1.00 28.77 293 GLU A C 1
ATOM 2288 O O . GLU A 1 293 ? 29.281 -35.613 -10.271 1.00 28.77 293 GLU A O 1
ATOM 2293 N N . ALA A 1 294 ? 30.660 -36.793 -11.564 1.00 30.23 294 ALA A N 1
ATOM 2294 C CA . ALA A 1 294 ? 31.319 -35.613 -12.141 1.00 30.23 294 ALA A CA 1
ATOM 2295 C C . ALA A 1 294 ? 31.808 -35.808 -13.587 1.00 30.23 294 ALA A C 1
ATOM 2297 O O . ALA A 1 294 ? 32.220 -34.842 -14.215 1.00 30.23 294 ALA A O 1
ATOM 2298 N N . GLU A 1 295 ? 31.729 -37.013 -14.167 1.00 28.72 295 GLU A N 1
ATOM 2299 C CA . GLU A 1 295 ? 32.356 -37.278 -15.477 1.00 28.72 295 GLU A CA 1
ATOM 2300 C C . GLU A 1 295 ? 31.396 -37.688 -16.605 1.00 28.72 295 GLU A C 1
ATOM 2302 O O . GLU A 1 295 ? 31.838 -37.884 -17.731 1.00 28.72 295 GLU A O 1
ATOM 2307 N N . VAL A 1 296 ? 30.078 -37.740 -16.375 1.00 29.53 296 VAL A N 1
ATOM 2308 C CA . VAL A 1 296 ? 29.107 -38.027 -17.459 1.00 29.53 296 VAL A CA 1
ATOM 2309 C C . VAL A 1 296 ? 28.503 -36.747 -18.066 1.00 29.53 296 VAL A C 1
ATOM 2311 O O . VAL A 1 296 ? 27.953 -36.787 -19.162 1.00 29.53 296 VAL A O 1
ATOM 2314 N N . SER A 1 297 ? 28.673 -35.584 -17.423 1.00 33.97 297 SER A N 1
ATOM 2315 C CA . SER A 1 297 ? 28.086 -34.318 -17.897 1.00 33.97 297 SER A CA 1
ATOM 2316 C C . SER A 1 297 ? 28.950 -33.560 -18.917 1.00 33.97 297 SER A C 1
ATOM 2318 O O . SER A 1 297 ? 28.412 -32.811 -19.724 1.00 33.97 297 SER A O 1
ATOM 2320 N N . SER A 1 298 ? 30.274 -33.768 -18.954 1.00 30.67 298 SER A N 1
ATOM 2321 C CA . SER A 1 298 ? 31.166 -32.932 -19.783 1.00 30.67 298 SER A CA 1
ATOM 2322 C C . SER A 1 298 ? 31.275 -33.366 -21.251 1.00 30.67 298 SER A C 1
ATOM 2324 O O . SER A 1 298 ? 31.678 -32.570 -22.097 1.00 30.67 298 SER A O 1
ATOM 2326 N N . PHE A 1 299 ? 30.879 -34.598 -21.591 1.00 27.59 299 PHE A N 1
ATOM 2327 C CA . PHE A 1 299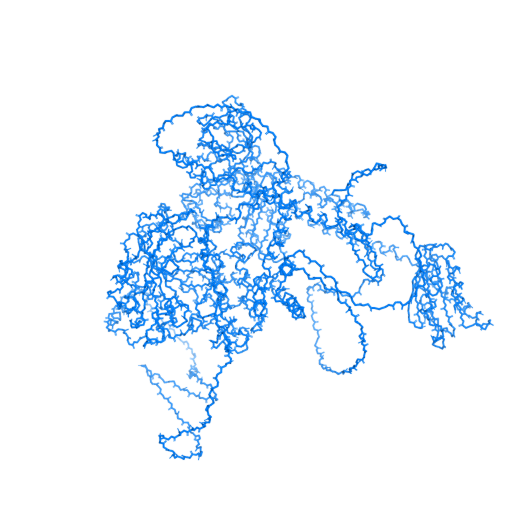 ? 30.962 -35.100 -22.970 1.00 27.59 299 PHE A CA 1
ATOM 2328 C C . PHE A 1 299 ? 29.694 -34.815 -23.796 1.00 27.59 299 PHE A C 1
ATOM 2330 O O . PHE A 1 299 ? 29.757 -34.733 -25.021 1.00 27.59 299 PHE A O 1
ATOM 2337 N N . ALA A 1 300 ? 28.545 -34.617 -23.137 1.00 31.70 300 ALA A N 1
ATOM 2338 C CA . ALA A 1 300 ? 27.290 -34.249 -23.794 1.00 31.70 300 ALA A CA 1
ATOM 2339 C C . ALA A 1 300 ? 27.203 -32.741 -24.105 1.00 31.70 300 ALA A C 1
ATOM 2341 O O . ALA A 1 300 ? 26.600 -32.361 -25.107 1.00 31.70 300 ALA A O 1
ATOM 2342 N N . GLU A 1 301 ? 27.858 -31.885 -23.313 1.00 35.19 301 GLU A N 1
ATOM 2343 C CA . GLU A 1 301 ? 27.877 -30.432 -23.548 1.00 35.19 301 GLU A CA 1
ATOM 2344 C C . GLU A 1 301 ? 28.795 -30.003 -24.704 1.00 35.19 301 GLU A C 1
ATOM 2346 O O . GLU A 1 301 ? 28.543 -28.981 -25.339 1.00 35.19 301 GLU A O 1
ATOM 2351 N N . GLN A 1 302 ? 29.819 -30.788 -25.054 1.00 30.91 302 GLN A N 1
ATOM 2352 C CA . GLN A 1 302 ? 30.760 -30.422 -26.125 1.00 30.91 302 GLN A CA 1
ATOM 2353 C C . GLN A 1 302 ? 30.280 -30.757 -27.550 1.00 30.91 302 GLN A C 1
ATOM 2355 O O . GLN A 1 302 ? 30.907 -30.327 -28.516 1.00 30.91 302 GLN A O 1
ATOM 2360 N N . LEU A 1 303 ? 29.161 -31.472 -27.715 1.00 29.34 303 LEU A N 1
ATOM 2361 C CA . LEU A 1 303 ? 28.617 -31.856 -29.030 1.00 29.34 303 LEU A CA 1
ATOM 2362 C C . LEU A 1 303 ? 27.496 -30.934 -29.550 1.00 29.34 303 LEU A C 1
ATOM 2364 O O . LEU A 1 303 ? 27.005 -31.148 -30.657 1.00 29.34 303 LEU A O 1
ATOM 2368 N N . LEU A 1 304 ? 27.113 -29.899 -28.792 1.00 33.78 304 LEU A N 1
ATOM 2369 C CA . LEU A 1 304 ? 26.002 -28.984 -29.113 1.00 33.78 304 LEU A CA 1
ATOM 2370 C C . LEU A 1 304 ? 26.418 -27.659 -29.781 1.00 33.78 304 LEU A C 1
ATOM 2372 O O . LEU A 1 304 ? 25.576 -26.796 -30.010 1.00 33.78 304 LEU A O 1
ATOM 2376 N N . LEU A 1 305 ? 27.690 -27.489 -30.141 1.00 35.31 305 LEU A N 1
ATOM 2377 C CA . LEU A 1 305 ? 28.185 -26.285 -30.816 1.00 35.31 305 LEU A CA 1
ATOM 2378 C C . LEU A 1 305 ? 28.552 -26.590 -32.274 1.00 35.31 305 LEU A C 1
ATOM 2380 O O . LEU A 1 305 ? 29.724 -26.814 -32.552 1.00 35.31 305 LEU A O 1
ATOM 2384 N N . GLN A 1 306 ? 27.553 -26.615 -33.171 1.00 26.83 306 GLN A N 1
ATOM 2385 C CA . GLN A 1 306 ? 27.620 -26.402 -34.639 1.00 26.83 306 GLN A CA 1
ATOM 2386 C C . GLN A 1 306 ? 26.190 -26.134 -35.188 1.00 26.83 306 GLN A C 1
ATOM 2388 O O . GLN A 1 306 ? 25.216 -26.536 -34.554 1.00 26.83 306 GLN A O 1
ATOM 2393 N N . PRO A 1 307 ? 26.044 -25.400 -36.312 1.00 35.00 307 PRO A N 1
ATOM 2394 C CA . PRO A 1 307 ? 25.213 -24.198 -36.441 1.00 35.00 307 PRO A CA 1
ATOM 2395 C C . PRO A 1 307 ? 23.721 -24.430 -36.166 1.00 35.00 307 PRO A C 1
ATOM 2397 O O . PRO A 1 307 ? 23.054 -25.243 -36.808 1.00 35.00 307 PRO A O 1
ATOM 2400 N N . HIS A 1 308 ? 23.206 -23.668 -35.202 1.00 38.81 308 HIS A N 1
ATOM 2401 C CA . HIS A 1 308 ? 21.974 -23.935 -34.464 1.00 38.81 308 HIS A CA 1
ATOM 2402 C C . HIS A 1 308 ? 20.776 -23.081 -34.931 1.00 38.81 308 HIS A C 1
ATOM 2404 O O . HIS A 1 308 ? 19.933 -22.715 -34.125 1.00 38.81 308 HIS A O 1
ATOM 2410 N N . ALA A 1 309 ? 20.658 -22.769 -36.226 1.00 34.91 309 ALA A N 1
ATOM 2411 C CA . ALA A 1 309 ? 19.576 -21.903 -36.726 1.00 34.91 309 ALA A CA 1
ATOM 2412 C C . ALA A 1 309 ? 18.349 -22.656 -37.291 1.00 34.91 309 ALA A C 1
ATOM 2414 O O . ALA A 1 309 ? 17.328 -22.047 -37.576 1.00 34.91 309 ALA A O 1
ATOM 2415 N N . ALA A 1 310 ? 18.393 -23.987 -37.443 1.00 31.69 310 ALA A N 1
ATOM 2416 C CA . ALA A 1 310 ? 17.315 -24.735 -38.117 1.00 31.69 310 ALA A CA 1
ATOM 2417 C C . ALA A 1 310 ? 16.374 -25.542 -37.194 1.00 31.69 310 ALA A C 1
ATOM 2419 O O . ALA A 1 310 ? 15.530 -26.286 -37.696 1.00 31.69 310 ALA A O 1
ATOM 2420 N N . ARG A 1 311 ? 16.513 -25.482 -35.859 1.00 36.88 311 ARG A N 1
ATOM 2421 C CA . ARG A 1 311 ? 15.749 -26.349 -34.930 1.00 36.88 311 ARG A CA 1
ATOM 2422 C C . ARG A 1 311 ? 15.524 -25.744 -33.536 1.00 36.88 311 ARG A C 1
ATOM 2424 O O . ARG A 1 311 ? 15.954 -26.324 -32.543 1.00 36.88 311 ARG A O 1
ATOM 2431 N N . MET A 1 312 ? 14.767 -24.658 -33.425 1.00 42.78 312 MET A N 1
ATOM 2432 C CA . MET A 1 312 ? 13.950 -24.466 -32.221 1.00 42.78 312 MET A CA 1
ATOM 2433 C C . MET A 1 312 ? 12.536 -24.943 -32.545 1.00 42.78 312 MET A C 1
ATOM 2435 O O . MET A 1 312 ? 11.752 -24.240 -33.162 1.00 42.78 312 MET A O 1
ATOM 2439 N N . GLY A 1 313 ? 12.221 -26.199 -32.216 1.00 42.31 313 GLY A N 1
ATOM 2440 C CA . GLY A 1 313 ? 10.818 -26.626 -32.202 1.00 42.31 313 GLY A CA 1
ATOM 2441 C C . GLY A 1 313 ? 10.069 -25.909 -31.071 1.00 42.31 313 GLY A C 1
ATOM 2442 O O . GLY A 1 313 ? 10.707 -25.489 -30.111 1.00 42.31 313 GLY A O 1
ATOM 2443 N N . ASN A 1 314 ? 8.732 -25.842 -31.122 1.00 45.44 314 ASN A N 1
ATOM 2444 C CA . ASN A 1 314 ? 7.881 -25.175 -30.111 1.00 45.44 314 ASN A CA 1
ATOM 2445 C C . ASN A 1 314 ? 8.194 -25.515 -28.635 1.00 45.44 314 ASN A C 1
ATOM 2447 O O . ASN A 1 314 ? 7.852 -24.752 -27.742 1.00 45.44 314 ASN A O 1
ATOM 2451 N N . ALA A 1 315 ? 8.858 -26.641 -28.346 1.00 42.41 315 ALA A N 1
ATOM 2452 C CA . ALA A 1 315 ? 9.297 -26.994 -26.994 1.00 42.41 315 ALA A CA 1
ATOM 2453 C C . ALA A 1 315 ? 10.530 -26.206 -26.489 1.00 42.41 315 ALA A C 1
ATOM 2455 O O . ALA A 1 315 ? 10.725 -26.122 -25.279 1.00 42.41 315 ALA A O 1
ATOM 2456 N N . ALA A 1 316 ? 11.356 -25.648 -27.382 1.00 53.91 316 ALA A N 1
ATOM 2457 C CA . ALA A 1 316 ? 12.562 -24.880 -27.051 1.00 53.91 316 ALA A CA 1
ATOM 2458 C C . ALA A 1 316 ? 12.288 -23.378 -26.823 1.00 53.91 316 ALA A C 1
ATOM 2460 O O . ALA A 1 316 ? 13.060 -22.728 -26.130 1.00 53.91 316 ALA A O 1
ATOM 2461 N N . ALA A 1 317 ? 11.170 -22.853 -27.338 1.00 65.94 317 ALA A N 1
ATOM 2462 C CA . ALA A 1 317 ? 10.781 -21.439 -27.250 1.00 65.94 317 ALA A CA 1
ATOM 2463 C C . ALA A 1 317 ? 9.865 -21.112 -26.052 1.00 65.94 317 ALA A C 1
ATOM 2465 O O . ALA A 1 317 ? 9.219 -20.067 -26.032 1.00 65.94 317 ALA A O 1
ATOM 2466 N N . ARG A 1 318 ? 9.762 -22.010 -25.064 1.00 86.06 318 ARG A N 1
ATOM 2467 C CA . ARG A 1 318 ? 8.955 -21.796 -23.849 1.00 86.06 318 ARG A CA 1
ATOM 2468 C C . ARG A 1 318 ? 9.451 -20.579 -23.076 1.00 86.06 318 ARG A C 1
ATOM 2470 O O . ARG A 1 318 ? 10.665 -20.435 -22.938 1.00 86.06 318 ARG A O 1
ATOM 2477 N N . GLY A 1 319 ? 8.558 -19.765 -22.511 1.00 90.00 319 GLY A N 1
ATOM 2478 C CA . GLY A 1 319 ? 8.941 -18.522 -21.819 1.00 90.00 319 GLY A CA 1
ATOM 2479 C C . GLY A 1 319 ? 10.015 -18.719 -20.736 1.00 90.00 319 GLY A C 1
ATOM 2480 O O . GLY A 1 319 ? 10.951 -17.932 -20.621 1.00 90.00 319 GLY A O 1
ATOM 2481 N N . GLU A 1 320 ? 9.966 -19.838 -20.007 1.00 91.06 320 GLU A N 1
ATOM 2482 C CA . GLU A 1 320 ? 11.012 -20.229 -19.048 1.00 91.06 320 GLU A CA 1
ATOM 2483 C C . GLU A 1 320 ? 12.393 -20.394 -19.706 1.00 91.06 320 GLU A C 1
ATOM 2485 O O . GLU A 1 320 ? 13.389 -19.892 -19.190 1.00 91.06 320 GLU A O 1
ATOM 2490 N N . LYS A 1 321 ? 12.458 -21.041 -20.875 1.00 92.81 321 LYS A N 1
ATOM 2491 C CA . LYS A 1 321 ? 13.704 -21.261 -21.622 1.00 92.81 321 LYS A CA 1
ATOM 2492 C C . LYS A 1 321 ? 14.225 -19.991 -22.277 1.00 92.81 321 LYS A C 1
ATOM 2494 O O . LYS A 1 321 ? 15.437 -19.804 -22.322 1.00 92.81 321 LYS A O 1
ATOM 2499 N N . VAL A 1 322 ? 13.332 -19.105 -22.712 1.00 95.12 322 VAL A N 1
ATOM 2500 C CA . VAL A 1 322 ? 13.700 -17.767 -23.193 1.00 95.12 322 VAL A CA 1
ATOM 2501 C C . VAL A 1 322 ? 14.366 -16.972 -22.065 1.00 95.12 322 VAL A C 1
ATOM 2503 O O . VAL A 1 322 ? 15.477 -16.473 -22.240 1.00 95.12 322 VAL A O 1
ATOM 2506 N N . ARG A 1 323 ? 13.760 -16.949 -20.868 1.00 96.06 323 ARG A N 1
ATOM 2507 C CA . ARG A 1 323 ? 14.352 -16.322 -19.673 1.00 96.06 323 ARG A CA 1
ATOM 2508 C C . ARG A 1 323 ? 15.713 -16.932 -19.324 1.00 96.06 323 ARG A C 1
ATOM 2510 O O . ARG A 1 323 ? 16.680 -16.199 -19.137 1.00 96.06 323 ARG A O 1
ATOM 2517 N N . GLU A 1 324 ? 15.810 -18.260 -19.249 1.00 94.88 324 GLU A N 1
ATOM 2518 C CA . GLU A 1 324 ? 17.073 -18.952 -18.949 1.00 94.88 324 GLU A CA 1
ATOM 2519 C C . GLU A 1 324 ? 18.173 -18.611 -19.964 1.00 94.88 324 GLU A C 1
ATOM 2521 O O . GLU A 1 324 ? 19.306 -18.337 -19.568 1.00 94.88 324 GLU A O 1
ATOM 2526 N N . ALA A 1 325 ? 17.853 -18.607 -21.261 1.00 95.94 325 ALA A N 1
ATOM 2527 C CA . ALA A 1 325 ? 18.808 -18.298 -22.321 1.00 95.94 325 ALA A CA 1
ATOM 2528 C C . ALA A 1 325 ? 19.336 -16.860 -22.214 1.00 95.94 325 ALA A C 1
ATOM 2530 O O . ALA A 1 325 ? 20.546 -16.658 -22.336 1.00 95.94 325 ALA A O 1
ATOM 2531 N N . TYR A 1 326 ? 18.464 -15.890 -21.910 1.00 97.56 326 TYR A N 1
ATOM 2532 C CA . TYR A 1 326 ? 18.855 -14.502 -21.647 1.00 97.56 326 TYR A CA 1
ATOM 2533 C C . TYR A 1 326 ? 19.865 -14.403 -20.501 1.00 97.56 326 TYR A C 1
ATOM 2535 O O . TYR A 1 326 ? 20.964 -13.867 -20.662 1.00 97.56 326 TYR A O 1
ATOM 2543 N N . ILE A 1 327 ? 19.506 -14.959 -19.340 1.00 97.25 327 ILE A N 1
ATOM 2544 C CA . ILE A 1 327 ? 20.339 -14.891 -18.136 1.00 97.25 327 ILE A CA 1
ATOM 2545 C C . ILE A 1 327 ? 21.674 -15.587 -18.380 1.00 97.25 327 ILE A C 1
ATOM 2547 O O . ILE A 1 327 ? 22.726 -15.011 -18.109 1.00 97.25 327 ILE A O 1
ATOM 2551 N N . LYS A 1 328 ? 21.653 -16.785 -18.972 1.00 97.00 328 LYS A N 1
ATOM 2552 C CA . LYS A 1 328 ? 22.865 -17.540 -19.298 1.00 97.00 328 LYS A CA 1
ATOM 2553 C C . LYS A 1 328 ? 23.776 -16.769 -20.253 1.00 97.00 328 LYS A C 1
ATOM 2555 O O . LYS A 1 328 ? 24.990 -16.763 -20.074 1.00 97.00 328 LYS A O 1
ATOM 2560 N N . PHE A 1 329 ? 23.216 -16.105 -21.261 1.00 98.06 329 PHE A N 1
ATOM 2561 C CA . PHE A 1 329 ? 23.994 -15.301 -22.198 1.00 98.06 329 PHE A CA 1
ATOM 2562 C C . PHE A 1 329 ? 24.757 -14.179 -21.480 1.00 98.06 329 PHE A C 1
ATOM 2564 O O . PHE A 1 329 ? 25.981 -14.084 -21.611 1.00 98.06 329 PHE A O 1
ATOM 2571 N N . PHE A 1 330 ? 24.073 -13.372 -20.669 1.00 98.38 330 PHE A N 1
ATOM 2572 C CA . PHE A 1 330 ? 24.713 -12.238 -20.002 1.00 98.38 330 PHE A CA 1
ATOM 2573 C C . PHE A 1 330 ? 25.639 -12.647 -18.852 1.00 98.38 330 PHE A C 1
ATOM 2575 O O . PHE A 1 330 ? 26.730 -12.084 -18.724 1.00 98.38 330 PHE A O 1
ATOM 2582 N N . VAL A 1 331 ? 25.257 -13.648 -18.060 1.00 97.69 331 VAL A N 1
ATOM 2583 C CA . VAL A 1 331 ? 26.045 -14.125 -16.915 1.00 97.69 331 VAL A CA 1
ATOM 2584 C C . VAL A 1 331 ? 27.248 -14.942 -17.390 1.00 97.69 331 VAL A C 1
ATOM 2586 O O . VAL A 1 331 ? 28.398 -14.571 -17.139 1.00 97.69 331 VAL A O 1
ATOM 2589 N N . ASP A 1 332 ? 27.026 -16.009 -18.161 1.00 95.62 332 ASP A N 1
ATOM 2590 C CA . ASP A 1 332 ? 28.099 -16.945 -18.506 1.00 95.62 332 ASP A CA 1
ATOM 2591 C C . ASP A 1 332 ? 29.029 -16.378 -19.582 1.00 95.62 332 ASP A C 1
ATOM 2593 O O . ASP A 1 332 ? 30.257 -16.497 -19.455 1.00 95.62 332 ASP A O 1
ATOM 2597 N N . LYS A 1 333 ? 28.475 -15.761 -20.642 1.00 95.12 333 LYS A N 1
ATOM 2598 C CA . LYS A 1 333 ? 29.276 -15.248 -21.769 1.00 95.12 333 LYS A CA 1
ATOM 2599 C C . LYS A 1 333 ? 29.759 -13.817 -21.549 1.00 95.12 333 LYS A C 1
ATOM 2601 O O . LYS A 1 333 ? 30.926 -13.542 -21.824 1.00 95.12 333 LYS A O 1
ATOM 2606 N N . LYS A 1 334 ? 28.899 -12.912 -21.066 1.00 97.19 334 LYS A N 1
ATOM 2607 C CA . LYS A 1 334 ? 29.221 -11.473 -20.932 1.00 97.19 334 LYS A CA 1
ATOM 2608 C C . LYS A 1 334 ? 29.656 -11.047 -19.523 1.00 97.19 334 LYS A C 1
ATOM 2610 O O . LYS A 1 334 ? 29.985 -9.878 -19.323 1.00 97.19 334 LYS A O 1
ATOM 2615 N N . LYS A 1 335 ? 29.723 -11.990 -18.574 1.00 96.94 335 LYS A N 1
ATOM 2616 C CA . LYS A 1 335 ? 30.235 -11.794 -17.204 1.00 96.94 335 LYS A CA 1
ATOM 2617 C C . LYS A 1 335 ? 29.473 -10.730 -16.407 1.00 96.94 335 LYS A C 1
ATOM 2619 O O . LYS A 1 335 ? 30.087 -9.944 -15.697 1.00 96.94 335 LYS A O 1
ATOM 2624 N N . HIS A 1 336 ? 28.153 -10.688 -16.561 1.00 98.00 336 HIS A N 1
ATOM 2625 C CA . HIS A 1 336 ? 27.286 -9.918 -15.668 1.00 98.00 336 HIS A CA 1
ATOM 2626 C C . HIS A 1 336 ? 27.046 -10.700 -14.378 1.00 98.00 336 HIS A C 1
ATOM 2628 O O . HIS A 1 336 ? 26.944 -11.928 -14.414 1.00 98.00 336 HIS A O 1
ATOM 2634 N N . ASP A 1 337 ? 26.893 -9.997 -13.261 1.00 97.00 337 ASP A N 1
ATOM 2635 C CA . ASP A 1 337 ? 26.409 -10.613 -12.033 1.00 97.00 337 ASP A CA 1
ATOM 2636 C C . ASP A 1 337 ? 24.901 -10.867 -12.150 1.00 97.00 337 ASP A C 1
ATOM 2638 O O . ASP A 1 337 ? 24.132 -10.002 -12.583 1.00 97.00 337 ASP A O 1
ATOM 2642 N N . PHE A 1 338 ? 24.456 -12.063 -11.763 1.00 96.06 338 PHE A N 1
ATOM 2643 C CA . PHE A 1 338 ? 23.027 -12.311 -11.609 1.00 96.06 338 PHE A CA 1
ATOM 2644 C C . PHE A 1 338 ? 22.541 -11.639 -10.326 1.00 96.06 338 PHE A C 1
ATOM 2646 O O . PHE A 1 338 ? 22.948 -12.022 -9.228 1.00 96.06 338 PHE A O 1
ATOM 2653 N N . VAL A 1 339 ? 21.652 -10.657 -10.464 1.00 93.81 339 VAL A N 1
ATOM 2654 C CA . VAL A 1 339 ? 21.059 -9.949 -9.324 1.00 93.81 339 VAL A CA 1
ATOM 2655 C C . VAL A 1 339 ? 19.588 -10.329 -9.211 1.00 93.81 339 VAL A C 1
ATOM 2657 O O . VAL A 1 339 ? 18.811 -10.115 -10.138 1.00 93.81 339 VAL A O 1
ATOM 2660 N N . GLN A 1 340 ? 19.186 -10.877 -8.066 1.00 91.75 340 GLN A N 1
ATOM 2661 C CA . GLN A 1 340 ? 17.794 -11.253 -7.810 1.00 91.75 340 GLN A CA 1
ATOM 2662 C C . GLN A 1 340 ? 16.845 -10.066 -8.050 1.00 91.75 340 GLN A C 1
ATOM 2664 O O . GLN A 1 340 ? 17.170 -8.926 -7.725 1.00 91.75 340 GLN A O 1
ATOM 2669 N N . SER A 1 341 ? 15.663 -10.330 -8.613 1.00 92.94 341 SER A N 1
ATOM 2670 C CA . SER A 1 341 ? 14.656 -9.289 -8.826 1.00 92.94 341 SER A CA 1
ATOM 2671 C C . SER A 1 341 ? 14.188 -8.672 -7.510 1.00 92.94 341 SER A C 1
ATOM 2673 O O . SER A 1 341 ? 13.736 -9.380 -6.608 1.00 92.94 341 SER A O 1
ATOM 2675 N N . SER A 1 342 ? 14.229 -7.344 -7.430 1.00 91.12 342 SER A N 1
ATOM 2676 C CA . SER A 1 342 ? 13.629 -6.596 -6.324 1.00 91.12 342 SER A CA 1
ATOM 2677 C C . SER A 1 342 ? 12.096 -6.734 -6.286 1.00 91.12 342 SER A C 1
ATOM 2679 O O . SER A 1 342 ? 11.472 -7.009 -7.318 1.00 91.12 342 SER A O 1
ATOM 2681 N N . PRO A 1 343 ? 11.457 -6.526 -5.120 1.00 91.19 343 PRO A N 1
ATOM 2682 C CA . PRO A 1 343 ? 10.001 -6.480 -5.013 1.00 91.19 343 PRO A CA 1
ATOM 2683 C C . PRO A 1 343 ? 9.362 -5.453 -5.962 1.00 91.19 343 PRO A C 1
ATOM 2685 O O . PRO A 1 343 ? 9.880 -4.350 -6.127 1.00 91.19 343 PRO A O 1
ATOM 2688 N N . VAL A 1 344 ? 8.178 -5.754 -6.511 1.00 91.31 344 VAL A N 1
ATOM 2689 C CA . VAL A 1 344 ? 7.393 -4.780 -7.306 1.00 91.31 344 VAL A CA 1
ATOM 2690 C C . VAL A 1 344 ? 6.937 -3.582 -6.480 1.00 91.31 344 VAL A C 1
ATOM 2692 O O . VAL A 1 344 ? 6.514 -2.572 -7.032 1.00 91.31 344 VAL A O 1
ATOM 2695 N N . VAL A 1 345 ? 6.987 -3.700 -5.155 1.00 85.00 345 VAL A N 1
ATOM 2696 C CA . VAL A 1 345 ? 6.683 -2.656 -4.182 1.00 85.00 345 VAL A CA 1
ATOM 2697 C C . VAL A 1 345 ? 8.016 -2.029 -3.757 1.00 85.00 345 VAL A C 1
ATOM 2699 O O . VAL A 1 345 ? 8.660 -2.557 -2.852 1.00 85.00 345 VAL A O 1
ATOM 2702 N N . PRO A 1 346 ? 8.462 -0.919 -4.378 1.00 77.38 346 PRO A N 1
ATOM 2703 C CA . PRO A 1 346 ? 9.686 -0.257 -3.953 1.00 77.38 346 PRO A CA 1
ATOM 2704 C C . PRO A 1 346 ? 9.488 0.278 -2.533 1.00 77.38 346 PRO A C 1
ATOM 2706 O O . PRO A 1 346 ? 8.565 1.060 -2.277 1.00 77.38 346 PRO A O 1
ATOM 2709 N N . LEU A 1 347 ? 10.327 -0.206 -1.616 1.00 61.84 347 LEU A N 1
ATOM 2710 C CA . LEU A 1 347 ? 10.304 0.143 -0.194 1.00 61.84 347 LEU A CA 1
ATOM 2711 C C . LEU A 1 347 ? 11.113 1.416 0.089 1.00 61.84 347 LEU A C 1
ATOM 2713 O O . LEU A 1 347 ? 10.724 2.226 0.922 1.00 61.84 347 LEU A O 1
ATOM 2717 N N . SER A 1 348 ? 12.216 1.605 -0.638 1.00 55.81 348 SER A N 1
ATOM 2718 C CA . SER A 1 348 ? 13.170 2.708 -0.474 1.00 55.81 348 SER A CA 1
ATOM 2719 C C . SER A 1 348 ? 12.915 3.907 -1.394 1.00 55.81 348 SER A C 1
ATOM 2721 O O . SER A 1 348 ? 13.620 4.907 -1.287 1.00 55.81 348 SER A O 1
ATOM 2723 N N . ASP A 1 349 ? 11.920 3.833 -2.287 1.00 66.25 349 ASP A N 1
ATOM 2724 C CA . ASP A 1 349 ? 11.577 4.925 -3.203 1.00 66.25 349 ASP A CA 1
ATOM 2725 C C . ASP A 1 349 ? 10.111 5.362 -3.019 1.00 66.25 349 ASP A C 1
ATOM 2727 O O . ASP A 1 349 ? 9.202 4.736 -3.575 1.00 66.25 349 ASP A O 1
ATOM 2731 N N . PRO A 1 350 ? 9.849 6.441 -2.256 1.00 60.69 350 PRO A N 1
ATOM 2732 C CA . PRO A 1 350 ? 8.494 6.940 -2.035 1.00 60.69 350 PRO A CA 1
ATOM 2733 C C . PRO A 1 350 ? 7.894 7.617 -3.278 1.00 60.69 350 PRO A C 1
ATOM 2735 O O . PRO A 1 350 ? 6.702 7.927 -3.276 1.00 60.69 350 PRO A O 1
ATOM 2738 N N . THR A 1 351 ? 8.683 7.857 -4.334 1.00 65.75 351 THR A N 1
ATOM 2739 C CA . THR A 1 351 ? 8.214 8.508 -5.570 1.00 65.75 351 THR A CA 1
ATOM 2740 C C . THR A 1 351 ? 7.495 7.546 -6.519 1.00 65.75 351 THR A C 1
ATOM 2742 O O . THR A 1 351 ? 6.802 7.993 -7.434 1.00 65.75 351 THR A O 1
ATOM 2745 N N . LEU A 1 352 ? 7.600 6.230 -6.288 1.00 73.44 352 LEU A N 1
ATOM 2746 C CA . LEU A 1 352 ? 7.017 5.190 -7.135 1.00 73.44 352 LEU A CA 1
ATOM 2747 C C . LEU A 1 352 ? 5.980 4.347 -6.378 1.00 73.44 352 LEU A C 1
ATOM 2749 O O . LEU A 1 352 ? 6.220 3.846 -5.280 1.00 73.44 352 LEU A O 1
ATOM 2753 N N . LEU A 1 353 ? 4.817 4.127 -7.003 1.00 81.81 353 LEU A N 1
ATOM 2754 C CA . LEU A 1 353 ? 3.802 3.202 -6.478 1.00 81.81 353 LEU A CA 1
ATOM 2755 C C . LEU A 1 353 ? 4.211 1.738 -6.674 1.00 81.81 353 LEU A C 1
ATOM 2757 O O . LEU A 1 353 ? 3.985 0.913 -5.786 1.00 81.81 353 LEU A O 1
ATOM 2761 N N . PHE A 1 354 ? 4.821 1.439 -7.819 1.00 88.88 354 PHE A N 1
ATOM 2762 C CA . PHE A 1 354 ? 5.365 0.136 -8.172 1.00 88.88 354 PHE A CA 1
ATOM 2763 C C . PHE A 1 354 ? 6.660 0.305 -8.969 1.00 88.88 354 PHE A C 1
ATOM 2765 O O . PHE A 1 354 ? 6.865 1.348 -9.592 1.00 88.88 354 PHE A O 1
ATOM 2772 N N . ALA A 1 355 ? 7.513 -0.719 -8.968 1.00 90.81 355 ALA A N 1
ATOM 2773 C CA . ALA A 1 355 ? 8.640 -0.802 -9.887 1.00 90.81 355 ALA A CA 1
ATOM 2774 C C . ALA A 1 355 ? 8.091 -0.932 -11.316 1.00 90.81 355 ALA A C 1
ATOM 2776 O O . ALA A 1 355 ? 7.442 -1.923 -11.654 1.00 90.81 355 ALA A O 1
ATOM 2777 N N . ASN A 1 356 ? 8.305 0.093 -12.136 1.00 89.50 356 ASN A N 1
ATOM 2778 C CA . ASN A 1 356 ? 7.794 0.199 -13.503 1.00 89.50 356 ASN A CA 1
ATOM 2779 C C . ASN A 1 356 ? 8.843 -0.173 -14.566 1.00 89.50 356 ASN A C 1
ATOM 2781 O O . ASN A 1 356 ? 8.492 -0.333 -15.742 1.00 89.50 356 ASN A O 1
ATOM 2785 N N . ALA A 1 357 ? 10.106 -0.311 -14.152 1.00 91.38 357 ALA A N 1
ATOM 2786 C CA . ALA A 1 357 ? 11.246 -0.644 -14.988 1.00 91.38 357 ALA A CA 1
ATOM 2787 C C . ALA A 1 357 ? 12.314 -1.440 -14.219 1.00 91.38 357 ALA A C 1
ATOM 2789 O O . ALA A 1 357 ? 12.415 -1.393 -12.992 1.00 91.38 357 ALA A O 1
ATOM 2790 N N . GLY A 1 358 ? 13.163 -2.131 -14.974 1.00 91.31 358 GLY A N 1
ATOM 2791 C CA . GLY A 1 358 ? 14.300 -2.893 -14.473 1.00 91.31 358 GLY A CA 1
ATOM 2792 C C . GLY A 1 358 ? 15.280 -2.068 -13.631 1.00 91.31 358 GLY A C 1
ATOM 2793 O O . GLY A 1 358 ? 15.731 -2.495 -12.568 1.00 91.31 358 GLY A O 1
ATOM 2794 N N . MET A 1 359 ? 15.533 -0.833 -14.066 1.00 91.19 359 MET A N 1
ATOM 2795 C CA . MET A 1 359 ? 16.498 0.084 -13.459 1.00 91.19 359 MET A CA 1
ATOM 2796 C C . MET A 1 359 ? 16.137 0.574 -12.053 1.00 91.19 359 MET A C 1
ATOM 2798 O O . MET A 1 359 ? 17.028 1.029 -11.334 1.00 91.19 359 MET A O 1
ATOM 2802 N N . ASN A 1 360 ? 14.865 0.476 -11.628 1.00 90.31 360 ASN A N 1
ATOM 2803 C CA . ASN A 1 360 ? 14.413 1.071 -10.364 1.00 90.31 360 ASN A CA 1
ATOM 2804 C C . ASN A 1 360 ? 15.225 0.559 -9.162 1.00 90.31 360 ASN A C 1
ATOM 2806 O O . ASN A 1 360 ? 15.566 1.335 -8.271 1.00 90.31 360 ASN A O 1
ATOM 2810 N N . GLN A 1 361 ? 15.587 -0.727 -9.159 1.00 89.88 361 GLN A N 1
ATOM 2811 C CA . GLN A 1 361 ? 16.369 -1.342 -8.079 1.00 89.88 361 GLN A CA 1
ATOM 2812 C C . GLN A 1 361 ? 17.827 -0.866 -8.020 1.00 89.88 361 GLN A C 1
ATOM 2814 O O . GLN A 1 361 ? 18.473 -0.974 -6.982 1.00 89.88 361 GLN A O 1
ATOM 2819 N N . PHE A 1 362 ? 18.339 -0.315 -9.121 1.00 91.44 362 PHE A N 1
ATOM 2820 C CA . PHE A 1 362 ? 19.721 0.139 -9.262 1.00 91.44 362 PHE A CA 1
ATOM 2821 C C . PHE A 1 362 ? 19.865 1.660 -9.198 1.00 91.44 362 PHE A C 1
ATOM 2823 O O . PHE A 1 362 ? 20.976 2.175 -9.322 1.00 91.44 362 PHE A O 1
ATOM 2830 N N . LYS A 1 363 ? 18.770 2.390 -8.947 1.00 86.62 363 LYS A N 1
ATOM 2831 C CA . LYS A 1 363 ? 18.764 3.852 -8.791 1.00 86.62 363 LYS A CA 1
ATOM 2832 C C . LYS A 1 363 ? 19.894 4.368 -7.880 1.00 86.62 363 LYS A C 1
ATOM 2834 O O . LYS A 1 363 ? 20.578 5.297 -8.305 1.00 86.62 363 LYS A O 1
ATOM 2839 N N . PRO A 1 364 ? 20.188 3.760 -6.710 1.00 85.06 364 PRO A N 1
ATOM 2840 C CA . PRO A 1 364 ? 21.305 4.210 -5.877 1.00 85.06 364 PRO A CA 1
ATOM 2841 C C . PRO A 1 364 ? 22.680 4.094 -6.553 1.00 85.06 364 PRO A C 1
ATOM 2843 O O . PRO A 1 364 ? 23.536 4.942 -6.312 1.00 85.06 364 PRO A O 1
ATOM 2846 N N . ILE A 1 365 ? 22.895 3.094 -7.422 1.00 87.25 365 ILE A N 1
ATOM 2847 C CA . ILE A 1 365 ? 24.152 2.943 -8.173 1.00 87.25 365 ILE A CA 1
ATOM 2848 C C . ILE A 1 365 ? 24.284 4.071 -9.201 1.00 87.25 365 ILE A C 1
ATOM 2850 O O . ILE A 1 365 ? 25.313 4.741 -9.235 1.00 87.25 365 ILE A O 1
ATOM 2854 N N . PHE A 1 366 ? 23.235 4.324 -9.996 1.00 85.69 366 PHE A N 1
ATOM 2855 C CA . PHE A 1 366 ? 23.248 5.382 -11.019 1.00 85.69 366 PHE A CA 1
ATOM 2856 C C . PHE A 1 366 ? 23.490 6.773 -10.426 1.00 85.69 366 PHE A C 1
ATOM 2858 O O . PHE A 1 366 ? 24.122 7.619 -11.052 1.00 85.69 366 PHE A O 1
ATOM 2865 N N . LEU A 1 367 ? 22.994 7.013 -9.210 1.00 81.81 367 LEU A N 1
ATOM 2866 C CA . LEU A 1 367 ? 23.136 8.293 -8.519 1.00 81.81 367 LEU A CA 1
ATOM 2867 C C . LEU A 1 367 ? 24.424 8.408 -7.693 1.00 81.81 367 LEU A C 1
ATOM 2869 O O . LEU A 1 367 ? 24.685 9.471 -7.135 1.00 81.81 367 LEU A O 1
ATOM 2873 N N . GLY A 1 368 ? 25.218 7.338 -7.578 1.00 77.88 368 GLY A N 1
ATOM 2874 C CA . GLY A 1 368 ? 26.379 7.306 -6.683 1.00 77.88 368 GLY A CA 1
ATOM 2875 C C . GLY A 1 368 ? 26.010 7.428 -5.198 1.00 77.88 368 GLY A C 1
ATOM 2876 O O . GLY A 1 368 ? 26.838 7.835 -4.390 1.00 77.88 368 GLY A O 1
ATOM 2877 N N . GLN A 1 369 ? 24.772 7.085 -4.838 1.00 77.69 369 GLN A N 1
ATOM 2878 C CA . GLN A 1 369 ? 24.200 7.164 -3.487 1.00 77.69 369 GLN A CA 1
ATOM 2879 C C . GLN A 1 369 ? 24.188 5.788 -2.810 1.00 77.69 369 GLN A C 1
ATOM 2881 O O . GLN A 1 369 ? 23.266 5.444 -2.073 1.00 77.69 369 GLN A O 1
ATOM 2886 N N . LEU A 1 370 ? 25.169 4.945 -3.130 1.00 72.81 370 LEU A N 1
ATOM 2887 C CA . LEU A 1 370 ? 25.212 3.595 -2.599 1.00 72.81 370 LEU A CA 1
ATOM 2888 C C . LEU A 1 370 ? 25.653 3.614 -1.137 1.00 72.81 370 LEU A C 1
ATOM 2890 O O . LEU A 1 370 ? 26.734 4.108 -0.818 1.00 72.81 370 LEU A O 1
ATOM 2894 N N . GLU A 1 371 ? 24.849 3.013 -0.267 1.00 67.12 371 GLU A N 1
ATOM 2895 C CA . GLU A 1 371 ? 25.238 2.810 1.125 1.00 67.12 371 GLU A CA 1
ATOM 2896 C C . GLU A 1 371 ? 26.493 1.916 1.211 1.00 67.12 371 GLU A C 1
ATOM 2898 O O . GLU A 1 371 ? 26.566 0.911 0.489 1.00 67.12 371 GLU A O 1
ATOM 2903 N N . PRO A 1 372 ? 27.466 2.220 2.096 1.00 56.75 372 PRO A N 1
ATOM 2904 C CA . PRO A 1 372 ? 28.737 1.495 2.188 1.00 56.75 372 PRO A CA 1
ATOM 2905 C C . PRO A 1 372 ? 28.642 -0.023 2.398 1.00 56.75 372 PRO A C 1
ATOM 2907 O O . PRO A 1 372 ? 29.615 -0.704 2.101 1.00 56.75 372 PRO A O 1
ATOM 2910 N N . ASN A 1 373 ? 27.502 -0.542 2.871 1.00 64.56 373 ASN A N 1
ATOM 2911 C CA . ASN A 1 373 ? 27.259 -1.971 3.125 1.00 64.56 373 ASN A CA 1
ATOM 2912 C C . ASN A 1 373 ? 26.115 -2.554 2.264 1.00 64.56 373 ASN A C 1
ATOM 2914 O O . ASN A 1 373 ? 25.557 -3.602 2.591 1.00 64.56 373 ASN A O 1
ATOM 2918 N N . SER A 1 374 ? 25.706 -1.875 1.188 1.00 76.19 374 SER A N 1
ATOM 2919 C CA . SER A 1 374 ? 24.624 -2.357 0.319 1.00 76.19 374 SER A CA 1
ATOM 2920 C C . SER A 1 374 ? 24.994 -3.683 -0.376 1.00 76.19 374 SER A C 1
ATOM 2922 O O . SER A 1 374 ? 26.123 -3.812 -0.850 1.00 76.19 374 SER A O 1
ATOM 2924 N N . PRO A 1 375 ? 24.053 -4.636 -0.563 1.00 77.06 375 PRO A N 1
ATOM 2925 C CA . PRO A 1 375 ? 24.280 -5.846 -1.368 1.00 77.06 375 PRO A CA 1
ATOM 2926 C C . PRO A 1 375 ? 24.695 -5.564 -2.819 1.00 77.06 375 PRO A C 1
ATOM 2928 O O . PRO A 1 375 ? 25.225 -6.439 -3.496 1.00 77.06 375 PRO A O 1
ATOM 2931 N N . LEU A 1 376 ? 24.437 -4.345 -3.300 1.00 85.12 376 LEU A N 1
ATOM 2932 C CA . LEU A 1 376 ? 24.803 -3.873 -4.634 1.00 85.12 376 LEU A CA 1
ATOM 2933 C C . LEU A 1 376 ? 26.239 -3.324 -4.709 1.00 85.12 376 LEU A C 1
ATOM 2935 O O . LEU A 1 376 ? 26.672 -2.856 -5.763 1.00 85.12 376 LEU A O 1
ATOM 2939 N N . GLN A 1 377 ? 26.985 -3.336 -3.604 1.00 83.75 377 GLN A N 1
ATOM 2940 C CA . GLN A 1 377 ? 28.351 -2.830 -3.572 1.00 83.75 377 GLN A CA 1
ATOM 2941 C C . GLN A 1 377 ? 29.274 -3.686 -4.445 1.00 83.75 377 GLN A C 1
ATOM 2943 O O . GLN A 1 377 ? 29.304 -4.908 -4.343 1.00 83.75 377 GLN A O 1
ATOM 2948 N N . GLY A 1 378 ? 30.060 -3.025 -5.297 1.00 84.88 378 GLY A N 1
ATOM 2949 C CA . GLY A 1 378 ? 31.004 -3.689 -6.200 1.00 84.88 378 GLY A CA 1
ATOM 2950 C C . GLY A 1 378 ? 30.374 -4.270 -7.469 1.00 84.88 378 GLY A C 1
ATOM 2951 O O . GLY A 1 378 ? 31.115 -4.705 -8.348 1.00 84.88 378 GLY A O 1
ATOM 2952 N N . VAL A 1 379 ? 29.044 -4.224 -7.608 1.00 91.94 379 VAL A N 1
ATOM 2953 C CA . VAL A 1 379 ? 28.361 -4.623 -8.841 1.00 91.94 379 VAL A CA 1
ATOM 2954 C C . VAL A 1 379 ? 28.666 -3.593 -9.927 1.00 91.94 379 VAL A C 1
ATOM 2956 O O . VAL A 1 379 ? 28.309 -2.422 -9.815 1.00 91.94 379 VAL A O 1
ATOM 2959 N N . THR A 1 380 ? 29.333 -4.036 -10.991 1.00 93.88 380 THR A N 1
ATOM 2960 C CA . THR A 1 380 ? 29.682 -3.204 -12.162 1.00 93.88 380 THR A CA 1
ATOM 2961 C C . THR A 1 380 ? 28.846 -3.554 -13.390 1.00 93.88 380 THR A C 1
ATOM 2963 O O . THR A 1 380 ? 28.613 -2.706 -14.250 1.00 93.88 380 THR A O 1
ATOM 2966 N N . ARG A 1 381 ? 28.342 -4.791 -13.442 1.00 97.00 381 ARG A N 1
ATOM 2967 C CA . ARG A 1 381 ? 27.454 -5.319 -14.476 1.00 97.00 381 ARG A CA 1
ATOM 2968 C C . ARG A 1 381 ? 26.389 -6.181 -13.817 1.00 97.00 381 ARG A C 1
ATOM 2970 O O . ARG A 1 381 ? 26.733 -7.042 -13.016 1.00 97.00 381 ARG A O 1
ATOM 2977 N N . ALA A 1 382 ? 25.126 -6.017 -14.189 1.00 97.62 382 ALA A N 1
ATOM 2978 C CA . ALA A 1 382 ? 24.044 -6.846 -13.656 1.00 97.62 382 ALA A CA 1
ATOM 2979 C C . ALA A 1 382 ? 23.145 -7.380 -14.771 1.00 97.62 382 ALA A C 1
ATOM 2981 O O . ALA A 1 382 ? 22.968 -6.713 -15.785 1.00 97.62 382 ALA A O 1
ATOM 2982 N N . ALA A 1 383 ? 22.553 -8.557 -14.588 1.00 97.81 383 ALA A N 1
ATOM 2983 C CA . ALA A 1 383 ? 21.498 -9.065 -15.463 1.00 97.81 383 ALA A CA 1
ATOM 2984 C C . ALA A 1 383 ? 20.442 -9.829 -14.661 1.00 97.81 383 ALA A C 1
ATOM 2986 O O . ALA A 1 383 ? 20.786 -10.587 -13.749 1.00 97.81 383 ALA A O 1
ATOM 2987 N N . ASN A 1 384 ? 19.161 -9.635 -14.986 1.00 96.62 384 ASN A N 1
ATOM 2988 C CA . ASN A 1 384 ? 18.059 -10.343 -14.334 1.00 96.62 384 ASN A CA 1
ATOM 2989 C C . ASN A 1 384 ? 16.756 -10.352 -15.162 1.00 96.62 384 ASN A C 1
ATOM 2991 O O . ASN A 1 384 ? 16.700 -9.818 -16.268 1.00 96.62 384 ASN A O 1
ATOM 2995 N N . SER A 1 385 ? 15.721 -10.996 -14.608 1.00 96.56 385 SER A N 1
ATOM 2996 C CA . SER A 1 385 ? 14.321 -10.832 -15.018 1.00 96.56 385 SER A CA 1
ATOM 2997 C C . SER A 1 385 ? 13.609 -10.024 -13.937 1.00 96.56 385 SER A C 1
ATOM 2999 O O . SER A 1 385 ? 13.308 -10.566 -12.872 1.00 96.56 385 SER A O 1
ATOM 3001 N N . GLN A 1 386 ? 13.401 -8.725 -14.152 1.00 95.56 386 GLN A N 1
ATOM 3002 C CA . GLN A 1 386 ? 12.790 -7.849 -13.157 1.00 95.56 386 GLN A CA 1
ATOM 3003 C C . GLN A 1 386 ? 11.262 -7.908 -13.236 1.00 95.56 386 GLN A C 1
ATOM 3005 O O . GLN A 1 386 ? 10.660 -7.749 -14.298 1.00 95.56 386 GLN A O 1
ATOM 3010 N N . LYS A 1 387 ? 10.629 -8.070 -12.074 1.00 95.56 387 LYS A N 1
ATOM 3011 C CA . LYS A 1 387 ? 9.187 -7.909 -11.890 1.00 95.56 387 LYS A CA 1
ATOM 3012 C C . LYS A 1 387 ? 8.793 -6.440 -12.089 1.00 95.56 387 LYS A C 1
ATOM 3014 O O . LYS A 1 387 ? 9.254 -5.586 -11.324 1.00 95.56 387 LYS A O 1
ATOM 3019 N N . CYS A 1 388 ? 7.920 -6.147 -13.051 1.00 95.19 388 CYS A N 1
ATOM 3020 C CA . CYS A 1 388 ? 7.442 -4.787 -13.311 1.00 95.19 388 CYS A CA 1
ATOM 3021 C C . CYS A 1 388 ? 5.914 -4.708 -13.275 1.00 95.19 388 CYS A C 1
ATOM 3023 O O . CYS A 1 388 ? 5.230 -5.588 -13.795 1.00 95.19 388 CYS A O 1
ATOM 3025 N N . ILE A 1 389 ? 5.379 -3.634 -12.686 1.00 94.81 389 ILE A N 1
ATOM 3026 C CA . ILE A 1 389 ? 3.952 -3.299 -12.739 1.00 94.81 389 ILE A CA 1
ATOM 3027 C C . ILE A 1 389 ? 3.770 -1.914 -13.356 1.00 94.81 389 ILE A C 1
ATOM 3029 O O . ILE A 1 389 ? 4.321 -0.926 -12.869 1.00 94.81 389 ILE A O 1
ATOM 3033 N N . ARG A 1 390 ? 2.934 -1.840 -14.393 1.00 91.50 390 ARG A N 1
ATOM 3034 C CA . ARG A 1 390 ? 2.488 -0.597 -15.039 1.00 91.50 390 ARG A CA 1
ATOM 3035 C C . ARG A 1 390 ? 0.990 -0.420 -14.845 1.00 91.50 390 ARG A C 1
ATOM 3037 O O . ARG A 1 390 ? 0.176 -0.641 -15.736 1.00 91.50 390 ARG A O 1
ATOM 3044 N N . ALA A 1 391 ? 0.631 -0.032 -13.628 1.00 80.19 391 ALA A N 1
ATOM 3045 C CA . ALA A 1 391 ? -0.730 0.316 -13.255 1.00 80.19 391 ALA A CA 1
ATOM 3046 C C . ALA A 1 391 ? -0.689 1.555 -12.349 1.00 80.19 391 ALA A C 1
ATOM 3048 O O . ALA A 1 391 ? -0.295 1.478 -11.185 1.00 80.19 391 ALA A O 1
ATOM 3049 N N . GLY A 1 392 ? -1.082 2.705 -12.898 1.00 67.31 392 GLY A N 1
ATOM 3050 C CA . GLY A 1 392 ? -1.010 4.019 -12.247 1.00 67.31 392 GLY A CA 1
ATOM 3051 C C . GLY A 1 392 ? 0.317 4.774 -12.447 1.00 67.31 392 GLY A C 1
ATOM 3052 O O . GLY A 1 392 ? 1.354 4.192 -12.741 1.00 67.31 392 GLY A O 1
ATOM 3053 N N . GLY A 1 393 ? 0.286 6.101 -12.272 1.00 64.38 393 GLY A N 1
ATOM 3054 C CA . GLY A 1 393 ? 1.435 6.987 -12.525 1.00 64.38 393 GLY A CA 1
ATOM 3055 C C . GLY A 1 393 ? 1.591 7.385 -14.002 1.00 64.38 393 GLY A C 1
ATOM 3056 O O . GLY A 1 393 ? 0.616 7.359 -14.748 1.00 64.38 393 GLY A O 1
ATOM 3057 N N . LYS A 1 394 ? 2.813 7.777 -14.415 1.00 62.44 394 LYS A N 1
ATOM 3058 C CA . LYS A 1 394 ? 3.145 8.164 -15.808 1.00 62.44 394 LYS A CA 1
ATOM 3059 C C . LYS A 1 394 ? 3.003 6.991 -16.789 1.00 62.44 394 LYS A C 1
ATOM 3061 O O . LYS A 1 394 ? 2.516 7.186 -17.894 1.00 62.44 394 LYS A O 1
ATOM 3066 N N . HIS A 1 395 ? 3.434 5.797 -16.377 1.00 66.50 395 HIS A N 1
ATOM 3067 C CA . HIS A 1 395 ? 3.369 4.568 -17.170 1.00 66.50 395 HIS A CA 1
ATOM 3068 C C . HIS A 1 395 ? 2.202 3.715 -16.668 1.00 66.50 395 HIS A C 1
ATOM 3070 O O . HIS A 1 395 ? 2.308 3.076 -15.620 1.00 66.50 395 HIS A O 1
ATOM 3076 N N . ASN A 1 396 ? 1.077 3.754 -17.378 1.00 80.12 396 ASN A N 1
ATOM 3077 C CA . ASN A 1 396 ? -0.165 3.130 -16.945 1.00 80.12 396 ASN A CA 1
ATOM 3078 C C . ASN A 1 396 ? -0.844 2.407 -18.108 1.00 80.12 396 ASN A C 1
ATOM 3080 O O . ASN A 1 396 ? -1.590 3.028 -18.858 1.00 80.12 396 ASN A O 1
ATOM 3084 N N . ASP A 1 397 ? -0.656 1.092 -18.166 1.00 86.44 397 ASP A N 1
ATOM 3085 C CA . ASP A 1 397 ? -1.184 0.247 -19.244 1.00 86.44 397 ASP A CA 1
ATOM 3086 C C . ASP A 1 397 ? -2.519 -0.403 -18.840 1.00 86.44 397 ASP A C 1
ATOM 3088 O O . ASP A 1 397 ? -3.103 -1.192 -19.583 1.00 86.44 397 ASP A O 1
ATOM 3092 N N . LEU A 1 398 ? -3.026 -0.081 -17.639 1.00 86.31 398 LEU A N 1
ATOM 3093 C CA . LEU A 1 398 ? -4.221 -0.695 -17.069 1.00 86.31 398 LEU A CA 1
ATOM 3094 C C . LEU A 1 398 ? -5.376 -0.660 -18.066 1.00 86.31 398 LEU A C 1
ATOM 3096 O O . LEU A 1 398 ? -6.001 -1.687 -18.308 1.00 86.31 398 LEU A O 1
ATOM 3100 N N . ASP A 1 399 ? -5.675 0.491 -18.661 1.00 79.62 399 ASP A N 1
ATOM 3101 C CA . ASP A 1 399 ? -6.839 0.662 -19.533 1.00 79.62 399 ASP A CA 1
ATOM 3102 C C . ASP A 1 399 ? -6.698 0.010 -20.919 1.00 79.62 399 ASP A C 1
ATOM 3104 O O . ASP A 1 399 ? -7.728 -0.226 -21.559 1.00 79.62 399 ASP A O 1
ATOM 3108 N N . ASP A 1 400 ? -5.486 -0.368 -21.326 1.00 86.38 400 ASP A N 1
ATOM 3109 C CA . ASP A 1 400 ? -5.194 -1.044 -22.598 1.00 86.38 400 ASP A CA 1
ATOM 3110 C C . ASP A 1 400 ? -5.247 -2.571 -22.468 1.00 86.38 400 ASP A C 1
ATOM 3112 O O . ASP A 1 400 ? -5.703 -3.266 -23.383 1.00 86.38 400 ASP A O 1
ATOM 3116 N N . VAL A 1 401 ? -4.928 -3.105 -21.281 1.00 90.56 401 VAL A N 1
ATOM 3117 C CA . VAL A 1 401 ? -4.999 -4.548 -21.006 1.00 90.56 401 VAL A CA 1
ATOM 3118 C C . VAL A 1 401 ? -6.355 -5.143 -21.388 1.00 90.56 401 VAL A C 1
ATOM 3120 O O . VAL A 1 401 ? -7.421 -4.756 -20.892 1.00 90.56 401 VAL A O 1
ATOM 3123 N N . GLY A 1 402 ? -6.279 -6.151 -22.257 1.00 85.69 402 GLY A N 1
ATOM 3124 C CA . GLY A 1 402 ? -7.403 -6.912 -22.786 1.00 85.69 402 GLY A CA 1
ATOM 3125 C C . GLY A 1 402 ? -8.046 -6.329 -24.040 1.00 85.69 402 GLY A C 1
ATOM 3126 O O . GLY A 1 402 ? -8.758 -7.076 -24.719 1.00 85.69 402 GLY A O 1
ATOM 3127 N N . LYS A 1 403 ? -7.809 -5.050 -24.364 1.00 85.44 403 LYS A N 1
ATOM 3128 C CA . LYS A 1 403 ? -8.242 -4.444 -25.635 1.00 85.44 403 LYS A CA 1
ATOM 3129 C C . LYS A 1 403 ? -7.302 -4.831 -26.769 1.00 85.44 403 LYS A C 1
ATOM 3131 O O . LYS A 1 403 ? -7.776 -5.185 -27.845 1.00 85.44 403 LYS A O 1
ATOM 3136 N N . ASP A 1 404 ? -6.002 -4.798 -26.503 1.00 87.56 404 ASP A N 1
ATOM 3137 C CA . ASP A 1 404 ? -4.975 -5.323 -27.397 1.00 87.56 404 ASP A CA 1
ATOM 3138 C C . ASP A 1 404 ? -4.419 -6.670 -26.907 1.00 87.56 404 ASP A C 1
ATOM 3140 O O . ASP A 1 404 ? -4.946 -7.317 -25.993 1.00 87.56 404 ASP A O 1
ATOM 3144 N N . VAL A 1 405 ? -3.368 -7.116 -27.591 1.00 89.81 405 VAL A N 1
ATOM 3145 C CA . VAL A 1 405 ? -2.793 -8.453 -27.471 1.00 89.81 405 VAL A CA 1
ATOM 3146 C C . VAL A 1 405 ? -1.396 -8.468 -26.853 1.00 89.81 405 VAL A C 1
ATOM 3148 O O . VAL A 1 405 ? -0.805 -9.549 -26.779 1.00 89.81 405 VAL A O 1
ATOM 3151 N N . TYR A 1 406 ? -0.865 -7.315 -26.431 1.00 88.56 406 TYR A N 1
ATOM 3152 C CA . TYR A 1 406 ? 0.545 -7.172 -26.049 1.00 88.56 406 TYR A CA 1
ATOM 3153 C C . TYR A 1 406 ? 0.825 -6.265 -24.838 1.00 88.56 406 TYR A C 1
ATOM 3155 O O . TYR A 1 406 ? 1.958 -6.285 -24.347 1.00 88.56 406 TYR A O 1
ATOM 3163 N N . HIS A 1 407 ? -0.153 -5.508 -24.330 1.00 92.12 407 HIS A N 1
ATOM 3164 C CA . HIS A 1 407 ? -0.037 -4.787 -23.061 1.00 92.12 407 HIS A CA 1
ATOM 3165 C C . HIS A 1 407 ? -0.413 -5.667 -21.868 1.00 92.12 407 HIS A C 1
ATOM 3167 O O . HIS A 1 407 ? -1.317 -6.508 -21.941 1.00 92.12 407 HIS A O 1
ATOM 3173 N N . HIS A 1 408 ? 0.273 -5.424 -20.750 1.00 95.00 408 HIS A N 1
ATOM 3174 C CA . HIS A 1 408 ? 0.126 -6.148 -19.493 1.00 95.00 408 HIS A CA 1
ATOM 3175 C C . HIS A 1 408 ? 0.236 -5.187 -18.310 1.00 95.00 408 HIS A C 1
ATOM 3177 O O . HIS A 1 408 ? 1.057 -4.270 -18.338 1.00 95.00 408 HIS A O 1
ATOM 3183 N N . THR A 1 409 ? -0.527 -5.416 -17.236 1.00 95.38 409 THR A N 1
ATOM 3184 C CA . THR A 1 409 ? -0.312 -4.650 -15.996 1.00 95.38 409 THR A CA 1
ATOM 3185 C C . THR A 1 409 ? 0.896 -5.165 -15.232 1.00 95.38 409 THR A C 1
ATOM 3187 O O . THR A 1 409 ? 1.554 -4.373 -14.564 1.00 95.38 409 THR A O 1
ATOM 3190 N N . PHE A 1 410 ? 1.204 -6.458 -15.354 1.00 96.38 410 PHE A N 1
ATOM 3191 C CA . PHE A 1 410 ? 2.419 -7.086 -14.849 1.00 96.38 410 PHE A CA 1
ATOM 3192 C C . PHE A 1 410 ? 3.131 -7.827 -15.971 1.00 96.38 410 PHE A C 1
ATOM 3194 O O . PHE A 1 410 ? 2.531 -8.652 -16.657 1.00 96.38 410 PHE A O 1
ATOM 3201 N N . PHE A 1 411 ? 4.426 -7.583 -16.101 1.00 96.19 411 PHE A N 1
ATOM 3202 C CA . PHE A 1 411 ? 5.274 -8.275 -17.061 1.00 96.19 411 PHE A CA 1
ATOM 3203 C C . PHE A 1 411 ? 6.682 -8.437 -16.501 1.00 96.19 411 PHE A C 1
ATOM 3205 O O . PHE A 1 411 ? 7.070 -7.798 -15.514 1.00 96.19 411 PHE A O 1
ATOM 3212 N N . GLU A 1 412 ? 7.446 -9.308 -17.144 1.00 97.00 412 GLU A N 1
ATOM 3213 C CA . GLU A 1 412 ? 8.843 -9.524 -16.807 1.00 97.00 412 GLU A CA 1
ATOM 3214 C C . GLU A 1 412 ? 9.739 -8.744 -17.760 1.00 97.00 412 GLU A C 1
ATOM 3216 O O . GLU A 1 412 ? 9.713 -8.938 -18.978 1.00 97.00 412 GLU A O 1
ATOM 3221 N N . MET A 1 413 ? 10.544 -7.851 -17.191 1.00 96.94 413 MET A N 1
ATOM 3222 C CA . MET A 1 413 ? 11.541 -7.098 -17.933 1.00 96.94 413 MET A CA 1
ATOM 3223 C C . MET A 1 413 ? 12.892 -7.800 -17.813 1.00 96.94 413 MET A C 1
ATOM 3225 O O . MET A 1 413 ? 13.559 -7.717 -16.782 1.00 96.94 413 MET A O 1
ATOM 3229 N N . LEU A 1 414 ? 13.296 -8.492 -18.875 1.00 98.12 414 LEU A N 1
ATOM 3230 C CA . LEU A 1 414 ? 14.655 -8.998 -19.025 1.00 98.12 414 LEU A CA 1
ATOM 3231 C C . LEU A 1 414 ? 15.580 -7.799 -19.227 1.00 98.12 414 LEU A C 1
ATOM 3233 O O . LEU A 1 414 ? 15.397 -7.039 -20.179 1.00 98.12 414 LEU A O 1
ATOM 3237 N N . GLY A 1 415 ? 16.540 -7.610 -18.329 1.00 96.88 415 GLY A N 1
ATOM 3238 C CA . GLY A 1 415 ? 17.415 -6.443 -18.365 1.00 96.88 415 GLY A CA 1
ATOM 3239 C C . GLY A 1 415 ? 18.868 -6.791 -18.101 1.00 96.88 415 GLY A C 1
ATOM 3240 O O . GLY A 1 415 ? 19.186 -7.762 -17.406 1.00 96.88 415 GLY A O 1
ATOM 3241 N N . ASN A 1 416 ? 19.755 -6.021 -18.723 1.00 97.56 416 ASN A N 1
ATOM 3242 C CA . ASN A 1 416 ? 21.182 -5.995 -18.439 1.00 97.56 416 ASN A CA 1
ATOM 3243 C C . ASN A 1 416 ? 21.620 -4.548 -18.197 1.00 97.56 416 ASN A C 1
ATOM 3245 O O . ASN A 1 416 ? 21.198 -3.633 -18.899 1.00 97.56 416 ASN A O 1
ATOM 3249 N N . TRP A 1 417 ? 22.480 -4.357 -17.203 1.00 97.69 417 TRP A N 1
ATOM 3250 C CA . TRP A 1 417 ? 22.925 -3.046 -16.751 1.00 97.69 417 TRP A CA 1
ATOM 3251 C C . TRP A 1 417 ? 24.440 -2.936 -16.751 1.00 97.69 417 TRP A C 1
ATOM 3253 O O . TRP A 1 417 ? 25.143 -3.896 -16.419 1.00 97.69 417 TRP A O 1
ATOM 3263 N N . SER A 1 418 ? 24.918 -1.735 -17.071 1.00 96.94 418 SER A N 1
ATOM 3264 C CA . SER A 1 418 ? 26.316 -1.320 -16.943 1.00 96.94 418 SER A CA 1
ATOM 3265 C C . SER A 1 418 ? 26.422 -0.144 -15.986 1.00 96.94 418 SER A C 1
ATOM 3267 O O . SER A 1 418 ? 25.766 0.888 -16.167 1.00 96.94 418 SER A O 1
ATOM 3269 N N . PHE A 1 419 ? 27.306 -0.266 -15.001 1.00 95.19 419 PHE A N 1
ATOM 3270 C CA . PHE A 1 419 ? 27.587 0.778 -14.026 1.00 95.19 419 PHE A CA 1
ATOM 3271 C C . PHE A 1 419 ? 28.950 1.429 -14.292 1.00 95.19 419 PHE A C 1
ATOM 3273 O O . PHE A 1 419 ? 29.857 1.344 -13.470 1.00 95.19 419 PHE A O 1
ATOM 3280 N N . GLY A 1 420 ? 29.091 2.075 -15.458 1.00 91.31 420 GLY A N 1
ATOM 3281 C CA . GLY A 1 420 ? 30.339 2.730 -15.870 1.00 91.31 420 GLY A CA 1
ATOM 3282 C C . GLY A 1 420 ? 31.386 1.796 -16.481 1.00 91.31 420 GLY A C 1
ATOM 3283 O O . GLY A 1 420 ? 32.550 2.177 -16.554 1.00 91.31 420 GLY A O 1
ATOM 3284 N N . ASP A 1 421 ? 30.995 0.588 -16.897 1.00 94.94 421 ASP A N 1
ATOM 3285 C CA . ASP A 1 421 ? 31.920 -0.435 -17.396 1.00 94.94 421 ASP A CA 1
ATOM 3286 C C . ASP A 1 421 ? 31.933 -0.546 -18.937 1.00 94.94 421 ASP A C 1
ATOM 3288 O O . ASP A 1 421 ? 32.986 -0.393 -19.550 1.00 94.94 421 ASP A O 1
ATOM 3292 N N . TYR A 1 422 ? 30.770 -0.744 -19.565 1.00 96.81 422 TYR A N 1
ATOM 3293 C CA . TYR A 1 422 ? 30.569 -0.686 -21.022 1.00 96.81 422 TYR A CA 1
ATOM 3294 C C . TYR A 1 422 ? 29.448 0.293 -21.399 1.00 96.81 422 TYR A C 1
ATOM 3296 O O . TYR A 1 422 ? 28.676 0.718 -20.529 1.00 96.81 422 TYR A O 1
ATOM 3304 N N . PHE A 1 423 ? 29.345 0.656 -22.682 1.00 97.00 423 PHE A N 1
ATOM 3305 C CA . PHE A 1 423 ? 28.332 1.604 -23.162 1.00 97.00 423 PHE A CA 1
ATOM 3306 C C . PHE A 1 423 ? 27.669 1.133 -24.471 1.00 97.00 423 PHE A C 1
ATOM 3308 O O . PHE A 1 423 ? 27.258 -0.021 -24.565 1.00 97.00 423 PHE A O 1
ATOM 3315 N N . LYS A 1 424 ? 27.476 2.028 -25.449 1.00 97.81 424 LYS A N 1
ATOM 3316 C CA . LYS A 1 424 ? 26.653 1.788 -26.646 1.00 97.81 424 LYS A CA 1
ATOM 3317 C C . LYS A 1 424 ? 27.156 0.655 -27.535 1.00 97.81 424 LYS A C 1
ATOM 3319 O O . LYS A 1 424 ? 26.336 -0.129 -27.995 1.00 97.81 424 LYS A O 1
ATOM 3324 N N . GLU A 1 425 ? 28.463 0.589 -27.792 1.00 97.62 425 GLU A N 1
ATOM 3325 C CA . GLU A 1 425 ? 29.045 -0.382 -28.730 1.00 97.62 425 GLU A CA 1
ATOM 3326 C C . GLU A 1 425 ? 28.758 -1.814 -28.280 1.00 97.62 425 GLU A C 1
ATOM 3328 O O . GLU A 1 425 ? 28.106 -2.566 -29.001 1.00 97.62 425 GLU A O 1
ATOM 3333 N N . GLU A 1 426 ? 29.126 -2.161 -27.047 1.00 97.94 426 GLU A N 1
ATOM 3334 C CA . GLU A 1 426 ? 28.858 -3.490 -26.510 1.00 97.94 426 GLU A CA 1
ATOM 3335 C C . GLU A 1 426 ? 27.361 -3.759 -26.331 1.00 97.94 426 GLU A C 1
ATOM 3337 O O . GLU A 1 426 ? 26.913 -4.872 -26.598 1.00 97.94 426 GLU A O 1
ATOM 3342 N N . ALA A 1 427 ? 26.572 -2.764 -25.904 1.00 97.81 427 ALA A N 1
ATOM 3343 C CA . ALA A 1 427 ? 25.131 -2.938 -25.732 1.00 97.81 427 ALA A CA 1
ATOM 3344 C C . ALA A 1 427 ? 24.431 -3.291 -27.056 1.00 97.81 427 ALA A C 1
ATOM 3346 O O . ALA A 1 427 ? 23.613 -4.211 -27.084 1.00 97.81 427 ALA A O 1
ATOM 3347 N N . ILE A 1 428 ? 24.771 -2.595 -28.146 1.00 98.56 428 ILE A N 1
ATOM 3348 C CA . ILE A 1 428 ? 24.210 -2.825 -29.484 1.00 98.56 428 ILE A CA 1
ATOM 3349 C C . ILE A 1 428 ? 24.699 -4.162 -30.053 1.00 98.56 428 ILE A C 1
ATOM 3351 O O . ILE A 1 428 ? 23.881 -4.968 -30.501 1.00 98.56 428 ILE A O 1
ATOM 3355 N N . ASP A 1 429 ? 26.002 -4.443 -29.974 1.00 98.31 429 ASP A N 1
ATOM 3356 C CA . ASP A 1 429 ? 26.581 -5.686 -30.496 1.00 98.31 429 ASP A CA 1
ATOM 3357 C C . ASP A 1 429 ? 26.028 -6.923 -29.772 1.00 98.31 429 ASP A C 1
ATOM 3359 O O . ASP A 1 429 ? 25.703 -7.932 -30.399 1.00 98.31 429 ASP A O 1
ATOM 3363 N N . TRP A 1 430 ? 25.878 -6.861 -28.445 1.00 98.38 430 TRP A N 1
ATOM 3364 C CA . TRP A 1 430 ? 25.328 -7.978 -27.673 1.00 98.38 430 TRP A CA 1
ATOM 3365 C C . TRP A 1 430 ? 23.824 -8.134 -27.858 1.00 98.38 430 TRP A C 1
ATOM 3367 O O . TRP A 1 430 ? 23.339 -9.267 -27.817 1.00 98.38 430 TRP A O 1
ATOM 3377 N N . ALA A 1 431 ? 23.090 -7.039 -28.077 1.00 98.00 431 ALA A N 1
ATOM 3378 C CA . ALA A 1 431 ? 21.678 -7.122 -28.422 1.00 98.00 431 ALA A CA 1
ATOM 3379 C C . ALA A 1 431 ? 21.485 -7.836 -29.765 1.00 98.00 431 ALA A C 1
ATOM 3381 O O . ALA A 1 431 ? 20.668 -8.754 -29.863 1.00 98.00 431 ALA A O 1
ATOM 3382 N N . TRP A 1 432 ? 22.293 -7.483 -30.769 1.00 98.06 432 TRP A N 1
ATOM 3383 C CA . TRP A 1 432 ? 22.290 -8.156 -32.065 1.00 98.06 432 TRP A CA 1
ATOM 3384 C C . TRP A 1 432 ? 22.640 -9.645 -31.951 1.00 98.06 432 TRP A C 1
ATOM 3386 O O . TRP A 1 432 ? 21.871 -10.485 -32.422 1.00 98.06 432 TRP A O 1
ATOM 3396 N N . GLU A 1 433 ? 23.743 -9.989 -31.272 1.00 97.94 433 GLU A N 1
ATOM 3397 C CA . GLU A 1 433 ? 24.180 -11.382 -31.065 1.00 97.94 433 GLU A CA 1
ATOM 3398 C C . GLU A 1 433 ? 23.098 -12.219 -30.365 1.00 97.94 433 GLU A C 1
ATOM 3400 O O . GLU A 1 433 ? 22.812 -13.347 -30.771 1.00 97.94 433 GLU A O 1
ATOM 3405 N N . LEU A 1 434 ? 22.457 -11.679 -29.323 1.00 97.38 434 LEU A N 1
ATOM 3406 C CA . LEU A 1 434 ? 21.399 -12.400 -28.621 1.00 97.38 434 LEU A CA 1
ATOM 3407 C C . LEU A 1 434 ? 20.199 -12.668 -29.543 1.00 97.38 434 LEU A C 1
ATOM 3409 O O . LEU A 1 434 ? 19.722 -13.801 -29.610 1.00 97.38 434 LEU A O 1
ATOM 3413 N N . LEU A 1 435 ? 19.701 -11.649 -30.248 1.00 97.00 435 LEU A N 1
ATOM 3414 C CA . LEU A 1 435 ? 18.502 -11.792 -31.077 1.00 97.00 435 LEU A CA 1
ATOM 3415 C C . LEU A 1 435 ? 18.728 -12.730 -32.271 1.00 97.00 435 LEU A C 1
ATOM 3417 O O . LEU A 1 435 ? 17.861 -13.548 -32.577 1.00 97.00 435 LEU A O 1
ATOM 3421 N N . THR A 1 436 ? 19.885 -12.649 -32.921 1.00 96.31 436 THR A N 1
ATOM 3422 C CA . THR A 1 436 ? 20.140 -13.323 -34.206 1.00 96.31 436 THR A CA 1
ATOM 3423 C C . THR A 1 436 ? 20.852 -14.662 -34.035 1.00 96.31 436 THR A C 1
ATOM 3425 O O . THR A 1 436 ? 20.458 -15.650 -34.650 1.00 96.31 436 THR A O 1
ATOM 3428 N N . GLU A 1 437 ? 21.840 -14.760 -33.141 1.00 94.88 437 GLU A N 1
ATOM 3429 C CA . GLU A 1 437 ? 22.623 -15.988 -32.965 1.00 94.88 437 GLU A CA 1
ATOM 3430 C C . GLU A 1 437 ? 22.058 -16.905 -31.876 1.00 94.88 437 GLU A C 1
ATOM 3432 O O . GLU A 1 437 ? 22.073 -18.129 -32.028 1.00 94.88 437 GLU A O 1
ATOM 3437 N N . VAL A 1 438 ? 21.579 -16.339 -30.761 1.00 94.75 438 VAL A N 1
ATOM 3438 C CA . VAL A 1 438 ? 21.053 -17.132 -29.633 1.00 94.75 438 VAL A CA 1
ATOM 3439 C C . VAL A 1 438 ? 19.586 -17.478 -29.847 1.00 94.75 438 VAL A C 1
ATOM 3441 O O . VAL A 1 438 ? 19.209 -18.645 -29.742 1.00 94.75 438 VAL A O 1
ATOM 3444 N N . TYR A 1 439 ? 18.762 -16.479 -30.157 1.00 94.69 439 TYR A N 1
ATOM 3445 C CA . TYR A 1 439 ? 17.338 -16.675 -30.410 1.00 94.69 439 TYR A CA 1
ATOM 3446 C C . TYR A 1 439 ? 17.011 -17.041 -31.858 1.00 94.69 439 TYR A C 1
ATOM 3448 O O . TYR A 1 439 ? 15.941 -17.597 -32.101 1.00 94.69 439 TYR A O 1
ATOM 3456 N N . GLY A 1 440 ? 17.923 -16.809 -32.806 1.00 94.00 440 GLY A N 1
ATOM 3457 C CA . GLY A 1 440 ? 17.720 -17.221 -34.195 1.00 94.00 440 GLY A CA 1
ATOM 3458 C C . GLY A 1 440 ? 16.669 -16.396 -34.936 1.00 94.00 440 GLY A C 1
ATOM 3459 O O . GLY A 1 440 ? 16.049 -16.920 -35.862 1.00 94.00 440 GLY A O 1
ATOM 3460 N N . LEU A 1 441 ? 16.413 -15.152 -34.517 1.00 93.81 441 LEU A N 1
ATOM 3461 C CA . LEU A 1 441 ? 15.482 -14.277 -35.222 1.00 93.81 441 LEU A CA 1
ATOM 3462 C C . LEU A 1 441 ? 16.042 -13.894 -36.591 1.00 93.81 441 LEU A C 1
ATOM 3464 O O . LEU A 1 441 ? 17.227 -13.616 -36.747 1.00 93.81 441 LEU A O 1
ATOM 3468 N N . ASP A 1 442 ? 15.146 -13.855 -37.574 1.00 94.19 442 ASP A N 1
ATOM 3469 C CA . ASP A 1 442 ? 15.454 -13.426 -38.934 1.00 94.19 442 ASP A CA 1
ATOM 3470 C C . ASP A 1 442 ? 15.907 -11.956 -38.952 1.00 94.19 442 ASP A C 1
ATOM 3472 O O . ASP A 1 442 ? 15.118 -11.039 -38.699 1.00 94.19 442 ASP A O 1
ATOM 3476 N N . GLU A 1 443 ? 17.184 -11.751 -39.277 1.00 94.25 443 GLU A N 1
ATOM 3477 C CA . GLU A 1 443 ? 17.837 -10.447 -39.421 1.00 94.25 443 GLU A CA 1
ATOM 3478 C C . GLU A 1 443 ? 17.092 -9.538 -40.405 1.00 94.25 443 GLU A C 1
ATOM 3480 O O . GLU A 1 443 ? 17.051 -8.316 -40.235 1.00 94.25 443 GLU A O 1
ATOM 3485 N N . GLU A 1 444 ? 16.434 -10.115 -41.420 1.00 93.50 444 GLU A N 1
ATOM 3486 C CA . GLU A 1 444 ? 15.719 -9.342 -42.430 1.00 93.50 444 GLU A CA 1
ATOM 3487 C C . GLU A 1 444 ? 14.413 -8.714 -41.920 1.00 93.50 444 GLU A C 1
ATOM 3489 O O . GLU A 1 444 ? 13.766 -7.960 -42.653 1.00 93.50 444 GLU A O 1
ATOM 3494 N N . ARG A 1 445 ? 14.011 -9.009 -40.684 1.00 95.56 445 ARG A N 1
ATOM 3495 C CA . ARG A 1 445 ? 12.768 -8.522 -40.070 1.00 95.56 445 ARG A CA 1
ATOM 3496 C C . ARG A 1 445 ? 13.006 -7.562 -38.909 1.00 95.56 445 ARG A C 1
ATOM 3498 O O . ARG A 1 445 ? 12.038 -7.056 -38.344 1.00 95.56 445 ARG A O 1
ATOM 3505 N N . LEU A 1 446 ? 14.268 -7.314 -38.563 1.00 97.25 446 LEU A N 1
ATOM 3506 C CA . LEU A 1 446 ? 14.658 -6.409 -37.490 1.00 97.25 446 LEU A CA 1
ATOM 3507 C C . LEU A 1 446 ? 14.810 -4.972 -37.996 1.00 97.25 446 LEU A C 1
ATOM 3509 O O . LEU A 1 446 ? 15.357 -4.719 -39.072 1.00 97.25 446 LEU A O 1
ATOM 3513 N N . TYR A 1 447 ? 14.341 -4.034 -37.180 1.00 98.19 447 TYR A N 1
ATOM 3514 C CA . TYR A 1 447 ? 14.510 -2.594 -37.351 1.00 98.19 447 TYR A CA 1
ATOM 3515 C C . TYR A 1 447 ? 15.056 -2.021 -36.044 1.00 98.19 447 TYR A C 1
ATOM 3517 O O . TYR A 1 447 ? 14.687 -2.488 -34.966 1.00 98.19 447 TYR A O 1
ATOM 3525 N N . ALA A 1 448 ? 15.914 -1.011 -36.132 1.00 98.06 448 ALA A N 1
ATOM 3526 C CA . ALA A 1 448 ? 16.447 -0.316 -34.969 1.00 98.06 448 ALA A CA 1
ATOM 3527 C C . ALA A 1 448 ? 16.161 1.180 -35.077 1.00 98.06 448 ALA A C 1
ATOM 3529 O O . ALA A 1 448 ? 16.294 1.776 -36.149 1.00 98.06 448 ALA A O 1
ATOM 3530 N N . SER A 1 449 ? 15.785 1.794 -33.962 1.00 97.75 449 SER A N 1
ATOM 3531 C CA . SER A 1 449 ? 15.648 3.242 -33.860 1.00 97.75 449 SER A CA 1
ATOM 3532 C C . SER A 1 449 ? 16.832 3.885 -33.139 1.00 97.75 449 SER A C 1
ATOM 3534 O O . SER A 1 449 ? 17.585 3.227 -32.414 1.00 97.75 449 SER A O 1
ATOM 3536 N N . TYR A 1 450 ? 17.019 5.186 -33.339 1.00 97.81 450 TYR A N 1
ATOM 3537 C CA . TYR A 1 450 ? 17.996 5.984 -32.606 1.00 97.81 450 TYR A CA 1
ATOM 3538 C C . TYR A 1 450 ? 17.473 7.405 -32.364 1.00 97.81 450 TYR A C 1
ATOM 3540 O O . TYR A 1 450 ? 16.586 7.898 -33.065 1.00 97.81 450 TYR A O 1
ATOM 3548 N N . PHE A 1 451 ? 18.033 8.078 -31.359 1.00 97.81 451 PHE A N 1
ATOM 3549 C CA . PHE A 1 451 ? 17.588 9.411 -30.967 1.00 97.81 451 PHE A CA 1
ATOM 3550 C C . PHE A 1 451 ? 17.943 10.475 -32.013 1.00 97.81 451 PHE A C 1
ATOM 3552 O O . PHE A 1 451 ? 19.110 10.780 -32.239 1.00 97.81 451 PHE A O 1
ATOM 3559 N N . GLY A 1 452 ? 16.918 11.081 -32.608 1.00 96.12 452 GLY A N 1
ATOM 3560 C CA . GLY A 1 452 ? 16.990 12.118 -33.639 1.00 96.12 452 GLY A CA 1
ATOM 3561 C C . GLY A 1 452 ? 17.355 13.521 -33.135 1.00 96.12 452 GLY A C 1
ATOM 3562 O O . GLY A 1 452 ? 17.475 14.438 -33.943 1.00 96.12 452 GLY A O 1
ATOM 3563 N N . GLY A 1 453 ? 17.530 13.704 -31.822 1.00 94.25 453 GLY A N 1
ATOM 3564 C CA . GLY A 1 453 ? 17.783 15.004 -31.197 1.00 94.25 453 GLY A CA 1
ATOM 3565 C C . GLY A 1 453 ? 16.519 15.694 -30.671 1.00 94.25 453 GLY A C 1
ATOM 3566 O O . GLY A 1 453 ? 15.389 15.303 -30.967 1.00 94.25 453 GLY A O 1
ATOM 3567 N N . ASP A 1 454 ? 16.721 16.735 -29.864 1.00 93.69 454 ASP A N 1
ATOM 3568 C CA . ASP A 1 454 ? 15.663 17.591 -29.321 1.00 93.69 454 ASP A CA 1
ATOM 3569 C C . ASP A 1 454 ? 16.183 19.031 -29.166 1.00 93.69 454 ASP A C 1
ATOM 3571 O O . ASP A 1 454 ? 17.058 19.313 -28.342 1.00 93.69 454 ASP A O 1
ATOM 3575 N N . GLU A 1 455 ? 15.659 19.952 -29.983 1.00 89.38 455 GLU A N 1
ATOM 3576 C CA . GLU A 1 455 ? 16.087 21.358 -29.982 1.00 89.38 455 GLU A CA 1
ATOM 3577 C C . GLU A 1 455 ? 15.695 22.098 -28.693 1.00 89.38 455 GLU A C 1
ATOM 3579 O O . GLU A 1 455 ? 16.431 22.985 -28.259 1.00 89.38 455 GLU A O 1
ATOM 3584 N N . GLU A 1 456 ? 14.569 21.743 -28.059 1.00 85.31 456 GLU A N 1
ATOM 3585 C CA . GLU A 1 456 ? 14.085 22.412 -26.842 1.00 85.31 456 GLU A CA 1
ATOM 3586 C C . GLU A 1 456 ? 14.977 22.105 -25.633 1.00 85.31 456 GLU A C 1
ATOM 3588 O O . GLU A 1 456 ? 15.223 22.978 -24.798 1.00 85.31 456 GLU A O 1
ATOM 3593 N N . LEU A 1 457 ? 15.496 20.879 -25.557 1.00 82.94 457 LEU A N 1
ATOM 3594 C CA . LEU A 1 457 ? 16.445 20.430 -24.540 1.00 82.94 457 LEU A CA 1
ATOM 3595 C C . LEU A 1 457 ? 17.911 20.681 -24.920 1.00 82.94 457 LEU A C 1
ATOM 3597 O O . LEU A 1 457 ? 18.795 20.441 -24.099 1.00 82.94 457 LEU A O 1
ATOM 3601 N N . GLY A 1 458 ? 18.180 21.157 -26.140 1.00 87.75 458 GLY A N 1
ATOM 3602 C CA . GLY A 1 458 ? 19.536 21.384 -26.642 1.00 87.75 458 GLY A CA 1
ATOM 3603 C C . GLY A 1 458 ? 20.344 20.096 -26.828 1.00 87.75 458 GLY A C 1
ATOM 3604 O O . GLY A 1 458 ? 21.569 20.121 -26.700 1.00 87.75 458 GLY A O 1
ATOM 3605 N N . LEU A 1 459 ? 19.675 18.973 -27.102 1.00 91.94 459 LEU A N 1
ATOM 3606 C CA . LEU A 1 459 ? 20.306 17.666 -27.268 1.00 91.94 459 LEU A CA 1
ATOM 3607 C C . LEU A 1 459 ? 20.480 17.332 -28.759 1.00 91.94 459 LEU A C 1
ATOM 3609 O O . LEU A 1 459 ? 19.496 17.354 -29.501 1.00 91.94 459 LEU A O 1
ATOM 3613 N N . PRO A 1 460 ? 21.701 17.006 -29.220 1.00 93.94 460 PRO A N 1
ATOM 3614 C CA . PRO A 1 460 ? 21.932 16.619 -30.606 1.00 93.94 460 PRO A CA 1
ATOM 3615 C C . PRO A 1 460 ? 21.417 15.203 -30.903 1.00 93.94 460 PRO A C 1
ATOM 3617 O O . PRO A 1 460 ? 21.145 14.413 -30.000 1.00 93.94 460 PRO A O 1
ATOM 3620 N N . GLU A 1 461 ? 21.335 14.890 -32.194 1.00 95.62 461 GLU A N 1
ATOM 3621 C CA . GLU A 1 461 ? 21.109 13.538 -32.708 1.00 95.62 461 GLU A CA 1
ATOM 3622 C C . GLU A 1 461 ? 22.210 12.567 -32.237 1.00 95.62 461 GLU A C 1
ATOM 3624 O O . GLU A 1 461 ? 23.401 12.900 -32.239 1.00 95.62 461 GLU A O 1
ATOM 3629 N N . ASP A 1 462 ? 21.823 11.349 -31.858 1.00 96.69 462 ASP A N 1
ATOM 3630 C CA . ASP A 1 462 ? 22.730 10.286 -31.424 1.00 96.69 462 ASP A CA 1
ATOM 3631 C C . ASP A 1 462 ? 23.332 9.538 -32.624 1.00 96.69 462 ASP A C 1
ATOM 3633 O O . ASP A 1 462 ? 23.002 8.389 -32.931 1.00 96.69 462 ASP A O 1
ATOM 3637 N N . LEU A 1 463 ? 24.240 10.221 -33.323 1.00 97.25 463 LEU A N 1
ATOM 3638 C CA . LEU A 1 463 ? 24.941 9.671 -34.487 1.00 97.25 463 LEU A CA 1
ATOM 3639 C C . LEU A 1 463 ? 25.851 8.485 -34.134 1.00 97.25 463 LEU A C 1
ATOM 3641 O O . LEU A 1 463 ? 26.144 7.665 -34.997 1.00 97.25 463 LEU A O 1
ATOM 3645 N N . GLU A 1 464 ? 26.286 8.370 -32.879 1.00 97.25 464 GLU A N 1
ATOM 3646 C CA . GLU A 1 464 ? 27.087 7.234 -32.418 1.00 97.25 464 GLU A CA 1
ATOM 3647 C C . GLU A 1 464 ? 26.266 5.940 -32.461 1.00 97.25 464 GLU A C 1
ATOM 3649 O O . GLU A 1 464 ? 26.708 4.958 -33.056 1.00 97.25 464 GLU A O 1
ATOM 3654 N N . ALA A 1 465 ? 25.048 5.953 -31.907 1.00 97.50 465 ALA A N 1
ATOM 3655 C CA . ALA A 1 465 ? 24.147 4.803 -31.968 1.00 97.50 465 ALA A CA 1
ATOM 3656 C C . ALA A 1 465 ? 23.777 4.446 -33.419 1.00 97.50 465 ALA A C 1
ATOM 3658 O O . ALA A 1 465 ? 23.766 3.268 -33.778 1.00 97.50 465 ALA A O 1
ATOM 3659 N N . LYS A 1 466 ? 23.543 5.453 -34.274 1.00 98.12 466 LYS A N 1
ATOM 3660 C CA . LYS A 1 466 ? 23.284 5.252 -35.709 1.00 98.12 466 LYS A CA 1
ATOM 3661 C C . LYS A 1 466 ? 24.414 4.480 -36.395 1.00 98.12 466 LYS A C 1
ATOM 3663 O O . LYS A 1 466 ? 24.156 3.464 -37.033 1.00 98.12 466 LYS A O 1
ATOM 3668 N N . GLU A 1 467 ? 25.654 4.948 -36.267 1.00 98.31 467 GLU A N 1
ATOM 3669 C CA . GLU A 1 467 ? 26.815 4.320 -36.916 1.00 98.31 467 GLU A CA 1
ATOM 3670 C C . GLU A 1 467 ? 27.088 2.904 -36.391 1.00 98.31 467 GLU A C 1
ATOM 3672 O O . GLU A 1 467 ? 27.541 2.042 -37.143 1.00 98.31 467 GLU A O 1
ATOM 3677 N N . LEU A 1 468 ? 26.791 2.639 -35.115 1.00 98.38 468 LEU A N 1
ATOM 3678 C CA . LEU A 1 468 ? 26.870 1.296 -34.540 1.00 98.38 468 LEU A CA 1
ATOM 3679 C C . LEU A 1 468 ? 25.819 0.359 -35.151 1.00 98.38 468 LEU A C 1
ATOM 3681 O O . LEU A 1 468 ? 26.167 -0.735 -35.591 1.00 98.38 468 LEU A O 1
ATOM 3685 N N . TRP A 1 469 ? 24.563 0.799 -35.268 1.00 98.25 469 TRP A N 1
ATOM 3686 C CA . TRP A 1 469 ? 23.504 0.003 -35.896 1.00 98.25 469 TRP A CA 1
ATOM 3687 C C . TRP A 1 469 ? 23.743 -0.270 -37.381 1.00 98.25 469 TRP A C 1
ATOM 3689 O O . TRP A 1 469 ? 23.439 -1.367 -37.849 1.00 98.25 469 TRP A O 1
ATOM 3699 N N . LEU A 1 470 ? 24.344 0.673 -38.115 1.00 98.19 470 LEU A N 1
ATOM 3700 C CA . LEU A 1 470 ? 24.691 0.503 -39.534 1.00 98.19 470 LEU A CA 1
ATOM 3701 C C . LEU A 1 470 ? 25.723 -0.610 -39.796 1.00 98.19 470 LEU A C 1
ATOM 3703 O O . LEU A 1 470 ? 25.910 -1.014 -40.944 1.00 98.19 470 LEU A O 1
ATOM 3707 N N . ARG A 1 471 ? 26.391 -1.129 -38.756 1.00 97.69 471 ARG A N 1
ATOM 3708 C CA . ARG A 1 471 ? 27.259 -2.315 -38.868 1.00 97.69 471 ARG A CA 1
ATOM 3709 C C . ARG A 1 471 ? 26.464 -3.613 -39.022 1.00 97.69 471 ARG A C 1
ATOM 3711 O O . ARG A 1 471 ? 26.989 -4.562 -39.600 1.00 97.69 471 ARG A O 1
ATOM 3718 N N . HIS A 1 472 ? 25.227 -3.635 -38.523 1.00 97.00 472 HIS A N 1
ATOM 3719 C CA . HIS A 1 472 ? 24.362 -4.818 -38.459 1.00 97.00 472 HIS A CA 1
ATOM 3720 C C . HIS A 1 472 ? 23.166 -4.722 -39.410 1.00 97.00 472 HIS A C 1
ATOM 3722 O O . HIS A 1 472 ? 22.783 -5.707 -40.035 1.00 97.00 472 HIS A O 1
ATOM 3728 N N . LEU A 1 473 ? 22.591 -3.526 -39.558 1.00 96.56 473 LEU A N 1
ATOM 3729 C CA . LEU A 1 473 ? 21.379 -3.274 -40.335 1.00 96.56 473 LEU A CA 1
ATOM 3730 C C . LEU A 1 473 ? 21.635 -2.322 -41.514 1.00 96.56 473 LEU A C 1
ATOM 3732 O O . LEU A 1 473 ? 22.457 -1.410 -41.418 1.00 96.56 473 LEU A O 1
ATOM 3736 N N . PRO A 1 474 ? 20.899 -2.475 -42.632 1.00 96.12 474 PRO A N 1
ATOM 3737 C CA . PRO A 1 474 ? 20.947 -1.508 -43.722 1.00 96.12 474 PRO A CA 1
ATOM 3738 C C . PRO A 1 474 ? 20.342 -0.163 -43.296 1.00 96.12 474 PRO A C 1
ATOM 3740 O O . PRO A 1 474 ? 19.428 -0.111 -42.474 1.00 96.12 474 PRO A O 1
ATOM 3743 N N . GLU A 1 475 ? 20.781 0.923 -43.937 1.00 96.00 475 GLU A N 1
ATOM 3744 C CA . GLU A 1 475 ? 20.347 2.295 -43.619 1.00 96.00 475 GLU A CA 1
ATOM 3745 C C . GLU A 1 475 ? 18.822 2.476 -43.620 1.00 96.00 475 GLU A C 1
ATOM 3747 O O . GLU A 1 475 ? 18.282 3.172 -42.767 1.00 96.00 475 GLU A O 1
ATOM 3752 N N . SER A 1 476 ? 18.099 1.787 -44.508 1.00 94.75 476 SER A N 1
ATOM 3753 C CA . SER A 1 476 ? 16.632 1.848 -44.573 1.00 94.75 476 SER A CA 1
ATOM 3754 C C . SER A 1 476 ? 15.913 1.285 -43.338 1.00 94.75 476 SER A C 1
ATOM 3756 O O . SER A 1 476 ? 14.696 1.410 -43.247 1.00 94.75 476 SER A O 1
ATOM 3758 N N . ARG A 1 477 ? 16.630 0.636 -42.412 1.00 96.62 477 ARG A N 1
ATOM 3759 C CA . ARG A 1 477 ? 16.086 0.032 -41.183 1.00 96.62 477 ARG A CA 1
ATOM 3760 C C . ARG A 1 477 ? 16.674 0.613 -39.899 1.00 96.62 477 ARG A C 1
ATOM 3762 O O . ARG A 1 477 ? 16.362 0.112 -38.821 1.00 96.62 477 ARG A O 1
ATOM 3769 N N . VAL A 1 478 ? 17.494 1.658 -40.019 1.00 97.94 478 VAL A N 1
ATOM 3770 C CA . VAL A 1 478 ? 18.043 2.429 -38.898 1.00 97.94 478 VAL A CA 1
ATOM 3771 C C . VAL A 1 478 ? 17.370 3.801 -38.901 1.00 97.94 478 VAL A C 1
ATOM 3773 O O . VAL A 1 478 ? 17.701 4.664 -39.713 1.00 97.94 478 VAL A O 1
ATOM 3776 N N . LEU A 1 479 ? 16.371 3.983 -38.037 1.00 97.81 479 LEU A N 1
ATOM 3777 C CA . LEU A 1 479 ? 15.381 5.060 -38.155 1.00 97.81 479 LEU A CA 1
ATOM 3778 C C . LEU A 1 479 ? 15.515 6.110 -37.032 1.00 97.81 479 LEU A C 1
ATOM 3780 O O . LEU A 1 479 ? 15.589 5.731 -35.864 1.00 97.81 479 LEU A O 1
ATOM 3784 N N . PRO A 1 480 ? 15.514 7.422 -37.340 1.00 97.06 480 PRO A N 1
ATOM 3785 C CA . PRO A 1 480 ? 15.532 8.466 -36.315 1.00 97.06 480 PRO A CA 1
ATOM 3786 C C . PRO A 1 480 ? 14.134 8.743 -35.747 1.00 97.06 480 PRO A C 1
ATOM 3788 O O . PRO A 1 480 ? 13.201 8.976 -36.519 1.00 97.06 480 PRO A O 1
ATOM 3791 N N . PHE A 1 481 ? 14.004 8.856 -34.420 1.00 96.38 481 PHE A N 1
ATOM 3792 C CA . PHE A 1 481 ? 12.812 9.441 -33.781 1.00 96.38 481 PHE A CA 1
ATOM 3793 C C . PHE A 1 481 ? 13.164 10.454 -32.690 1.00 96.38 481 PHE A C 1
ATOM 3795 O O . PHE A 1 481 ? 14.275 10.498 -32.168 1.00 96.38 481 PHE A O 1
ATOM 3802 N N . GLY A 1 482 ? 12.206 11.324 -32.368 1.00 94.25 482 GLY A N 1
ATOM 3803 C CA . GLY A 1 482 ? 12.392 12.386 -31.381 1.00 94.25 482 GLY A CA 1
ATOM 3804 C C . GLY A 1 482 ? 12.317 11.897 -29.932 1.00 94.25 482 GLY A C 1
ATOM 3805 O O . GLY A 1 482 ? 12.217 10.706 -29.643 1.00 94.25 482 GLY A O 1
ATOM 3806 N N . LYS A 1 483 ? 12.288 12.857 -29.004 1.00 91.25 483 LYS A N 1
ATOM 3807 C CA . LYS A 1 483 ? 12.238 12.629 -27.549 1.00 91.25 483 LYS A CA 1
ATOM 3808 C C . LYS A 1 483 ? 11.114 11.706 -27.077 1.00 91.25 483 LYS A C 1
ATOM 3810 O O . LYS A 1 483 ? 11.283 11.029 -26.073 1.00 91.25 483 LYS A O 1
ATOM 3815 N N . LYS A 1 484 ? 9.966 11.699 -27.760 1.00 90.38 484 LYS A N 1
ATOM 3816 C CA . LYS A 1 484 ? 8.814 10.880 -27.361 1.00 90.38 484 LYS A CA 1
ATOM 3817 C C . LYS A 1 484 ? 9.156 9.385 -27.334 1.00 90.38 484 LYS A C 1
ATOM 3819 O O . LYS A 1 484 ? 8.728 8.708 -26.407 1.00 90.38 484 LYS A O 1
ATOM 3824 N N . ASP A 1 485 ? 9.916 8.926 -28.325 1.00 91.12 485 ASP A N 1
ATOM 3825 C CA . ASP A 1 485 ? 10.152 7.501 -28.562 1.00 91.12 485 ASP A CA 1
ATOM 3826 C C . ASP A 1 485 ? 11.605 7.123 -28.202 1.00 91.12 485 ASP A C 1
ATOM 3828 O O . ASP A 1 485 ? 11.845 6.167 -27.479 1.00 91.12 485 ASP A O 1
ATOM 3832 N N . ASN A 1 486 ? 12.598 7.945 -28.576 1.00 96.06 486 ASN A N 1
ATOM 3833 C CA . ASN A 1 486 ? 14.019 7.631 -28.366 1.00 96.06 486 ASN A CA 1
ATOM 3834 C C . ASN A 1 486 ? 14.706 8.413 -27.227 1.00 96.06 486 ASN A C 1
ATOM 3836 O O . ASN A 1 486 ? 15.930 8.575 -27.231 1.00 96.06 486 ASN A O 1
ATOM 3840 N N . PHE A 1 487 ? 13.957 8.910 -26.240 1.00 94.50 487 PHE A N 1
ATOM 3841 C CA . PHE A 1 487 ? 14.537 9.477 -25.017 1.00 94.50 487 PHE A CA 1
ATOM 3842 C C . PHE A 1 487 ? 13.809 8.957 -23.781 1.00 94.50 487 PHE A C 1
ATOM 3844 O O . PHE A 1 487 ? 12.665 9.322 -23.506 1.00 94.50 487 PHE A O 1
ATOM 3851 N N . TRP A 1 488 ? 14.491 8.118 -23.007 1.00 92.88 488 TRP A N 1
ATOM 3852 C CA . TRP A 1 488 ? 13.886 7.424 -21.882 1.00 92.88 488 TRP A CA 1
ATOM 3853 C C . TRP A 1 488 ? 14.113 8.161 -20.563 1.00 92.88 488 TRP A C 1
ATOM 3855 O O . TRP A 1 488 ? 15.220 8.599 -20.237 1.00 92.88 488 TRP A O 1
ATOM 3865 N N . GLU A 1 489 ? 13.048 8.264 -19.770 1.00 88.44 489 GLU A N 1
ATOM 3866 C CA . GLU A 1 489 ? 13.069 8.831 -18.426 1.00 88.44 489 GLU A CA 1
ATOM 3867 C C . GLU A 1 489 ? 12.062 8.101 -17.521 1.00 88.44 489 GLU A C 1
ATOM 3869 O O . GLU A 1 489 ? 10.897 7.916 -17.879 1.00 88.44 489 GLU A O 1
ATOM 3874 N N . MET A 1 490 ? 12.508 7.722 -16.323 1.00 74.94 490 MET A N 1
ATOM 3875 C CA . MET A 1 490 ? 11.727 6.925 -15.365 1.00 74.94 490 MET A CA 1
ATOM 3876 C C . MET A 1 490 ? 10.495 7.665 -14.807 1.00 74.94 490 MET A C 1
ATOM 3878 O O . MET A 1 490 ? 9.482 7.051 -14.464 1.00 74.94 490 MET A O 1
ATOM 3882 N N . GLY A 1 491 ? 10.593 8.989 -14.667 1.00 74.06 491 GLY A N 1
ATOM 3883 C CA . GLY A 1 491 ? 9.613 9.833 -13.986 1.00 74.06 491 GLY A CA 1
ATOM 3884 C C . GLY A 1 491 ? 9.853 11.319 -14.253 1.00 74.06 491 GLY A C 1
ATOM 3885 O O . GLY A 1 491 ? 10.541 11.674 -15.206 1.00 74.06 491 GLY A O 1
ATOM 3886 N N . ALA A 1 492 ? 9.271 12.191 -13.423 1.00 71.19 492 ALA A N 1
ATOM 3887 C CA . ALA A 1 492 ? 9.497 13.639 -13.519 1.00 71.19 492 ALA A CA 1
ATOM 3888 C C . ALA A 1 492 ? 10.946 14.027 -13.170 1.00 71.19 492 ALA A C 1
ATOM 3890 O O . ALA A 1 492 ? 11.471 14.986 -13.731 1.00 71.19 492 ALA A O 1
ATOM 3891 N N . THR A 1 493 ? 11.590 13.246 -12.298 1.00 78.62 493 THR A N 1
ATOM 3892 C CA . THR A 1 493 ? 13.004 13.369 -11.934 1.00 78.62 493 THR A CA 1
ATOM 3893 C C . THR A 1 493 ? 13.705 12.021 -11.904 1.00 78.62 493 THR A C 1
ATOM 3895 O O . THR A 1 493 ? 13.072 10.971 -11.745 1.00 78.62 493 THR A O 1
ATOM 3898 N N . GLY A 1 494 ? 15.029 12.054 -12.055 1.00 85.94 494 GLY A N 1
ATOM 3899 C CA . GLY A 1 494 ? 15.885 10.873 -11.977 1.00 85.94 494 GLY A CA 1
ATOM 3900 C C . GLY A 1 494 ? 16.825 10.692 -13.172 1.00 85.94 494 GLY A C 1
ATOM 3901 O O . GLY A 1 494 ? 16.893 11.548 -14.058 1.00 85.94 494 GLY A O 1
ATOM 3902 N N . PRO A 1 495 ? 17.570 9.573 -13.195 1.00 89.62 495 PRO A N 1
ATOM 3903 C CA . PRO A 1 495 ? 18.430 9.203 -14.315 1.00 89.62 495 PRO A CA 1
ATOM 3904 C C . PRO A 1 495 ? 17.638 9.025 -15.621 1.00 89.62 495 PRO A C 1
ATOM 3906 O O . PRO A 1 495 ? 16.544 8.458 -15.622 1.00 89.62 495 PRO A O 1
ATOM 3909 N N . CYS A 1 496 ? 18.189 9.512 -16.730 1.00 93.06 496 CYS A N 1
ATOM 3910 C CA . CYS A 1 496 ? 17.582 9.478 -18.060 1.00 93.06 496 CYS A CA 1
ATOM 3911 C C . CYS A 1 496 ? 18.646 9.520 -19.173 1.00 93.06 496 CYS A C 1
ATOM 3913 O O . CYS A 1 496 ? 19.838 9.749 -18.926 1.00 93.06 496 CYS A O 1
ATOM 3915 N N . GLY A 1 497 ? 18.230 9.286 -20.416 1.00 95.19 497 GLY A N 1
ATOM 3916 C CA . GLY A 1 497 ? 19.131 9.350 -21.565 1.00 95.19 497 GLY A CA 1
ATOM 3917 C C . GLY A 1 497 ? 18.466 9.024 -22.901 1.00 95.19 497 GLY A C 1
ATOM 3918 O O . GLY A 1 497 ? 17.326 8.556 -22.922 1.00 95.19 497 GLY A O 1
ATOM 3919 N N . PRO A 1 498 ? 19.171 9.271 -24.021 1.00 97.00 498 PRO A N 1
ATOM 3920 C CA . PRO A 1 498 ? 18.749 8.777 -25.326 1.00 97.00 498 PRO A CA 1
ATOM 3921 C C . PRO A 1 498 ? 18.700 7.246 -25.321 1.00 97.00 498 PRO A C 1
ATOM 3923 O O . PRO A 1 498 ? 19.404 6.596 -24.545 1.00 97.00 498 PRO A O 1
ATOM 3926 N N . CYS A 1 499 ? 17.882 6.662 -26.185 1.00 97.44 499 CYS A N 1
ATOM 3927 C CA . CYS A 1 499 ? 17.769 5.214 -26.295 1.00 97.44 499 CYS A CA 1
ATOM 3928 C C . CYS A 1 499 ? 17.605 4.751 -27.743 1.00 97.44 499 CYS A C 1
ATOM 3930 O O . CYS A 1 499 ? 17.289 5.542 -28.633 1.00 97.44 499 CYS A O 1
ATOM 3932 N N . SER A 1 500 ? 17.816 3.457 -27.961 1.00 98.00 500 SER A N 1
ATOM 3933 C CA . SER A 1 500 ? 17.526 2.744 -29.205 1.00 98.00 500 SER A CA 1
ATOM 3934 C C . SER A 1 500 ? 16.494 1.658 -28.947 1.00 98.00 500 SER A C 1
ATOM 3936 O O . SER A 1 500 ? 16.640 0.889 -28.001 1.00 98.00 500 SER A O 1
ATOM 3938 N N . GLU A 1 501 ? 15.494 1.545 -29.813 1.00 97.56 501 GLU A N 1
ATOM 3939 C CA . GLU A 1 501 ? 14.461 0.515 -29.709 1.00 97.56 501 GLU A CA 1
ATOM 3940 C C . GLU A 1 501 ? 14.569 -0.460 -30.877 1.00 97.56 501 GLU A C 1
ATOM 3942 O O . GLU A 1 501 ? 14.641 -0.069 -32.045 1.00 97.56 501 GLU A O 1
ATOM 3947 N N . LEU A 1 502 ? 14.553 -1.747 -30.558 1.00 97.81 502 LEU A N 1
ATOM 3948 C CA . LEU A 1 502 ? 14.552 -2.839 -31.517 1.00 97.81 502 LEU A CA 1
ATOM 3949 C C . LEU A 1 502 ? 13.123 -3.290 -31.779 1.00 97.81 502 LEU A C 1
ATOM 3951 O O . LEU A 1 502 ? 12.392 -3.660 -30.858 1.00 97.81 502 LEU A O 1
ATOM 3955 N N . HIS A 1 503 ? 12.760 -3.300 -33.054 1.00 97.12 503 HIS A N 1
ATOM 3956 C CA . HIS A 1 503 ? 11.452 -3.694 -33.547 1.00 97.12 503 HIS A CA 1
ATOM 3957 C C . HIS A 1 503 ? 11.552 -4.934 -34.428 1.00 97.12 503 HIS A C 1
ATOM 3959 O O . HIS A 1 503 ? 12.526 -5.109 -35.163 1.00 97.12 503 HIS A O 1
ATOM 3965 N N . TYR A 1 504 ? 10.520 -5.774 -34.387 1.00 96.25 504 TYR A N 1
ATOM 3966 C CA . TYR A 1 504 ? 10.428 -6.976 -35.208 1.00 96.25 504 TYR A CA 1
ATOM 3967 C C . TYR A 1 504 ? 9.140 -6.989 -36.036 1.00 96.25 504 TYR A C 1
ATOM 3969 O O . TYR A 1 504 ? 8.041 -6.913 -35.482 1.00 96.25 504 TYR A O 1
ATOM 3977 N N . ASP A 1 505 ? 9.275 -7.118 -37.359 1.00 95.50 505 ASP A N 1
ATOM 3978 C CA . ASP A 1 505 ? 8.151 -7.311 -38.281 1.00 95.50 505 ASP A CA 1
ATOM 3979 C C . ASP A 1 505 ? 7.765 -8.792 -38.363 1.00 95.50 505 ASP A C 1
ATOM 3981 O O . ASP A 1 505 ? 8.453 -9.611 -38.980 1.00 95.50 505 ASP A O 1
ATOM 3985 N N . ARG A 1 506 ? 6.617 -9.139 -37.781 1.00 90.56 506 ARG A N 1
ATOM 3986 C CA . ARG A 1 506 ? 6.111 -10.516 -37.735 1.00 90.56 506 ARG A CA 1
ATOM 3987 C C . ARG A 1 506 ? 5.757 -11.069 -39.113 1.00 90.56 506 ARG A C 1
ATOM 3989 O O . ARG A 1 506 ? 5.890 -12.273 -39.332 1.00 90.56 506 ARG A O 1
ATOM 3996 N N . LEU A 1 507 ? 5.319 -10.222 -40.050 1.00 90.00 507 LEU A N 1
ATOM 3997 C CA . LEU A 1 507 ? 4.936 -10.683 -41.391 1.00 90.00 507 LEU A CA 1
ATOM 3998 C C . LEU A 1 507 ? 6.172 -10.956 -42.254 1.00 90.00 507 LEU A C 1
ATOM 4000 O O . LEU A 1 507 ? 6.227 -11.970 -42.954 1.00 90.00 507 LEU A O 1
ATOM 4004 N N . GLY A 1 508 ? 7.166 -10.070 -42.169 1.00 88.56 508 GLY A N 1
ATOM 4005 C CA . GLY A 1 508 ? 8.379 -10.115 -42.974 1.00 88.56 508 GLY A CA 1
ATOM 4006 C C . GLY A 1 508 ? 8.129 -9.911 -44.471 1.00 88.56 508 GLY A C 1
ATOM 4007 O O . GLY A 1 508 ? 7.016 -9.639 -44.923 1.00 88.56 508 GLY A O 1
ATOM 4008 N N . SER A 1 509 ? 9.202 -10.025 -45.263 1.00 87.75 509 SER A N 1
ATOM 4009 C CA . SER A 1 509 ? 9.174 -9.885 -46.733 1.00 87.75 509 SER A CA 1
ATOM 4010 C C . SER A 1 509 ? 8.557 -8.572 -47.252 1.00 87.75 509 SER A C 1
ATOM 4012 O O . SER A 1 509 ? 8.115 -8.495 -48.401 1.00 87.75 509 SER A O 1
ATOM 4014 N N . ARG A 1 510 ? 8.547 -7.528 -46.420 1.00 91.06 510 ARG A N 1
ATOM 4015 C CA . ARG A 1 510 ? 8.073 -6.176 -46.727 1.00 91.06 510 ARG A CA 1
ATOM 4016 C C . ARG A 1 510 ? 9.001 -5.138 -46.098 1.00 91.06 510 ARG A C 1
ATOM 4018 O O . ARG A 1 510 ? 9.796 -5.457 -45.217 1.00 91.06 510 ARG A O 1
ATOM 4025 N N . ASP A 1 511 ? 8.876 -3.898 -46.553 1.00 91.88 511 ASP A N 1
ATOM 4026 C CA . ASP A 1 511 ? 9.411 -2.748 -45.828 1.00 91.88 511 ASP A CA 1
ATOM 4027 C C . ASP A 1 511 ? 8.359 -2.273 -44.819 1.00 91.88 511 ASP A C 1
ATOM 4029 O O . ASP A 1 511 ? 7.241 -1.913 -45.196 1.00 91.88 511 ASP A O 1
ATOM 4033 N N . ALA A 1 512 ? 8.717 -2.328 -43.541 1.00 94.88 512 ALA A N 1
ATOM 4034 C CA . ALA A 1 512 ? 7.879 -1.959 -42.411 1.00 94.88 512 ALA A CA 1
ATOM 4035 C C . ALA A 1 512 ? 8.379 -0.686 -41.707 1.00 94.88 512 ALA A C 1
ATOM 4037 O O . ALA A 1 512 ? 7.865 -0.349 -40.645 1.00 94.88 512 ALA A O 1
ATOM 4038 N N . ALA A 1 513 ? 9.334 0.052 -42.289 1.00 94.50 513 ALA A N 1
ATOM 4039 C CA . ALA A 1 513 ? 9.923 1.233 -41.655 1.00 94.50 513 ALA A CA 1
ATOM 4040 C C . ALA A 1 513 ? 8.877 2.285 -41.240 1.00 94.50 513 ALA A C 1
ATOM 4042 O O . ALA A 1 513 ? 8.994 2.894 -40.184 1.00 94.50 513 ALA A O 1
ATOM 4043 N N . ALA A 1 514 ? 7.815 2.458 -42.035 1.00 94.19 514 ALA A N 1
ATOM 4044 C CA . ALA A 1 514 ? 6.723 3.390 -41.734 1.00 94.19 514 ALA A CA 1
ATOM 4045 C C . ALA A 1 514 ? 5.797 2.942 -40.582 1.00 94.19 514 ALA A C 1
ATOM 4047 O O . ALA A 1 514 ? 4.949 3.725 -40.161 1.00 94.19 514 ALA A O 1
ATOM 4048 N N . LEU A 1 515 ? 5.918 1.692 -40.124 1.00 94.62 515 LEU A N 1
ATOM 4049 C CA . LEU A 1 515 ? 5.112 1.102 -39.048 1.00 94.62 515 LEU A CA 1
ATOM 4050 C C . LEU A 1 515 ? 5.871 1.034 -37.710 1.00 94.62 515 LEU A C 1
ATOM 4052 O O . LEU A 1 515 ? 5.257 0.794 -36.673 1.00 94.62 515 LEU A O 1
ATOM 4056 N N . VAL A 1 516 ? 7.190 1.256 -37.717 1.00 94.38 516 VAL A N 1
ATOM 4057 C CA . VAL A 1 516 ? 8.005 1.359 -36.497 1.00 94.38 516 VAL A CA 1
ATOM 4058 C C . VAL A 1 516 ? 7.525 2.561 -35.678 1.00 94.38 516 VAL A C 1
ATOM 4060 O O . VAL A 1 516 ? 7.356 3.648 -36.234 1.00 94.38 516 VAL A O 1
ATOM 4063 N N . ASN A 1 517 ? 7.279 2.365 -34.377 1.00 91.12 517 ASN A N 1
ATOM 4064 C CA . ASN A 1 517 ? 6.678 3.364 -33.480 1.00 91.12 517 ASN A CA 1
ATOM 4065 C C . ASN A 1 517 ? 5.304 3.910 -33.936 1.00 91.12 517 ASN A C 1
ATOM 4067 O O . ASN A 1 517 ? 4.910 5.017 -33.564 1.00 91.12 517 ASN A O 1
ATOM 4071 N N . ALA A 1 518 ? 4.552 3.131 -34.726 1.00 89.81 518 ALA A N 1
ATOM 4072 C CA . ALA A 1 518 ? 3.199 3.471 -35.186 1.00 89.81 518 ALA A CA 1
ATOM 4073 C C . ALA A 1 518 ? 2.079 2.670 -34.487 1.00 89.81 518 ALA A C 1
ATOM 4075 O O . ALA A 1 518 ? 0.952 2.653 -34.985 1.00 89.81 518 ALA A O 1
ATOM 4076 N N . ASP A 1 519 ? 2.385 2.007 -33.364 1.00 82.81 519 ASP A N 1
ATOM 4077 C CA . ASP A 1 519 ? 1.459 1.156 -32.595 1.00 82.81 519 ASP A CA 1
ATOM 4078 C C . ASP A 1 519 ? 0.812 0.022 -33.429 1.00 82.81 519 ASP A C 1
ATOM 4080 O O . ASP A 1 519 ? -0.341 -0.357 -33.215 1.00 82.81 519 ASP A O 1
ATOM 4084 N N . ASP A 1 520 ? 1.548 -0.527 -34.405 1.00 87.81 520 ASP A N 1
ATOM 4085 C CA . ASP A 1 520 ? 1.084 -1.637 -35.244 1.00 87.81 520 ASP A CA 1
ATOM 4086 C C . ASP A 1 520 ? 1.306 -2.997 -34.540 1.00 87.81 520 ASP A C 1
ATOM 4088 O O . ASP A 1 520 ? 2.423 -3.302 -34.115 1.00 87.81 520 ASP A O 1
ATOM 4092 N N . PRO A 1 521 ? 0.282 -3.864 -34.429 1.00 82.25 521 PRO A N 1
ATOM 4093 C CA . PRO A 1 521 ? 0.391 -5.135 -33.706 1.00 82.25 521 PRO A CA 1
ATOM 4094 C C . PRO A 1 521 ? 1.306 -6.168 -34.387 1.00 82.25 521 PRO A C 1
ATOM 4096 O O . PRO A 1 521 ? 1.739 -7.122 -33.736 1.00 82.25 521 PRO A O 1
ATOM 4099 N N . ASP A 1 522 ? 1.597 -6.008 -35.682 1.00 88.81 522 ASP A N 1
ATOM 4100 C CA . ASP A 1 522 ? 2.488 -6.886 -36.442 1.00 88.81 522 ASP A CA 1
ATOM 4101 C C . ASP A 1 522 ? 3.935 -6.343 -36.508 1.00 88.81 522 ASP A C 1
ATOM 4103 O O . ASP A 1 522 ? 4.823 -7.069 -36.963 1.00 88.81 522 ASP A O 1
ATOM 4107 N N . VAL A 1 523 ? 4.197 -5.115 -36.034 1.00 93.00 523 VAL A N 1
ATOM 4108 C CA . VAL A 1 523 ? 5.538 -4.498 -35.951 1.00 93.00 523 VAL A CA 1
ATOM 4109 C C . VAL A 1 523 ? 5.777 -4.003 -34.531 1.00 93.00 523 VAL A C 1
ATOM 4111 O O . VAL A 1 523 ? 5.490 -2.860 -34.187 1.00 93.00 523 VAL A O 1
ATOM 4114 N N . ILE A 1 524 ? 6.306 -4.887 -33.690 1.00 91.50 524 ILE A N 1
ATOM 4115 C CA . ILE A 1 524 ? 6.365 -4.648 -32.247 1.00 91.50 524 ILE A CA 1
ATOM 4116 C C . ILE A 1 524 ? 7.774 -4.321 -31.767 1.00 91.50 524 ILE A C 1
ATOM 4118 O O . ILE A 1 524 ? 8.752 -4.935 -32.197 1.00 91.50 524 ILE A O 1
ATOM 4122 N N . GLU A 1 525 ? 7.860 -3.393 -30.821 1.00 94.69 525 GLU A N 1
ATOM 4123 C CA . GLU A 1 525 ? 9.056 -3.146 -30.022 1.00 94.69 525 GLU A CA 1
ATOM 4124 C C . GLU A 1 525 ? 9.307 -4.348 -29.097 1.00 94.69 525 GLU A C 1
ATOM 4126 O O . GLU A 1 525 ? 8.460 -4.707 -28.269 1.00 94.69 525 GLU A O 1
ATOM 4131 N N . ILE A 1 526 ? 10.471 -4.980 -29.233 1.00 94.75 526 ILE A N 1
ATOM 4132 C CA . ILE A 1 526 ? 10.867 -6.141 -28.427 1.00 94.75 526 ILE A CA 1
ATOM 4133 C C . ILE A 1 526 ? 11.920 -5.798 -27.375 1.00 94.75 526 ILE A C 1
ATOM 4135 O O . ILE A 1 526 ? 11.968 -6.476 -26.352 1.00 94.75 526 ILE A O 1
ATOM 4139 N N . TRP A 1 527 ? 12.737 -4.760 -27.584 1.00 97.25 527 TRP A N 1
ATOM 4140 C CA . TRP A 1 527 ? 13.820 -4.407 -26.665 1.00 97.25 527 TRP A CA 1
ATOM 4141 C C . TRP A 1 527 ? 14.182 -2.923 -26.748 1.00 97.25 527 TRP A C 1
ATOM 4143 O O . TRP A 1 527 ? 14.445 -2.417 -27.836 1.00 97.25 527 TRP A O 1
ATOM 4153 N N . ASN A 1 528 ? 14.269 -2.254 -25.600 1.00 97.44 528 ASN A N 1
ATOM 4154 C CA . ASN A 1 528 ? 14.773 -0.889 -25.478 1.00 97.44 528 ASN A CA 1
ATOM 4155 C C . ASN A 1 528 ? 16.173 -0.872 -24.836 1.00 97.44 528 ASN A C 1
ATOM 4157 O O . ASN A 1 528 ? 16.386 -1.508 -23.798 1.00 97.44 528 ASN A O 1
ATOM 4161 N N . LEU A 1 529 ? 17.117 -0.155 -25.450 1.00 98.19 529 LEU A N 1
ATOM 4162 C CA . LEU A 1 529 ? 18.490 0.056 -24.989 1.00 98.19 529 LEU A CA 1
ATOM 4163 C C . LEU A 1 529 ? 18.679 1.530 -24.611 1.00 98.19 529 LEU A C 1
ATOM 4165 O O . LEU A 1 529 ? 18.852 2.384 -25.481 1.00 98.19 529 LEU A O 1
ATOM 4169 N N . VAL A 1 530 ? 18.665 1.838 -23.317 1.00 97.81 530 VAL A N 1
ATOM 4170 C CA . VAL A 1 530 ? 18.801 3.200 -22.791 1.00 97.81 530 VAL A CA 1
ATOM 4171 C C . VAL A 1 530 ? 20.263 3.516 -22.489 1.00 97.81 530 VAL A C 1
ATOM 4173 O O . VAL A 1 530 ? 20.927 2.857 -21.684 1.00 97.81 530 VAL A O 1
ATOM 4176 N N . PHE A 1 531 ? 20.757 4.584 -23.111 1.00 97.12 531 PHE A N 1
ATOM 4177 C CA . PHE A 1 531 ? 22.111 5.110 -22.961 1.00 97.12 531 PHE A CA 1
ATOM 4178 C C . PHE A 1 531 ? 22.111 6.203 -21.892 1.00 97.12 531 PHE A C 1
ATOM 4180 O O . PHE A 1 531 ? 22.145 7.406 -22.162 1.00 97.12 531 PHE A O 1
ATOM 4187 N N . MET A 1 532 ? 21.997 5.768 -20.644 1.00 94.31 532 MET A N 1
ATOM 4188 C CA . MET A 1 532 ? 21.754 6.638 -19.505 1.00 94.31 532 MET A CA 1
ATOM 4189 C C . MET A 1 532 ? 22.997 7.471 -19.174 1.00 94.31 532 MET A C 1
ATOM 4191 O O . MET A 1 532 ? 24.054 6.952 -18.814 1.00 94.31 532 MET A O 1
ATOM 4195 N N . GLN A 1 533 ? 22.868 8.787 -19.326 1.00 93.69 533 GLN A N 1
ATOM 4196 C CA . GLN A 1 533 ? 23.989 9.730 -19.220 1.00 93.69 533 GLN A CA 1
ATOM 4197 C C . GLN A 1 533 ? 23.594 11.081 -18.609 1.00 93.69 533 GLN A C 1
ATOM 4199 O O . GLN A 1 533 ? 24.461 11.920 -18.367 1.00 93.69 533 GLN A O 1
ATOM 4204 N N . PHE A 1 534 ? 22.304 11.290 -18.331 1.00 93.50 534 PHE A N 1
ATOM 4205 C CA . PHE A 1 534 ? 21.785 12.518 -17.742 1.00 93.50 534 PHE A CA 1
ATOM 4206 C C . PHE A 1 534 ? 20.970 12.242 -16.476 1.00 93.50 534 PHE A C 1
ATOM 4208 O O . PHE A 1 534 ? 20.393 11.172 -16.299 1.00 93.50 534 PHE A O 1
ATOM 4215 N N . PHE A 1 535 ? 20.880 13.238 -15.607 1.00 88.50 535 PHE A N 1
ATOM 4216 C CA . PHE A 1 535 ? 19.950 13.309 -14.492 1.00 88.50 535 PHE A CA 1
ATOM 4217 C C . PHE A 1 535 ? 18.993 14.477 -14.722 1.00 88.50 535 PHE A C 1
ATOM 4219 O O . PHE A 1 535 ? 19.432 15.592 -15.010 1.00 88.50 535 PHE A O 1
ATOM 4226 N N . ARG A 1 536 ? 17.685 14.233 -14.599 1.00 88.31 536 ARG A N 1
ATOM 4227 C CA . ARG A 1 536 ? 16.657 15.275 -14.652 1.00 88.31 536 ARG A CA 1
ATOM 4228 C C . ARG A 1 536 ? 16.326 15.753 -13.239 1.00 88.31 536 ARG A C 1
ATOM 4230 O O . ARG A 1 536 ? 15.842 14.963 -12.426 1.00 88.31 536 ARG A O 1
ATOM 4237 N N . GLY A 1 537 ? 16.575 17.035 -12.977 1.00 81.31 537 GLY A N 1
ATOM 4238 C CA . GLY A 1 537 ? 16.187 17.715 -11.738 1.00 81.31 537 GLY A CA 1
ATOM 4239 C C . GLY A 1 537 ? 14.709 18.113 -11.711 1.00 81.31 537 GLY A C 1
ATOM 4240 O O . GLY A 1 537 ? 14.027 18.076 -12.736 1.00 81.31 537 GLY A O 1
ATOM 4241 N N . ASP A 1 538 ? 14.215 18.525 -10.540 1.00 77.56 538 ASP A N 1
ATOM 4242 C CA . ASP A 1 538 ? 12.809 18.926 -10.337 1.00 77.56 538 ASP A CA 1
ATOM 4243 C C . ASP A 1 538 ? 12.411 20.163 -11.164 1.00 77.56 538 ASP A C 1
ATOM 4245 O O . ASP A 1 538 ? 11.243 20.346 -11.502 1.00 77.56 538 ASP A O 1
ATOM 4249 N N . ASP A 1 539 ? 13.384 20.999 -11.536 1.00 78.12 539 ASP A N 1
ATOM 4250 C CA . ASP A 1 539 ? 13.212 22.154 -12.427 1.00 78.12 539 ASP A CA 1
ATOM 4251 C C . ASP A 1 539 ? 13.170 21.768 -13.920 1.00 78.12 539 ASP A C 1
ATOM 4253 O O . ASP A 1 539 ? 13.070 22.632 -14.795 1.00 78.12 539 ASP A O 1
ATOM 4257 N N . GLY A 1 540 ? 13.259 20.469 -14.220 1.00 81.31 540 GLY A N 1
ATOM 4258 C CA . GLY A 1 540 ? 13.282 19.911 -15.564 1.00 81.31 540 GLY A CA 1
ATOM 4259 C C . GLY A 1 540 ? 14.639 20.004 -16.262 1.00 81.31 540 GLY A C 1
ATOM 4260 O O . GLY A 1 540 ? 14.750 19.505 -17.388 1.00 81.31 540 GLY A O 1
ATOM 4261 N N . ARG A 1 541 ? 15.674 20.592 -15.642 1.00 85.25 541 ARG A N 1
ATOM 4262 C CA . ARG A 1 541 ? 17.015 20.673 -16.238 1.00 85.25 541 ARG A CA 1
ATOM 4263 C C . ARG A 1 541 ? 17.703 19.315 -16.264 1.00 85.25 541 ARG A C 1
ATOM 4265 O O . ARG A 1 541 ? 17.496 18.478 -15.388 1.00 85.25 541 ARG A O 1
ATOM 4272 N N . LEU A 1 542 ? 18.546 19.131 -17.277 1.00 91.00 542 LEU A N 1
ATOM 4273 C CA . LEU A 1 542 ? 19.398 17.958 -17.437 1.00 91.00 542 LEU A CA 1
ATOM 4274 C C . LEU A 1 542 ? 20.826 18.286 -16.996 1.00 91.00 542 LEU A C 1
ATOM 4276 O O . LEU A 1 542 ? 21.416 19.257 -17.473 1.00 91.00 542 LEU A O 1
ATOM 4280 N N . THR A 1 543 ? 21.380 17.467 -16.111 1.00 89.69 543 THR A N 1
ATOM 4281 C CA . THR A 1 543 ? 22.799 17.474 -15.730 1.00 89.69 543 THR A CA 1
ATOM 4282 C C . THR A 1 543 ? 23.444 16.154 -16.130 1.00 89.69 543 THR A C 1
ATOM 4284 O O . THR A 1 543 ? 22.761 15.141 -16.229 1.00 89.69 543 THR A O 1
ATOM 4287 N N . GLU A 1 544 ? 24.747 16.136 -16.401 1.00 89.69 544 GLU A N 1
ATOM 4288 C CA . GLU A 1 544 ? 25.443 14.881 -16.717 1.00 89.69 544 GLU A CA 1
ATOM 4289 C C . GLU A 1 544 ? 25.603 14.010 -15.465 1.00 89.69 544 GLU A C 1
ATOM 4291 O O . GLU A 1 544 ? 25.874 14.514 -14.370 1.00 89.69 544 GLU A O 1
ATOM 4296 N N . LEU A 1 545 ? 25.437 12.696 -15.630 1.00 87.56 545 LEU A N 1
ATOM 4297 C CA . LEU A 1 545 ? 25.740 11.728 -14.578 1.00 87.56 545 LEU A CA 1
ATOM 4298 C C . LEU A 1 545 ? 27.262 11.562 -14.413 1.00 87.56 545 LEU A C 1
ATOM 4300 O O . LEU A 1 545 ? 28.002 11.721 -15.386 1.00 87.56 545 LEU A O 1
ATOM 4304 N N . PRO A 1 546 ? 27.751 11.189 -13.211 1.00 81.38 546 PRO A N 1
ATOM 4305 C CA . PRO A 1 546 ? 29.184 10.988 -12.970 1.00 81.38 546 PRO A CA 1
ATOM 4306 C C . PRO A 1 546 ? 29.815 9.922 -13.872 1.00 81.38 546 PRO A C 1
ATOM 4308 O O . PRO A 1 546 ? 30.986 10.024 -14.226 1.00 81.38 546 PRO A O 1
ATOM 4311 N N . ASN A 1 547 ? 29.033 8.903 -14.233 1.00 86.56 547 ASN A N 1
ATOM 4312 C CA . ASN A 1 547 ? 29.408 7.845 -15.158 1.00 86.56 547 ASN A CA 1
ATOM 4313 C C . ASN A 1 547 ? 28.311 7.671 -16.213 1.00 86.56 547 ASN A C 1
ATOM 4315 O O . ASN A 1 547 ? 27.158 8.050 -16.008 1.00 86.56 547 ASN A O 1
ATOM 4319 N N . ARG A 1 548 ? 28.679 7.069 -17.346 1.00 92.75 548 ARG A N 1
ATOM 4320 C CA . ARG A 1 548 ? 27.721 6.629 -18.364 1.00 92.75 548 ARG A CA 1
ATOM 4321 C C . ARG A 1 548 ? 27.287 5.204 -18.072 1.00 92.75 548 ARG A C 1
ATOM 4323 O O . ARG A 1 548 ? 28.102 4.364 -17.692 1.00 92.75 548 ARG A O 1
ATOM 4330 N N . HIS A 1 549 ? 26.007 4.944 -18.258 1.00 95.25 549 HIS A N 1
ATOM 4331 C CA . HIS A 1 549 ? 25.363 3.719 -17.831 1.00 95.25 549 HIS A CA 1
ATOM 4332 C C . HIS A 1 549 ? 24.563 3.095 -18.970 1.00 95.25 549 HIS A C 1
ATOM 4334 O O . HIS A 1 549 ? 24.087 3.794 -19.864 1.00 95.25 549 HIS A O 1
ATOM 4340 N N . ILE A 1 550 ? 24.398 1.777 -18.915 1.00 97.56 550 ILE A N 1
ATOM 4341 C CA . ILE A 1 550 ? 23.457 1.055 -19.774 1.00 97.56 550 ILE A CA 1
ATOM 4342 C C . ILE A 1 550 ? 22.321 0.544 -18.909 1.00 97.56 550 ILE A C 1
ATOM 4344 O O . ILE A 1 550 ? 22.558 -0.023 -17.841 1.00 97.56 550 ILE A O 1
ATOM 4348 N N . ASP A 1 551 ? 21.109 0.752 -19.397 1.00 96.75 551 ASP A N 1
ATOM 4349 C CA . ASP A 1 551 ? 19.878 0.174 -18.885 1.00 96.75 551 ASP A CA 1
ATOM 4350 C C . ASP A 1 551 ? 19.110 -0.407 -20.064 1.00 96.75 551 ASP A C 1
ATOM 4352 O O . ASP A 1 551 ? 18.793 0.308 -21.012 1.00 96.75 551 ASP A O 1
ATOM 4356 N N . THR A 1 552 ? 18.854 -1.710 -20.044 1.00 97.00 552 THR A N 1
ATOM 4357 C CA . THR A 1 552 ? 18.078 -2.360 -21.097 1.00 97.00 552 THR A CA 1
ATOM 4358 C C . THR A 1 552 ? 16.806 -2.977 -20.535 1.00 97.00 552 THR A C 1
ATOM 4360 O O . THR A 1 552 ? 16.761 -3.437 -19.391 1.00 97.00 552 THR A O 1
ATOM 4363 N N . GLY A 1 553 ? 15.767 -3.018 -21.368 1.00 96.44 553 GLY A N 1
ATOM 4364 C CA . GLY A 1 553 ? 14.500 -3.651 -21.029 1.00 96.44 553 GLY A CA 1
ATOM 4365 C C . GLY A 1 553 ? 13.895 -4.381 -22.218 1.00 96.44 553 GLY A C 1
ATOM 4366 O O . GLY A 1 553 ? 13.402 -3.751 -23.151 1.00 96.44 553 GLY A O 1
ATOM 4367 N N . MET A 1 554 ? 13.913 -5.711 -22.176 1.00 97.44 554 MET A N 1
ATOM 4368 C CA . MET A 1 554 ? 13.227 -6.595 -23.117 1.00 97.44 554 MET A CA 1
ATOM 4369 C C . MET A 1 554 ? 12.037 -7.257 -22.425 1.00 97.44 554 MET A C 1
ATOM 4371 O O . MET A 1 554 ? 12.188 -7.907 -21.391 1.00 97.44 554 MET A O 1
ATOM 4375 N N . GLY A 1 555 ? 10.841 -7.110 -22.992 1.00 95.81 555 GLY A N 1
ATOM 4376 C CA . GLY A 1 555 ? 9.641 -7.743 -22.444 1.00 95.81 555 GLY A CA 1
ATOM 4377 C C . GLY A 1 555 ? 9.629 -9.242 -22.735 1.00 95.81 555 GLY A C 1
ATOM 4378 O O . GLY A 1 555 ? 9.506 -9.627 -23.901 1.00 95.81 555 GLY A O 1
ATOM 4379 N N . LEU A 1 556 ? 9.708 -10.086 -21.699 1.00 96.44 556 LEU A N 1
ATOM 4380 C CA . LEU A 1 556 ? 9.714 -11.550 -21.836 1.00 96.44 556 LEU A CA 1
ATOM 4381 C C . LEU A 1 556 ? 8.503 -12.046 -22.636 1.00 96.44 556 LEU A C 1
ATOM 4383 O O . LEU A 1 556 ? 8.641 -12.881 -23.532 1.00 96.44 556 LEU A O 1
ATOM 4387 N N . GLU A 1 557 ? 7.320 -11.518 -22.331 1.00 95.75 557 GLU A N 1
ATOM 4388 C CA . GLU A 1 557 ? 6.060 -11.873 -22.982 1.00 95.75 557 GLU A CA 1
ATOM 4389 C C . GLU A 1 557 ? 6.083 -11.576 -24.487 1.00 95.75 557 GLU A C 1
ATOM 4391 O O . GLU A 1 557 ? 5.651 -12.410 -25.286 1.00 95.75 557 GLU A O 1
ATOM 4396 N N . ARG A 1 558 ? 6.641 -10.421 -24.879 1.00 94.94 558 ARG A N 1
ATOM 4397 C CA . ARG A 1 558 ? 6.738 -9.999 -26.284 1.00 94.94 558 ARG A CA 1
ATOM 4398 C C . ARG A 1 558 ? 7.729 -10.862 -27.060 1.00 94.94 558 ARG A C 1
ATOM 4400 O O . ARG A 1 558 ? 7.390 -11.375 -28.122 1.00 94.94 558 ARG A O 1
ATOM 4407 N N . VAL A 1 559 ? 8.941 -11.066 -26.539 1.00 95.25 559 VAL A N 1
ATOM 4408 C CA . VAL A 1 559 ? 9.943 -11.885 -27.244 1.00 95.25 559 VAL A CA 1
ATOM 4409 C C . VAL A 1 559 ? 9.511 -13.354 -27.327 1.00 95.25 559 VAL A C 1
ATOM 4411 O O . VAL A 1 559 ? 9.713 -13.999 -28.353 1.00 95.25 559 VAL A O 1
ATOM 4414 N N . THR A 1 560 ? 8.827 -13.874 -26.304 1.00 95.38 560 THR A N 1
ATOM 4415 C CA . THR A 1 560 ? 8.299 -15.247 -26.319 1.00 95.38 560 THR A CA 1
ATOM 4416 C C . THR A 1 560 ? 7.238 -15.425 -27.404 1.00 95.38 560 THR A C 1
ATOM 4418 O O . THR A 1 560 ? 7.269 -16.420 -28.126 1.00 95.38 560 THR A O 1
ATOM 4421 N N . SER A 1 561 ? 6.328 -14.460 -27.580 1.00 93.88 561 SER A N 1
ATOM 4422 C CA . SER A 1 561 ? 5.322 -14.537 -28.646 1.00 93.88 561 SER A CA 1
ATOM 4423 C C . SER A 1 561 ? 5.927 -14.393 -30.041 1.00 93.88 561 SER A C 1
ATOM 4425 O O . SER A 1 561 ? 5.409 -14.983 -30.985 1.00 93.88 561 SER A O 1
ATOM 4427 N N . VAL A 1 562 ? 7.040 -13.670 -30.200 1.00 93.38 562 VAL A N 1
ATOM 4428 C CA . VAL A 1 562 ? 7.808 -13.671 -31.459 1.00 93.38 562 VAL A CA 1
ATOM 4429 C C . VAL A 1 562 ? 8.426 -15.043 -31.721 1.00 93.38 562 VAL A C 1
ATOM 4431 O O . VAL A 1 562 ? 8.240 -15.597 -32.800 1.00 93.38 562 VAL A O 1
ATOM 4434 N N . LEU A 1 563 ? 9.104 -15.630 -30.733 1.00 93.62 563 LEU A N 1
ATOM 4435 C CA . LEU A 1 563 ? 9.792 -16.917 -30.893 1.00 93.62 563 LEU A CA 1
ATOM 4436 C C . LEU A 1 563 ? 8.844 -18.104 -31.095 1.00 93.62 563 LEU A C 1
ATOM 4438 O O . LEU A 1 563 ? 9.234 -19.105 -31.695 1.00 93.62 563 LEU A O 1
ATOM 4442 N N . GLN A 1 564 ? 7.612 -18.004 -30.599 1.00 92.69 564 GLN A N 1
ATOM 4443 C CA . GLN A 1 564 ? 6.558 -19.003 -30.803 1.00 92.69 564 GLN A CA 1
ATOM 4444 C C . GLN A 1 564 ? 5.694 -18.733 -32.044 1.00 92.69 564 GLN A C 1
ATOM 4446 O O . GLN A 1 564 ? 4.764 -19.499 -32.290 1.00 92.69 564 GLN A O 1
ATOM 4451 N N . ASP A 1 565 ? 5.982 -17.670 -32.806 1.00 90.81 565 ASP A N 1
ATOM 4452 C CA . ASP A 1 565 ? 5.193 -17.223 -33.965 1.00 90.81 565 ASP A CA 1
ATOM 4453 C C . ASP A 1 565 ? 3.700 -17.003 -33.635 1.00 90.81 565 ASP A C 1
ATOM 4455 O O . ASP A 1 565 ? 2.791 -17.364 -34.382 1.00 90.81 565 ASP A O 1
ATOM 4459 N N . MET A 1 566 ? 3.437 -16.410 -32.465 1.00 90.50 566 MET A N 1
ATOM 4460 C CA . MET A 1 566 ? 2.095 -16.093 -31.970 1.00 90.50 566 MET A CA 1
ATOM 4461 C C . MET A 1 566 ? 1.814 -14.597 -32.090 1.00 90.50 566 MET A C 1
ATOM 4463 O O . MET A 1 566 ? 2.618 -13.771 -31.659 1.00 90.50 566 MET A O 1
ATOM 4467 N N . ARG A 1 567 ? 0.644 -14.228 -32.626 1.00 87.69 567 ARG A N 1
ATOM 4468 C CA . ARG A 1 567 ? 0.230 -12.816 -32.766 1.00 87.69 567 ARG A CA 1
ATOM 4469 C C . ARG A 1 567 ? -0.133 -12.149 -31.439 1.00 87.69 567 ARG A C 1
ATOM 4471 O O . ARG A 1 567 ? -0.081 -10.928 -31.350 1.00 87.69 567 ARG A O 1
ATOM 4478 N N . SER A 1 568 ? -0.485 -12.928 -30.418 1.00 90.94 568 SER A N 1
ATOM 4479 C CA . SER A 1 568 ? -0.769 -12.426 -29.077 1.00 90.94 568 SER A CA 1
ATOM 4480 C C . SER A 1 568 ? 0.221 -12.961 -28.055 1.00 90.94 568 SER A C 1
ATOM 4482 O O . SER A 1 568 ? 0.570 -14.141 -28.068 1.00 90.94 568 SER A O 1
ATOM 4484 N N . ASN A 1 569 ? 0.589 -12.115 -27.093 1.00 93.81 569 ASN A N 1
ATOM 4485 C CA . ASN A 1 569 ? 1.307 -12.555 -25.901 1.00 93.81 569 ASN A CA 1
ATOM 4486 C C . ASN A 1 569 ? 0.482 -13.569 -25.095 1.00 93.81 569 ASN A C 1
ATOM 4488 O O . ASN A 1 569 ? 1.045 -14.500 -24.521 1.00 93.81 569 ASN A O 1
ATOM 4492 N N . TYR A 1 570 ? -0.847 -13.432 -25.094 1.00 94.69 570 TYR A N 1
ATOM 4493 C CA . TYR A 1 570 ? -1.769 -14.298 -24.359 1.00 94.69 570 TYR A CA 1
ATOM 4494 C C . TYR A 1 570 ? -1.899 -15.704 -24.963 1.00 94.69 570 TYR A C 1
ATOM 4496 O O . TYR A 1 570 ? -2.293 -16.633 -24.262 1.00 94.69 570 TYR A O 1
ATOM 4504 N N . ASP A 1 571 ? -1.509 -15.886 -26.225 1.00 93.25 571 ASP A N 1
ATOM 4505 C CA . ASP A 1 571 ? -1.596 -17.176 -26.923 1.00 93.25 571 ASP A CA 1
ATOM 4506 C C . ASP A 1 571 ? -0.343 -18.050 -26.692 1.00 93.25 571 ASP A C 1
ATOM 4508 O O . ASP A 1 571 ? -0.228 -19.154 -27.226 1.00 93.25 571 ASP A O 1
ATOM 4512 N N . THR A 1 572 ? 0.607 -17.563 -25.888 1.00 94.19 572 THR A N 1
ATOM 4513 C CA . THR A 1 572 ? 1.863 -18.254 -25.568 1.00 94.19 572 THR A CA 1
ATOM 4514 C C . THR A 1 572 ? 1.731 -19.218 -24.389 1.00 94.19 572 THR A C 1
ATOM 4516 O O . THR A 1 572 ? 0.753 -19.213 -23.629 1.00 94.19 572 THR A O 1
ATOM 4519 N N . ASP A 1 573 ? 2.773 -20.022 -24.166 1.00 92.25 573 ASP A N 1
ATOM 4520 C CA . ASP A 1 573 ? 2.860 -20.918 -23.007 1.00 92.25 573 ASP A CA 1
ATOM 4521 C C . ASP A 1 573 ? 2.901 -20.195 -21.646 1.00 92.25 573 ASP A C 1
ATOM 4523 O O . ASP A 1 573 ? 2.653 -20.837 -20.624 1.00 92.25 573 ASP A O 1
ATOM 4527 N N . ILE A 1 574 ? 3.144 -18.877 -21.629 1.00 93.12 574 ILE A N 1
ATOM 4528 C CA . ILE A 1 574 ? 3.099 -18.040 -20.419 1.00 93.12 574 ILE A CA 1
ATOM 4529 C C . ILE A 1 574 ? 1.661 -17.920 -19.888 1.00 93.12 574 ILE A C 1
ATOM 4531 O O . ILE A 1 574 ? 1.444 -17.949 -18.677 1.00 93.12 574 ILE A O 1
ATOM 4535 N N . PHE A 1 575 ? 0.666 -17.808 -20.774 1.00 95.50 575 PHE A N 1
ATOM 4536 C CA . PHE A 1 575 ? -0.727 -17.543 -20.388 1.00 95.50 575 PHE A CA 1
ATOM 4537 C C . PHE A 1 575 ? -1.673 -18.717 -20.641 1.00 95.50 575 PHE A C 1
ATOM 4539 O O . PHE A 1 575 ? -2.663 -18.846 -19.918 1.00 95.50 575 PHE A O 1
ATOM 4546 N N . GLY A 1 576 ? -1.371 -19.606 -21.592 1.00 93.88 576 GLY A N 1
ATOM 4547 C CA . GLY A 1 576 ? -2.215 -20.760 -21.928 1.00 93.88 576 GLY A CA 1
ATOM 4548 C C . GLY A 1 576 ? -2.708 -21.568 -20.713 1.00 93.88 576 GLY A C 1
ATOM 4549 O O . GLY A 1 576 ? -3.914 -21.804 -20.598 1.00 93.88 576 GLY A O 1
ATOM 4550 N N . PRO A 1 577 ? -1.840 -21.942 -19.749 1.00 94.62 577 PRO A N 1
ATOM 4551 C CA . PRO A 1 577 ? -2.268 -22.648 -18.539 1.00 94.62 577 PRO A CA 1
ATOM 4552 C C . PRO A 1 577 ? -3.217 -21.844 -17.634 1.00 94.62 577 PRO A C 1
ATOM 4554 O O . PRO A 1 577 ? -4.058 -22.439 -16.959 1.00 94.62 577 PRO A O 1
ATOM 4557 N N . LEU A 1 578 ? -3.094 -20.513 -17.601 1.00 96.25 578 LEU A N 1
ATOM 4558 C CA . LEU A 1 578 ? -3.979 -19.631 -16.832 1.00 96.25 578 LEU A CA 1
ATOM 4559 C C . LEU A 1 578 ? -5.332 -19.464 -17.527 1.00 96.25 578 LEU A C 1
ATOM 4561 O O . LEU A 1 578 ? -6.363 -19.529 -16.864 1.00 96.25 578 LEU A O 1
ATOM 4565 N N . LEU A 1 579 ? -5.339 -19.311 -18.853 1.00 96.81 579 LEU A N 1
ATOM 4566 C CA . LEU A 1 579 ? -6.562 -19.239 -19.658 1.00 96.81 579 LEU A CA 1
ATOM 4567 C C . LEU A 1 579 ? -7.389 -20.525 -19.521 1.00 96.81 579 LEU A C 1
ATOM 4569 O O . LEU A 1 579 ? -8.600 -20.461 -19.301 1.00 96.81 579 LEU A O 1
ATOM 4573 N N . ALA A 1 580 ? -6.725 -21.685 -19.558 1.00 95.94 580 ALA A N 1
ATOM 4574 C CA . ALA A 1 580 ? -7.356 -22.974 -19.289 1.00 95.94 580 ALA A CA 1
ATOM 4575 C C . ALA A 1 580 ? -7.946 -23.038 -17.870 1.00 95.94 580 ALA A C 1
ATOM 4577 O O . ALA A 1 580 ? -9.092 -23.441 -17.705 1.00 95.94 580 ALA A O 1
ATOM 4578 N N . ALA A 1 581 ? -7.219 -22.556 -16.855 1.00 96.56 581 ALA A N 1
ATOM 4579 C CA . ALA A 1 581 ? -7.725 -22.518 -15.482 1.00 96.56 581 ALA A CA 1
ATOM 4580 C C . ALA A 1 581 ? -8.956 -21.605 -15.320 1.00 96.56 581 ALA A C 1
ATOM 4582 O O . ALA A 1 581 ? -9.870 -21.941 -14.567 1.00 96.56 581 ALA A O 1
ATOM 4583 N N . VAL A 1 582 ? -9.021 -20.475 -16.035 1.00 97.06 582 VAL A N 1
ATOM 4584 C CA . VAL A 1 582 ? -10.231 -19.632 -16.069 1.00 97.06 582 VAL A CA 1
ATOM 4585 C C . VAL A 1 582 ? -11.397 -20.406 -16.683 1.00 97.06 582 VAL A C 1
ATOM 4587 O O . VAL A 1 582 ? -12.480 -20.423 -16.104 1.00 97.06 582 VAL A O 1
ATOM 4590 N N . HIS A 1 583 ? -11.182 -21.080 -17.815 1.00 95.88 583 HIS A N 1
ATOM 4591 C CA . HIS A 1 583 ? -12.214 -21.899 -18.454 1.00 95.88 583 HIS A CA 1
ATOM 4592 C C . HIS A 1 583 ? -12.701 -23.036 -17.541 1.00 95.88 583 HIS A C 1
ATOM 4594 O O . HIS A 1 583 ? -13.907 -23.215 -17.400 1.00 95.88 583 HIS A O 1
ATOM 4600 N N . ASP A 1 584 ? -11.801 -23.731 -16.843 1.00 95.50 584 ASP A N 1
ATOM 4601 C CA . ASP A 1 584 ? -12.156 -24.802 -15.901 1.00 95.50 584 ASP A CA 1
ATOM 4602 C C . ASP A 1 584 ? -12.991 -24.297 -14.709 1.00 95.50 584 ASP A C 1
ATOM 4604 O O . ASP A 1 584 ? -13.857 -25.011 -14.198 1.00 95.50 584 ASP A O 1
ATOM 4608 N N . LEU A 1 585 ? -12.739 -23.067 -14.246 1.00 94.12 585 LEU A N 1
ATOM 4609 C CA . LEU A 1 585 ? -13.456 -22.460 -13.119 1.00 94.12 585 LEU A CA 1
ATOM 4610 C C . LEU A 1 585 ? -14.823 -21.892 -13.503 1.00 94.12 585 LEU A C 1
ATOM 4612 O O . LEU A 1 585 ? -15.735 -21.886 -12.671 1.00 94.12 585 LEU A O 1
ATOM 4616 N N . VAL A 1 586 ? -14.940 -21.364 -14.719 1.00 93.38 586 VAL A N 1
ATOM 4617 C CA . VAL A 1 586 ? -16.104 -20.593 -15.166 1.00 93.38 586 VAL A CA 1
ATOM 4618 C C . VAL A 1 586 ? -17.048 -21.421 -16.045 1.00 93.38 586 VAL A C 1
ATOM 4620 O O . VAL A 1 586 ? -18.266 -21.295 -15.929 1.00 93.38 586 VAL A O 1
ATOM 4623 N N . GLY A 1 587 ? -16.512 -22.318 -16.872 1.00 88.56 587 GLY A N 1
ATOM 4624 C CA . GLY A 1 587 ? -17.252 -23.017 -17.921 1.00 88.56 587 GLY A CA 1
ATOM 4625 C C . GLY A 1 587 ? -17.509 -22.145 -19.161 1.00 88.56 587 GLY A C 1
ATOM 4626 O O . GLY A 1 587 ? -16.861 -21.123 -19.373 1.00 88.56 587 GLY A O 1
ATOM 4627 N N . GLY A 1 588 ? -18.462 -22.563 -20.004 1.00 85.62 588 GLY A N 1
ATOM 4628 C CA . GLY A 1 588 ? -18.777 -21.900 -21.280 1.00 85.62 588 GLY A CA 1
ATOM 4629 C C . GLY A 1 588 ? -17.800 -22.263 -22.405 1.00 85.62 588 GLY A C 1
ATOM 4630 O O . GLY A 1 588 ? -17.111 -23.269 -22.311 1.00 85.62 588 GLY A O 1
ATOM 4631 N N . GLU A 1 589 ? -17.749 -21.479 -23.487 1.00 88.12 589 GLU A N 1
ATOM 4632 C CA . GLU A 1 589 ? -16.751 -21.678 -24.559 1.00 88.12 589 GLU A CA 1
ATOM 4633 C C . GLU A 1 589 ? -15.301 -21.399 -24.078 1.00 88.12 589 GLU A C 1
ATOM 4635 O O . GLU A 1 589 ? -15.066 -20.723 -23.071 1.00 88.12 589 GLU A O 1
ATOM 4640 N N . PRO A 1 590 ? -14.274 -21.929 -24.742 1.00 92.00 590 PRO A N 1
ATOM 4641 C CA . PRO A 1 590 ? -12.895 -21.554 -24.442 1.00 92.00 590 PRO A CA 1
ATOM 4642 C C . PRO A 1 590 ? -12.551 -20.145 -24.957 1.00 92.00 590 PRO A C 1
ATOM 4644 O O . PRO A 1 590 ? -13.328 -19.515 -25.671 1.00 92.00 590 PRO A O 1
ATOM 4647 N N . TYR A 1 591 ? -11.379 -19.651 -24.558 1.00 94.19 591 TYR A N 1
ATOM 4648 C CA . TYR A 1 591 ? -10.734 -18.493 -25.179 1.00 94.19 591 TYR A CA 1
ATOM 4649 C C . TYR A 1 591 ? -10.304 -18.837 -26.613 1.00 94.19 591 TYR A C 1
ATOM 4651 O O . TYR A 1 591 ? -9.749 -19.918 -26.833 1.00 94.19 591 TYR A O 1
ATOM 4659 N N . GLU A 1 592 ? -10.530 -17.933 -27.567 1.00 92.31 592 GLU A N 1
ATOM 4660 C CA . GLU A 1 592 ? -10.259 -18.175 -28.994 1.00 92.31 592 GLU A CA 1
ATOM 4661 C C . GLU A 1 592 ? -9.283 -17.176 -29.644 1.00 92.31 592 GLU A C 1
ATOM 4663 O O . GLU A 1 592 ? -8.985 -17.299 -30.833 1.00 92.31 592 GLU A O 1
ATOM 4668 N N . GLY A 1 593 ? -8.767 -16.199 -28.896 1.00 90.25 593 GLY A N 1
ATOM 4669 C CA . GLY A 1 593 ? -7.814 -15.207 -29.409 1.00 90.25 593 GLY A CA 1
ATOM 4670 C C . GLY A 1 593 ? -8.430 -14.063 -30.220 1.00 90.25 593 GLY A C 1
ATOM 4671 O O . GLY A 1 593 ? -7.710 -13.324 -30.889 1.00 90.25 593 GLY A O 1
ATOM 4672 N N . ARG A 1 594 ? -9.751 -13.870 -30.174 1.00 91.06 594 ARG A N 1
ATOM 4673 C CA . ARG A 1 594 ? -10.455 -12.809 -30.910 1.00 91.06 594 ARG A CA 1
ATOM 4674 C C . ARG A 1 594 ? -10.246 -11.437 -30.265 1.00 91.06 594 ARG A C 1
ATOM 4676 O O . ARG A 1 594 ? -10.066 -11.317 -29.048 1.00 91.06 594 ARG A O 1
ATOM 4683 N N . VAL A 1 595 ? -10.298 -10.385 -31.084 1.00 87.50 595 VAL A N 1
ATOM 4684 C CA . VAL A 1 595 ? -10.106 -8.984 -30.670 1.00 87.50 595 VAL A CA 1
ATOM 4685 C C . VAL A 1 595 ? -11.074 -8.043 -31.383 1.00 87.50 595 VAL A C 1
ATOM 4687 O O . VAL A 1 595 ? -11.587 -8.351 -32.458 1.00 87.50 595 VAL A O 1
ATOM 4690 N N . GLY A 1 596 ? -11.309 -6.865 -30.800 1.00 84.94 596 GLY A N 1
ATOM 4691 C CA . GLY A 1 596 ? -12.082 -5.797 -31.434 1.00 84.94 596 GLY A CA 1
ATOM 4692 C C . GLY A 1 596 ? -13.482 -6.241 -31.866 1.00 84.94 596 GLY A C 1
ATOM 4693 O O . GLY A 1 596 ? -14.251 -6.768 -31.068 1.00 84.94 596 GLY A O 1
ATOM 4694 N N . ALA A 1 597 ? -13.818 -6.015 -33.138 1.00 84.00 597 ALA A N 1
ATOM 4695 C CA . ALA A 1 597 ? -15.130 -6.357 -33.687 1.00 84.00 597 ALA A CA 1
ATOM 4696 C C . ALA A 1 597 ? -15.392 -7.875 -33.772 1.00 84.00 597 ALA A C 1
ATOM 4698 O O . ALA A 1 597 ? -16.555 -8.278 -33.819 1.00 84.00 597 ALA A O 1
ATOM 4699 N N . ASP A 1 598 ? -14.341 -8.701 -33.765 1.00 87.50 598 ASP A N 1
ATOM 4700 C CA . ASP A 1 598 ? -14.456 -10.160 -33.860 1.00 87.50 598 ASP A CA 1
ATOM 4701 C C . ASP A 1 598 ? -14.752 -10.814 -32.494 1.00 87.50 598 ASP A C 1
ATOM 4703 O O . ASP A 1 598 ? -15.315 -11.913 -32.435 1.00 87.50 598 ASP A O 1
ATOM 4707 N N . ASP A 1 599 ? -14.439 -10.130 -31.385 1.00 89.25 599 ASP A N 1
ATOM 4708 C CA . ASP A 1 599 ? -14.752 -10.559 -30.014 1.00 89.25 599 ASP A CA 1
ATOM 4709 C C . ASP A 1 599 ? -16.154 -10.091 -29.588 1.00 89.25 599 ASP A C 1
ATOM 4711 O O . ASP A 1 599 ? -16.347 -9.214 -28.738 1.00 89.25 599 ASP A O 1
ATOM 4715 N N . VAL A 1 600 ? -17.171 -10.668 -30.231 1.00 83.06 600 VAL A N 1
ATOM 4716 C CA . VAL A 1 600 ? -18.577 -10.359 -29.949 1.00 83.06 600 VAL A CA 1
ATOM 4717 C C . VAL A 1 600 ? -18.901 -10.698 -28.490 1.00 83.06 600 VAL A C 1
ATOM 4719 O O . VAL A 1 600 ? -18.911 -11.860 -28.095 1.00 83.06 600 VAL A O 1
ATOM 4722 N N . GLY A 1 601 ? -19.211 -9.670 -27.696 1.00 83.56 601 GLY A N 1
ATOM 4723 C CA . GLY A 1 601 ? -19.484 -9.814 -26.262 1.00 83.56 601 GLY A CA 1
ATOM 4724 C C . GLY A 1 601 ? -18.262 -9.628 -25.358 1.00 83.56 601 GLY A C 1
ATOM 4725 O O . GLY A 1 601 ? -18.425 -9.704 -24.143 1.00 83.56 601 GLY A O 1
ATOM 4726 N N . MET A 1 602 ? -17.085 -9.307 -25.912 1.00 90.75 602 MET A N 1
ATOM 4727 C CA . MET A 1 602 ? -15.841 -9.039 -25.168 1.00 90.75 602 MET A CA 1
ATOM 4728 C C . MET A 1 602 ? -15.389 -10.211 -24.285 1.00 90.75 602 MET A C 1
ATOM 4730 O O . MET A 1 602 ? -14.888 -10.016 -23.171 1.00 90.75 602 MET A O 1
ATOM 4734 N N . ARG A 1 603 ? -15.622 -11.437 -24.754 1.00 93.69 603 ARG A N 1
ATOM 4735 C CA . ARG A 1 603 ? -15.329 -12.663 -24.012 1.00 93.69 603 ARG A CA 1
ATOM 4736 C C . ARG A 1 603 ? -13.824 -12.848 -23.889 1.00 93.69 603 ARG A C 1
ATOM 4738 O O . ARG A 1 603 ? -13.308 -12.998 -22.782 1.00 93.69 603 ARG A O 1
ATOM 4745 N N . ASP A 1 604 ? -13.115 -12.793 -25.007 1.00 94.69 604 ASP A N 1
ATOM 4746 C CA . ASP A 1 604 ? -11.671 -13.007 -25.030 1.00 94.69 604 ASP A CA 1
ATOM 4747 C C . ASP A 1 604 ? -10.934 -11.847 -24.353 1.00 94.69 604 ASP A C 1
ATOM 4749 O O . ASP A 1 604 ? -9.956 -12.062 -23.634 1.00 94.69 604 ASP A O 1
ATOM 4753 N N . THR A 1 605 ? -11.468 -10.626 -24.453 1.00 94.19 605 THR A N 1
ATOM 4754 C CA . THR A 1 605 ? -11.023 -9.480 -23.651 1.00 94.19 605 THR A CA 1
ATOM 4755 C C . THR A 1 605 ? -11.153 -9.752 -22.154 1.00 94.19 605 THR A C 1
ATOM 4757 O O . THR A 1 605 ? -10.221 -9.461 -21.403 1.00 94.19 605 THR A O 1
ATOM 4760 N N . ALA A 1 606 ? -12.258 -10.346 -21.699 1.00 94.88 606 ALA A N 1
ATOM 4761 C CA . ALA A 1 606 ? -12.425 -10.696 -20.292 1.00 94.88 606 ALA A CA 1
ATOM 4762 C C . ALA A 1 606 ? -11.435 -11.781 -19.840 1.00 94.88 606 ALA A C 1
ATOM 4764 O O . ALA A 1 606 ? -10.855 -11.643 -18.763 1.00 94.88 606 ALA A O 1
ATOM 4765 N N . TYR A 1 607 ? -11.181 -12.806 -20.663 1.00 97.00 607 TYR A N 1
ATOM 4766 C CA . TYR A 1 607 ? -10.143 -13.809 -20.390 1.00 97.00 607 TYR A CA 1
ATOM 4767 C C . TYR A 1 607 ? -8.768 -13.158 -20.196 1.00 97.00 607 TYR A C 1
ATOM 4769 O O . TYR A 1 607 ? -8.127 -13.405 -19.173 1.00 97.00 607 TYR A O 1
ATOM 4777 N N . ARG A 1 608 ? -8.351 -12.285 -21.126 1.00 96.88 608 ARG A N 1
ATOM 4778 C CA . ARG A 1 608 ? -7.071 -11.555 -21.061 1.00 96.88 608 ARG A CA 1
ATOM 4779 C C . ARG A 1 608 ? -6.948 -10.711 -19.791 1.00 96.88 608 ARG A C 1
ATOM 4781 O O . ARG A 1 608 ? -5.960 -10.837 -19.071 1.00 96.88 608 ARG A O 1
ATOM 4788 N N . ILE A 1 609 ? -7.973 -9.912 -19.474 1.00 95.62 609 ILE A N 1
ATOM 4789 C CA . ILE A 1 609 ? -8.008 -9.073 -18.261 1.00 95.62 609 ILE A CA 1
ATOM 4790 C C . ILE A 1 609 ? -7.872 -9.929 -17.002 1.00 95.62 609 ILE A C 1
ATOM 4792 O O . ILE A 1 609 ? -7.090 -9.599 -16.114 1.00 95.62 609 ILE A O 1
ATOM 4796 N N . VAL A 1 610 ? -8.624 -11.029 -16.911 1.00 97.25 610 VAL A N 1
ATOM 4797 C CA . VAL A 1 610 ? -8.630 -11.892 -15.725 1.00 97.25 610 VAL A CA 1
ATOM 4798 C C . VAL A 1 610 ? -7.254 -12.513 -15.484 1.00 97.25 610 VAL A C 1
ATOM 4800 O O . VAL A 1 610 ? -6.760 -12.451 -14.357 1.00 97.25 610 VAL A O 1
ATOM 4803 N N . VAL A 1 611 ? -6.617 -13.091 -16.507 1.00 97.50 611 VAL A N 1
ATOM 4804 C CA . VAL A 1 611 ? -5.318 -13.764 -16.324 1.00 97.50 611 VAL A CA 1
ATOM 4805 C C . VAL A 1 611 ? -4.179 -12.779 -16.062 1.00 97.50 611 VAL A C 1
ATOM 4807 O O . VAL A 1 611 ? -3.336 -13.055 -15.208 1.00 97.50 611 VAL A O 1
ATOM 4810 N N . ASP A 1 612 ? -4.174 -11.623 -16.731 1.00 97.56 612 ASP A N 1
ATOM 4811 C CA . ASP A 1 612 ? -3.192 -10.558 -16.498 1.00 97.56 612 ASP A CA 1
ATOM 4812 C C . ASP A 1 612 ? -3.289 -10.034 -15.061 1.00 97.56 612 ASP A C 1
ATOM 4814 O O . ASP A 1 612 ? -2.329 -10.081 -14.293 1.00 97.56 612 ASP A O 1
ATOM 4818 N N . HIS A 1 613 ? -4.487 -9.626 -14.649 1.00 97.19 613 HIS A N 1
ATOM 4819 C CA . HIS A 1 613 ? -4.700 -9.046 -13.329 1.00 97.19 613 HIS A CA 1
ATOM 4820 C C . HIS A 1 613 ? -4.479 -10.059 -12.198 1.00 97.19 613 HIS A C 1
ATOM 4822 O O . HIS A 1 613 ? -4.055 -9.671 -11.107 1.00 97.19 613 HIS A O 1
ATOM 4828 N N . ALA A 1 614 ? -4.713 -11.355 -12.440 1.00 97.56 614 ALA A N 1
ATOM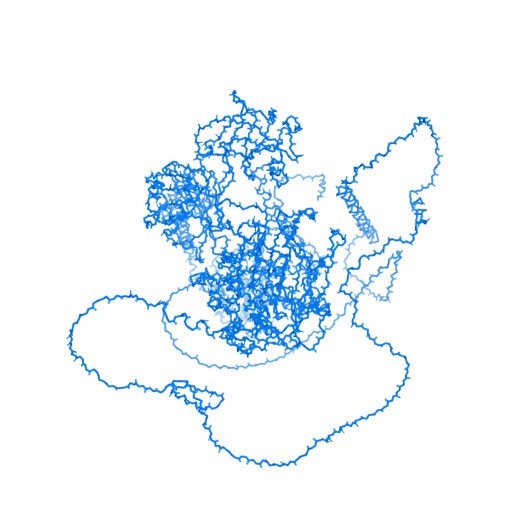 4829 C CA . ALA A 1 614 ? -4.366 -12.412 -11.491 1.00 97.56 614 ALA A CA 1
ATOM 4830 C C . ALA A 1 614 ? -2.845 -12.518 -11.286 1.00 97.56 614 ALA A C 1
ATOM 4832 O O . ALA A 1 614 ? -2.405 -12.666 -10.144 1.00 97.56 614 ALA A O 1
ATOM 4833 N N . ARG A 1 615 ? -2.032 -12.389 -12.349 1.00 97.25 615 ARG A N 1
ATOM 4834 C CA . ARG A 1 615 ? -0.561 -12.309 -12.230 1.00 97.25 615 ARG A CA 1
ATOM 4835 C C . ARG A 1 615 ? -0.141 -11.086 -11.415 1.00 97.25 615 ARG A C 1
ATOM 4837 O O . ARG A 1 615 ? 0.596 -11.233 -10.439 1.00 97.25 615 ARG A O 1
ATOM 4844 N N . THR A 1 616 ? -0.677 -9.913 -11.746 1.00 97.19 616 THR A N 1
ATOM 4845 C CA . THR A 1 616 ? -0.345 -8.638 -11.091 1.00 97.19 616 THR A CA 1
ATOM 4846 C C . THR A 1 616 ? -0.672 -8.643 -9.607 1.00 97.19 616 THR A C 1
ATOM 4848 O O . THR A 1 616 ? 0.179 -8.306 -8.784 1.00 97.19 616 THR A O 1
ATOM 4851 N N . LEU A 1 617 ? -1.886 -9.058 -9.238 1.00 96.38 617 LEU A N 1
ATOM 4852 C CA . LEU A 1 617 ? -2.317 -9.078 -7.841 1.00 96.38 617 LEU A CA 1
ATOM 4853 C C . LEU A 1 617 ? -1.571 -10.123 -7.028 1.00 96.38 617 LEU A C 1
ATOM 4855 O O . LEU A 1 617 ? -1.186 -9.830 -5.897 1.00 96.38 617 LEU A O 1
ATOM 4859 N N . THR A 1 618 ? -1.324 -11.305 -7.596 1.00 96.38 618 THR A N 1
ATOM 4860 C CA . THR A 1 618 ? -0.530 -12.316 -6.901 1.00 96.38 618 THR A CA 1
ATOM 4861 C C . THR A 1 618 ? 0.866 -11.796 -6.602 1.00 96.38 618 THR A C 1
ATOM 4863 O O . THR A 1 618 ? 1.307 -11.902 -5.459 1.00 96.38 618 THR A O 1
ATOM 4866 N N . MET A 1 619 ? 1.535 -11.179 -7.580 1.00 95.12 619 MET A N 1
ATOM 4867 C CA . MET A 1 619 ? 2.890 -10.675 -7.372 1.00 95.12 619 MET A CA 1
ATOM 4868 C C . MET A 1 619 ? 2.927 -9.494 -6.396 1.00 95.12 619 MET A C 1
ATOM 4870 O O . MET A 1 619 ? 3.702 -9.504 -5.443 1.00 95.12 619 MET A O 1
ATOM 4874 N N . ALA A 1 620 ? 2.047 -8.505 -6.566 1.00 93.44 620 ALA A N 1
ATOM 4875 C CA . ALA A 1 620 ? 2.018 -7.332 -5.695 1.00 93.44 620 ALA A CA 1
ATOM 4876 C C . ALA A 1 620 ? 1.696 -7.682 -4.235 1.00 93.44 620 ALA A C 1
ATOM 4878 O O . ALA A 1 620 ? 2.292 -7.115 -3.317 1.00 93.44 620 ALA A O 1
ATOM 4879 N N . VAL A 1 621 ? 0.772 -8.623 -4.006 1.00 89.94 621 VAL A N 1
ATOM 4880 C CA . VAL A 1 621 ? 0.400 -9.051 -2.650 1.00 89.94 621 VAL A CA 1
ATOM 4881 C C . VAL A 1 621 ? 1.440 -9.989 -2.037 1.00 89.94 621 VAL A C 1
ATOM 4883 O O . VAL A 1 621 ? 1.661 -9.958 -0.818 1.00 89.94 621 VAL A O 1
ATOM 4886 N N . ALA A 1 622 ? 2.122 -10.793 -2.857 1.00 90.62 622 ALA A N 1
ATOM 4887 C CA . ALA A 1 622 ? 3.284 -11.560 -2.418 1.00 90.62 622 ALA A CA 1
ATOM 4888 C C . ALA A 1 622 ? 4.393 -10.626 -1.910 1.00 90.62 622 ALA A C 1
ATOM 4890 O O . ALA A 1 622 ? 4.873 -10.829 -0.797 1.00 90.62 622 ALA A O 1
ATOM 4891 N N . ASP A 1 623 ? 4.661 -9.541 -2.639 1.00 88.69 623 ASP A N 1
ATOM 4892 C CA . ASP A 1 623 ? 5.665 -8.513 -2.327 1.00 88.69 623 ASP A CA 1
ATOM 4893 C C . ASP A 1 623 ? 5.216 -7.486 -1.255 1.00 88.69 623 ASP A C 1
ATOM 4895 O O . ASP A 1 623 ? 5.846 -6.447 -1.066 1.00 88.69 623 ASP A O 1
ATOM 4899 N N . GLY A 1 624 ? 4.136 -7.767 -0.518 1.00 78.88 624 GLY A N 1
ATOM 4900 C CA . GLY A 1 624 ? 3.761 -7.037 0.701 1.00 78.88 624 GLY A CA 1
ATOM 4901 C C . GLY A 1 624 ? 2.723 -5.922 0.534 1.00 78.88 624 GLY A C 1
ATOM 4902 O O . GLY A 1 624 ? 2.285 -5.350 1.537 1.00 78.88 624 GLY A O 1
ATOM 4903 N N . ALA A 1 625 ? 2.258 -5.631 -0.685 1.00 81.31 625 ALA A N 1
ATOM 4904 C CA . ALA A 1 625 ? 1.130 -4.719 -0.873 1.00 81.31 625 ALA A CA 1
ATOM 4905 C C . ALA A 1 625 ? -0.212 -5.404 -0.565 1.00 81.31 625 ALA A C 1
ATOM 4907 O O . ALA A 1 625 ? -0.351 -6.622 -0.599 1.00 81.31 625 ALA A O 1
ATOM 4908 N N . THR A 1 626 ? -1.240 -4.620 -0.250 1.00 80.19 626 THR A N 1
ATOM 4909 C CA . THR A 1 626 ? -2.601 -5.134 -0.030 1.00 80.19 626 THR A CA 1
ATOM 4910 C C . THR A 1 626 ? -3.628 -4.177 -0.632 1.00 80.19 626 THR A C 1
ATOM 4912 O O . THR A 1 626 ? -3.395 -2.964 -0.615 1.00 80.19 626 THR A O 1
ATOM 4915 N N . PRO A 1 627 ? -4.756 -4.676 -1.177 1.00 80.31 627 PRO A N 1
ATOM 4916 C CA . PRO A 1 627 ? -5.851 -3.818 -1.619 1.00 80.31 627 PRO A CA 1
ATOM 4917 C C . PRO A 1 627 ? -6.352 -2.909 -0.484 1.00 80.31 627 PRO A C 1
ATOM 4919 O O . PRO A 1 627 ? -6.699 -3.376 0.599 1.00 80.31 627 PRO A O 1
ATOM 4922 N N . SER A 1 628 ? -6.409 -1.600 -0.726 1.00 71.06 628 SER A N 1
ATOM 4923 C CA . SER A 1 628 ? -6.808 -0.589 0.262 1.00 71.06 628 SER A CA 1
ATOM 4924 C C . SER A 1 628 ? -7.534 0.585 -0.410 1.00 71.06 628 SER A C 1
ATOM 4926 O O . SER A 1 628 ? -7.821 0.548 -1.605 1.00 71.06 628 SER A O 1
ATOM 4928 N N . SER A 1 629 ? -7.924 1.609 0.353 1.00 59.31 629 SER A N 1
ATOM 4929 C CA . SER A 1 629 ? -8.567 2.819 -0.187 1.00 59.31 629 SER A CA 1
ATOM 4930 C C . SER A 1 629 ? -7.587 3.895 -0.649 1.00 59.31 629 SER A C 1
ATOM 4932 O O . SER A 1 629 ? -8.038 4.895 -1.196 1.00 59.31 629 SER A O 1
ATOM 4934 N N . GLU A 1 630 ? -6.279 3.726 -0.437 1.00 59.59 630 GLU A N 1
ATOM 4935 C CA . GLU A 1 630 ? -5.288 4.784 -0.667 1.00 59.59 630 GLU A CA 1
ATOM 4936 C C . GLU A 1 630 ? -3.993 4.257 -1.305 1.00 59.59 630 GLU A C 1
ATOM 4938 O O . GLU A 1 630 ? -3.652 3.073 -1.208 1.00 59.59 630 GLU A O 1
ATOM 4943 N N . GLY A 1 631 ? -3.258 5.157 -1.966 1.00 69.44 631 GLY A N 1
ATOM 4944 C CA . GLY A 1 631 ? -1.942 4.887 -2.550 1.00 69.44 631 GLY A CA 1
ATOM 4945 C C . GLY A 1 631 ? -1.922 3.674 -3.484 1.00 69.44 631 GLY A C 1
ATOM 4946 O O . GLY A 1 631 ? -2.832 3.455 -4.282 1.00 69.44 631 GLY A O 1
ATOM 4947 N N . ARG A 1 632 ? -0.880 2.845 -3.366 1.00 77.69 632 ARG A N 1
ATOM 4948 C CA . ARG A 1 632 ? -0.737 1.623 -4.176 1.00 77.69 632 ARG A CA 1
ATOM 4949 C C . ARG A 1 632 ? -1.837 0.592 -3.899 1.00 77.69 632 ARG A C 1
ATOM 4951 O O . ARG A 1 632 ? -2.256 -0.119 -4.807 1.00 77.69 632 ARG A O 1
ATOM 4958 N N . GLY A 1 633 ? -2.362 0.549 -2.672 1.00 77.12 633 GLY A N 1
ATOM 4959 C CA . GLY A 1 633 ? -3.456 -0.354 -2.317 1.00 77.12 633 GLY A CA 1
ATOM 4960 C C . GLY A 1 633 ? -4.764 -0.001 -3.026 1.00 77.12 633 GLY A C 1
ATOM 4961 O O . GLY A 1 633 ? -5.504 -0.907 -3.413 1.00 77.12 633 GLY A O 1
ATOM 4962 N N . TYR A 1 634 ? -5.013 1.286 -3.285 1.00 74.88 634 TYR A N 1
ATOM 4963 C CA . TYR A 1 634 ? -6.126 1.728 -4.131 1.00 74.88 634 TYR A CA 1
ATOM 4964 C C . TYR A 1 634 ? -6.014 1.187 -5.561 1.00 74.88 634 TYR A C 1
ATOM 4966 O O . TYR A 1 634 ? -6.991 0.669 -6.101 1.00 74.88 634 TYR A O 1
ATOM 4974 N N . VAL A 1 635 ? -4.815 1.229 -6.151 1.00 82.44 635 VAL A N 1
ATOM 4975 C CA . VAL A 1 635 ? -4.575 0.673 -7.492 1.00 82.44 635 VAL A CA 1
ATOM 4976 C C . VAL A 1 635 ? -4.832 -0.836 -7.518 1.00 82.44 635 VAL A C 1
ATOM 4978 O O . VAL A 1 635 ? -5.553 -1.314 -8.390 1.00 82.44 635 VAL A O 1
ATOM 4981 N N . LEU A 1 636 ? -4.325 -1.596 -6.541 1.00 87.12 636 LEU A N 1
ATOM 4982 C CA . LEU A 1 636 ? -4.578 -3.044 -6.478 1.00 87.12 636 LEU A CA 1
ATOM 4983 C C . LEU A 1 636 ? -6.067 -3.361 -6.314 1.00 87.12 636 LEU A C 1
ATOM 4985 O O . LEU A 1 636 ? -6.595 -4.261 -6.966 1.00 87.12 636 LEU A O 1
ATOM 4989 N N . ARG A 1 637 ? -6.775 -2.587 -5.488 1.00 83.81 637 ARG A N 1
ATOM 4990 C CA . ARG A 1 637 ? -8.230 -2.700 -5.363 1.00 83.81 637 ARG A CA 1
ATOM 4991 C C . ARG A 1 637 ? -8.925 -2.459 -6.707 1.00 83.81 637 ARG A C 1
ATOM 4993 O O . ARG A 1 637 ? -9.847 -3.202 -7.038 1.00 83.81 637 ARG A O 1
ATOM 5000 N N . ARG A 1 638 ? -8.483 -1.469 -7.488 1.00 84.38 638 ARG A N 1
ATOM 5001 C CA . ARG A 1 638 ? -9.000 -1.176 -8.835 1.00 84.38 638 ARG A CA 1
ATOM 5002 C C . ARG A 1 638 ? -8.818 -2.367 -9.786 1.00 84.38 638 ARG A C 1
ATOM 5004 O O . ARG A 1 638 ? -9.788 -2.830 -10.382 1.00 84.38 638 ARG A O 1
ATOM 5011 N N . ILE A 1 639 ? -7.603 -2.916 -9.848 1.00 91.25 639 ILE A N 1
ATOM 5012 C CA . ILE A 1 639 ? -7.246 -4.085 -10.673 1.00 91.25 639 ILE A CA 1
ATOM 5013 C C . ILE A 1 639 ? -8.126 -5.297 -10.324 1.00 91.25 639 ILE A C 1
ATOM 5015 O O . ILE A 1 639 ? -8.717 -5.908 -11.216 1.00 91.25 639 ILE A O 1
ATOM 5019 N N . LEU A 1 640 ? -8.281 -5.612 -9.030 1.00 92.75 640 LEU A N 1
ATOM 5020 C CA . LEU A 1 640 ? -9.111 -6.737 -8.575 1.00 92.75 640 LEU A CA 1
ATOM 5021 C C . LEU A 1 640 ? -10.562 -6.566 -9.005 1.00 92.75 640 LEU A C 1
ATOM 5023 O O . LEU A 1 640 ? -11.158 -7.471 -9.587 1.00 92.75 640 LEU A O 1
ATOM 5027 N N . ARG A 1 641 ? -11.135 -5.393 -8.732 1.00 88.88 641 ARG A N 1
ATOM 5028 C CA . ARG A 1 641 ? -12.546 -5.119 -9.016 1.00 88.88 641 ARG A CA 1
ATOM 5029 C C . ARG A 1 641 ? -12.838 -5.159 -10.509 1.00 88.88 641 ARG A C 1
ATOM 5031 O O . ARG A 1 641 ? -13.877 -5.688 -10.900 1.00 88.88 641 ARG A O 1
ATOM 5038 N N . ARG A 1 642 ? -11.910 -4.679 -11.341 1.00 89.44 642 ARG A N 1
ATOM 5039 C CA . ARG A 1 642 ? -12.000 -4.804 -12.799 1.00 89.44 642 ARG A CA 1
ATOM 5040 C C . ARG A 1 642 ? -12.007 -6.261 -13.245 1.00 89.44 642 ARG A C 1
ATOM 5042 O O . ARG A 1 642 ? -12.914 -6.646 -13.980 1.00 89.44 642 ARG A O 1
ATOM 5049 N N . ALA A 1 643 ? -11.060 -7.075 -12.782 1.00 93.75 643 ALA A N 1
ATOM 5050 C CA . ALA A 1 643 ? -10.994 -8.485 -13.164 1.00 93.75 643 ALA A CA 1
ATOM 5051 C C . ALA A 1 643 ? -12.258 -9.253 -12.755 1.00 93.75 643 ALA A C 1
ATOM 5053 O O . ALA A 1 643 ? -12.859 -9.948 -13.578 1.00 93.75 643 ALA A O 1
ATOM 5054 N N . VAL A 1 644 ? -12.715 -9.059 -11.513 1.00 93.38 644 VAL A N 1
ATOM 5055 C CA . VAL A 1 644 ? -13.945 -9.681 -11.007 1.00 93.38 644 VAL A CA 1
ATOM 5056 C C . VAL A 1 644 ? -15.153 -9.217 -11.821 1.00 93.38 644 VAL A C 1
ATOM 5058 O O . VAL A 1 644 ? -15.929 -10.052 -12.274 1.00 93.38 644 VAL A O 1
ATOM 5061 N N . ARG A 1 645 ? -15.303 -7.915 -12.102 1.00 90.25 645 ARG A N 1
ATOM 5062 C CA . ARG A 1 645 ? -16.427 -7.399 -12.903 1.00 90.25 645 ARG A CA 1
ATOM 5063 C C . ARG A 1 645 ? -16.454 -7.985 -14.316 1.00 90.25 645 ARG A C 1
ATOM 5065 O O . ARG A 1 645 ? -17.529 -8.370 -14.779 1.00 90.25 645 ARG A O 1
ATOM 5072 N N . TYR A 1 646 ? -15.317 -8.057 -15.009 1.00 91.69 646 TYR A N 1
ATOM 5073 C CA . TYR A 1 646 ? -15.257 -8.652 -16.352 1.00 91.69 646 TYR A CA 1
ATOM 5074 C C . TYR A 1 646 ? -15.580 -10.148 -16.315 1.00 91.69 646 TYR A C 1
ATOM 5076 O O . TYR A 1 646 ? -16.401 -10.605 -17.108 1.00 91.69 646 TYR A O 1
ATOM 5084 N N . GLY A 1 647 ? -15.043 -10.888 -15.340 1.00 93.25 647 GLY A N 1
ATOM 5085 C CA . GLY A 1 647 ? -15.402 -12.292 -15.137 1.00 93.25 647 GLY A CA 1
ATOM 5086 C C . GLY A 1 647 ? -16.899 -12.489 -14.887 1.00 93.25 647 GLY A C 1
ATOM 5087 O O . GLY A 1 647 ? -17.527 -13.324 -15.531 1.00 93.25 647 GLY A O 1
ATOM 5088 N N . ARG A 1 648 ? -17.503 -11.678 -14.010 1.00 90.25 648 ARG A N 1
ATOM 5089 C CA . ARG A 1 648 ? -18.935 -11.756 -13.669 1.00 90.25 648 ARG A CA 1
ATOM 5090 C C . ARG A 1 648 ? -19.847 -11.401 -14.846 1.00 90.25 648 ARG A C 1
ATOM 5092 O O . ARG A 1 648 ? -20.849 -12.071 -15.041 1.00 90.25 648 ARG A O 1
ATOM 5099 N N . SER A 1 649 ? -19.522 -10.348 -15.599 1.00 88.00 649 SER A N 1
ATOM 5100 C CA . SER A 1 649 ? -20.424 -9.777 -16.616 1.00 88.00 649 SER A CA 1
ATOM 5101 C C . SER A 1 649 ? -20.225 -10.309 -18.035 1.00 88.00 649 SER A C 1
ATOM 5103 O O . SER A 1 649 ? -21.157 -10.228 -18.830 1.00 88.00 649 SER A O 1
ATOM 5105 N N . LYS A 1 650 ? -19.029 -10.806 -18.379 1.00 91.69 650 LYS A N 1
ATOM 5106 C CA . LYS A 1 650 ? -18.705 -11.281 -19.737 1.00 91.69 650 LYS A CA 1
ATOM 5107 C C . LYS A 1 650 ? -18.450 -12.786 -19.809 1.00 91.69 650 LYS A C 1
ATOM 5109 O O . LYS A 1 650 ? -18.588 -13.359 -20.883 1.00 91.69 650 LYS A O 1
ATOM 5114 N N . LEU A 1 651 ? -18.074 -13.415 -18.690 1.00 93.56 651 LEU A N 1
ATOM 5115 C CA . LEU A 1 651 ? -17.808 -14.857 -18.622 1.00 93.56 651 LEU A CA 1
ATOM 5116 C C . LEU A 1 651 ? -18.833 -15.621 -17.771 1.00 93.56 651 LEU A C 1
ATOM 5118 O O . LEU A 1 651 ? -18.737 -16.835 -17.685 1.00 93.56 651 LEU A O 1
ATOM 5122 N N . ASP A 1 652 ? -19.792 -14.944 -17.131 1.00 91.38 652 ASP A N 1
ATOM 5123 C CA . ASP A 1 652 ? -20.729 -15.550 -16.169 1.00 91.38 652 ASP A CA 1
ATOM 5124 C C . ASP A 1 652 ? -20.029 -16.268 -14.994 1.00 91.38 652 ASP A C 1
ATOM 5126 O O . ASP A 1 652 ? -20.536 -17.240 -14.425 1.00 91.38 652 ASP A O 1
ATOM 5130 N N . ALA A 1 653 ? -18.852 -15.778 -14.595 1.00 92.50 653 ALA A N 1
ATOM 5131 C CA . ALA A 1 653 ? -18.048 -16.399 -13.551 1.00 92.50 653 ALA A CA 1
ATOM 5132 C C . ALA A 1 653 ? -18.784 -16.447 -12.195 1.00 92.50 653 ALA A C 1
ATOM 5134 O O . ALA A 1 653 ? -19.463 -15.484 -11.817 1.00 92.50 653 ALA A O 1
ATOM 5135 N N . PRO A 1 654 ? -18.657 -17.533 -11.411 1.00 90.75 654 PRO A N 1
ATOM 5136 C CA . PRO A 1 654 ? -19.279 -17.610 -10.092 1.00 90.75 654 PRO A CA 1
ATOM 5137 C C . PRO A 1 654 ? -18.597 -16.659 -9.084 1.00 90.75 654 PRO A C 1
ATOM 5139 O O . PRO A 1 654 ? -17.415 -16.358 -9.238 1.00 90.75 654 PRO A O 1
ATOM 5142 N N . PRO A 1 655 ? -19.291 -16.215 -8.018 1.00 88.81 655 PRO A N 1
ATOM 5143 C CA . PRO A 1 655 ? -18.664 -15.457 -6.931 1.00 88.81 655 PRO A CA 1
ATOM 5144 C C . PRO A 1 655 ? -17.479 -16.221 -6.319 1.00 88.81 655 PRO A C 1
ATOM 5146 O O . PRO A 1 655 ? -17.570 -17.437 -6.097 1.00 88.81 655 PRO A O 1
ATOM 5149 N N . GLY A 1 656 ? -16.378 -15.529 -6.025 1.00 89.38 656 GLY A N 1
ATOM 5150 C CA . GLY A 1 656 ? -15.177 -16.163 -5.468 1.00 89.38 656 GLY A CA 1
ATOM 5151 C C . GLY A 1 656 ? -14.351 -16.994 -6.466 1.00 89.38 656 GLY A C 1
ATOM 5152 O O . GLY A 1 656 ? -13.663 -17.927 -6.039 1.00 89.38 656 GLY A O 1
ATOM 5153 N N . PHE A 1 657 ? -14.476 -16.775 -7.781 1.00 95.00 657 PHE A N 1
ATOM 5154 C CA . PHE A 1 657 ? -13.695 -17.512 -8.787 1.00 95.00 657 PHE A CA 1
ATOM 5155 C C . PHE A 1 657 ? -12.263 -16.985 -8.916 1.00 95.00 657 PHE A C 1
ATOM 5157 O O . PHE A 1 657 ? -11.345 -17.772 -9.142 1.00 95.00 657 PHE A O 1
ATOM 5164 N N . PHE A 1 658 ? -12.063 -15.676 -8.772 1.00 96.69 658 PHE A N 1
ATOM 5165 C CA . PHE A 1 658 ? -10.823 -15.004 -9.136 1.00 96.69 658 PHE A CA 1
ATOM 5166 C C . PHE A 1 658 ? -9.676 -15.417 -8.214 1.00 96.69 658 PHE A C 1
ATOM 5168 O O . PHE A 1 658 ? -8.604 -15.812 -8.671 1.00 96.69 658 PHE A O 1
ATOM 5175 N N . SER A 1 659 ? -9.927 -15.442 -6.905 1.00 95.94 659 SER A N 1
ATOM 5176 C CA . SER A 1 659 ? -8.969 -15.928 -5.904 1.00 95.94 659 SER A CA 1
ATOM 5177 C C . SER A 1 659 ? -8.520 -17.382 -6.126 1.00 95.94 659 SER A C 1
ATOM 5179 O O . SER A 1 659 ? -7.410 -17.751 -5.745 1.00 95.94 659 SER A O 1
ATOM 5181 N N . LYS A 1 660 ? -9.321 -18.219 -6.800 1.00 96.25 660 LYS A N 1
ATOM 5182 C CA . LYS A 1 660 ? -8.953 -19.611 -7.124 1.00 96.25 660 LYS A CA 1
ATOM 5183 C C . LYS A 1 660 ? -7.917 -19.727 -8.245 1.00 96.25 660 LYS A C 1
ATOM 5185 O O . LYS A 1 660 ? -7.388 -20.818 -8.442 1.00 96.25 660 LYS A O 1
ATOM 5190 N N . LEU A 1 661 ? -7.599 -18.638 -8.947 1.00 97.12 661 LEU A N 1
ATOM 5191 C CA . LEU A 1 661 ? -6.535 -18.603 -9.956 1.00 97.12 661 LEU A CA 1
ATOM 5192 C C . LEU A 1 661 ? -5.136 -18.510 -9.333 1.00 97.12 661 LEU A C 1
ATOM 5194 O O . LEU A 1 661 ? -4.162 -18.922 -9.963 1.00 97.12 661 LEU A O 1
ATOM 5198 N N . VAL A 1 662 ? -5.025 -18.018 -8.092 1.00 97.19 662 VAL A N 1
ATOM 5199 C CA . VAL A 1 662 ? -3.741 -17.768 -7.411 1.00 97.19 662 VAL A CA 1
ATOM 5200 C C . VAL A 1 662 ? -2.813 -18.989 -7.407 1.00 97.19 662 VAL A C 1
ATOM 5202 O O . VAL A 1 662 ? -1.655 -18.823 -7.788 1.00 97.19 662 VAL A O 1
ATOM 5205 N N . PRO A 1 663 ? -3.262 -20.219 -7.078 1.00 95.56 663 PRO A N 1
ATOM 5206 C CA . PRO A 1 663 ? -2.381 -21.386 -7.106 1.00 95.56 663 PRO A CA 1
ATOM 5207 C C . PRO A 1 663 ? -1.748 -21.635 -8.480 1.00 95.56 663 PRO A C 1
ATOM 5209 O O . PRO A 1 663 ? -0.569 -21.977 -8.555 1.00 95.56 663 PRO A O 1
ATOM 5212 N N . LYS A 1 664 ? -2.502 -21.419 -9.568 1.00 95.62 664 LYS A N 1
ATOM 5213 C CA . LYS A 1 664 ? -1.998 -21.602 -10.934 1.00 95.62 664 LYS A CA 1
ATOM 5214 C C . LYS A 1 664 ? -1.010 -20.503 -11.327 1.00 95.62 664 LYS A C 1
ATOM 5216 O O . LYS A 1 664 ? -0.018 -20.784 -11.994 1.00 95.62 664 LYS A O 1
ATOM 5221 N N . VAL A 1 665 ? -1.243 -19.271 -10.874 1.00 96.25 665 VAL A N 1
ATOM 5222 C CA . VAL A 1 665 ? -0.292 -18.161 -11.044 1.00 96.25 665 VAL A CA 1
ATOM 5223 C C . VAL A 1 665 ? 1.020 -18.448 -10.314 1.00 96.25 665 VAL A C 1
ATOM 5225 O O . VAL A 1 665 ? 2.087 -18.265 -10.893 1.00 96.25 665 VAL A O 1
ATOM 5228 N N . VAL A 1 666 ? 0.951 -18.938 -9.072 1.00 95.31 666 VAL A N 1
ATOM 5229 C CA . VAL A 1 666 ? 2.138 -19.306 -8.284 1.00 95.31 666 VAL A CA 1
ATOM 5230 C C . VAL A 1 666 ? 2.924 -20.408 -8.984 1.00 95.31 666 VAL A C 1
ATOM 5232 O O . VAL A 1 666 ? 4.122 -20.247 -9.171 1.00 95.31 666 VAL A O 1
ATOM 5235 N N . GLU A 1 667 ? 2.257 -21.469 -9.450 1.00 92.25 667 GLU A N 1
ATOM 5236 C CA . GLU A 1 667 ? 2.893 -22.543 -10.229 1.00 92.25 667 GLU A CA 1
ATOM 5237 C C . GLU A 1 667 ? 3.625 -22.005 -11.471 1.00 92.25 667 GLU A C 1
ATOM 5239 O O . GLU A 1 667 ? 4.724 -22.457 -11.785 1.00 92.25 667 GLU A O 1
ATOM 5244 N N . SER A 1 668 ? 3.035 -21.025 -12.161 1.00 90.56 668 SER A N 1
ATOM 5245 C CA . SER A 1 668 ? 3.605 -20.444 -13.379 1.00 90.56 668 SER A CA 1
ATOM 5246 C C . SER A 1 668 ? 4.790 -19.506 -13.125 1.00 90.56 668 SER A C 1
ATOM 5248 O O . SER A 1 668 ? 5.681 -19.425 -13.968 1.00 90.56 668 SER A O 1
ATOM 5250 N N . LEU A 1 669 ? 4.789 -18.757 -12.018 1.00 92.75 669 LEU A N 1
ATOM 5251 C CA . LEU A 1 669 ? 5.767 -17.691 -11.757 1.00 92.75 669 LEU A CA 1
ATOM 5252 C C . LEU A 1 669 ? 6.872 -18.099 -10.774 1.00 92.75 669 LEU A C 1
ATOM 5254 O O . LEU A 1 669 ? 7.975 -17.558 -10.855 1.00 92.75 669 LEU A O 1
ATOM 5258 N N . SER A 1 670 ? 6.630 -19.062 -9.878 1.00 90.50 670 SER A N 1
ATOM 5259 C CA . SER A 1 670 ? 7.605 -19.461 -8.853 1.00 90.50 670 SER A CA 1
ATOM 5260 C C . SER A 1 670 ? 8.970 -19.918 -9.392 1.00 90.50 670 SER A C 1
ATOM 5262 O O . SER A 1 670 ? 9.958 -19.652 -8.712 1.00 90.50 670 SER A O 1
ATOM 5264 N N . PRO A 1 671 ? 9.103 -20.549 -10.585 1.00 88.00 671 PRO A N 1
ATOM 5265 C CA . PRO A 1 671 ? 10.426 -20.902 -11.111 1.00 88.00 671 PRO A CA 1
ATOM 5266 C C . PRO A 1 671 ? 11.318 -19.684 -11.399 1.00 88.00 671 PRO A C 1
ATOM 5268 O O . PRO A 1 671 ? 12.529 -19.761 -11.222 1.00 88.00 671 PRO A O 1
ATOM 5271 N N . GLY A 1 672 ? 10.730 -18.558 -11.825 1.00 86.69 672 GLY A N 1
ATOM 5272 C CA . GLY A 1 672 ? 11.455 -17.301 -12.050 1.00 86.69 672 GLY A CA 1
ATOM 5273 C C . GLY A 1 672 ? 11.639 -16.469 -10.778 1.00 86.69 672 GLY A C 1
ATOM 5274 O O . GLY A 1 672 ? 12.565 -15.665 -10.703 1.00 86.69 672 GLY A O 1
ATOM 5275 N N . PHE A 1 673 ? 10.784 -16.682 -9.771 1.00 92.50 673 PHE A N 1
ATOM 5276 C CA . PHE A 1 673 ? 10.740 -15.896 -8.537 1.00 92.50 673 PHE A CA 1
ATOM 5277 C C . PHE A 1 673 ? 10.662 -16.807 -7.301 1.00 92.50 673 PHE A C 1
ATOM 5279 O O . PHE A 1 673 ? 9.568 -17.050 -6.788 1.00 92.50 673 PHE A O 1
ATOM 5286 N N . PRO A 1 674 ? 11.812 -17.293 -6.792 1.00 84.69 674 PRO A N 1
ATOM 5287 C CA . PRO A 1 674 ? 11.893 -18.183 -5.628 1.00 84.69 674 PRO A CA 1
ATOM 5288 C C . PRO A 1 674 ? 11.185 -17.671 -4.365 1.00 84.69 674 PRO A C 1
ATOM 5290 O O . PRO A 1 674 ? 10.699 -18.466 -3.561 1.00 84.69 674 PRO A O 1
ATOM 5293 N N . ASP A 1 675 ? 11.093 -16.348 -4.207 1.00 82.50 675 ASP A N 1
ATOM 5294 C CA . ASP A 1 675 ? 10.433 -15.702 -3.069 1.00 82.50 675 ASP A CA 1
ATOM 5295 C C . ASP A 1 675 ? 8.898 -15.878 -3.097 1.00 82.50 675 ASP A C 1
ATOM 5297 O O . ASP A 1 675 ? 8.230 -15.791 -2.060 1.00 82.50 675 ASP A O 1
ATOM 5301 N N . LEU A 1 676 ? 8.318 -16.218 -4.259 1.00 89.12 676 LEU A N 1
ATOM 5302 C CA . LEU A 1 676 ? 6.904 -16.573 -4.416 1.00 89.12 676 LEU A CA 1
ATOM 5303 C C . LEU A 1 676 ? 6.659 -18.030 -3.987 1.00 89.12 676 LEU A C 1
ATOM 5305 O O . LEU A 1 676 ? 6.382 -18.923 -4.789 1.00 89.12 676 LEU A O 1
ATOM 5309 N N . THR A 1 677 ? 6.774 -18.276 -2.685 1.00 85.81 677 THR A N 1
ATOM 5310 C CA . THR A 1 677 ? 6.574 -19.607 -2.098 1.00 85.81 677 THR A CA 1
ATOM 5311 C C . THR A 1 677 ? 5.102 -20.030 -2.088 1.00 85.81 677 THR A C 1
ATOM 5313 O O . THR A 1 677 ? 4.185 -19.210 -2.152 1.00 85.81 677 THR A O 1
ATOM 5316 N N . LYS A 1 678 ? 4.846 -21.332 -1.897 1.00 80.75 678 LYS A N 1
ATOM 5317 C CA . LYS A 1 678 ? 3.482 -21.853 -1.701 1.00 80.75 678 LYS A CA 1
ATOM 5318 C C . LYS A 1 678 ? 2.754 -21.171 -0.532 1.00 80.75 678 LYS A C 1
ATOM 5320 O O . LYS A 1 678 ? 1.585 -20.828 -0.669 1.00 80.75 678 LYS A O 1
ATOM 5325 N N . ALA A 1 679 ? 3.447 -20.941 0.585 1.00 74.44 679 ALA A N 1
ATOM 5326 C CA . ALA A 1 679 ? 2.880 -20.260 1.749 1.00 74.44 679 ALA A CA 1
ATOM 5327 C C . ALA A 1 679 ? 2.517 -18.796 1.436 1.00 74.44 679 ALA A C 1
ATOM 5329 O O . ALA A 1 679 ? 1.456 -18.321 1.839 1.00 74.44 679 ALA A O 1
ATOM 5330 N N . ALA A 1 680 ? 3.356 -18.096 0.660 1.00 77.38 680 ALA A N 1
ATOM 5331 C CA . ALA A 1 680 ? 3.020 -16.767 0.156 1.00 77.38 680 ALA A CA 1
ATOM 5332 C C . ALA A 1 680 ? 1.773 -16.813 -0.743 1.00 77.38 680 ALA A C 1
ATOM 5334 O O . ALA A 1 680 ? 0.880 -15.984 -0.583 1.00 77.38 680 ALA A O 1
ATOM 5335 N N . GLY A 1 681 ? 1.665 -17.820 -1.615 1.00 87.81 681 GLY A N 1
ATOM 5336 C CA . GLY A 1 681 ? 0.488 -18.067 -2.450 1.00 87.81 681 GLY A CA 1
ATOM 5337 C C . GLY A 1 681 ? -0.809 -18.278 -1.662 1.00 87.81 681 GLY A C 1
ATOM 5338 O O . GLY A 1 681 ? -1.830 -17.684 -1.997 1.00 87.81 681 GLY A O 1
ATOM 5339 N N . GLU A 1 682 ? -0.777 -19.075 -0.593 1.00 86.94 682 GLU A N 1
ATOM 5340 C CA . GLU A 1 682 ? -1.944 -19.318 0.273 1.00 86.94 682 GLU A CA 1
ATOM 5341 C C . GLU A 1 682 ? -2.405 -18.029 0.978 1.00 86.94 682 GLU A C 1
ATOM 5343 O O . GLU A 1 682 ? -3.599 -17.721 0.987 1.00 86.94 682 GLU A O 1
ATOM 5348 N N . ARG A 1 683 ? -1.462 -17.220 1.481 1.00 86.94 683 ARG A N 1
ATOM 5349 C CA . ARG A 1 683 ? -1.752 -15.894 2.058 1.00 86.94 683 ARG A CA 1
ATOM 5350 C C . ARG A 1 683 ? -2.374 -14.949 1.028 1.00 86.94 683 ARG A C 1
ATOM 5352 O O . ARG A 1 683 ? -3.381 -14.301 1.307 1.00 86.94 683 ARG A O 1
ATOM 5359 N N . VAL A 1 684 ? -1.786 -14.868 -0.167 1.00 91.19 684 VAL A N 1
ATOM 5360 C CA . VAL A 1 684 ? -2.309 -14.062 -1.282 1.00 91.19 684 VAL A CA 1
ATOM 5361 C C . VAL A 1 684 ? -3.738 -14.488 -1.615 1.00 91.19 684 VAL A C 1
ATOM 5363 O O . VAL A 1 684 ? -4.623 -13.638 -1.709 1.00 91.19 684 VAL A O 1
ATOM 5366 N N . GLN A 1 685 ? -3.979 -15.793 -1.755 1.00 93.44 685 GLN A N 1
ATOM 5367 C CA . GLN A 1 685 ? -5.299 -16.337 -2.060 1.00 93.44 685 GLN A CA 1
ATOM 5368 C C . GLN A 1 685 ? -6.338 -15.917 -1.017 1.00 93.44 685 GLN A C 1
ATOM 5370 O O . GLN A 1 685 ? -7.419 -15.476 -1.407 1.00 93.44 685 GLN A O 1
ATOM 5375 N N . GLY A 1 686 ? -6.005 -15.992 0.276 1.00 86.12 686 GLY A N 1
ATOM 5376 C CA . GLY A 1 686 ? -6.879 -15.537 1.360 1.00 86.12 686 GLY A CA 1
ATOM 5377 C C . GLY A 1 686 ? -7.238 -14.053 1.248 1.00 86.12 686 GLY A C 1
ATOM 5378 O O . GLY A 1 686 ? -8.418 -13.703 1.264 1.00 86.12 686 GLY A O 1
ATOM 5379 N N . ILE A 1 687 ? -6.242 -13.186 1.035 1.00 83.62 687 ILE A N 1
ATOM 5380 C CA . ILE A 1 687 ? -6.441 -11.732 0.891 1.00 83.62 687 ILE A CA 1
ATOM 5381 C C . ILE A 1 687 ? -7.336 -11.404 -0.313 1.00 83.62 687 ILE A C 1
ATOM 5383 O O . ILE A 1 687 ? -8.266 -10.600 -0.196 1.00 83.62 687 ILE A O 1
ATOM 5387 N N . LEU A 1 688 ? -7.079 -12.019 -1.474 1.00 92.56 688 LEU A N 1
ATOM 5388 C CA . LEU A 1 688 ? -7.874 -11.766 -2.680 1.00 92.56 688 LEU A CA 1
ATOM 5389 C C . LEU A 1 688 ? -9.290 -12.329 -2.550 1.00 92.56 688 LEU A C 1
ATOM 5391 O O . LEU A 1 688 ? -10.236 -11.656 -2.952 1.00 92.56 688 LEU A O 1
ATOM 5395 N N . GLN A 1 689 ? -9.454 -13.514 -1.951 1.00 92.19 689 GLN A N 1
ATOM 5396 C CA . GLN A 1 689 ? -10.771 -14.097 -1.674 1.00 92.19 689 GLN A CA 1
ATOM 5397 C C . GLN A 1 689 ? -11.595 -13.163 -0.790 1.00 92.19 689 GLN A C 1
ATOM 5399 O O . GLN A 1 689 ? -12.794 -12.971 -0.997 1.00 92.19 689 GLN A O 1
ATOM 5404 N N . ASP A 1 690 ? -10.942 -12.552 0.189 1.00 83.69 690 ASP A N 1
ATOM 5405 C CA . ASP A 1 690 ? -11.577 -11.629 1.097 1.00 83.69 690 ASP A CA 1
ATOM 5406 C C . ASP A 1 690 ? -12.068 -10.351 0.405 1.00 83.69 690 ASP A C 1
ATOM 5408 O O . ASP A 1 690 ? -13.214 -9.938 0.632 1.00 83.69 690 ASP A O 1
ATOM 5412 N N . GLU A 1 691 ? -11.239 -9.709 -0.412 1.00 84.88 691 GLU A N 1
ATOM 5413 C CA . GLU A 1 691 ? -11.658 -8.513 -1.154 1.00 84.88 691 GLU A CA 1
ATOM 5414 C C . GLU A 1 691 ? -12.714 -8.861 -2.219 1.00 84.88 691 GLU A C 1
ATOM 5416 O O . GLU A 1 691 ? -13.679 -8.114 -2.381 1.00 84.88 691 GLU A O 1
ATOM 5421 N N . GLU A 1 692 ? -12.601 -10.021 -2.873 1.00 88.81 692 GLU A N 1
ATOM 5422 C CA . GLU A 1 692 ? -13.579 -10.530 -3.844 1.00 88.81 692 GLU A CA 1
ATOM 5423 C C . GLU A 1 692 ? -14.961 -10.716 -3.199 1.00 88.81 692 GLU A C 1
ATOM 5425 O O . GLU A 1 692 ? -15.936 -10.125 -3.657 1.00 88.81 692 GLU A O 1
ATOM 5430 N N . VAL A 1 693 ? -15.050 -11.408 -2.055 1.00 85.00 693 VAL A N 1
ATOM 5431 C CA . VAL A 1 693 ? -16.316 -11.586 -1.314 1.00 85.00 693 VAL A CA 1
ATOM 5432 C C . VAL A 1 693 ? -16.907 -10.250 -0.853 1.00 85.00 693 VAL A C 1
ATOM 5434 O O . VAL A 1 693 ? -18.131 -10.099 -0.778 1.00 85.00 693 VAL A O 1
ATOM 5437 N N . ALA A 1 694 ? -16.064 -9.280 -0.490 1.00 80.50 694 ALA A N 1
ATOM 5438 C CA . ALA A 1 694 ? -16.532 -7.951 -0.109 1.00 80.50 694 ALA A CA 1
ATOM 5439 C C . ALA A 1 694 ? -17.117 -7.202 -1.315 1.00 80.50 694 ALA A C 1
ATOM 5441 O O . ALA A 1 694 ? -18.194 -6.612 -1.200 1.00 80.50 694 ALA A O 1
ATOM 5442 N N . PHE A 1 695 ? -16.440 -7.270 -2.461 1.00 84.69 695 PHE A N 1
ATOM 5443 C CA . PHE A 1 695 ? -16.856 -6.613 -3.693 1.00 84.69 695 PHE A CA 1
ATOM 5444 C C . PHE A 1 695 ? -18.085 -7.267 -4.336 1.00 84.69 695 PHE A C 1
ATOM 5446 O O . PHE A 1 695 ? -18.970 -6.547 -4.801 1.00 84.69 695 PHE A O 1
ATOM 5453 N N . ASP A 1 696 ? -18.218 -8.593 -4.277 1.00 83.50 696 ASP A N 1
ATOM 5454 C CA . ASP A 1 696 ? -19.379 -9.327 -4.799 1.00 83.50 696 ASP A CA 1
ATOM 5455 C C . ASP A 1 696 ? -20.701 -8.834 -4.174 1.00 83.50 696 ASP A C 1
ATOM 5457 O O . ASP A 1 696 ? -21.735 -8.767 -4.834 1.00 83.50 696 ASP A O 1
ATOM 5461 N N . ARG A 1 697 ? -20.681 -8.376 -2.913 1.00 79.12 697 ARG A N 1
ATOM 5462 C CA . ARG A 1 697 ? -21.863 -7.794 -2.232 1.00 79.12 697 ARG A CA 1
ATOM 5463 C C . ARG A 1 697 ? -22.277 -6.419 -2.766 1.00 79.12 697 ARG A C 1
ATOM 5465 O O . ARG A 1 697 ? -23.378 -5.935 -2.460 1.00 79.12 697 ARG A O 1
ATOM 5472 N N . THR A 1 698 ? -21.377 -5.736 -3.463 1.00 79.06 698 THR A N 1
ATOM 5473 C CA . THR A 1 698 ? -21.576 -4.376 -3.983 1.00 79.06 698 THR A CA 1
ATOM 5474 C C . THR A 1 698 ? -21.713 -4.348 -5.498 1.00 79.06 698 THR A C 1
ATOM 5476 O O . THR A 1 698 ? -22.491 -3.542 -6.000 1.00 79.06 698 THR A O 1
ATOM 5479 N N . VAL A 1 699 ? -21.030 -5.244 -6.218 1.00 81.00 699 VAL A N 1
ATOM 5480 C CA . VAL A 1 699 ? -20.955 -5.233 -7.685 1.00 81.00 699 VAL A CA 1
ATOM 5481 C C . VAL A 1 699 ? -22.328 -5.405 -8.329 1.00 81.00 699 VAL A C 1
ATOM 5483 O O . VAL A 1 699 ? -22.688 -4.601 -9.181 1.00 81.00 699 VAL A O 1
ATOM 5486 N N . ASP A 1 700 ? -23.143 -6.354 -7.858 1.00 80.50 700 ASP A N 1
ATOM 5487 C CA . ASP A 1 700 ? -24.475 -6.608 -8.422 1.00 80.50 700 ASP A CA 1
ATOM 5488 C C . ASP A 1 700 ? -25.393 -5.382 -8.272 1.00 80.50 700 ASP A C 1
ATOM 5490 O O . ASP A 1 700 ? -26.108 -5.011 -9.202 1.00 80.50 700 ASP A O 1
ATOM 5494 N N . ARG A 1 701 ? -25.330 -4.700 -7.119 1.00 81.31 701 ARG A N 1
ATOM 5495 C CA . ARG A 1 701 ? -26.100 -3.470 -6.871 1.00 81.31 701 ARG A CA 1
ATOM 5496 C C . ARG A 1 701 ? -25.593 -2.296 -7.706 1.00 81.31 701 ARG A C 1
ATOM 5498 O O . ARG A 1 701 ? -26.407 -1.532 -8.212 1.00 81.31 701 ARG A O 1
ATOM 5505 N N . GLY A 1 702 ? -24.275 -2.154 -7.843 1.00 82.81 702 GLY A N 1
ATOM 5506 C CA . GLY A 1 702 ? -23.662 -1.106 -8.660 1.00 82.81 702 GLY A CA 1
ATOM 5507 C C . GLY A 1 702 ? -23.991 -1.260 -10.146 1.00 82.81 702 GLY A C 1
ATOM 5508 O O . GLY A 1 702 ? -24.386 -0.286 -10.779 1.00 82.81 702 GLY A O 1
ATOM 5509 N N . MET A 1 703 ? -23.932 -2.488 -10.676 1.00 83.94 703 MET A N 1
ATOM 5510 C CA . MET A 1 703 ? -24.312 -2.784 -12.063 1.00 83.94 703 MET A CA 1
ATOM 5511 C C . MET A 1 703 ? -25.794 -2.489 -12.319 1.00 83.94 703 MET A C 1
ATOM 5513 O O . MET A 1 703 ? -26.111 -1.781 -13.267 1.00 83.94 703 MET A O 1
ATOM 5517 N N . GLN A 1 704 ? -26.692 -2.929 -11.429 1.00 86.62 704 GLN A N 1
ATOM 5518 C CA . GLN A 1 704 ? -28.127 -2.629 -11.542 1.00 86.62 704 GLN A CA 1
ATOM 5519 C C . GLN A 1 704 ? -28.424 -1.125 -11.514 1.00 86.62 704 GLN A C 1
ATOM 5521 O O . GLN A 1 704 ? -29.283 -0.652 -12.257 1.00 86.62 704 GLN A O 1
ATOM 5526 N N . PHE A 1 705 ? -27.728 -0.370 -10.659 1.00 85.19 705 PHE A N 1
ATOM 5527 C CA . PHE A 1 705 ? -27.882 1.081 -10.599 1.00 85.19 705 PHE A CA 1
ATOM 5528 C C . PHE A 1 705 ? -27.410 1.742 -11.898 1.00 85.19 705 PHE A C 1
ATOM 5530 O O . PHE A 1 705 ? -28.121 2.578 -12.453 1.00 85.19 705 PHE A O 1
ATOM 5537 N N . PHE A 1 706 ? -26.242 1.341 -12.408 1.00 88.88 706 PHE A N 1
ATOM 5538 C CA . PHE A 1 706 ? -25.714 1.858 -13.668 1.00 88.88 706 PHE A CA 1
ATOM 5539 C C . PHE A 1 706 ? -26.636 1.541 -14.851 1.00 88.88 706 PHE A C 1
ATOM 5541 O O . PHE A 1 706 ? -26.892 2.420 -15.670 1.00 88.88 706 PHE A O 1
ATOM 5548 N N . ASP A 1 707 ? -27.184 0.327 -14.929 1.00 88.50 707 ASP A N 1
ATOM 5549 C CA . ASP A 1 707 ? -28.135 -0.054 -15.980 1.00 88.50 707 ASP A CA 1
ATOM 5550 C C . ASP A 1 707 ? -29.411 0.804 -15.929 1.00 88.50 707 ASP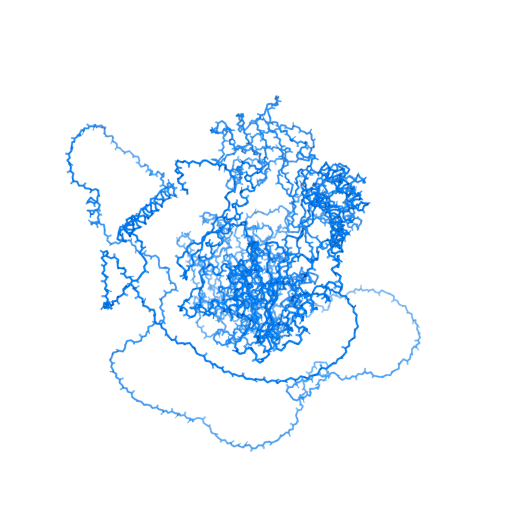 A C 1
ATOM 5552 O O . ASP A 1 707 ? -29.939 1.207 -16.969 1.00 88.50 707 ASP A O 1
ATOM 5556 N N . GLY A 1 708 ? -29.882 1.139 -14.722 1.00 88.75 708 GLY A N 1
ATOM 5557 C CA . GLY A 1 708 ? -30.973 2.093 -14.517 1.00 88.75 708 GLY A CA 1
ATOM 5558 C C . GLY A 1 708 ? -30.626 3.495 -15.023 1.00 88.75 708 GLY A C 1
ATOM 5559 O O . GLY A 1 708 ? -31.383 4.066 -15.807 1.00 88.75 708 GLY A O 1
ATOM 5560 N N . LEU A 1 709 ? -29.453 4.009 -14.643 1.00 87.81 709 LEU A N 1
ATOM 5561 C CA . LEU A 1 709 ? -28.956 5.319 -15.070 1.00 87.81 709 LEU A CA 1
ATOM 5562 C C . LEU A 1 709 ? -28.780 5.393 -16.591 1.00 87.81 709 LEU A C 1
ATOM 5564 O O . LEU A 1 709 ? -29.183 6.366 -17.222 1.00 87.81 709 LEU A O 1
ATOM 5568 N N . LYS A 1 710 ? -28.241 4.339 -17.204 1.00 89.38 710 LYS A N 1
ATOM 5569 C CA . LYS A 1 710 ? -28.134 4.206 -18.657 1.00 89.38 710 LYS A CA 1
ATOM 5570 C C . LYS A 1 710 ? -29.506 4.292 -19.322 1.00 89.38 710 LYS A C 1
ATOM 5572 O O . LYS A 1 710 ? -29.668 5.053 -20.270 1.00 89.38 710 LYS A O 1
ATOM 5577 N N . ALA A 1 711 ? -30.497 3.556 -18.819 1.00 89.50 711 ALA A N 1
ATOM 5578 C CA . ALA A 1 711 ? -31.847 3.578 -19.375 1.00 89.50 711 ALA A CA 1
ATOM 5579 C C . ALA A 1 711 ? -32.525 4.956 -19.245 1.00 89.50 711 ALA A C 1
ATOM 5581 O O . ALA A 1 711 ? -33.380 5.299 -20.063 1.00 89.50 711 ALA A O 1
ATOM 5582 N N . GLU A 1 712 ? -32.181 5.745 -18.226 1.00 88.56 712 GLU A N 1
ATOM 5583 C CA . GLU A 1 712 ? -32.632 7.134 -18.077 1.00 88.56 712 GLU A CA 1
ATOM 5584 C C . GLU A 1 712 ? -31.930 8.063 -19.075 1.00 88.56 712 GLU A C 1
ATOM 5586 O O . GLU A 1 712 ? -32.605 8.765 -19.829 1.00 88.56 712 GLU A O 1
ATOM 5591 N N . LEU A 1 713 ? -30.601 7.989 -19.177 1.00 89.50 713 LEU A N 1
ATOM 5592 C CA . LEU A 1 713 ? -29.815 8.783 -20.128 1.00 89.50 713 LEU A CA 1
ATOM 5593 C C . LEU A 1 713 ? -30.210 8.501 -21.586 1.00 89.50 713 LEU A C 1
ATOM 5595 O O . LEU A 1 713 ? -30.343 9.432 -22.380 1.00 89.50 713 LEU A O 1
ATOM 5599 N N . GLU A 1 714 ? -30.478 7.239 -21.935 1.00 87.38 714 GLU A N 1
ATOM 5600 C CA . GLU A 1 714 ? -30.973 6.847 -23.260 1.00 87.38 714 GLU A CA 1
ATOM 5601 C C . GLU A 1 714 ? -32.348 7.457 -23.572 1.00 87.38 714 GLU A C 1
ATOM 5603 O O . GLU A 1 714 ? -32.581 7.895 -24.701 1.00 87.38 714 GLU A O 1
ATOM 5608 N N . LYS A 1 715 ? -33.253 7.541 -22.584 1.00 86.81 715 LYS A N 1
ATOM 5609 C CA . LYS A 1 715 ? -34.565 8.201 -22.745 1.00 86.81 715 LYS A CA 1
ATOM 5610 C C . LYS A 1 715 ? -34.431 9.708 -22.930 1.00 86.81 715 LYS A C 1
ATOM 5612 O O . LYS A 1 715 ? -35.209 10.298 -23.677 1.00 86.81 715 LYS A O 1
ATOM 5617 N N . GLU A 1 716 ? -33.472 10.320 -22.248 1.00 86.75 716 GLU A N 1
ATOM 5618 C CA . GLU A 1 716 ? -33.211 11.761 -22.299 1.00 86.75 716 GLU A CA 1
ATOM 5619 C C . GLU A 1 716 ? -32.328 12.167 -23.491 1.00 86.75 716 GLU A C 1
ATOM 5621 O O . GLU A 1 716 ? -32.172 13.354 -23.775 1.00 86.75 716 GLU A O 1
ATOM 5626 N N . GLY A 1 717 ? -31.762 11.196 -24.218 1.00 86.56 717 GLY A N 1
ATOM 5627 C CA . GLY A 1 717 ? -30.805 11.440 -25.298 1.00 86.56 717 GLY A CA 1
ATOM 5628 C C . GLY A 1 717 ? -29.460 11.990 -24.806 1.00 86.56 717 GLY A C 1
ATOM 5629 O O . GLY A 1 717 ? -28.695 12.549 -25.597 1.00 86.56 717 GLY A O 1
ATOM 5630 N N . ALA A 1 718 ? -29.170 11.850 -23.513 1.00 87.69 718 ALA A N 1
ATOM 5631 C CA . ALA A 1 718 ? -27.934 12.290 -22.893 1.00 87.69 718 ALA A CA 1
ATOM 5632 C C . ALA A 1 718 ? -26.821 11.253 -23.114 1.00 87.69 718 ALA A C 1
ATOM 5634 O O . ALA A 1 718 ? -27.037 10.048 -23.022 1.00 87.69 718 ALA A O 1
ATOM 5635 N N . LYS A 1 719 ? -25.604 11.728 -23.407 1.00 90.56 719 LY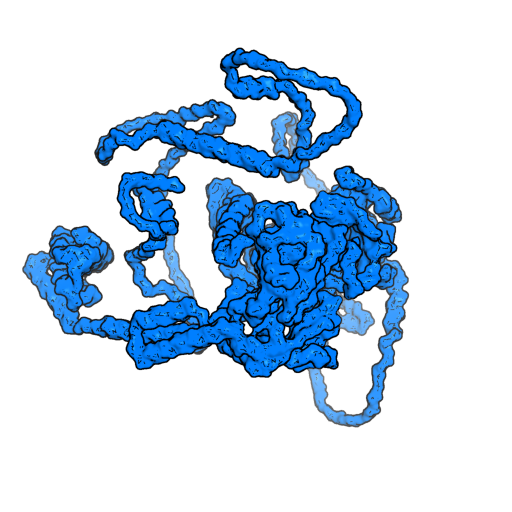S A N 1
ATOM 5636 C CA . LYS A 1 719 ? -24.418 10.875 -23.627 1.00 90.56 719 LYS A CA 1
ATOM 5637 C C . LYS A 1 719 ? -23.405 10.919 -22.486 1.00 90.56 719 LYS A C 1
ATOM 5639 O O . LYS A 1 719 ? -22.360 10.286 -22.582 1.00 90.56 719 LYS A O 1
ATOM 5644 N N . VAL A 1 720 ? -23.693 11.688 -21.439 1.00 92.75 720 VAL A N 1
ATOM 5645 C CA . VAL A 1 720 ? -22.767 11.947 -20.337 1.00 92.75 720 VAL A CA 1
ATOM 5646 C C . VAL A 1 720 ? -23.432 11.544 -19.030 1.00 92.75 720 VAL A C 1
ATOM 5648 O O . VAL A 1 720 ? -24.500 12.054 -18.704 1.00 92.75 720 VAL A O 1
ATOM 5651 N N . VAL A 1 721 ? -22.796 10.641 -18.292 1.00 92.19 721 VAL A N 1
ATOM 5652 C CA . VAL A 1 721 ? -23.133 10.295 -16.913 1.00 92.19 721 VAL A CA 1
ATOM 5653 C C . VAL A 1 721 ? -22.761 11.482 -16.014 1.00 92.19 721 VAL A C 1
ATOM 5655 O O . VAL A 1 721 ? -21.580 11.841 -15.972 1.00 92.19 721 VAL A O 1
ATOM 5658 N N . PRO A 1 722 ? -23.722 12.094 -15.298 1.00 92.56 722 PRO A N 1
ATOM 5659 C CA . PRO A 1 722 ? -23.451 13.217 -14.404 1.00 92.56 722 PRO A CA 1
ATOM 5660 C C . PRO A 1 722 ? -22.466 12.861 -13.282 1.00 92.56 722 PRO A C 1
ATOM 5662 O O . PRO A 1 722 ? -22.515 11.763 -12.719 1.00 92.56 722 PRO A O 1
ATOM 5665 N N . GLY A 1 723 ? -21.581 13.797 -12.932 1.00 88.62 723 GLY A N 1
ATOM 5666 C CA . GLY A 1 723 ? -20.517 13.564 -11.953 1.00 88.62 723 GLY A CA 1
ATOM 5667 C C . GLY A 1 723 ? -21.021 13.298 -10.530 1.00 88.62 723 GLY A C 1
ATOM 5668 O O . GLY A 1 723 ? -20.396 12.546 -9.785 1.00 88.62 723 GLY A O 1
ATOM 5669 N N . ASP A 1 724 ? -22.184 13.837 -10.159 1.00 86.62 724 ASP A N 1
ATOM 5670 C CA . ASP A 1 724 ? -22.858 13.570 -8.884 1.00 86.62 724 ASP A CA 1
ATOM 5671 C C . ASP A 1 724 ? -23.441 12.148 -8.811 1.00 86.62 724 ASP A C 1
ATOM 5673 O O . ASP A 1 724 ? -23.372 11.512 -7.760 1.00 86.62 724 ASP A O 1
ATOM 5677 N N . GLN A 1 725 ? -23.949 11.615 -9.926 1.00 89.12 725 GLN A N 1
ATOM 5678 C CA . GLN A 1 725 ? -24.404 10.223 -10.036 1.00 89.12 725 GLN A CA 1
ATOM 5679 C C . GLN A 1 725 ? -23.227 9.242 -10.014 1.00 89.12 725 GLN A C 1
ATOM 5681 O O . GLN A 1 725 ? -23.278 8.226 -9.317 1.00 89.12 725 GLN A O 1
ATOM 5686 N N . ALA A 1 726 ? -22.132 9.565 -10.710 1.00 86.69 726 ALA A N 1
ATOM 5687 C CA . ALA A 1 726 ? -20.883 8.808 -10.611 1.00 86.69 726 ALA A CA 1
ATOM 5688 C C . ALA A 1 726 ? -20.314 8.845 -9.179 1.00 86.69 726 ALA A C 1
ATOM 5690 O O . ALA A 1 726 ? -19.840 7.832 -8.661 1.00 86.69 726 ALA A O 1
ATOM 5691 N N . PHE A 1 727 ? -20.421 9.990 -8.498 1.00 83.44 727 PHE A N 1
ATOM 5692 C CA . PHE A 1 727 ? -20.030 10.133 -7.098 1.00 83.44 727 PHE A CA 1
ATOM 5693 C C . PHE A 1 727 ? -20.935 9.322 -6.166 1.00 83.44 727 PHE A C 1
ATOM 5695 O O . PHE A 1 727 ? -20.437 8.694 -5.238 1.00 83.44 727 PHE A O 1
ATOM 5702 N N . LEU A 1 728 ? -22.243 9.263 -6.424 1.00 81.31 728 LEU A N 1
ATOM 5703 C CA . LEU A 1 728 ? -23.176 8.440 -5.654 1.00 81.31 728 LEU A CA 1
ATOM 5704 C C . LEU A 1 728 ? -22.857 6.943 -5.786 1.00 81.31 728 LEU A C 1
ATOM 5706 O O . LEU A 1 728 ? -22.846 6.223 -4.783 1.00 81.31 728 LEU A O 1
ATOM 5710 N N . LEU A 1 729 ? -22.553 6.480 -7.003 1.00 81.38 729 LEU A N 1
ATOM 5711 C CA . LEU A 1 729 ? -22.069 5.120 -7.265 1.00 81.38 729 LEU A CA 1
ATOM 5712 C C . LEU A 1 729 ? -20.809 4.811 -6.442 1.00 81.38 729 LEU A C 1
ATOM 5714 O O . LEU A 1 729 ? -20.741 3.772 -5.780 1.00 81.38 729 LEU A O 1
ATOM 5718 N N . TYR A 1 730 ? -19.863 5.746 -6.404 1.00 75.94 730 TYR A N 1
ATOM 5719 C CA . TYR A 1 730 ? -18.635 5.627 -5.623 1.00 75.94 730 TYR A CA 1
ATOM 5720 C C . TYR A 1 730 ? -18.868 5.633 -4.104 1.00 75.94 730 TYR A C 1
ATOM 5722 O O . TYR A 1 730 ? -18.484 4.682 -3.422 1.00 75.94 730 TYR A O 1
ATOM 5730 N N . ASP A 1 731 ? -19.517 6.667 -3.573 1.00 74.31 731 ASP A N 1
ATOM 5731 C CA . ASP A 1 731 ? -19.646 6.930 -2.136 1.00 74.31 731 ASP A CA 1
ATOM 5732 C C . ASP A 1 731 ? -20.678 6.015 -1.462 1.00 74.31 731 ASP A C 1
ATOM 5734 O O . ASP A 1 731 ? -20.410 5.407 -0.426 1.00 74.31 731 ASP A O 1
ATOM 5738 N N . SER A 1 732 ? -21.860 5.862 -2.065 1.00 68.50 732 SER A N 1
ATOM 5739 C CA . SER A 1 732 ? -22.979 5.130 -1.452 1.00 68.50 732 SER A CA 1
ATOM 5740 C C . SER A 1 732 ? -23.026 3.654 -1.839 1.00 68.50 732 SER A C 1
ATOM 5742 O O . SER A 1 732 ? -23.484 2.821 -1.051 1.00 68.50 732 SER A O 1
ATOM 5744 N N . HIS A 1 733 ? -22.551 3.305 -3.036 1.00 64.12 733 HIS A N 1
ATOM 5745 C CA . HIS A 1 733 ? -22.602 1.931 -3.542 1.00 64.12 733 HIS A CA 1
ATOM 5746 C C . HIS A 1 733 ? -21.234 1.241 -3.566 1.00 64.12 733 HIS A C 1
ATOM 5748 O O . HIS A 1 733 ? -21.168 0.042 -3.845 1.00 64.12 733 HIS A O 1
ATOM 5754 N N . GLY A 1 734 ? -20.156 1.956 -3.217 1.00 62.19 734 GLY A N 1
ATOM 5755 C CA . GLY A 1 734 ? -18.793 1.425 -3.215 1.00 62.19 734 GLY A CA 1
ATOM 5756 C C . GLY A 1 734 ? -18.296 1.039 -4.609 1.00 62.19 734 GLY A C 1
ATOM 5757 O O . GLY A 1 734 ? -17.340 0.262 -4.712 1.00 62.19 734 GLY A O 1
ATOM 5758 N N . PHE A 1 735 ? -18.961 1.535 -5.659 1.00 74.19 735 PHE A N 1
ATOM 5759 C CA . PHE A 1 735 ? -18.720 1.211 -7.057 1.00 74.19 735 PHE A CA 1
ATOM 5760 C C . PHE A 1 735 ? -17.697 2.196 -7.645 1.00 74.19 735 PHE A C 1
ATOM 5762 O O . PHE A 1 735 ? -17.988 3.383 -7.754 1.00 74.19 735 PHE A O 1
ATOM 5769 N N . PRO A 1 736 ? -16.476 1.747 -7.973 1.00 72.19 736 PRO A N 1
ATOM 5770 C CA . PRO A 1 736 ? -15.399 2.635 -8.397 1.00 72.19 736 PRO A CA 1
ATOM 5771 C C . PRO A 1 736 ? -15.742 3.504 -9.620 1.00 72.19 736 PRO A C 1
ATOM 5773 O O . PRO A 1 736 ? -16.456 3.058 -10.525 1.00 72.19 736 PRO A O 1
ATOM 5776 N N . LEU A 1 737 ? -15.186 4.723 -9.670 1.00 79.88 737 LEU A N 1
ATOM 5777 C CA . LEU A 1 737 ? -15.337 5.621 -10.822 1.00 79.88 737 LEU A CA 1
ATOM 5778 C C . LEU A 1 737 ? -14.849 4.951 -12.108 1.00 79.88 737 LEU A C 1
ATOM 5780 O O . LEU A 1 737 ? -15.547 4.994 -13.110 1.00 79.88 737 LEU A O 1
ATOM 5784 N N . ASP A 1 738 ? -13.713 4.262 -12.066 1.00 72.12 738 ASP A N 1
ATOM 5785 C CA . ASP A 1 738 ? -13.126 3.642 -13.250 1.00 72.12 738 ASP A CA 1
ATOM 5786 C C . ASP A 1 738 ? -14.011 2.539 -13.844 1.00 72.12 738 ASP A C 1
ATOM 5788 O O . ASP A 1 738 ? -14.125 2.425 -15.061 1.00 72.12 738 ASP A O 1
ATOM 5792 N N . LEU A 1 739 ? -14.711 1.762 -13.008 1.00 80.38 739 LEU A N 1
ATOM 5793 C CA . LEU A 1 739 ? -15.703 0.807 -13.508 1.00 80.38 739 LEU A CA 1
ATOM 5794 C C . LEU A 1 739 ? -16.904 1.525 -14.125 1.00 80.38 739 LEU A C 1
ATOM 5796 O O . LEU A 1 739 ? -17.445 1.058 -15.124 1.00 80.38 739 LEU A O 1
ATOM 5800 N N . THR A 1 740 ? -17.300 2.666 -13.559 1.00 84.94 740 THR A N 1
ATOM 5801 C CA . THR A 1 740 ? -18.366 3.514 -14.112 1.00 84.94 740 THR A CA 1
ATOM 5802 C C . THR A 1 740 ? -17.963 4.073 -15.479 1.00 84.94 740 THR A C 1
ATOM 5804 O O . THR A 1 740 ? -18.748 4.004 -16.421 1.00 84.94 740 THR A O 1
ATOM 5807 N N . GLU A 1 741 ? -16.728 4.556 -15.621 1.00 83.00 741 GLU A N 1
ATOM 5808 C CA . GLU A 1 741 ? -16.157 5.033 -16.886 1.00 83.00 741 GLU A CA 1
ATOM 5809 C C . GLU A 1 741 ? -16.079 3.921 -17.932 1.00 83.00 741 GLU A C 1
ATOM 5811 O O . GLU A 1 741 ? -16.473 4.127 -19.079 1.00 83.00 741 GLU A O 1
ATOM 5816 N N . GLN A 1 742 ? -15.644 2.723 -17.539 1.00 79.94 742 GLN A N 1
ATOM 5817 C CA . GLN A 1 742 ? -15.593 1.570 -18.437 1.00 79.94 742 GLN A CA 1
ATOM 5818 C C . GLN A 1 742 ? -16.984 1.151 -18.918 1.00 79.94 742 GLN A C 1
ATOM 5820 O O . GLN A 1 742 ? -17.185 0.940 -20.112 1.00 79.94 742 GLN A O 1
ATOM 5825 N N . MET A 1 743 ? -17.962 1.070 -18.015 1.00 85.56 743 MET A N 1
ATOM 5826 C CA . MET A 1 743 ? -19.343 0.731 -18.371 1.00 85.56 743 MET A CA 1
ATOM 5827 C C . MET A 1 743 ? -20.002 1.807 -19.240 1.00 85.56 743 MET A C 1
ATOM 5829 O O . MET A 1 743 ? -20.770 1.479 -20.153 1.00 85.56 743 MET A O 1
ATOM 5833 N N . ALA A 1 744 ? -19.684 3.080 -18.984 1.00 87.31 744 ALA A N 1
ATOM 5834 C CA . ALA A 1 744 ? -20.093 4.196 -19.824 1.00 87.31 744 ALA A CA 1
ATOM 5835 C C . ALA A 1 744 ? -19.516 4.037 -21.230 1.00 87.31 744 ALA A C 1
ATOM 5837 O O . ALA A 1 744 ? -20.287 3.994 -22.188 1.00 87.31 744 ALA A O 1
ATOM 5838 N N . LEU A 1 745 ? -18.205 3.823 -21.350 1.00 83.38 745 LEU A N 1
ATOM 5839 C CA . LEU A 1 745 ? -17.528 3.652 -22.633 1.00 83.38 745 LEU A CA 1
ATOM 5840 C C . LEU A 1 745 ? -18.081 2.459 -23.431 1.00 83.38 745 LEU A C 1
ATOM 5842 O O . LEU A 1 745 ? -18.383 2.607 -24.613 1.00 83.38 745 LEU A O 1
ATOM 5846 N N . GLU A 1 746 ? -18.293 1.307 -22.785 1.00 80.94 746 GLU A N 1
ATOM 5847 C CA . GLU A 1 746 ? -18.926 0.120 -23.394 1.00 80.94 746 GLU A CA 1
ATOM 5848 C C . GLU A 1 746 ? -20.338 0.402 -23.924 1.00 80.94 746 GLU A C 1
ATOM 5850 O O . GLU A 1 746 ? -20.799 -0.239 -24.867 1.00 80.94 746 GLU A O 1
ATOM 5855 N N . SER A 1 747 ? -21.031 1.366 -23.319 1.00 83.38 747 SER A N 1
ATOM 5856 C CA . SER A 1 747 ? -22.370 1.796 -23.720 1.00 83.38 747 SER A CA 1
ATOM 5857 C C . SER A 1 747 ? -22.359 3.008 -24.660 1.00 83.38 747 SER A C 1
ATOM 5859 O O . SER A 1 747 ? -23.427 3.518 -24.991 1.00 83.38 747 SER A O 1
ATOM 5861 N N . GLY A 1 748 ? -21.187 3.486 -25.094 1.00 85.06 748 GLY A N 1
ATOM 5862 C CA . GLY A 1 748 ? -21.056 4.691 -25.919 1.00 85.06 748 GLY A CA 1
ATOM 5863 C C . GLY A 1 748 ? -21.367 6.003 -25.180 1.00 85.06 748 GLY A C 1
ATOM 5864 O O . GLY A 1 748 ? -21.696 7.003 -25.822 1.00 85.06 748 GLY A O 1
ATOM 5865 N N . LEU A 1 749 ? -21.288 5.990 -23.849 1.00 90.06 749 LEU A N 1
ATOM 5866 C CA . LEU A 1 749 ? -21.439 7.130 -22.944 1.00 90.06 749 LEU A CA 1
ATOM 5867 C C . LEU A 1 749 ? -20.059 7.602 -22.447 1.00 90.06 749 LEU A C 1
ATOM 5869 O O . LEU A 1 749 ? -19.079 6.861 -22.488 1.00 90.06 749 LEU A O 1
ATOM 5873 N N . SER A 1 750 ? -19.986 8.822 -21.924 1.00 90.88 750 SER A N 1
ATOM 5874 C CA . SER A 1 750 ? -18.840 9.332 -21.157 1.00 90.88 750 SER A CA 1
ATOM 5875 C C . SER A 1 750 ? -19.258 9.667 -19.725 1.00 90.88 750 SER A C 1
ATOM 5877 O O . SER A 1 750 ? -20.447 9.748 -19.436 1.00 90.88 750 SER A O 1
ATOM 5879 N N . VAL A 1 751 ? -18.305 9.892 -18.822 1.00 89.62 751 VAL A N 1
ATOM 5880 C CA . VAL A 1 751 ? -18.579 10.341 -17.446 1.00 89.62 751 VAL A CA 1
ATOM 5881 C C . VAL A 1 751 ? -18.086 11.774 -17.271 1.00 89.62 751 VAL A C 1
ATOM 5883 O O . VAL A 1 751 ? -17.033 12.138 -17.790 1.00 89.62 751 VAL A O 1
ATOM 5886 N N . ASP A 1 752 ? -18.845 12.601 -16.556 1.00 90.94 752 ASP A N 1
ATOM 5887 C CA . ASP A 1 752 ? -18.401 13.928 -16.129 1.00 90.94 752 ASP A CA 1
ATOM 5888 C C . ASP A 1 752 ? -17.420 13.813 -14.948 1.00 90.94 752 ASP A C 1
ATOM 5890 O O . ASP A 1 752 ? -17.794 13.891 -13.774 1.00 90.94 752 ASP A O 1
ATOM 5894 N N . ILE A 1 753 ? -16.144 13.599 -15.283 1.00 84.69 753 ILE A N 1
ATOM 5895 C CA . ILE A 1 753 ? -15.043 13.470 -14.316 1.00 84.69 753 ILE A CA 1
ATOM 5896 C C . ILE A 1 753 ? -14.886 14.757 -13.495 1.00 84.69 753 ILE A C 1
ATOM 5898 O O . ILE A 1 753 ? -14.700 14.693 -12.284 1.00 84.69 753 ILE A O 1
ATOM 5902 N N . ALA A 1 754 ? -15.022 15.930 -14.121 1.00 85.00 754 ALA A N 1
ATOM 5903 C CA . ALA A 1 754 ? -14.879 17.210 -13.429 1.00 85.00 754 ALA A CA 1
ATOM 5904 C C . ALA A 1 754 ? -15.972 17.401 -12.363 1.00 85.00 754 ALA A C 1
ATOM 5906 O O . ALA A 1 754 ? -15.689 17.846 -11.247 1.00 85.00 754 ALA A O 1
ATOM 5907 N N . GLY A 1 755 ? -17.215 17.019 -12.674 1.00 86.69 755 GLY A N 1
ATOM 5908 C CA . GLY A 1 755 ? -18.313 17.000 -11.708 1.00 86.69 755 GLY A CA 1
ATOM 5909 C C . GLY A 1 755 ? -18.080 16.012 -10.560 1.00 86.69 755 GLY A C 1
ATOM 5910 O O . GLY A 1 755 ? -18.351 16.339 -9.401 1.00 86.69 755 GLY A O 1
ATOM 5911 N N . PHE A 1 756 ? -17.525 14.833 -10.854 1.00 84.06 756 PHE A N 1
ATOM 5912 C CA . PHE A 1 756 ? -17.148 13.845 -9.840 1.00 84.06 756 PHE A CA 1
ATOM 5913 C C . PHE A 1 756 ? -16.051 14.375 -8.906 1.00 84.06 756 PHE A C 1
ATOM 5915 O O . PHE A 1 756 ? -16.175 14.289 -7.683 1.00 84.06 756 PHE A O 1
ATOM 5922 N N . GLU A 1 757 ? -14.989 14.960 -9.463 1.00 74.81 757 GLU A N 1
ATOM 5923 C CA . GLU A 1 757 ? -13.880 15.542 -8.701 1.00 74.81 757 GLU A CA 1
ATOM 5924 C C . GLU A 1 757 ? -14.348 16.698 -7.817 1.00 74.81 757 GLU A C 1
ATOM 5926 O O . GLU A 1 757 ? -13.947 16.785 -6.656 1.00 74.81 757 GLU A O 1
ATOM 5931 N N . ALA A 1 758 ? -15.256 17.540 -8.317 1.00 82.31 758 ALA A N 1
ATOM 5932 C CA . ALA A 1 758 ? -15.866 18.602 -7.525 1.00 82.31 758 ALA A CA 1
ATOM 5933 C C . ALA A 1 758 ? -16.666 18.045 -6.331 1.00 82.31 758 ALA A C 1
ATOM 5935 O O . ALA A 1 758 ? -16.567 18.575 -5.220 1.00 82.31 758 ALA A O 1
ATOM 5936 N N . ALA A 1 759 ? -17.425 16.960 -6.522 1.00 81.38 759 ALA A N 1
ATOM 5937 C CA . ALA A 1 759 ? -18.153 16.288 -5.443 1.00 81.38 759 ALA A CA 1
ATOM 5938 C C . ALA A 1 759 ? -17.204 15.628 -4.420 1.00 81.38 759 ALA A C 1
ATOM 5940 O O . ALA A 1 759 ? -17.414 15.748 -3.205 1.00 81.38 759 ALA A O 1
ATOM 5941 N N . MET A 1 760 ? -16.118 15.010 -4.899 1.00 71.00 760 MET A N 1
ATOM 5942 C CA . MET A 1 760 ? -15.042 14.450 -4.076 1.00 71.00 760 MET A CA 1
ATOM 5943 C C . MET A 1 760 ? -14.317 15.520 -3.259 1.00 71.00 760 MET A C 1
ATOM 5945 O O . MET A 1 760 ? -14.075 15.312 -2.069 1.00 71.00 760 MET A O 1
ATOM 5949 N N . GLU A 1 761 ? -13.981 16.669 -3.847 1.00 70.75 761 GLU A N 1
ATOM 5950 C CA . GLU A 1 761 ? -13.314 17.750 -3.119 1.00 70.75 761 GLU A CA 1
ATOM 5951 C C . GLU A 1 761 ? -14.253 18.360 -2.078 1.00 70.75 761 GLU A C 1
ATOM 5953 O O . GLU A 1 761 ? -13.845 18.543 -0.937 1.00 70.75 761 GLU A O 1
ATOM 5958 N N . GLN A 1 762 ? -15.546 18.529 -2.378 1.00 76.19 762 GLN A N 1
ATOM 5959 C CA . GLN A 1 762 ? -16.532 18.927 -1.364 1.00 76.19 762 GLN A CA 1
ATOM 5960 C C . GLN A 1 762 ? -16.643 17.913 -0.214 1.00 76.19 762 GLN A C 1
ATOM 5962 O O . GLN A 1 762 ? -16.901 18.291 0.932 1.00 76.19 762 GLN A O 1
ATOM 5967 N N . GLN A 1 763 ? -16.492 16.609 -0.467 1.00 67.69 763 GLN A N 1
ATOM 5968 C CA . GLN A 1 763 ? -16.428 15.597 0.595 1.00 67.69 763 GLN A CA 1
ATOM 5969 C C . GLN A 1 763 ? -15.118 15.694 1.390 1.00 67.69 763 GLN A C 1
ATOM 5971 O O . GLN A 1 763 ? -15.155 15.691 2.621 1.00 67.69 763 GLN A O 1
ATOM 5976 N N . LYS A 1 764 ? -13.970 15.839 0.718 1.00 62.47 764 LYS A N 1
ATOM 5977 C CA . LYS A 1 764 ? -12.657 16.015 1.359 1.00 62.47 764 LYS A CA 1
ATOM 5978 C C . LYS A 1 764 ? -12.594 17.287 2.187 1.00 62.47 764 LYS A C 1
ATOM 5980 O O . LYS A 1 764 ? -12.062 17.242 3.287 1.00 62.47 764 LYS A O 1
ATOM 5985 N N . GLU A 1 765 ? -13.146 18.397 1.716 1.00 65.06 765 GLU A N 1
ATOM 5986 C CA . GLU A 1 765 ? -13.249 19.645 2.470 1.00 65.06 765 GLU A CA 1
ATOM 5987 C C . GLU A 1 765 ? -14.125 19.477 3.706 1.00 65.06 765 GLU A C 1
ATOM 5989 O O . GLU A 1 765 ? -13.741 19.949 4.770 1.00 65.06 765 GLU A O 1
ATOM 5994 N N . ARG A 1 766 ? -15.243 18.743 3.621 1.00 66.19 766 ARG A N 1
ATOM 5995 C CA . ARG A 1 766 ? -16.067 18.401 4.794 1.00 66.19 766 ARG A CA 1
ATOM 5996 C C . ARG A 1 766 ? -15.296 17.540 5.804 1.00 66.19 766 ARG A C 1
ATOM 5998 O O . ARG A 1 766 ? -15.331 17.837 6.997 1.00 66.19 766 ARG A O 1
ATOM 6005 N N . SER A 1 767 ? -14.542 16.540 5.344 1.00 45.50 767 SER A N 1
ATOM 6006 C CA . SER A 1 767 ? -13.702 15.679 6.196 1.00 45.50 767 SER A CA 1
ATOM 6007 C C . SER A 1 767 ? -12.491 16.414 6.782 1.00 45.50 767 SER A C 1
ATOM 6009 O O . SER A 1 767 ? -12.165 16.240 7.952 1.00 45.50 767 SER A O 1
ATOM 6011 N N . ARG A 1 768 ? -11.840 17.284 6.001 1.00 50.34 768 ARG A N 1
ATOM 6012 C CA . ARG A 1 768 ? -10.732 18.150 6.432 1.00 50.34 768 ARG A CA 1
ATOM 6013 C C . ARG A 1 768 ? -11.216 19.249 7.359 1.00 50.34 768 ARG A C 1
ATOM 6015 O O . ARG A 1 768 ? -10.479 19.605 8.263 1.00 50.34 768 ARG A O 1
ATOM 6022 N N . ALA A 1 769 ? -12.415 19.788 7.162 1.00 49.44 769 ALA A N 1
ATOM 6023 C CA . ALA A 1 769 ? -13.028 20.728 8.089 1.00 49.44 769 ALA A CA 1
ATOM 6024 C C . ALA A 1 769 ? -13.294 20.040 9.429 1.00 49.44 769 ALA A C 1
ATOM 6026 O O . ALA A 1 769 ? -12.913 20.602 10.445 1.00 49.44 769 ALA A O 1
ATOM 6027 N N . ALA A 1 770 ? -13.809 18.804 9.431 1.00 40.72 770 ALA A N 1
ATOM 6028 C CA . ALA A 1 770 ? -13.983 18.009 10.648 1.00 40.72 770 ALA A CA 1
ATOM 6029 C C . ALA A 1 770 ? -12.643 17.669 11.335 1.00 40.72 770 ALA A C 1
ATOM 6031 O O . ALA A 1 770 ? -12.528 17.806 12.550 1.00 40.72 770 ALA A O 1
ATOM 6032 N N . LEU A 1 771 ? -11.606 17.304 10.568 1.00 36.41 771 LEU A N 1
ATOM 6033 C CA . LEU A 1 771 ? -10.260 17.031 11.090 1.00 36.41 771 LEU A CA 1
ATOM 6034 C C . LEU A 1 771 ? -9.556 18.308 11.581 1.00 36.41 771 LEU A C 1
ATOM 6036 O O . LEU A 1 771 ? -8.884 18.276 12.604 1.00 36.41 771 LEU A O 1
ATOM 6040 N N . ARG A 1 772 ? -9.745 19.446 10.898 1.00 46.34 772 ARG A N 1
ATOM 6041 C CA . ARG A 1 772 ? -9.269 20.773 11.321 1.00 46.34 772 ARG A CA 1
ATOM 6042 C C . ARG A 1 772 ? -10.005 21.258 12.558 1.00 46.34 772 ARG A C 1
ATOM 6044 O O . ARG A 1 772 ? -9.368 21.880 13.388 1.00 46.34 772 ARG A O 1
ATOM 6051 N N . GLU A 1 773 ? -11.295 20.975 12.716 1.00 38.25 773 GLU A N 1
ATOM 6052 C CA . GLU A 1 773 ? -12.038 21.280 13.947 1.00 38.25 773 GLU A CA 1
ATOM 6053 C C . GLU A 1 773 ? -11.518 20.440 15.123 1.00 38.25 773 GLU A C 1
ATOM 6055 O O . GLU A 1 773 ? -11.396 20.951 16.234 1.00 38.25 773 GLU A O 1
ATOM 6060 N N . GLN A 1 774 ? -11.125 19.189 14.857 1.00 36.25 774 GLN A N 1
ATOM 6061 C CA . GLN A 1 774 ? -10.551 18.275 15.845 1.00 36.25 774 GLN A CA 1
ATOM 6062 C C . GLN A 1 774 ? -9.093 18.632 16.208 1.00 36.25 774 GLN A C 1
ATOM 6064 O O . GLN A 1 774 ? -8.736 18.629 17.380 1.00 36.25 774 GLN A O 1
ATOM 6069 N N . GLN A 1 775 ? -8.265 19.019 15.231 1.00 36.88 775 GLN A N 1
ATOM 6070 C CA . GLN A 1 775 ? -6.867 19.436 15.433 1.00 36.88 775 GLN A CA 1
ATOM 6071 C C . GLN A 1 775 ? -6.742 20.876 15.961 1.00 36.88 775 GLN A C 1
ATOM 6073 O O . GLN A 1 775 ? -5.870 21.162 16.781 1.00 36.88 775 GLN A O 1
ATOM 6078 N N . ALA A 1 776 ? -7.638 21.786 15.564 1.00 40.44 776 ALA A N 1
ATOM 6079 C CA . ALA A 1 776 ? -7.682 23.153 16.090 1.00 40.44 776 ALA A CA 1
ATOM 6080 C C . ALA A 1 776 ? -8.155 23.213 17.551 1.00 40.44 776 ALA A C 1
ATOM 6082 O O . ALA A 1 776 ? -7.944 24.232 18.209 1.00 40.44 776 ALA A O 1
ATOM 6083 N N . GLN A 1 777 ? -8.758 22.139 18.071 1.00 36.94 777 GLN A N 1
ATOM 6084 C CA . GLN A 1 777 ? -9.074 22.009 19.492 1.00 36.94 777 GLN A CA 1
ATOM 6085 C C . GLN A 1 777 ? -7.889 21.534 20.348 1.00 36.94 777 GLN A C 1
ATOM 6087 O O . GLN A 1 777 ? -7.927 21.771 21.553 1.00 36.94 777 GLN A O 1
ATOM 6092 N N . GLU A 1 778 ? -6.826 20.952 19.770 1.00 41.81 778 GLU A N 1
ATOM 6093 C CA . GLU A 1 778 ? -5.742 20.339 20.560 1.00 41.81 778 GLU A CA 1
ATOM 6094 C C . GLU A 1 778 ? -4.357 20.991 20.477 1.00 41.81 778 GLU A C 1
ATOM 6096 O O . GLU A 1 778 ? -3.572 20.737 21.384 1.00 41.81 778 GLU A O 1
ATOM 6101 N N . GLN A 1 779 ? -4.040 21.889 19.533 1.00 41.97 779 GLN A N 1
ATOM 6102 C CA . GLN A 1 779 ? -2.895 22.816 19.675 1.00 41.97 779 GLN A CA 1
ATOM 6103 C C . GLN A 1 779 ? -2.850 23.859 18.544 1.00 41.97 779 GLN A C 1
ATOM 6105 O O . GLN A 1 779 ? -2.688 23.533 17.375 1.00 41.97 779 GLN A O 1
ATOM 6110 N N . GLY A 1 780 ? -2.948 25.145 18.894 1.00 38.31 780 GLY A N 1
ATOM 6111 C CA . GLY A 1 780 ? -2.953 26.279 17.956 1.00 38.31 780 GLY A CA 1
ATOM 6112 C C . GLY A 1 780 ? -1.599 26.640 17.327 1.00 38.31 780 GLY A C 1
ATOM 6113 O O . GLY A 1 780 ? -1.275 27.822 17.247 1.00 38.31 780 GLY A O 1
ATOM 6114 N N . LEU A 1 781 ? -0.794 25.665 16.901 1.00 51.16 781 LEU A N 1
ATOM 6115 C CA . LEU A 1 781 ? 0.515 25.893 16.274 1.00 51.16 781 LEU A CA 1
ATOM 6116 C C . LEU A 1 781 ? 0.481 25.397 14.823 1.00 51.16 781 LEU A C 1
ATOM 6118 O O . LEU A 1 781 ? 0.104 24.259 14.560 1.00 51.16 781 LEU A O 1
ATOM 6122 N N . ARG A 1 782 ? 0.864 26.251 13.865 1.00 49.81 782 ARG A N 1
ATOM 6123 C CA . ARG A 1 782 ? 1.107 25.800 12.485 1.00 49.81 782 ARG A CA 1
ATOM 6124 C C . ARG A 1 782 ? 2.397 24.967 12.481 1.00 49.81 782 ARG A C 1
ATOM 6126 O O . ARG A 1 782 ? 3.380 25.446 13.048 1.00 49.81 782 ARG A O 1
ATOM 6133 N N . PRO A 1 783 ? 2.434 23.782 11.851 1.00 57.88 783 PRO A N 1
ATOM 6134 C CA . PRO A 1 783 ? 3.651 22.980 11.810 1.00 57.88 783 PRO A CA 1
ATOM 6135 C C . PRO A 1 783 ? 4.733 23.708 10.999 1.00 57.88 783 PRO A C 1
ATOM 6137 O O . PRO A 1 783 ? 4.519 24.050 9.836 1.00 57.88 783 PRO A O 1
ATOM 6140 N N . LEU A 1 784 ? 5.883 23.971 11.627 1.00 71.19 784 LEU A N 1
ATOM 6141 C CA . LEU A 1 784 ? 7.123 24.288 10.921 1.00 71.19 784 LEU A CA 1
ATOM 6142 C C . LEU A 1 784 ? 7.739 22.971 10.453 1.00 71.19 784 LEU A C 1
ATOM 6144 O O . LEU A 1 784 ? 7.916 22.055 11.254 1.00 71.19 784 LEU A O 1
ATOM 6148 N N . GLN A 1 785 ? 8.062 22.889 9.168 1.00 71.56 785 GLN A N 1
ATOM 6149 C CA . GLN A 1 785 ? 8.654 21.713 8.543 1.00 71.56 785 GLN A CA 1
ATOM 6150 C C . GLN A 1 785 ? 9.841 22.149 7.683 1.00 71.56 785 GLN A C 1
ATOM 6152 O O . GLN A 1 785 ? 9.764 23.183 7.013 1.00 71.56 785 GLN A O 1
ATOM 6157 N N . LEU A 1 786 ? 10.922 21.367 7.705 1.00 69.00 786 LEU A N 1
ATOM 6158 C CA . LEU A 1 786 ? 12.011 21.501 6.741 1.00 69.00 786 LEU A CA 1
ATOM 6159 C C . LEU A 1 786 ? 11.670 20.616 5.538 1.00 69.00 786 LEU A C 1
ATOM 6161 O O . LEU A 1 786 ? 11.546 19.400 5.691 1.00 69.00 786 LEU A O 1
ATOM 6165 N N . VAL A 1 787 ? 11.472 21.213 4.361 1.00 61.50 787 VAL A N 1
ATOM 6166 C CA . VAL A 1 787 ? 11.338 20.452 3.110 1.00 61.50 787 VAL A CA 1
ATOM 6167 C C . VAL A 1 787 ? 12.712 20.275 2.450 1.00 61.50 787 VAL A C 1
ATOM 6169 O O . VAL A 1 787 ? 13.737 20.691 2.999 1.00 61.50 787 VAL A O 1
ATOM 6172 N N . ALA A 1 788 ? 12.753 19.616 1.288 1.00 54.22 788 ALA A N 1
ATOM 6173 C CA . ALA A 1 788 ? 13.996 19.290 0.584 1.00 54.22 788 ALA A CA 1
ATOM 6174 C C . ALA A 1 788 ? 14.909 20.516 0.393 1.00 54.22 788 ALA A C 1
ATOM 6176 O O . ALA A 1 788 ? 16.101 20.436 0.658 1.00 54.22 788 ALA A O 1
ATOM 6177 N N . GLU A 1 789 ? 14.339 21.674 0.048 1.00 55.53 789 GLU A N 1
ATOM 6178 C CA . GLU A 1 789 ? 15.086 22.928 -0.106 1.00 55.53 789 GLU A CA 1
ATOM 6179 C C . GLU A 1 789 ? 15.807 23.357 1.185 1.00 55.53 789 GLU A C 1
ATOM 6181 O O . GLU A 1 789 ? 16.984 23.705 1.146 1.00 55.53 789 GLU A O 1
ATOM 6186 N N . GLN A 1 790 ? 15.146 23.298 2.348 1.00 74.19 790 GLN A N 1
ATOM 6187 C CA . GLN A 1 790 ? 15.767 23.731 3.605 1.00 74.19 790 GLN A CA 1
ATOM 6188 C C . GLN A 1 790 ? 16.796 22.729 4.130 1.00 74.19 790 GLN A C 1
ATOM 6190 O O . GLN A 1 790 ? 17.797 23.132 4.715 1.00 74.19 790 GLN A O 1
ATOM 6195 N N . THR A 1 791 ? 16.562 21.431 3.931 1.00 64.19 791 THR A N 1
ATOM 6196 C CA . THR A 1 791 ? 17.549 20.398 4.294 1.00 64.19 791 THR A CA 1
ATOM 6197 C C . THR A 1 791 ? 18.778 20.443 3.383 1.00 64.19 791 THR A C 1
ATOM 6199 O O . THR A 1 791 ? 19.894 20.310 3.881 1.00 64.19 791 THR A O 1
ATOM 6202 N N . ALA A 1 792 ? 18.600 20.730 2.088 1.00 60.06 792 ALA A N 1
ATOM 6203 C CA . ALA A 1 792 ? 19.699 20.993 1.160 1.00 60.06 792 ALA A CA 1
ATOM 6204 C C . ALA A 1 792 ? 20.491 22.244 1.564 1.00 60.06 792 ALA A C 1
ATOM 6206 O O . ALA A 1 792 ? 21.711 22.174 1.658 1.00 60.06 792 ALA A O 1
ATOM 6207 N N . TRP A 1 793 ? 19.809 23.342 1.914 1.00 83.25 793 TRP A N 1
ATOM 6208 C CA . TRP A 1 793 ? 20.470 24.559 2.396 1.00 83.25 793 TRP A CA 1
ATOM 6209 C C . TRP A 1 793 ? 21.350 24.301 3.629 1.00 83.25 793 TRP A C 1
ATOM 6211 O O . TRP A 1 793 ? 22.496 24.736 3.663 1.00 83.25 793 TRP A O 1
ATOM 6221 N N . LEU A 1 794 ? 20.856 23.542 4.617 1.00 76.25 794 LEU A N 1
ATOM 6222 C CA . LEU A 1 794 ? 21.645 23.173 5.803 1.00 76.25 794 LEU A CA 1
ATOM 6223 C C . LEU A 1 794 ? 22.907 22.380 5.431 1.00 76.25 794 LEU A C 1
ATOM 6225 O O . LEU A 1 794 ? 23.981 22.633 5.977 1.00 76.25 794 LEU A O 1
ATOM 6229 N N . SER A 1 795 ? 22.789 21.448 4.484 1.00 71.44 795 SER A N 1
ATOM 6230 C CA . SER A 1 795 ? 23.923 20.672 3.976 1.00 71.44 795 SER A CA 1
ATOM 6231 C C . SER A 1 795 ? 24.924 21.542 3.202 1.00 71.44 795 SER A C 1
ATOM 6233 O O . SER A 1 795 ? 26.133 21.415 3.407 1.00 71.44 795 SER A O 1
ATOM 6235 N N . ASP A 1 796 ? 24.445 22.445 2.344 1.00 78.56 796 ASP A N 1
ATOM 6236 C CA . ASP A 1 796 ? 25.271 23.348 1.531 1.00 78.56 796 ASP A CA 1
ATOM 6237 C C . ASP A 1 796 ? 26.054 24.346 2.398 1.00 78.56 796 ASP A C 1
ATOM 6239 O O . ASP A 1 796 ? 27.243 24.587 2.163 1.00 78.56 796 ASP A O 1
ATOM 6243 N N . GLU A 1 797 ? 25.427 24.842 3.468 1.00 85.19 797 GLU A N 1
ATOM 6244 C CA . GLU A 1 797 ? 26.065 25.653 4.515 1.00 85.19 797 GLU A CA 1
ATOM 6245 C C . GLU A 1 797 ? 26.971 24.830 5.450 1.00 85.19 797 GLU A C 1
ATOM 6247 O O . GLU A 1 797 ? 27.588 25.367 6.371 1.00 85.19 797 GLU A O 1
ATOM 6252 N N . LYS A 1 798 ? 27.115 23.522 5.192 1.00 89.81 798 LYS A N 1
ATOM 6253 C CA . LYS A 1 798 ? 27.964 22.583 5.942 1.00 89.81 798 LYS A CA 1
ATOM 6254 C C . LYS A 1 798 ? 27.579 22.471 7.416 1.00 89.81 798 LYS A C 1
ATOM 6256 O O . LYS A 1 798 ? 28.438 22.191 8.258 1.00 89.81 798 LYS A O 1
ATOM 6261 N N . ILE A 1 799 ? 26.299 22.656 7.727 1.00 87.94 799 ILE A N 1
ATOM 6262 C CA . ILE A 1 799 ? 25.764 22.402 9.059 1.00 87.94 799 ILE A CA 1
ATOM 6263 C C . ILE A 1 799 ? 25.737 20.882 9.280 1.00 87.94 799 ILE A C 1
ATOM 6265 O O . ILE A 1 799 ? 25.091 20.165 8.506 1.00 87.94 799 ILE A O 1
ATOM 6269 N N . PRO A 1 800 ? 26.433 20.352 10.304 1.00 87.31 800 PRO A N 1
ATOM 6270 C CA . PRO A 1 800 ? 26.425 18.922 10.584 1.00 87.31 800 PRO A CA 1
ATOM 6271 C C . PRO A 1 800 ? 25.040 18.464 11.058 1.00 87.31 800 PRO A C 1
ATOM 6273 O O . PRO A 1 800 ? 24.322 19.211 11.723 1.00 87.31 800 PRO A O 1
ATOM 6276 N N . VAL A 1 801 ? 24.685 17.214 10.748 1.00 88.75 801 VAL A N 1
ATOM 6277 C CA . VAL A 1 801 ? 23.485 16.567 11.303 1.00 88.75 801 VAL A CA 1
ATOM 6278 C C . VAL A 1 801 ? 23.544 16.536 12.833 1.00 88.75 801 VAL A C 1
ATOM 6280 O O . VAL A 1 801 ? 24.626 16.498 13.426 1.00 88.75 801 VAL A O 1
ATOM 6283 N N . THR A 1 802 ? 22.382 16.568 13.484 1.00 94.19 802 THR A N 1
ATOM 6284 C CA . THR A 1 802 ? 22.306 16.644 14.946 1.00 94.19 802 THR A CA 1
ATOM 6285 C C . THR A 1 802 ? 22.720 15.314 15.583 1.00 94.19 802 THR A C 1
ATOM 6287 O O . THR A 1 802 ? 22.143 14.274 15.278 1.00 94.19 802 THR A O 1
ATOM 6290 N N . ASP A 1 803 ? 23.658 15.343 16.536 1.00 95.25 803 ASP A N 1
ATOM 6291 C CA . ASP A 1 803 ? 23.950 14.192 17.402 1.00 95.25 803 ASP A CA 1
ATOM 6292 C C . ASP A 1 803 ? 22.869 14.050 18.485 1.00 95.25 803 ASP A C 1
ATOM 6294 O O . ASP A 1 803 ? 22.875 14.751 19.508 1.00 95.25 803 ASP A O 1
ATOM 6298 N N . ASP A 1 804 ? 21.932 13.135 18.258 1.00 93.69 804 ASP A N 1
ATOM 6299 C CA . ASP A 1 804 ? 20.781 12.903 19.127 1.00 93.69 804 ASP A CA 1
ATOM 6300 C C . ASP A 1 804 ? 20.917 11.672 20.047 1.00 93.69 804 ASP A C 1
ATOM 6302 O O . ASP A 1 804 ? 19.969 11.309 20.748 1.00 93.69 804 ASP A O 1
ATOM 6306 N N . LEU A 1 805 ? 22.098 11.043 20.136 1.00 92.38 805 LEU A N 1
ATOM 6307 C CA . LEU A 1 805 ? 22.310 9.832 20.953 1.00 92.38 805 LEU A CA 1
ATOM 6308 C C . LEU A 1 805 ? 22.017 10.052 22.446 1.00 92.38 805 LEU A C 1
ATOM 6310 O O . LEU A 1 805 ? 21.631 9.126 23.169 1.00 92.38 805 LEU A O 1
ATOM 6314 N N . LYS A 1 806 ? 22.142 11.297 22.917 1.00 94.62 806 LYS A N 1
ATOM 6315 C CA . LYS A 1 806 ? 21.835 11.689 24.299 1.00 94.62 806 LYS A CA 1
ATOM 6316 C C . LYS A 1 806 ? 20.363 11.498 24.664 1.00 94.62 806 LYS A C 1
ATOM 6318 O O . LYS A 1 806 ? 20.073 11.417 25.857 1.00 94.62 806 LYS A O 1
ATOM 6323 N N . LYS A 1 807 ? 19.449 11.341 23.696 1.00 95.00 807 LYS A N 1
ATOM 6324 C CA . LYS A 1 807 ? 18.020 11.084 23.954 1.00 95.00 807 LYS A CA 1
ATOM 6325 C C . LYS A 1 807 ? 17.754 9.830 24.787 1.00 95.00 807 LYS A C 1
ATOM 6327 O O . LYS A 1 807 ? 16.756 9.776 25.503 1.00 95.00 807 LYS A O 1
ATOM 6332 N N . TYR A 1 808 ? 18.667 8.858 24.765 1.00 94.19 808 TYR A N 1
ATOM 6333 C CA . TYR A 1 808 ? 18.572 7.635 25.569 1.00 94.19 808 TYR A CA 1
ATOM 6334 C C . TYR A 1 808 ? 19.092 7.785 27.007 1.00 94.19 808 TYR A C 1
ATOM 6336 O O . TYR A 1 808 ? 18.875 6.897 27.831 1.00 94.19 808 TYR A O 1
ATOM 6344 N N . THR A 1 809 ? 19.762 8.893 27.335 1.00 93.81 809 THR A N 1
ATOM 6345 C CA . THR A 1 809 ? 20.215 9.169 28.703 1.00 93.81 809 THR A CA 1
ATOM 6346 C C . THR A 1 809 ? 19.151 9.977 29.437 1.00 93.81 809 THR A C 1
ATOM 6348 O O . THR A 1 809 ? 18.729 11.034 28.975 1.00 93.81 809 THR A O 1
ATOM 6351 N N . TRP A 1 810 ? 18.706 9.486 30.590 1.00 94.06 810 TRP A N 1
ATOM 6352 C CA . TRP A 1 810 ? 17.681 10.149 31.396 1.00 94.06 810 TRP A CA 1
ATOM 6353 C C . TRP A 1 810 ? 18.280 11.181 32.355 1.00 94.06 810 TRP A C 1
ATOM 6355 O O . TRP A 1 810 ? 19.401 11.016 32.833 1.00 94.06 810 TRP A O 1
ATOM 6365 N N . ASN A 1 811 ? 17.490 12.201 32.702 1.00 95.00 811 ASN A N 1
ATOM 6366 C CA . ASN A 1 811 ? 17.793 13.198 33.735 1.00 95.00 811 ASN A CA 1
ATOM 6367 C C . ASN A 1 811 ? 19.104 13.976 33.513 1.00 95.00 811 ASN A C 1
ATOM 6369 O O . ASN A 1 811 ? 19.829 14.272 34.463 1.00 95.00 811 ASN A O 1
ATOM 6373 N N . ILE A 1 812 ? 19.401 14.319 32.258 1.00 95.31 812 ILE A N 1
ATOM 6374 C CA . ILE A 1 812 ? 20.540 15.168 31.880 1.00 95.31 812 ILE A CA 1
ATOM 6375 C C . ILE A 1 812 ? 20.091 16.548 31.393 1.00 95.31 812 ILE A C 1
ATOM 6377 O O . ILE A 1 812 ? 19.004 16.687 30.829 1.00 95.31 812 ILE A O 1
ATOM 6381 N N . ARG A 1 813 ? 20.980 17.535 31.567 1.00 95.25 813 ARG A N 1
ATOM 6382 C CA . ARG A 1 813 ? 20.877 18.909 31.050 1.00 95.25 813 ARG A CA 1
ATOM 6383 C C . ARG A 1 813 ? 22.156 19.274 30.274 1.00 95.25 813 ARG A C 1
ATOM 6385 O O . ARG A 1 813 ? 23.012 19.977 30.813 1.00 95.25 813 ARG A O 1
ATOM 6392 N N . PRO A 1 814 ? 22.381 18.711 29.074 1.00 96.19 814 PRO A N 1
ATOM 6393 C CA . PRO A 1 814 ? 23.582 19.004 28.300 1.00 96.19 814 PRO A CA 1
ATOM 6394 C C . PRO A 1 814 ? 23.522 20.418 27.709 1.00 96.19 814 PRO A C 1
ATOM 6396 O O . PRO A 1 814 ? 22.437 20.898 27.369 1.00 96.19 814 PRO A O 1
ATOM 6399 N N . SER A 1 815 ? 24.685 21.052 27.536 1.00 96.44 815 SER A N 1
ATOM 6400 C CA . SER A 1 815 ? 24.791 22.211 26.652 1.00 96.44 815 SER A CA 1
ATOM 6401 C C . SER A 1 815 ? 24.829 21.775 25.182 1.00 96.44 815 SER A C 1
ATOM 6403 O O . SER A 1 815 ? 25.244 20.654 24.850 1.00 96.44 815 SER A O 1
ATOM 6405 N N . ALA A 1 816 ? 24.341 22.649 24.311 1.00 97.12 816 ALA A N 1
ATOM 6406 C CA . ALA A 1 816 ? 24.274 22.493 22.869 1.00 97.12 816 ALA A CA 1
ATOM 6407 C C . ALA A 1 816 ? 24.472 23.858 22.204 1.00 97.12 816 ALA A C 1
ATOM 6409 O O . ALA A 1 816 ? 24.142 24.895 22.774 1.00 97.12 816 ALA A O 1
ATOM 6410 N N . ARG A 1 817 ? 25.003 23.862 20.986 1.00 96.88 817 ARG A N 1
ATOM 6411 C CA . ARG A 1 817 ? 25.167 25.070 20.181 1.00 96.88 817 ARG A CA 1
ATOM 6412 C C . ARG A 1 817 ? 24.037 25.172 19.166 1.00 96.88 817 ARG A C 1
ATOM 6414 O O . ARG A 1 817 ? 23.692 24.171 18.533 1.00 96.88 817 ARG A O 1
ATOM 6421 N N . VAL A 1 818 ? 23.497 26.375 19.000 1.00 96.88 818 VAL A N 1
ATOM 6422 C CA . VAL A 1 818 ? 22.512 26.692 17.959 1.00 96.88 818 VAL A CA 1
ATOM 6423 C C . VAL A 1 818 ? 23.204 26.742 16.603 1.00 96.88 818 VAL A C 1
ATOM 6425 O O . VAL A 1 818 ? 24.067 27.584 16.380 1.00 96.88 818 VAL A O 1
ATOM 6428 N N . GLU A 1 819 ? 22.822 25.846 15.698 1.00 96.81 819 GLU A N 1
ATOM 6429 C CA . GLU A 1 819 ? 23.397 25.752 14.349 1.00 96.81 819 GLU A CA 1
ATOM 6430 C C . GLU A 1 819 ? 22.527 26.452 13.299 1.00 96.81 819 GLU A C 1
ATOM 6432 O O . GLU A 1 819 ? 23.045 27.012 12.338 1.00 96.81 819 GLU A O 1
ATOM 6437 N N . ALA A 1 820 ? 21.204 26.466 13.485 1.00 95.00 820 ALA A N 1
ATOM 6438 C CA . ALA A 1 820 ? 20.297 27.200 12.608 1.00 95.00 820 ALA A CA 1
ATOM 6439 C C . ALA A 1 820 ? 19.010 27.619 13.325 1.00 95.00 820 ALA A C 1
ATOM 6441 O O . ALA A 1 820 ? 18.507 26.910 14.203 1.00 95.00 820 ALA A O 1
ATOM 6442 N N . ILE A 1 821 ? 18.449 28.754 12.899 1.00 94.19 821 ILE A N 1
ATOM 6443 C CA . ILE A 1 821 ? 17.152 29.271 13.349 1.00 94.19 821 ILE A CA 1
ATOM 6444 C C . ILE A 1 821 ? 16.235 29.375 12.129 1.00 94.19 821 ILE A C 1
ATOM 6446 O O . ILE A 1 821 ? 16.554 30.053 11.154 1.00 94.19 821 ILE A O 1
ATOM 6450 N N . TYR A 1 822 ? 15.090 28.701 12.182 1.00 90.75 822 TYR A N 1
ATOM 6451 C CA . TYR A 1 822 ? 14.142 28.577 11.081 1.00 90.75 822 TYR A CA 1
ATOM 6452 C C . TYR A 1 822 ? 12.774 29.167 11.429 1.00 90.75 822 TYR A C 1
ATOM 6454 O O . TYR A 1 822 ? 12.239 28.973 12.523 1.00 90.75 822 TYR A O 1
ATOM 6462 N N . THR A 1 823 ? 12.178 29.870 10.471 1.00 87.06 823 THR A N 1
ATOM 6463 C CA . THR A 1 823 ? 10.869 30.522 10.597 1.00 87.06 823 THR A CA 1
ATOM 6464 C C . THR A 1 823 ? 10.016 30.249 9.356 1.00 87.06 823 THR A C 1
ATOM 6466 O O . THR A 1 823 ? 10.503 29.730 8.356 1.00 87.06 823 THR A O 1
ATOM 6469 N N . GLN A 1 824 ? 8.746 30.673 9.355 1.00 77.25 824 GLN A N 1
ATOM 6470 C CA . GLN A 1 824 ? 7.897 30.603 8.150 1.00 77.25 824 GLN A CA 1
ATOM 6471 C C . GLN A 1 824 ? 8.428 31.435 6.968 1.00 77.25 824 GLN A C 1
ATOM 6473 O O . GLN A 1 824 ? 7.938 31.284 5.854 1.00 77.25 824 GLN A O 1
ATOM 6478 N N . GLN A 1 825 ? 9.377 32.342 7.210 1.00 77.12 825 GLN A N 1
ATOM 6479 C CA . GLN A 1 825 ? 9.975 33.217 6.199 1.00 77.12 825 GLN A CA 1
ATOM 6480 C C . GLN A 1 825 ? 11.347 32.707 5.728 1.00 77.12 825 GLN A C 1
ATOM 6482 O O . GLN A 1 825 ? 11.973 33.362 4.901 1.00 77.12 825 GLN A O 1
ATOM 6487 N N . GLY A 1 826 ? 11.802 31.556 6.238 1.00 84.00 826 GLY A N 1
ATOM 6488 C CA . GLY A 1 826 ? 13.119 30.988 5.958 1.00 84.00 826 GLY A CA 1
ATOM 6489 C C . GLY A 1 826 ? 14.057 31.015 7.167 1.00 84.00 826 GLY A C 1
ATOM 6490 O O . GLY A 1 826 ? 13.629 31.233 8.308 1.00 84.00 826 GLY A O 1
ATOM 6491 N N . PHE A 1 827 ? 15.338 30.754 6.899 1.00 89.44 827 PHE A N 1
ATOM 6492 C CA . PHE A 1 827 ? 16.410 30.796 7.892 1.00 89.44 827 PHE A CA 1
ATOM 6493 C C . PHE A 1 827 ? 16.813 32.234 8.226 1.00 89.44 827 PHE A C 1
ATOM 6495 O O . PHE A 1 827 ? 16.878 33.092 7.347 1.00 89.44 827 PHE A O 1
ATOM 6502 N N . VAL A 1 828 ? 17.091 32.481 9.505 1.00 90.12 828 VAL A N 1
ATOM 6503 C CA . VAL A 1 828 ? 17.538 33.778 10.034 1.00 90.12 828 VAL A CA 1
ATOM 6504 C C . VAL A 1 828 ? 18.781 33.589 10.898 1.00 90.12 828 VAL A C 1
ATOM 6506 O O . VAL A 1 828 ? 18.982 32.522 11.478 1.00 90.12 828 VAL A O 1
ATOM 6509 N N . ASN A 1 829 ? 19.607 34.629 11.017 1.00 88.94 829 ASN A N 1
ATOM 6510 C CA . ASN A 1 829 ? 20.817 34.567 11.845 1.00 88.94 829 ASN A CA 1
ATOM 6511 C C . ASN A 1 829 ? 20.520 34.855 13.321 1.00 88.94 829 ASN A C 1
ATOM 6513 O O . ASN A 1 829 ? 21.277 34.440 14.199 1.00 88.94 829 ASN A O 1
ATOM 6517 N N . SER A 1 830 ? 19.421 35.557 13.610 1.00 88.06 830 SER A N 1
ATOM 6518 C CA . SER A 1 830 ? 18.958 35.808 14.972 1.00 88.06 830 SER A CA 1
ATOM 6519 C C . SER A 1 830 ? 17.438 35.783 15.081 1.00 88.06 830 SER A C 1
ATOM 6521 O O . SER A 1 830 ? 16.726 36.318 14.230 1.00 88.06 830 SER A O 1
ATOM 6523 N N . SER A 1 831 ? 16.921 35.256 16.194 1.00 80.94 831 SER A N 1
ATOM 6524 C CA . SER A 1 831 ? 15.494 35.344 16.517 1.00 80.94 831 SER A CA 1
ATOM 6525 C C . SER A 1 831 ? 15.024 36.780 16.804 1.00 80.94 831 SER A C 1
ATOM 6527 O O . SER A 1 831 ? 13.823 37.032 16.827 1.00 80.94 831 SER A O 1
ATOM 6529 N N . ALA A 1 832 ? 15.935 37.756 16.926 1.00 80.75 832 ALA A N 1
ATOM 6530 C CA . ALA A 1 832 ? 15.595 39.183 16.962 1.00 80.75 832 ALA A CA 1
ATOM 6531 C C . ALA A 1 832 ? 14.960 39.694 15.653 1.00 80.75 832 ALA A C 1
ATOM 6533 O O . ALA A 1 832 ? 14.256 40.704 15.659 1.00 80.75 832 ALA A O 1
ATOM 6534 N N . GLU A 1 833 ? 15.184 39.003 14.532 1.00 78.50 833 GLU A N 1
ATOM 6535 C CA . GLU A 1 833 ? 14.596 39.335 13.226 1.00 78.50 833 GLU A CA 1
ATOM 6536 C C . GLU A 1 833 ? 13.096 38.973 13.153 1.00 78.50 833 GLU A C 1
ATOM 6538 O O . GLU A 1 833 ? 12.380 39.375 12.230 1.00 78.50 833 GLU A O 1
ATOM 6543 N N . ILE A 1 834 ? 12.591 38.256 14.162 1.00 76.50 834 ILE A N 1
ATOM 6544 C CA . ILE A 1 834 ? 11.220 37.760 14.240 1.00 76.50 834 ILE A CA 1
ATOM 6545 C C . ILE A 1 834 ? 10.324 38.843 14.846 1.00 76.50 834 ILE A C 1
ATOM 6547 O O . ILE A 1 834 ? 10.383 39.154 16.033 1.00 76.50 834 ILE A O 1
ATOM 6551 N N . LYS A 1 835 ? 9.453 39.420 14.011 1.00 70.56 835 LYS A N 1
ATOM 6552 C CA . LYS A 1 835 ? 8.564 40.534 14.400 1.00 70.56 835 LYS A CA 1
ATOM 6553 C C . LYS A 1 835 ? 7.501 40.150 15.431 1.00 70.56 835 LYS A C 1
ATOM 6555 O O . LYS A 1 835 ? 7.017 41.020 16.148 1.00 70.56 835 LYS A O 1
ATOM 6560 N N . ASP A 1 836 ? 7.115 38.878 15.470 1.00 73.38 836 ASP A N 1
ATOM 6561 C CA . ASP A 1 836 ? 6.132 38.335 16.403 1.00 73.38 836 ASP A CA 1
ATOM 6562 C C . ASP A 1 836 ? 6.793 37.263 17.274 1.00 73.38 836 ASP A C 1
ATOM 6564 O O . ASP A 1 836 ? 6.933 36.117 16.859 1.00 73.38 836 ASP A O 1
ATOM 6568 N N . GLN A 1 837 ? 7.190 37.632 18.493 1.00 66.19 837 GLN A N 1
ATOM 6569 C CA . GLN A 1 837 ? 7.826 36.720 19.456 1.00 66.19 837 GLN A CA 1
ATOM 6570 C C . GLN A 1 837 ? 6.888 35.603 19.952 1.00 66.19 837 GLN A C 1
ATOM 6572 O O . GLN A 1 837 ? 7.335 34.655 20.597 1.00 66.19 837 GLN A O 1
ATOM 6577 N N . SER A 1 838 ? 5.584 35.691 19.657 1.00 66.00 838 SER A N 1
ATOM 6578 C CA . SER A 1 838 ? 4.627 34.612 19.917 1.00 66.00 838 SER A CA 1
ATOM 6579 C C . SER A 1 838 ? 4.550 33.586 18.779 1.00 66.00 838 SER A C 1
ATOM 6581 O O . SER A 1 838 ? 3.959 32.516 18.957 1.00 66.00 838 SER A O 1
ATOM 6583 N N . ALA A 1 839 ? 5.166 33.878 17.627 1.00 71.06 839 ALA A N 1
ATOM 6584 C CA . ALA A 1 839 ? 5.250 32.953 16.509 1.00 71.06 839 ALA A CA 1
ATOM 6585 C C . ALA A 1 839 ? 6.148 31.755 16.845 1.00 71.06 839 ALA A C 1
ATOM 6587 O O . ALA A 1 839 ? 7.098 31.842 17.622 1.00 71.06 839 ALA A O 1
ATOM 6588 N N . SER A 1 840 ? 5.839 30.610 16.238 1.00 81.31 840 SER A N 1
ATOM 6589 C CA . SER A 1 840 ? 6.682 29.423 16.348 1.00 81.31 840 SER A CA 1
ATOM 6590 C C . SER A 1 840 ? 8.007 29.649 15.631 1.00 81.31 840 SER A C 1
ATOM 6592 O O . SER A 1 840 ? 8.022 30.110 14.488 1.00 81.31 840 SER A O 1
ATOM 6594 N N . VAL A 1 841 ? 9.090 29.271 16.297 1.00 88.75 841 VAL A N 1
ATOM 6595 C CA . VAL A 1 841 ? 10.460 29.280 15.782 1.00 88.75 841 VAL A CA 1
ATOM 6596 C C . VAL A 1 841 ? 10.988 27.855 15.850 1.00 88.75 841 VAL A C 1
ATOM 6598 O O . VAL A 1 841 ? 10.683 27.135 16.801 1.00 88.75 841 VAL A O 1
ATOM 6601 N N . GLY A 1 842 ? 11.732 27.440 14.831 1.00 92.94 842 GLY A N 1
ATOM 6602 C CA . GLY A 1 842 ? 12.447 26.172 14.793 1.00 92.94 842 GLY A CA 1
ATOM 6603 C C . GLY A 1 842 ? 13.931 26.381 15.085 1.00 92.94 842 GLY A C 1
ATOM 6604 O O . GLY A 1 842 ? 14.540 27.271 14.501 1.00 92.94 842 GLY A O 1
ATOM 6605 N N . ILE A 1 843 ? 14.519 25.569 15.960 1.00 95.25 843 ILE A N 1
ATOM 6606 C CA . ILE A 1 843 ? 15.952 25.600 16.278 1.00 95.25 843 ILE A CA 1
ATOM 6607 C C . ILE A 1 843 ? 16.585 24.250 15.952 1.00 95.25 843 ILE A C 1
ATOM 6609 O O . ILE A 1 843 ? 16.112 23.208 16.416 1.00 95.25 843 ILE A O 1
ATOM 6613 N N . VAL A 1 844 ? 17.676 24.283 15.188 1.00 96.50 844 VAL A N 1
ATOM 6614 C CA . VAL A 1 844 ? 18.561 23.135 14.956 1.00 96.50 844 VAL A CA 1
ATOM 6615 C C . VAL A 1 844 ? 19.775 23.268 15.867 1.00 96.50 844 VAL A C 1
ATOM 6617 O O . VAL A 1 844 ? 20.400 24.328 15.934 1.00 96.50 844 VAL A O 1
ATOM 6620 N N . LEU A 1 845 ? 20.097 22.186 16.574 1.00 97.56 845 LEU A N 1
ATOM 6621 C CA . LEU A 1 845 ? 21.228 22.104 17.497 1.00 97.56 845 LEU A CA 1
ATOM 6622 C C . LEU A 1 845 ? 22.270 21.115 16.973 1.00 97.56 845 LEU A C 1
ATOM 6624 O O . LEU A 1 845 ? 21.931 20.167 16.261 1.00 97.56 845 LEU A O 1
ATOM 6628 N N . ASN A 1 846 ? 23.524 21.283 17.390 1.00 96.88 846 ASN A N 1
ATOM 6629 C CA . ASN A 1 846 ? 24.580 20.310 17.094 1.00 96.88 846 ASN A CA 1
ATOM 6630 C C . ASN A 1 846 ? 24.388 18.970 17.832 1.00 96.88 846 ASN A C 1
ATOM 6632 O O . ASN A 1 846 ? 24.774 17.923 17.326 1.00 96.88 846 ASN A O 1
ATOM 6636 N N . THR A 1 847 ? 23.800 18.992 19.030 1.00 97.31 847 THR A N 1
ATOM 6637 C CA . THR A 1 847 ? 23.470 17.809 19.835 1.00 97.31 847 THR A CA 1
ATOM 6638 C C . THR A 1 847 ? 22.146 18.030 20.556 1.00 97.31 847 THR A C 1
ATOM 6640 O O . THR A 1 847 ? 21.850 19.157 20.953 1.00 97.31 847 THR A O 1
ATOM 6643 N N . SER A 1 848 ? 21.345 16.980 20.742 1.00 97.50 848 SER A N 1
ATOM 6644 C CA . SER A 1 848 ? 20.059 17.090 21.438 1.00 97.50 848 SER A CA 1
ATOM 6645 C C . SER A 1 848 ? 19.761 15.879 22.331 1.00 97.50 848 SER A C 1
ATOM 6647 O O . SER A 1 848 ? 19.944 14.739 21.907 1.00 97.50 848 SER A O 1
ATOM 6649 N N . PRO A 1 849 ? 19.288 16.087 23.577 1.00 97.50 849 PRO A N 1
ATOM 6650 C CA . PRO A 1 849 ? 18.716 15.028 24.403 1.00 97.50 849 PRO A CA 1
ATOM 6651 C C . PRO A 1 849 ? 17.213 14.813 24.149 1.00 97.50 849 PRO A C 1
ATOM 6653 O O . PRO A 1 849 ? 16.622 13.949 24.796 1.00 97.50 849 PRO A O 1
ATOM 6656 N N . PHE A 1 850 ? 16.568 15.601 23.283 1.00 97.81 850 PHE A N 1
ATOM 6657 C CA . PHE A 1 850 ? 15.143 15.464 22.988 1.00 97.81 850 PHE A CA 1
ATOM 6658 C C . PHE A 1 850 ? 14.906 14.315 22.006 1.00 97.81 850 PHE A C 1
ATOM 6660 O O . PHE A 1 850 ? 15.572 14.202 20.981 1.00 97.81 850 PHE A O 1
ATOM 6667 N N . TYR A 1 851 ? 13.923 13.473 22.299 1.00 96.94 851 TYR A N 1
ATOM 6668 C CA . TYR A 1 851 ? 13.391 12.509 21.355 1.00 96.94 851 TYR A CA 1
ATOM 6669 C C . TYR A 1 851 ? 12.502 13.238 20.346 1.00 96.94 851 TYR A C 1
ATOM 6671 O O . TYR A 1 851 ? 11.522 13.885 20.726 1.00 96.94 851 TYR A O 1
ATOM 6679 N N . ALA A 1 852 ? 12.846 13.138 19.065 1.00 91.81 852 ALA A N 1
ATOM 6680 C CA . ALA A 1 852 ? 11.982 13.579 17.979 1.00 91.81 852 ALA A CA 1
ATOM 6681 C C . ALA A 1 852 ? 10.858 12.566 17.754 1.00 91.81 852 ALA A C 1
ATOM 6683 O O . ALA A 1 852 ? 11.089 11.363 17.844 1.00 91.81 852 ALA A O 1
ATOM 6684 N N . GLU A 1 853 ? 9.656 13.047 17.443 1.00 86.06 853 GLU A N 1
ATOM 6685 C CA . GLU A 1 853 ? 8.512 12.186 17.139 1.00 86.06 853 GLU A CA 1
ATOM 6686 C C . GLU A 1 853 ? 8.848 11.221 15.993 1.00 86.06 853 GLU A C 1
ATOM 6688 O O . GLU A 1 853 ? 9.121 11.637 14.867 1.00 86.06 853 GLU A O 1
ATOM 6693 N N . ALA A 1 854 ? 8.856 9.925 16.298 1.00 82.44 854 ALA A N 1
ATOM 6694 C CA . ALA A 1 854 ? 9.234 8.859 15.378 1.00 82.44 854 ALA A CA 1
ATOM 6695 C C . ALA A 1 854 ? 8.746 7.504 15.909 1.00 82.44 854 ALA A C 1
ATOM 6697 O O . ALA A 1 854 ? 8.406 7.365 17.083 1.00 82.44 854 ALA A O 1
ATOM 6698 N N . GLY A 1 855 ? 8.681 6.482 15.048 1.00 80.06 855 GLY A N 1
ATOM 6699 C CA . GLY A 1 855 ? 8.362 5.104 15.465 1.00 80.06 855 GLY A CA 1
ATOM 6700 C C . GLY A 1 855 ? 7.012 4.940 16.183 1.00 80.06 855 GLY A C 1
ATOM 6701 O O . GLY A 1 855 ? 6.825 3.999 16.946 1.00 80.06 855 GLY A O 1
ATOM 6702 N N . GLY A 1 856 ? 6.078 5.877 15.984 1.00 83.00 856 GLY A N 1
ATOM 6703 C CA . GLY A 1 856 ? 4.804 5.945 16.702 1.00 83.00 856 GLY A CA 1
ATOM 6704 C C . GLY A 1 856 ? 4.871 6.626 18.074 1.00 83.00 856 GLY A C 1
ATOM 6705 O O . GLY A 1 856 ? 3.819 6.913 18.633 1.00 83.00 856 GLY A O 1
ATOM 6706 N N . GLN A 1 857 ? 6.045 6.935 18.622 1.00 90.44 857 GLN A N 1
ATOM 6707 C CA . GLN A 1 857 ? 6.178 7.671 19.879 1.00 90.44 857 GLN A CA 1
ATOM 6708 C C . GLN A 1 857 ? 6.134 9.186 19.641 1.00 90.44 857 GLN A C 1
ATOM 6710 O O . GLN A 1 857 ? 6.853 9.702 18.788 1.00 90.44 857 GLN A O 1
ATOM 6715 N N . VAL A 1 858 ? 5.327 9.903 20.435 1.00 89.44 858 VAL A N 1
ATOM 6716 C CA . VAL A 1 858 ? 5.322 11.376 20.428 1.00 89.44 858 VAL A CA 1
ATOM 6717 C C . VAL A 1 858 ? 6.665 11.955 20.876 1.00 89.44 858 VAL A C 1
ATOM 6719 O O . VAL A 1 858 ? 7.335 11.405 21.754 1.00 89.44 858 VAL A O 1
ATOM 6722 N N . GLY A 1 859 ? 7.042 13.084 20.277 1.00 90.75 859 GLY A N 1
ATOM 6723 C CA . GLY A 1 859 ? 8.265 13.800 20.628 1.00 90.75 859 GLY A CA 1
ATOM 6724 C C . GLY A 1 859 ? 8.253 14.319 22.067 1.00 90.75 859 GLY A C 1
ATOM 6725 O O . GLY A 1 859 ? 7.201 14.476 22.695 1.00 90.75 859 GLY A O 1
ATOM 6726 N N . ASP A 1 860 ? 9.439 14.595 22.597 1.00 96.19 860 ASP A N 1
ATOM 6727 C CA . ASP A 1 860 ? 9.558 15.186 23.924 1.00 96.19 860 ASP A CA 1
ATOM 6728 C C . ASP A 1 860 ? 9.104 16.644 23.971 1.00 96.19 860 ASP A C 1
ATOM 6730 O O . ASP A 1 860 ? 9.144 17.390 22.993 1.00 96.19 860 ASP A O 1
ATOM 6734 N N . LEU A 1 861 ? 8.738 17.052 25.181 1.00 95.25 861 LEU A N 1
ATOM 6735 C CA . LEU A 1 861 ? 8.501 18.437 25.558 1.00 95.25 861 LEU A CA 1
ATOM 6736 C C . LEU A 1 861 ? 9.662 18.916 26.430 1.00 95.25 861 LEU A C 1
ATOM 6738 O O . LEU A 1 861 ? 10.398 18.106 26.997 1.00 95.25 861 LEU A O 1
ATOM 6742 N N . GLY A 1 862 ? 9.826 20.228 26.566 1.00 95.88 862 GLY A N 1
ATOM 6743 C CA . GLY A 1 862 ? 10.808 20.782 27.495 1.00 95.88 862 GLY A CA 1
ATOM 6744 C C . GLY A 1 862 ? 11.158 22.229 27.199 1.00 95.88 862 GLY A C 1
ATOM 6745 O O . GLY A 1 862 ? 10.358 22.966 26.619 1.00 95.88 862 GLY A O 1
ATOM 6746 N N . LEU A 1 863 ? 12.353 22.633 27.614 1.00 96.06 863 LEU A N 1
ATOM 6747 C CA . LEU A 1 863 ? 12.854 23.997 27.516 1.00 96.06 863 LEU A CA 1
ATOM 6748 C C . LEU A 1 863 ? 14.264 24.016 26.916 1.00 96.06 863 LEU A C 1
ATOM 6750 O O . LEU A 1 863 ? 15.071 23.113 27.147 1.00 96.06 863 LEU A O 1
ATOM 6754 N N . LEU A 1 864 ? 14.565 25.081 26.181 1.00 96.44 864 LEU A N 1
ATOM 6755 C CA . LEU A 1 864 ? 15.936 25.530 25.963 1.00 96.44 864 LEU A CA 1
ATOM 6756 C C . LEU A 1 864 ? 16.178 26.715 26.890 1.00 96.44 864 LEU A C 1
ATOM 6758 O O . LEU A 1 864 ? 15.394 27.669 26.885 1.00 96.44 864 LEU A O 1
ATOM 6762 N N . THR A 1 865 ? 17.236 26.646 27.688 1.00 95.25 865 THR A N 1
ATOM 6763 C CA . THR A 1 865 ? 17.579 27.654 28.695 1.00 95.25 865 THR A CA 1
ATOM 6764 C C . THR A 1 865 ? 18.995 28.185 28.489 1.00 95.25 865 THR A C 1
ATOM 6766 O O . THR A 1 865 ? 19.787 27.597 27.754 1.00 95.25 865 THR A O 1
ATOM 6769 N N . ASN A 1 866 ? 19.333 29.317 29.104 1.00 91.50 866 ASN A N 1
ATOM 6770 C CA . ASN A 1 866 ? 20.728 29.761 29.205 1.00 91.50 866 ASN A CA 1
ATOM 6771 C C . ASN A 1 866 ? 21.444 29.076 30.391 1.00 91.50 866 ASN A C 1
ATOM 6773 O O . ASN A 1 866 ? 20.871 28.224 31.076 1.00 91.50 866 ASN A O 1
ATOM 6777 N N . GLU A 1 867 ? 22.702 29.437 30.653 1.00 89.44 867 GLU A N 1
ATOM 6778 C CA . GLU A 1 867 ? 23.482 28.862 31.762 1.00 89.44 867 GLU A CA 1
ATOM 6779 C C . GLU A 1 867 ? 22.786 29.034 33.125 1.00 89.44 867 GLU A C 1
ATOM 6781 O O . GLU A 1 867 ? 22.681 28.064 33.883 1.00 89.44 867 GLU A O 1
ATOM 6786 N N . ASP A 1 868 ? 22.210 30.216 33.369 1.00 87.88 868 ASP A N 1
ATOM 6787 C CA . ASP A 1 868 ? 21.509 30.598 34.603 1.00 87.88 868 ASP A CA 1
ATOM 6788 C C . ASP A 1 868 ? 20.099 29.982 34.745 1.00 87.88 868 ASP A C 1
ATOM 6790 O O . ASP A 1 868 ? 19.455 30.139 35.786 1.00 87.88 868 ASP A O 1
ATOM 6794 N N . GLY A 1 869 ? 19.612 29.266 33.725 1.00 85.62 869 GLY A N 1
ATOM 6795 C CA . GLY A 1 869 ? 18.293 28.622 33.724 1.00 85.62 869 GLY A CA 1
ATOM 6796 C C . GLY A 1 869 ? 17.139 29.529 33.285 1.00 85.62 869 GLY A C 1
ATOM 6797 O O . GLY A 1 869 ? 15.977 29.188 33.498 1.00 85.62 869 GLY A O 1
ATOM 6798 N N . GLU A 1 870 ? 17.426 30.678 32.674 1.00 89.88 870 GLU A N 1
ATOM 6799 C CA . GLU A 1 870 ? 16.411 31.528 32.047 1.00 89.88 870 GLU A CA 1
ATOM 6800 C C . GLU A 1 870 ? 15.848 30.849 30.791 1.00 89.88 870 GLU A C 1
ATOM 6802 O O . GLU A 1 870 ? 16.602 30.349 29.954 1.00 89.88 870 GLU A O 1
ATOM 6807 N N . GLU A 1 871 ? 14.519 30.832 30.654 1.00 91.19 871 GLU A N 1
ATOM 6808 C CA . GLU A 1 871 ? 13.819 30.228 29.516 1.00 91.19 871 GLU A CA 1
ATOM 6809 C C . GLU A 1 871 ? 14.064 31.025 28.229 1.00 91.19 871 GLU A C 1
ATOM 6811 O O . GLU A 1 871 ? 13.601 32.157 28.086 1.00 91.19 871 GLU A O 1
ATOM 6816 N N . LEU A 1 872 ? 14.742 30.402 27.263 1.00 90.75 872 LEU A N 1
ATOM 6817 C CA . LEU A 1 872 ? 14.926 30.954 25.922 1.00 90.75 872 LEU A CA 1
ATOM 6818 C C . LEU A 1 872 ? 13.797 30.522 24.989 1.00 90.75 872 LEU A C 1
ATOM 6820 O O . LEU A 1 872 ? 13.257 31.342 24.250 1.00 90.75 872 LEU A O 1
ATOM 6824 N N . MET A 1 873 ? 13.434 29.238 25.028 1.00 91.75 873 MET A N 1
ATOM 6825 C CA . MET A 1 873 ? 12.368 28.650 24.217 1.00 91.75 873 MET A CA 1
ATOM 6826 C C . MET A 1 873 ? 11.635 27.565 24.999 1.00 91.75 873 MET A C 1
ATOM 6828 O O . MET A 1 873 ? 12.258 26.693 25.606 1.00 91.75 873 MET A O 1
ATOM 6832 N N . LYS A 1 874 ? 10.307 27.539 24.864 1.00 92.19 874 LYS A N 1
ATOM 6833 C CA . LYS A 1 874 ? 9.490 26.398 25.280 1.00 92.19 874 LYS A CA 1
ATOM 6834 C C . LYS A 1 874 ? 9.300 25.423 24.126 1.00 92.19 874 LYS A C 1
ATOM 6836 O O . LYS A 1 874 ? 8.501 25.680 23.228 1.00 92.19 874 LYS A O 1
ATOM 6841 N N . VAL A 1 875 ? 9.991 24.292 24.169 1.00 93.94 875 VAL A N 1
ATOM 6842 C CA . VAL A 1 875 ? 9.915 23.244 23.148 1.00 93.94 875 VAL A CA 1
ATOM 6843 C C . VAL A 1 875 ? 8.578 22.513 23.269 1.00 93.94 875 VAL A C 1
ATOM 6845 O O . VAL A 1 875 ? 8.262 21.924 24.305 1.00 93.94 875 VAL A O 1
ATOM 6848 N N . LYS A 1 876 ? 7.772 22.582 22.207 1.00 90.25 876 LYS A N 1
ATOM 6849 C CA . LYS A 1 876 ? 6.444 21.951 22.135 1.00 90.25 876 LYS A CA 1
ATOM 6850 C C . LYS A 1 876 ? 6.364 20.827 21.114 1.00 90.25 876 LYS A C 1
ATOM 6852 O O . LYS A 1 876 ? 5.508 19.963 21.244 1.00 90.25 876 LYS A O 1
ATOM 6857 N N . VAL A 1 877 ? 7.208 20.876 20.090 1.00 87.88 877 VAL A N 1
ATOM 6858 C CA . VAL A 1 877 ? 7.276 19.871 19.031 1.00 87.88 877 VAL A CA 1
ATOM 6859 C C . VAL A 1 877 ? 8.746 19.626 18.715 1.00 87.88 877 VAL A C 1
ATOM 6861 O O . VAL A 1 877 ? 9.516 20.578 18.592 1.00 87.88 877 VAL A O 1
ATOM 6864 N N . VAL A 1 878 ? 9.125 18.359 18.573 1.00 92.88 878 VAL A N 1
ATOM 6865 C CA . VAL A 1 878 ? 10.470 17.943 18.163 1.00 92.88 878 VAL A CA 1
ATOM 6866 C C . VAL A 1 878 ? 10.320 16.973 17.001 1.00 92.88 878 VAL A C 1
ATOM 6868 O O . VAL A 1 878 ? 9.618 15.969 17.119 1.00 92.88 878 VAL A O 1
ATOM 6871 N N . GLN A 1 879 ? 10.938 17.290 15.868 1.00 85.75 879 GLN A N 1
ATOM 6872 C CA . GLN A 1 879 ? 10.825 16.537 14.614 1.00 85.75 879 GLN A CA 1
ATOM 6873 C C . GLN A 1 879 ? 12.214 16.337 14.009 1.00 85.75 879 GLN A C 1
ATOM 6875 O O . GLN A 1 879 ? 13.118 17.130 14.271 1.00 85.75 879 GLN A O 1
ATOM 6880 N N . VAL A 1 880 ? 12.390 15.295 13.198 1.00 83.25 880 VAL A N 1
ATOM 6881 C CA . VAL A 1 880 ? 13.660 15.006 12.518 1.00 83.25 880 VAL A CA 1
ATOM 6882 C C . VAL A 1 880 ? 13.491 15.088 11.003 1.00 83.25 880 VAL A C 1
ATOM 6884 O O . VAL A 1 880 ? 12.555 14.520 10.443 1.00 83.25 880 VAL A O 1
ATOM 6887 N N . PHE A 1 881 ? 14.407 15.785 10.332 1.00 79.12 881 PHE A N 1
ATOM 6888 C CA . PHE A 1 881 ? 14.419 15.943 8.876 1.00 79.12 881 PHE A CA 1
ATOM 6889 C C . PHE A 1 881 ? 15.831 15.697 8.354 1.00 79.12 881 PHE A C 1
ATOM 6891 O O . PHE A 1 881 ? 16.734 16.456 8.684 1.00 79.12 881 PHE A O 1
ATOM 6898 N N . ALA A 1 882 ? 16.038 14.635 7.567 1.00 74.12 882 ALA A N 1
ATOM 6899 C CA . ALA A 1 882 ? 17.349 14.282 7.001 1.00 74.12 882 ALA A CA 1
ATOM 6900 C C . ALA A 1 882 ? 18.508 14.261 8.035 1.00 74.12 882 ALA A C 1
ATOM 6902 O O . ALA A 1 882 ? 19.627 14.657 7.733 1.00 74.12 882 ALA A O 1
ATOM 6903 N N . GLY A 1 883 ? 18.233 13.833 9.274 1.00 77.75 883 GLY A N 1
ATOM 6904 C CA . GLY A 1 883 ? 19.210 13.805 10.375 1.00 77.75 883 GLY A CA 1
ATOM 6905 C C . GLY A 1 883 ? 19.310 15.093 11.209 1.00 77.75 883 GLY A C 1
ATOM 6906 O O . GLY A 1 883 ? 19.969 15.096 12.245 1.00 77.75 883 GLY A O 1
ATOM 6907 N N . TYR A 1 884 ? 18.635 16.178 10.827 1.00 85.06 884 TYR A N 1
ATOM 6908 C CA . TYR A 1 884 ? 18.551 17.405 11.625 1.00 85.06 884 TYR A CA 1
ATOM 6909 C C . TYR A 1 884 ? 17.360 17.352 12.584 1.00 85.06 884 TYR A C 1
ATOM 6911 O O . TYR A 1 884 ? 16.222 17.157 12.147 1.00 85.06 884 TYR A O 1
ATOM 6919 N N . VAL A 1 885 ? 17.596 17.562 13.883 1.00 93.94 885 VAL A N 1
ATOM 6920 C CA . VAL A 1 885 ? 16.525 17.629 14.891 1.00 93.94 885 VAL A CA 1
ATOM 6921 C C . VAL A 1 885 ? 16.060 19.075 15.047 1.00 93.94 885 VAL A C 1
ATOM 6923 O O . VAL A 1 885 ? 16.810 19.942 15.501 1.00 93.94 885 VAL A O 1
ATOM 6926 N N . LEU A 1 886 ? 14.804 19.327 14.682 1.00 94.31 886 LEU A N 1
ATOM 6927 C CA . LEU A 1 886 ? 14.158 20.630 14.765 1.00 94.31 886 LEU A CA 1
ATOM 6928 C C . LEU A 1 886 ? 13.329 20.739 16.050 1.00 94.31 886 LEU A C 1
ATOM 6930 O O . LEU A 1 886 ? 12.353 20.010 16.234 1.00 94.31 886 LEU A O 1
ATOM 6934 N N . HIS A 1 887 ? 13.682 21.701 16.900 1.00 95.75 887 HIS A N 1
ATOM 6935 C CA . HIS A 1 887 ? 12.975 22.028 18.139 1.00 95.75 887 HIS A CA 1
ATOM 6936 C C . HIS A 1 887 ? 12.055 23.214 17.876 1.00 95.75 887 HIS A C 1
ATOM 6938 O O . HIS A 1 887 ? 12.529 24.293 17.526 1.00 95.75 887 HIS A O 1
ATOM 6944 N N . VAL A 1 888 ? 10.746 23.023 18.009 1.00 91.69 888 VAL A N 1
ATOM 6945 C CA . VAL A 1 888 ? 9.748 24.027 17.639 1.00 91.69 888 VAL A CA 1
ATOM 6946 C C . VAL A 1 888 ? 9.004 24.525 18.869 1.00 91.69 888 VAL A C 1
ATOM 6948 O O . VAL A 1 888 ? 8.435 23.750 19.647 1.00 91.69 888 VAL A O 1
ATOM 6951 N N . GLY A 1 889 ? 8.967 25.844 19.020 1.00 89.94 889 GLY A N 1
ATOM 6952 C CA . GLY A 1 889 ? 8.351 26.493 20.167 1.00 89.94 889 GLY A CA 1
ATOM 6953 C C . GLY A 1 889 ? 8.249 28.009 20.025 1.00 89.94 889 GLY A C 1
ATOM 6954 O O . GLY A 1 889 ? 8.864 28.584 19.126 1.00 89.94 889 GLY A O 1
ATOM 6955 N N . PRO A 1 890 ? 7.459 28.681 20.880 1.00 85.94 890 PRO A N 1
ATOM 6956 C CA . PRO A 1 890 ? 7.585 30.123 21.060 1.00 85.94 890 PRO A CA 1
ATOM 6957 C C . PRO A 1 890 ? 8.944 30.456 21.692 1.00 85.94 890 PRO A C 1
ATOM 6959 O O . PRO A 1 890 ? 9.415 29.729 22.574 1.00 85.94 890 PRO A O 1
ATOM 6962 N N . MET A 1 891 ? 9.542 31.565 21.256 1.00 83.50 891 MET A N 1
ATOM 6963 C CA . MET A 1 891 ? 10.862 32.007 21.700 1.00 83.50 891 MET A CA 1
ATOM 6964 C C . MET A 1 891 ? 10.794 33.447 22.243 1.00 83.50 891 MET A C 1
ATOM 6966 O O . MET A 1 891 ? 10.921 34.397 21.469 1.00 83.50 891 MET A O 1
ATOM 6970 N N . PRO A 1 892 ? 10.536 33.636 23.553 1.00 74.94 892 PRO A N 1
ATOM 6971 C CA . PRO A 1 892 ? 10.393 34.967 24.149 1.00 74.94 892 PRO A CA 1
ATOM 6972 C C . PRO A 1 892 ? 11.708 35.757 24.237 1.00 74.94 892 PRO A C 1
ATOM 6974 O O . PRO A 1 892 ? 11.670 36.987 24.283 1.00 74.94 892 PRO A O 1
ATOM 6977 N N . VAL A 1 893 ? 12.858 35.077 24.264 1.00 78.31 893 VAL A N 1
ATOM 6978 C CA . VAL A 1 893 ? 14.184 35.701 24.398 1.00 78.31 893 VAL A CA 1
ATOM 6979 C C . VAL A 1 893 ? 14.970 35.554 23.097 1.00 78.31 893 VAL A C 1
ATOM 6981 O O . VAL A 1 893 ? 14.932 34.518 22.436 1.00 78.31 893 VAL A O 1
ATOM 6984 N N . THR A 1 894 ? 15.688 36.608 22.710 1.00 83.12 894 THR A N 1
ATOM 6985 C CA . THR A 1 894 ? 16.498 36.607 21.490 1.00 83.12 894 THR A CA 1
ATOM 6986 C C . THR A 1 894 ? 17.708 35.686 21.618 1.00 83.12 894 THR A C 1
ATOM 6988 O O . THR A 1 894 ? 18.424 35.751 22.612 1.00 83.12 894 THR A O 1
ATOM 6991 N N . CYS A 1 895 ? 17.966 34.899 20.581 1.00 86.38 895 CYS A N 1
ATOM 6992 C CA . CYS A 1 895 ? 19.100 33.994 20.435 1.00 86.38 895 CYS A CA 1
ATOM 6993 C C . CYS A 1 895 ? 19.635 34.109 19.003 1.00 86.38 895 CYS A C 1
ATOM 6995 O O . CYS A 1 895 ? 18.874 34.402 18.073 1.00 86.38 895 CYS A O 1
ATOM 6997 N N . ALA A 1 896 ? 20.935 33.936 18.825 1.00 92.44 896 ALA A N 1
ATOM 6998 C CA . ALA A 1 896 ? 21.614 33.953 17.541 1.00 92.44 896 ALA A CA 1
ATOM 6999 C C . ALA A 1 896 ? 22.216 32.584 17.205 1.00 92.44 896 ALA A C 1
ATOM 7001 O O . ALA A 1 896 ? 22.506 31.764 18.078 1.00 92.44 896 ALA A O 1
ATOM 7002 N N . VAL A 1 897 ? 22.422 32.346 15.911 1.00 94.62 897 VAL A N 1
ATOM 7003 C CA . VAL A 1 897 ? 23.210 31.201 15.447 1.00 94.62 897 VAL A CA 1
ATOM 7004 C C . VAL A 1 897 ? 24.618 31.292 16.045 1.00 94.62 897 VAL A C 1
ATOM 7006 O O . VAL A 1 897 ? 25.266 32.336 15.980 1.00 94.62 897 VAL A O 1
ATOM 7009 N N . GLY A 1 898 ? 25.081 30.191 16.634 1.00 93.62 898 GLY A N 1
ATOM 7010 C CA . GLY A 1 898 ? 26.350 30.087 17.350 1.00 93.62 898 GLY A CA 1
ATOM 7011 C C . GLY A 1 898 ? 26.244 30.194 18.874 1.00 93.62 898 GLY A C 1
ATOM 7012 O O . GLY A 1 898 ? 27.207 29.826 19.548 1.00 93.62 898 GLY A O 1
ATOM 7013 N N . ASP A 1 899 ? 25.105 30.631 19.420 1.00 94.38 899 ASP A N 1
ATOM 7014 C CA . ASP A 1 899 ? 24.907 30.720 20.870 1.00 94.38 899 ASP A CA 1
ATOM 7015 C C . ASP A 1 899 ? 24.897 29.333 21.532 1.00 94.38 899 ASP A C 1
ATOM 7017 O O . ASP A 1 899 ? 24.462 28.333 20.949 1.00 94.38 899 ASP A O 1
ATOM 7021 N N . GLU A 1 900 ? 25.358 29.286 22.783 1.00 96.44 900 GLU A N 1
ATOM 7022 C CA . GLU A 1 900 ? 25.269 28.102 23.635 1.00 96.44 900 GLU A CA 1
ATOM 7023 C C . GLU A 1 900 ? 23.966 28.125 24.444 1.00 96.44 900 GLU A C 1
ATOM 7025 O O . GLU A 1 900 ? 23.632 29.111 25.103 1.00 96.44 900 GLU A O 1
ATOM 7030 N N . VAL A 1 901 ? 23.233 27.014 24.395 1.00 96.38 901 VAL A N 1
ATOM 7031 C CA . VAL A 1 901 ? 21.966 26.795 25.097 1.00 96.38 901 VAL A CA 1
ATOM 7032 C C . VAL A 1 901 ? 22.018 25.489 25.882 1.00 96.38 901 VAL A C 1
ATOM 7034 O O . VAL A 1 901 ? 22.753 24.564 25.542 1.00 96.38 901 VAL A O 1
ATOM 7037 N N . PHE A 1 902 ? 21.211 25.380 26.927 1.00 97.19 902 PHE A N 1
ATOM 7038 C CA . PHE A 1 902 ? 21.069 24.187 27.750 1.00 97.19 902 PHE A CA 1
ATOM 7039 C C . PHE A 1 902 ? 19.731 23.519 27.463 1.00 97.19 902 PHE A C 1
ATOM 7041 O O . PHE A 1 902 ? 18.685 24.164 27.430 1.00 97.19 902 PHE A O 1
ATOM 7048 N N . CYS A 1 903 ? 19.770 22.210 27.235 1.00 97.62 903 CYS A N 1
ATOM 7049 C CA . CYS A 1 903 ? 18.593 21.428 26.879 1.00 97.62 903 CYS A CA 1
ATOM 7050 C C . CYS A 1 903 ? 17.967 20.796 28.126 1.00 97.62 903 CYS A C 1
ATOM 7052 O O . CYS A 1 903 ? 18.575 19.920 28.742 1.00 97.62 903 CYS A O 1
ATOM 7054 N N . GLU A 1 904 ? 16.743 21.188 28.472 1.00 96.81 904 GLU A N 1
ATOM 7055 C CA . GLU A 1 904 ? 15.986 20.653 29.608 1.00 96.81 904 GLU A CA 1
ATOM 7056 C C . GLU A 1 904 ? 14.751 19.895 29.121 1.00 96.81 904 GLU A C 1
ATOM 7058 O O . GLU A 1 904 ? 13.710 20.481 28.834 1.00 96.81 904 GLU A O 1
ATOM 7063 N N . VAL A 1 905 ? 14.860 18.571 29.025 1.00 97.75 905 VAL A N 1
ATOM 7064 C CA . VAL A 1 905 ? 13.725 17.706 28.677 1.00 97.75 905 VAL A CA 1
ATOM 7065 C C . VAL A 1 905 ? 12.758 17.600 29.859 1.00 97.75 905 VAL A C 1
ATOM 7067 O O . VAL A 1 905 ? 13.177 17.410 31.002 1.00 97.75 905 VAL A O 1
ATOM 7070 N N . ASP A 1 906 ? 11.455 17.629 29.580 1.00 97.50 906 ASP A N 1
ATOM 7071 C CA . ASP A 1 906 ? 10.409 17.262 30.533 1.00 97.50 906 ASP A CA 1
ATOM 7072 C C . ASP A 1 906 ? 10.395 15.736 30.748 1.00 97.50 906 ASP A C 1
ATOM 7074 O O . ASP A 1 906 ? 9.646 14.974 30.125 1.00 97.50 906 ASP A O 1
ATOM 7078 N N . TYR A 1 907 ? 11.265 15.267 31.645 1.00 96.62 907 TYR A N 1
ATOM 7079 C CA . TYR A 1 907 ? 11.341 13.851 32.002 1.00 96.62 907 TYR A CA 1
ATOM 7080 C C . TYR A 1 907 ? 10.091 13.355 32.743 1.00 96.62 907 TYR A C 1
ATOM 7082 O O . TYR A 1 907 ? 9.851 12.148 32.752 1.00 96.62 907 TYR A O 1
ATOM 7090 N N . GLU A 1 908 ? 9.261 14.236 33.317 1.00 95.38 908 GLU A N 1
ATOM 7091 C CA . GLU A 1 908 ? 7.975 13.828 33.894 1.00 95.38 908 GLU A CA 1
ATOM 7092 C C . GLU A 1 908 ? 7.015 13.401 32.778 1.00 95.38 908 GLU A C 1
ATOM 7094 O O . GLU A 1 908 ? 6.402 12.333 32.864 1.00 95.38 908 GLU A O 1
ATOM 7099 N N . HIS A 1 909 ? 6.933 14.174 31.694 1.00 94.62 909 HIS A N 1
ATOM 7100 C CA . HIS A 1 909 ? 6.199 13.783 30.494 1.00 94.62 909 HIS A CA 1
ATOM 7101 C C . HIS A 1 909 ? 6.768 12.490 29.892 1.00 94.62 909 HIS A C 1
ATOM 7103 O O . HIS A 1 909 ? 6.024 11.525 29.692 1.00 94.62 909 HIS A O 1
ATOM 7109 N N . ARG A 1 910 ? 8.091 12.409 29.690 1.00 96.50 910 ARG A N 1
ATOM 7110 C CA . ARG A 1 910 ? 8.737 11.202 29.141 1.00 96.50 910 ARG A CA 1
ATOM 7111 C C . ARG A 1 910 ? 8.493 9.960 30.004 1.00 96.50 910 ARG A C 1
ATOM 7113 O O . ARG A 1 910 ? 8.267 8.881 29.460 1.00 96.50 910 ARG A O 1
ATOM 7120 N N . SER A 1 911 ? 8.460 10.102 31.333 1.00 95.88 911 SER A N 1
ATOM 7121 C CA . SER A 1 911 ? 8.166 9.001 32.266 1.00 95.88 911 SER A CA 1
ATOM 7122 C C . SER A 1 911 ? 6.753 8.425 32.121 1.00 95.88 911 SER A C 1
ATOM 7124 O O . SER A 1 911 ? 6.512 7.303 32.554 1.00 95.88 911 SER A O 1
ATOM 7126 N N . LYS A 1 912 ? 5.828 9.156 31.486 1.00 95.19 912 LYS A N 1
ATOM 7127 C CA . LYS A 1 912 ? 4.472 8.686 31.155 1.00 95.19 912 LYS A CA 1
ATOM 7128 C C . LYS A 1 912 ? 4.413 8.051 29.758 1.00 95.19 912 LYS A C 1
ATOM 7130 O O . LYS A 1 912 ? 3.627 7.138 29.535 1.00 95.19 912 LYS A O 1
ATOM 7135 N N . VAL A 1 913 ? 5.273 8.488 28.833 1.00 96.56 913 VAL A N 1
ATOM 7136 C CA . VAL A 1 913 ? 5.345 7.983 27.447 1.00 96.56 913 VAL A CA 1
ATOM 7137 C C . VAL A 1 913 ? 6.144 6.674 27.344 1.00 96.56 913 VAL A C 1
ATOM 7139 O O . VAL A 1 913 ? 5.675 5.707 26.744 1.00 96.56 913 VAL A O 1
ATOM 7142 N N . ALA A 1 914 ? 7.337 6.603 27.944 1.00 97.19 914 ALA A N 1
ATOM 7143 C CA . ALA A 1 914 ? 8.244 5.454 27.813 1.00 97.19 914 ALA A CA 1
ATOM 7144 C C . ALA A 1 914 ? 7.665 4.110 28.316 1.00 97.19 914 ALA A C 1
ATOM 7146 O O . ALA A 1 914 ? 7.932 3.075 27.687 1.00 97.19 914 ALA A O 1
ATOM 7147 N N . PRO A 1 915 ? 6.849 4.062 29.395 1.00 97.94 915 PRO A N 1
ATOM 7148 C CA . PRO A 1 915 ? 6.190 2.822 29.791 1.00 97.94 915 PRO A CA 1
ATOM 7149 C C . PRO A 1 915 ? 5.157 2.351 28.768 1.00 97.94 915 PRO A C 1
ATOM 7151 O O . PRO A 1 915 ? 5.136 1.167 28.434 1.00 97.94 915 PRO A O 1
ATOM 7154 N N . ASN A 1 916 ? 4.368 3.268 28.198 1.00 97.88 916 ASN A N 1
ATOM 7155 C CA . ASN A 1 916 ? 3.445 2.950 27.109 1.00 97.88 916 ASN A CA 1
ATOM 7156 C C . ASN A 1 916 ? 4.202 2.424 25.873 1.00 97.88 916 ASN A C 1
ATOM 7158 O O . ASN A 1 916 ? 3.760 1.458 25.251 1.00 97.88 916 ASN A O 1
ATOM 7162 N N . HIS A 1 917 ? 5.374 2.980 25.542 1.00 97.69 917 HIS A N 1
ATOM 7163 C CA . HIS A 1 917 ? 6.192 2.464 24.436 1.00 97.69 917 HIS A CA 1
ATOM 7164 C C . HIS A 1 917 ? 6.663 1.039 24.723 1.00 97.69 917 HIS A C 1
ATOM 7166 O O . HIS A 1 917 ? 6.426 0.117 23.948 1.00 97.69 917 HIS A O 1
ATOM 7172 N N . THR A 1 918 ? 7.269 0.824 25.887 1.00 97.88 918 THR A N 1
ATOM 7173 C CA . THR A 1 918 ? 7.794 -0.493 26.263 1.00 97.88 918 THR A CA 1
ATOM 7174 C C . THR A 1 918 ? 6.685 -1.546 26.295 1.00 97.88 918 THR A C 1
ATOM 7176 O O . THR A 1 918 ? 6.867 -2.651 25.788 1.00 97.88 918 THR A O 1
ATOM 7179 N N . MET A 1 919 ? 5.502 -1.199 26.813 1.00 98.00 919 MET A N 1
ATOM 7180 C CA . MET A 1 919 ? 4.352 -2.105 26.817 1.00 98.00 919 MET A CA 1
ATOM 7181 C C . MET A 1 919 ? 3.727 -2.308 25.436 1.00 98.00 919 MET A C 1
ATOM 7183 O O . MET A 1 919 ? 3.027 -3.296 25.253 1.00 98.00 919 MET A O 1
ATOM 7187 N N . THR A 1 920 ? 4.012 -1.458 24.447 1.00 97.38 920 THR A N 1
ATOM 7188 C CA . THR A 1 920 ? 3.630 -1.722 23.051 1.00 97.38 920 THR A CA 1
ATOM 7189 C C . THR A 1 920 ? 4.376 -2.946 22.510 1.00 97.38 920 THR A C 1
ATOM 7191 O O . THR A 1 920 ? 3.751 -3.818 21.912 1.00 97.38 920 THR A O 1
ATOM 7194 N N . HIS A 1 921 ? 5.672 -3.084 22.809 1.00 96.31 921 HIS A N 1
ATOM 7195 C CA . HIS A 1 921 ? 6.456 -4.270 22.437 1.00 96.31 921 HIS A CA 1
ATOM 7196 C C . HIS A 1 921 ? 5.979 -5.530 23.178 1.00 96.31 921 HIS A C 1
ATOM 7198 O O . HIS A 1 921 ? 5.740 -6.579 22.580 1.00 96.31 921 HIS A O 1
ATOM 7204 N N . VAL A 1 922 ? 5.730 -5.417 24.488 1.00 97.44 922 VAL A N 1
ATOM 7205 C CA . VAL A 1 922 ? 5.190 -6.541 25.275 1.00 97.44 922 VAL A CA 1
ATOM 7206 C C . VAL A 1 922 ? 3.788 -6.938 24.794 1.00 97.44 922 VAL A C 1
ATOM 7208 O O . VAL A 1 922 ? 3.482 -8.128 24.734 1.00 97.44 922 VAL A O 1
ATOM 7211 N N . LEU A 1 923 ? 2.947 -5.976 24.399 1.00 97.56 923 LEU A N 1
ATOM 7212 C CA . LEU A 1 923 ? 1.635 -6.232 23.801 1.00 97.56 923 LEU A CA 1
ATOM 7213 C C . LEU A 1 923 ? 1.759 -6.947 22.451 1.00 97.56 923 LEU A C 1
ATOM 7215 O O . LEU A 1 923 ? 1.037 -7.915 22.224 1.00 97.56 923 LEU A O 1
ATOM 7219 N N . ASN A 1 924 ? 2.673 -6.514 21.580 1.00 95.62 924 ASN A N 1
ATOM 7220 C CA . ASN A 1 924 ? 2.942 -7.169 20.297 1.00 95.62 924 ASN A CA 1
ATOM 7221 C C . ASN A 1 924 ? 3.330 -8.643 20.498 1.00 95.62 924 ASN A C 1
ATOM 7223 O O . ASN A 1 924 ? 2.754 -9.546 19.887 1.00 95.62 924 ASN A O 1
ATOM 7227 N N . TRP A 1 925 ? 4.246 -8.908 21.433 1.00 95.44 925 TRP A N 1
ATOM 7228 C CA . TRP A 1 925 ? 4.603 -10.267 21.834 1.00 95.44 925 TRP A CA 1
ATOM 7229 C C . TRP A 1 925 ? 3.399 -11.057 22.383 1.00 95.44 925 TRP A C 1
ATOM 7231 O O . TRP A 1 925 ? 3.132 -12.166 21.918 1.00 95.44 925 TRP A O 1
ATOM 7241 N N . ALA A 1 926 ? 2.635 -10.489 23.320 1.00 96.81 926 ALA A N 1
ATOM 7242 C CA . ALA A 1 926 ? 1.497 -11.166 23.945 1.00 96.81 926 ALA A CA 1
ATOM 7243 C C . ALA A 1 926 ? 0.380 -11.492 22.939 1.00 96.81 926 ALA A C 1
ATOM 7245 O O . ALA A 1 926 ? -0.210 -12.572 22.996 1.00 96.81 926 ALA A O 1
ATOM 7246 N N . LEU A 1 927 ? 0.113 -10.595 21.985 1.00 95.69 927 LEU A N 1
ATOM 7247 C CA . LEU A 1 927 ? -0.842 -10.831 20.902 1.00 95.69 927 LEU A CA 1
ATOM 7248 C C . LEU A 1 927 ? -0.427 -12.027 20.053 1.00 95.69 927 LEU A C 1
ATOM 7250 O O . LEU A 1 927 ? -1.265 -12.872 19.758 1.00 95.69 927 LEU A O 1
ATOM 7254 N N . ARG A 1 928 ? 0.855 -12.149 19.705 1.00 92.06 928 ARG A N 1
ATOM 7255 C CA . ARG A 1 928 ? 1.350 -13.303 18.942 1.00 92.06 928 ARG A CA 1
ATOM 7256 C C . ARG A 1 928 ? 1.270 -14.604 19.719 1.00 92.06 928 ARG A C 1
ATOM 7258 O O . ARG A 1 928 ? 0.988 -15.651 19.144 1.00 92.06 928 ARG A O 1
ATOM 7265 N N . GLU A 1 929 ? 1.543 -14.547 21.015 1.00 93.69 929 GLU A N 1
ATOM 7266 C CA . GLU A 1 929 ? 1.481 -15.724 21.875 1.00 93.69 929 GLU A CA 1
ATOM 7267 C C . GLU A 1 929 ? 0.054 -16.277 21.976 1.00 93.69 929 GLU A C 1
ATOM 7269 O O . GLU A 1 929 ? -0.148 -17.489 22.008 1.00 93.69 929 GLU A O 1
ATOM 7274 N N . VAL A 1 930 ? -0.949 -15.395 21.976 1.00 95.00 930 VAL A N 1
ATOM 7275 C CA . VAL A 1 930 ? -2.360 -15.786 22.096 1.00 95.00 930 VAL A CA 1
ATOM 7276 C C . VAL A 1 930 ? -3.015 -16.054 20.738 1.00 95.00 930 VAL A C 1
ATOM 7278 O O . VAL A 1 930 ? -3.822 -16.976 20.626 1.00 95.00 930 VAL A O 1
ATOM 7281 N N . LEU A 1 931 ? -2.698 -15.255 19.716 1.00 92.50 931 LEU A N 1
ATOM 7282 C CA . LEU A 1 931 ? -3.401 -15.234 18.427 1.00 92.50 931 LEU A CA 1
ATOM 7283 C C . LEU A 1 931 ? -2.620 -15.898 17.279 1.00 92.50 931 LEU A C 1
ATOM 7285 O O . LEU A 1 931 ? -3.225 -16.201 16.251 1.00 92.50 931 LEU A O 1
ATOM 7289 N N . GLY A 1 932 ? -1.319 -16.156 17.445 1.00 87.19 932 GLY A N 1
ATOM 7290 C CA . GLY A 1 932 ? -0.450 -16.805 16.454 1.00 87.19 932 GLY A CA 1
ATOM 7291 C C . GLY A 1 932 ? 0.578 -15.872 15.796 1.00 87.19 932 GLY A C 1
ATOM 7292 O O . GLY A 1 932 ? 0.623 -14.674 16.042 1.00 87.19 932 GLY A O 1
ATOM 7293 N N . ASP A 1 933 ? 1.443 -16.418 14.937 1.00 79.81 933 ASP A N 1
ATOM 7294 C CA . ASP A 1 933 ? 2.567 -15.662 14.353 1.00 79.81 933 ASP A CA 1
ATOM 7295 C C . ASP A 1 933 ? 2.239 -14.846 13.093 1.00 79.81 933 ASP A C 1
ATOM 7297 O O . ASP A 1 933 ? 3.076 -14.050 12.675 1.00 79.81 933 ASP A O 1
ATOM 7301 N N . GLY A 1 934 ? 1.041 -14.999 12.517 1.00 74.88 934 GLY A N 1
ATOM 7302 C CA . GLY A 1 934 ? 0.601 -14.281 11.307 1.00 74.88 934 GLY A CA 1
ATOM 7303 C C . GLY A 1 934 ? 0.163 -12.825 11.530 1.00 74.88 934 GLY A C 1
ATOM 7304 O O . GLY A 1 934 ? -0.459 -12.230 10.651 1.00 74.88 934 GLY A O 1
ATOM 7305 N N . LEU A 1 935 ? 0.421 -12.269 12.717 1.00 84.75 935 LEU A N 1
ATOM 7306 C CA . LEU A 1 935 ? 0.095 -10.891 13.068 1.00 84.75 935 LEU A CA 1
ATOM 7307 C C . LEU A 1 935 ? 1.288 -9.980 12.755 1.00 84.75 935 LEU A C 1
ATOM 7309 O O . LEU A 1 935 ? 2.368 -10.160 13.321 1.00 84.75 935 LEU A O 1
ATOM 7313 N N . ASP A 1 936 ? 1.048 -8.968 11.924 1.00 82.75 936 ASP A N 1
ATOM 7314 C CA . ASP A 1 936 ? 1.998 -7.911 11.587 1.00 82.75 936 ASP A CA 1
ATOM 7315 C C . ASP A 1 936 ? 1.496 -6.568 12.111 1.00 82.75 936 ASP A C 1
ATOM 7317 O O . ASP A 1 936 ? 0.311 -6.239 11.985 1.00 82.75 936 ASP A O 1
ATOM 7321 N N . GLN A 1 937 ? 2.407 -5.754 12.640 1.00 85.25 937 GLN A N 1
ATOM 7322 C CA . GLN A 1 937 ? 2.109 -4.374 13.008 1.00 85.25 937 GLN A CA 1
ATOM 7323 C C . GLN A 1 937 ? 1.752 -3.555 11.756 1.00 85.25 937 GLN A C 1
ATOM 7325 O O . GLN A 1 937 ? 2.444 -3.589 10.741 1.00 85.25 937 GLN A O 1
ATOM 7330 N N . ARG A 1 938 ? 0.654 -2.801 11.833 1.00 83.69 938 ARG A N 1
ATOM 7331 C CA . ARG A 1 938 ? 0.160 -1.889 10.785 1.00 83.69 938 ARG A CA 1
ATOM 7332 C C . ARG A 1 938 ? 0.229 -0.420 11.186 1.00 83.69 938 ARG A C 1
ATOM 7334 O O . ARG A 1 938 ? 0.063 0.451 10.340 1.00 83.69 938 ARG A O 1
ATOM 7341 N N . GLY A 1 939 ? 0.472 -0.143 12.462 1.00 80.25 939 GLY A N 1
ATOM 7342 C CA . GLY A 1 939 ? 0.582 1.210 12.982 1.00 80.25 939 GLY A CA 1
ATOM 7343 C C . GLY A 1 939 ? 0.736 1.220 14.495 1.00 80.25 939 GLY A C 1
ATOM 7344 O O . GLY A 1 939 ? 0.272 0.320 15.190 1.00 80.25 939 GLY A O 1
ATOM 7345 N N . SER A 1 940 ? 1.371 2.268 15.006 1.00 89.31 940 SER A N 1
ATOM 7346 C CA . SER A 1 940 ? 1.505 2.521 16.438 1.00 89.31 940 SER A CA 1
ATOM 7347 C C . SER A 1 940 ? 1.269 4.005 16.719 1.00 89.31 940 SER A C 1
ATOM 7349 O O . SER A 1 940 ? 1.403 4.840 15.822 1.00 89.31 940 SER A O 1
ATOM 7351 N N . LEU A 1 941 ? 0.805 4.335 17.919 1.00 88.31 941 LEU A N 1
ATOM 7352 C CA . LEU A 1 941 ? 0.848 5.684 18.482 1.00 88.31 941 LEU A CA 1
ATOM 7353 C C . LEU A 1 941 ? 1.014 5.554 19.995 1.00 88.31 941 LEU A C 1
ATOM 7355 O O . LEU A 1 941 ? 0.208 4.889 20.640 1.00 88.31 941 LEU A O 1
ATOM 7359 N N . VAL A 1 942 ? 2.013 6.213 20.559 1.00 93.75 942 VAL A N 1
ATOM 7360 C CA . VAL A 1 942 ? 2.352 6.172 21.978 1.00 93.75 942 VAL A CA 1
ATOM 7361 C C . VAL A 1 942 ? 2.368 7.600 22.497 1.00 93.75 942 VAL A C 1
ATOM 7363 O O . VAL A 1 942 ? 3.191 8.411 22.075 1.00 93.75 942 VAL A O 1
ATOM 7366 N N . THR A 1 943 ? 1.460 7.897 23.417 1.00 92.12 943 THR A N 1
ATOM 7367 C CA . THR A 1 943 ? 1.312 9.193 24.082 1.00 92.12 943 THR A CA 1
ATOM 7368 C C . THR A 1 943 ? 1.475 9.024 25.596 1.00 92.12 943 THR A C 1
ATOM 7370 O O . THR A 1 943 ? 1.648 7.913 26.103 1.00 92.12 943 THR A O 1
ATOM 7373 N N . ALA A 1 944 ? 1.430 10.126 26.349 1.00 90.62 944 ALA A N 1
ATOM 7374 C CA . ALA A 1 944 ? 1.499 10.078 27.810 1.00 90.62 944 ALA A CA 1
ATOM 7375 C C . ALA A 1 944 ? 0.246 9.449 28.452 1.00 90.62 944 ALA A C 1
ATOM 7377 O O . ALA A 1 944 ? 0.322 8.912 29.554 1.00 90.62 944 ALA A O 1
ATOM 7378 N N . ASP A 1 945 ? -0.906 9.517 27.781 1.00 88.62 945 ASP A N 1
ATOM 7379 C CA . ASP A 1 945 ? -2.190 9.013 28.278 1.00 88.62 945 ASP A CA 1
ATOM 7380 C C . ASP A 1 945 ? -2.497 7.575 27.837 1.00 88.62 945 ASP A C 1
ATOM 7382 O O . ASP A 1 945 ? -3.205 6.864 28.551 1.00 88.62 945 ASP A O 1
ATOM 7386 N N . ARG A 1 946 ? -1.984 7.124 26.684 1.00 91.19 946 ARG A N 1
ATOM 7387 C CA . ARG A 1 946 ? -2.305 5.802 26.126 1.00 91.19 946 ARG A CA 1
ATOM 7388 C C . ARG A 1 946 ? -1.308 5.335 25.068 1.00 91.19 946 ARG A C 1
ATOM 7390 O O . ARG A 1 946 ? -0.517 6.106 24.534 1.00 91.19 946 ARG A O 1
ATOM 7397 N N . LEU A 1 947 ? -1.422 4.066 24.698 1.00 96.56 947 LEU A N 1
ATOM 7398 C CA . LEU A 1 947 ? -0.876 3.518 23.462 1.00 96.56 947 LEU A CA 1
ATOM 7399 C C . LEU A 1 947 ? -1.996 3.005 22.556 1.00 96.56 947 LEU A C 1
ATOM 7401 O O . LEU A 1 947 ? -3.057 2.569 23.013 1.00 96.56 947 LEU A O 1
ATOM 7405 N N . ARG A 1 948 ? -1.740 3.049 21.255 1.00 95.19 948 ARG A N 1
ATOM 7406 C CA . ARG A 1 948 ? -2.573 2.522 20.180 1.00 95.19 948 ARG A CA 1
ATOM 7407 C C . ARG A 1 948 ? -1.720 1.576 19.355 1.00 95.19 948 ARG A C 1
ATOM 7409 O O . ARG A 1 948 ? -0.700 2.001 18.822 1.00 95.19 948 ARG A O 1
ATOM 7416 N N . PHE A 1 949 ? -2.183 0.350 19.188 1.00 95.56 949 PHE A N 1
ATOM 7417 C CA . PHE A 1 949 ? -1.502 -0.670 18.407 1.00 95.56 949 PHE A CA 1
ATOM 7418 C C . PHE A 1 949 ? -2.435 -1.216 17.330 1.00 95.56 949 PHE A C 1
ATOM 7420 O O . PHE A 1 949 ? -3.510 -1.737 17.639 1.00 95.56 949 PHE A O 1
ATOM 7427 N N . ASP A 1 950 ? -2.022 -1.082 16.074 1.00 92.19 950 ASP A N 1
ATOM 7428 C CA . ASP A 1 950 ? -2.751 -1.585 14.918 1.00 92.19 950 ASP A CA 1
ATOM 7429 C C . ASP A 1 950 ? -2.036 -2.817 14.375 1.00 92.19 950 ASP A C 1
ATOM 7431 O O . ASP A 1 950 ? -0.823 -2.786 14.169 1.00 92.19 950 ASP A O 1
ATOM 7435 N N . PHE A 1 951 ? -2.775 -3.888 14.106 1.00 91.88 951 PHE A N 1
ATOM 7436 C CA . PHE A 1 951 ? -2.205 -5.158 13.664 1.00 91.88 951 PHE A CA 1
ATOM 7437 C C . PHE A 1 951 ? -3.100 -5.871 12.655 1.00 91.88 951 PHE A C 1
ATOM 7439 O O . PHE A 1 951 ? -4.321 -5.671 12.631 1.00 91.88 951 PHE A O 1
ATOM 7446 N N . SER A 1 952 ? -2.496 -6.707 11.810 1.00 86.88 952 SER A N 1
ATOM 7447 C CA . SER A 1 952 ? -3.248 -7.599 10.934 1.00 86.88 952 SER A CA 1
ATOM 7448 C C . SER A 1 952 ? -3.860 -8.747 11.730 1.00 86.88 952 SER A C 1
ATOM 7450 O O . SER A 1 952 ? -3.183 -9.419 12.502 1.00 86.88 952 SER A O 1
ATOM 7452 N N . TYR A 1 953 ? -5.155 -8.979 11.537 1.00 87.19 953 TYR A N 1
ATOM 7453 C CA . TYR A 1 953 ? -5.869 -10.112 12.113 1.00 87.19 953 TYR A CA 1
ATOM 7454 C C . TYR A 1 953 ? -7.053 -10.486 11.223 1.00 87.19 953 TYR A C 1
ATOM 7456 O O . TYR A 1 953 ? -8.014 -9.727 11.084 1.00 87.19 953 TYR A O 1
ATOM 7464 N N . GLU A 1 954 ? -6.966 -11.665 10.610 1.00 70.12 954 GLU A N 1
ATOM 7465 C CA . GLU A 1 954 ? -7.865 -12.109 9.536 1.00 70.12 954 GLU A CA 1
ATOM 7466 C C . GLU A 1 954 ? -9.250 -12.549 10.040 1.00 70.12 954 GLU A C 1
ATOM 7468 O O . GLU A 1 954 ? -10.202 -12.658 9.265 1.00 70.12 954 GLU A O 1
ATOM 7473 N N . ALA A 1 955 ? -9.422 -12.764 11.349 1.00 71.75 955 ALA A N 1
ATOM 7474 C CA . ALA A 1 955 ? -10.707 -13.207 11.873 1.00 71.75 955 ALA A CA 1
ATOM 7475 C C . ALA A 1 955 ? -11.768 -12.093 11.794 1.00 71.75 955 ALA A C 1
ATOM 7477 O O . ALA A 1 955 ? -11.700 -11.056 12.465 1.00 71.75 955 ALA A O 1
ATOM 7478 N N . SER A 1 956 ? -12.822 -12.360 11.020 1.00 62.72 956 SER A N 1
ATOM 7479 C CA . SER A 1 956 ? -13.961 -11.450 10.831 1.00 62.72 956 SER A CA 1
ATOM 7480 C C . SER A 1 956 ? -14.739 -11.137 12.120 1.00 62.72 956 SER A C 1
ATOM 7482 O O . SER A 1 956 ? -15.342 -10.070 12.221 1.00 62.72 956 SER A O 1
ATOM 7484 N N . SER A 1 957 ? -14.701 -12.026 13.120 1.00 70.62 957 SER A N 1
ATOM 7485 C CA . SER A 1 957 ? -15.386 -11.873 14.414 1.00 70.62 957 SER A CA 1
ATOM 7486 C C . SER A 1 957 ? -14.685 -10.935 15.400 1.00 70.62 957 SER A C 1
ATOM 7488 O O . SER A 1 957 ? -15.269 -10.599 16.427 1.00 70.62 957 SER A O 1
ATOM 7490 N N . GLY A 1 958 ? -13.454 -10.510 15.107 1.00 83.44 958 GLY A N 1
ATOM 7491 C CA . GLY A 1 958 ? -12.604 -9.797 16.057 1.00 83.44 958 GLY A CA 1
ATOM 7492 C C . GLY A 1 958 ? -12.001 -10.652 17.149 1.00 83.44 958 GLY A C 1
ATOM 7493 O O . GLY A 1 958 ? -12.236 -11.860 17.200 1.00 83.44 958 GLY A O 1
ATOM 7494 N N . VAL A 1 959 ? -11.160 -10.018 17.970 1.00 91.44 959 VAL A N 1
ATOM 7495 C CA . VAL A 1 959 ? -10.470 -10.707 19.063 1.00 91.44 959 VAL A CA 1
ATOM 7496 C C . VAL A 1 959 ? -11.505 -11.035 20.128 1.00 91.44 959 VAL A C 1
ATOM 7498 O O . VAL A 1 959 ? -12.265 -10.167 20.561 1.00 91.44 959 VAL A O 1
ATOM 7501 N N . SER A 1 960 ? -11.575 -12.303 20.525 1.00 92.31 960 SER A N 1
ATOM 7502 C CA . SER A 1 960 ? -12.542 -12.725 21.532 1.00 92.31 960 SER A CA 1
ATOM 7503 C C . SER A 1 960 ? -12.228 -12.073 22.883 1.00 92.31 960 SER A C 1
ATOM 7505 O O . SER A 1 960 ? -11.067 -11.827 23.206 1.00 92.31 960 SER A O 1
ATOM 7507 N N . VAL A 1 961 ? -13.249 -11.823 23.711 1.00 93.06 961 VAL A N 1
ATOM 7508 C CA . VAL A 1 961 ? -13.044 -11.260 25.062 1.00 93.06 961 VAL A CA 1
ATOM 7509 C C . VAL A 1 961 ? -12.107 -12.144 25.895 1.00 93.06 961 VAL A C 1
ATOM 7511 O O . VAL A 1 961 ? -11.269 -11.625 26.623 1.00 93.06 961 VAL A O 1
ATOM 7514 N N . ALA A 1 962 ? -12.195 -13.469 25.737 1.00 94.00 962 ALA A N 1
ATOM 7515 C CA . ALA A 1 962 ? -11.324 -14.421 26.422 1.00 94.00 962 ALA A CA 1
ATOM 7516 C C . ALA A 1 962 ? -9.862 -14.319 25.957 1.00 94.00 962 ALA A C 1
ATOM 7518 O O . ALA A 1 962 ? -8.948 -14.503 26.755 1.00 94.00 962 ALA A O 1
ATOM 7519 N N . ASP A 1 963 ? -9.622 -14.029 24.678 1.00 95.62 963 ASP A N 1
ATOM 7520 C CA . ASP A 1 963 ? -8.262 -13.836 24.174 1.00 95.62 963 ASP A CA 1
ATOM 7521 C C . ASP A 1 963 ? -7.709 -12.464 24.565 1.00 95.62 963 ASP A C 1
ATOM 7523 O O . ASP A 1 963 ? -6.548 -12.383 24.954 1.00 95.62 963 ASP A O 1
ATOM 7527 N N . LEU A 1 964 ? -8.536 -11.410 24.581 1.00 96.38 964 LEU A N 1
ATOM 7528 C CA . LEU A 1 964 ? -8.151 -10.109 25.144 1.00 96.38 964 LEU A CA 1
ATOM 7529 C C . LEU A 1 964 ? -7.752 -10.229 26.622 1.00 96.38 964 LEU A C 1
ATOM 7531 O O . LEU A 1 964 ? -6.743 -9.661 27.027 1.00 96.38 964 LEU A O 1
ATOM 7535 N N . GLU A 1 965 ? -8.493 -11.010 27.410 1.00 96.75 965 GLU A N 1
ATOM 7536 C CA . GLU A 1 965 ? -8.174 -11.279 28.817 1.00 96.75 965 GLU A CA 1
ATOM 7537 C C . GLU A 1 965 ? -6.835 -12.015 28.976 1.00 96.75 965 GLU A C 1
ATOM 7539 O O . GLU A 1 965 ? -6.023 -11.646 29.826 1.00 96.75 965 GLU A O 1
ATOM 7544 N N . LYS A 1 966 ? -6.551 -13.015 28.128 1.00 97.81 966 LYS A N 1
ATOM 7545 C CA . LYS A 1 966 ? -5.242 -13.693 28.117 1.00 97.81 966 LYS A CA 1
ATOM 7546 C C . LYS A 1 966 ? -4.109 -12.734 27.759 1.00 97.81 966 LYS A C 1
ATOM 7548 O O . LYS A 1 966 ? -3.070 -12.776 28.412 1.00 97.81 966 LYS A O 1
ATOM 7553 N N . VAL A 1 967 ? -4.303 -11.889 26.744 1.00 97.81 967 VAL A N 1
ATOM 7554 C CA . VAL A 1 967 ? -3.309 -10.894 26.316 1.00 97.81 967 VAL A CA 1
ATOM 7555 C C . VAL A 1 967 ? -3.023 -9.916 27.453 1.00 97.81 967 VAL A C 1
ATOM 7557 O O . VAL A 1 967 ? -1.868 -9.772 27.842 1.00 97.81 967 VAL A O 1
ATOM 7560 N N . GLU A 1 968 ? -4.056 -9.304 28.039 1.00 97.75 968 GLU A N 1
ATOM 7561 C CA . GLU A 1 968 ? -3.910 -8.380 29.172 1.00 97.75 968 GLU A CA 1
ATOM 7562 C C . GLU A 1 968 ? -3.196 -9.047 30.357 1.00 97.75 968 GLU A C 1
ATOM 7564 O O . GLU A 1 968 ? -2.251 -8.485 30.909 1.00 97.75 968 GLU A O 1
ATOM 7569 N N . THR A 1 969 ? -3.567 -10.291 30.679 1.00 97.44 969 THR A N 1
ATOM 7570 C CA . THR A 1 969 ? -2.936 -11.079 31.750 1.00 97.44 969 THR A CA 1
ATOM 7571 C C . THR A 1 969 ? -1.452 -11.338 31.483 1.00 97.44 969 THR A C 1
ATOM 7573 O O . THR A 1 969 ? -0.638 -11.246 32.402 1.00 97.44 969 THR A O 1
ATOM 7576 N N . LEU A 1 970 ? -1.070 -11.670 30.246 1.00 97.44 970 LEU A N 1
ATOM 7577 C CA . LEU A 1 970 ? 0.332 -11.896 29.882 1.00 97.44 970 LEU A CA 1
ATOM 7578 C C . LEU A 1 970 ? 1.160 -10.616 29.998 1.00 97.44 970 LEU A C 1
ATOM 7580 O O . LEU A 1 970 ? 2.264 -10.658 30.543 1.00 97.44 970 LEU A O 1
ATOM 7584 N N . VAL A 1 971 ? 0.628 -9.484 29.531 1.00 97.81 971 VAL A N 1
ATOM 7585 C CA . VAL A 1 971 ? 1.319 -8.194 29.638 1.00 97.81 971 VAL A CA 1
ATOM 7586 C C . VAL A 1 971 ? 1.465 -7.790 31.105 1.00 97.81 971 VAL A C 1
ATOM 7588 O O . VAL A 1 971 ? 2.576 -7.489 31.539 1.00 97.81 971 VAL A O 1
ATOM 7591 N N . GLN A 1 972 ? 0.395 -7.868 31.903 1.00 97.12 972 GLN A N 1
ATOM 7592 C CA . GLN A 1 972 ? 0.457 -7.539 33.330 1.00 97.12 972 GLN A CA 1
ATOM 7593 C C . GLN A 1 972 ? 1.414 -8.469 34.089 1.00 97.12 972 GLN A C 1
ATOM 7595 O O . GLN A 1 972 ? 2.199 -8.002 34.908 1.00 97.12 972 GLN A O 1
ATOM 7600 N N . LYS A 1 973 ? 1.452 -9.767 33.770 1.00 97.38 973 LYS A N 1
ATOM 7601 C CA . LYS A 1 973 ? 2.426 -10.699 34.361 1.00 97.38 973 LYS A CA 1
ATOM 7602 C C . LYS A 1 973 ? 3.872 -10.297 34.055 1.00 97.38 973 LYS A C 1
ATOM 7604 O O . LYS A 1 973 ? 4.746 -10.465 34.903 1.00 97.38 973 LYS A O 1
ATOM 7609 N N . THR A 1 974 ? 4.133 -9.775 32.859 1.00 96.75 974 THR A N 1
ATOM 7610 C CA . THR A 1 974 ? 5.448 -9.236 32.488 1.00 96.75 974 THR A CA 1
ATOM 7611 C C . THR A 1 974 ? 5.780 -7.968 33.273 1.00 96.75 974 THR A C 1
ATOM 7613 O O . THR A 1 974 ? 6.926 -7.807 33.693 1.00 96.75 974 THR A O 1
ATOM 7616 N N . VAL A 1 975 ? 4.800 -7.095 33.523 1.00 97.25 975 VAL A N 1
ATOM 7617 C CA . VAL A 1 975 ? 4.953 -5.928 34.413 1.00 97.25 975 VAL A CA 1
ATOM 7618 C C . VAL A 1 975 ? 5.306 -6.378 35.834 1.00 97.25 975 VAL A C 1
ATOM 7620 O O . VAL A 1 975 ? 6.319 -5.942 36.380 1.00 97.25 975 VAL A O 1
ATOM 7623 N N . ASP A 1 976 ? 4.547 -7.322 36.392 1.00 97.25 976 ASP A N 1
ATOM 7624 C CA . ASP A 1 976 ? 4.737 -7.842 37.754 1.00 97.25 976 ASP A CA 1
ATOM 7625 C C . ASP A 1 976 ? 6.082 -8.564 37.933 1.00 97.25 976 ASP A C 1
ATOM 7627 O O . ASP A 1 976 ? 6.661 -8.561 39.021 1.00 97.25 976 ASP A O 1
ATOM 7631 N N . ALA A 1 977 ? 6.602 -9.179 36.866 1.00 96.56 977 ALA A N 1
ATOM 7632 C CA . ALA A 1 977 ? 7.895 -9.854 36.875 1.00 96.56 977 ALA A CA 1
ATOM 7633 C C . ALA A 1 977 ? 9.093 -8.890 36.966 1.00 96.56 977 ALA A C 1
ATOM 7635 O O . ALA A 1 977 ? 10.192 -9.343 37.287 1.00 96.56 977 ALA A O 1
ATOM 7636 N N . GLY A 1 978 ? 8.909 -7.591 36.689 1.00 96.38 978 GLY A N 1
ATOM 7637 C CA . GLY A 1 978 ? 9.978 -6.589 36.773 1.00 96.38 978 GLY A CA 1
ATOM 7638 C C . GLY A 1 978 ? 11.191 -6.916 35.895 1.00 96.38 978 GLY A C 1
ATOM 7639 O O . GLY A 1 978 ? 12.332 -6.756 36.326 1.00 96.38 978 GLY A O 1
ATOM 7640 N N . LEU A 1 979 ? 10.945 -7.421 34.685 1.00 96.31 979 LEU A N 1
ATOM 7641 C CA . LEU A 1 979 ? 11.975 -7.832 33.737 1.00 96.31 979 LEU A CA 1
ATOM 7642 C C . LEU A 1 979 ? 12.844 -6.639 33.303 1.00 96.31 979 LEU A C 1
ATOM 7644 O O . LEU A 1 979 ? 12.311 -5.544 33.103 1.00 96.31 979 LEU A O 1
ATOM 7648 N N . PRO A 1 980 ? 14.163 -6.828 33.111 1.00 96.88 980 PRO A N 1
ATOM 7649 C CA . PRO A 1 980 ? 15.030 -5.773 32.604 1.00 96.88 980 PRO A CA 1
ATOM 7650 C C . PRO A 1 980 ? 14.752 -5.498 31.123 1.00 96.88 980 PRO A C 1
ATOM 7652 O O . PRO A 1 980 ? 14.472 -6.418 30.350 1.00 96.88 980 PRO A O 1
ATOM 7655 N N . VAL A 1 981 ? 14.874 -4.236 30.726 1.00 97.12 981 VAL A N 1
ATOM 7656 C CA . VAL A 1 981 ? 14.780 -3.789 29.334 1.00 97.12 981 VAL A CA 1
ATOM 7657 C C . VAL A 1 981 ? 16.159 -3.311 28.902 1.00 97.12 981 VAL A C 1
ATOM 7659 O O . VAL A 1 981 ? 16.729 -2.405 29.511 1.00 97.12 981 VAL A O 1
ATOM 7662 N N . THR A 1 982 ? 16.726 -3.935 27.872 1.00 95.25 982 THR A N 1
ATOM 7663 C CA . THR A 1 982 ? 18.081 -3.613 27.399 1.00 95.25 982 THR A CA 1
ATOM 7664 C C . THR A 1 982 ? 18.076 -3.250 25.925 1.00 95.25 982 THR A C 1
ATOM 7666 O O . THR A 1 982 ? 17.183 -3.654 25.184 1.00 95.25 982 THR A O 1
ATOM 7669 N N . SER A 1 983 ? 19.059 -2.463 25.491 1.00 94.19 983 SER A N 1
ATOM 7670 C CA . SER A 1 983 ? 19.182 -2.070 24.090 1.00 94.19 983 SER A CA 1
ATOM 7671 C C . SER A 1 983 ? 20.629 -1.931 23.659 1.00 94.19 983 SER A C 1
ATOM 7673 O O . SER A 1 983 ? 21.452 -1.486 24.462 1.00 94.19 983 SER A O 1
ATOM 7675 N N . LYS A 1 984 ? 20.923 -2.225 22.392 1.00 93.94 984 LYS A N 1
ATOM 7676 C CA . LYS A 1 984 ? 22.267 -2.090 21.821 1.00 93.94 984 LYS A CA 1
ATOM 7677 C C . LYS A 1 984 ? 22.218 -1.887 20.313 1.00 93.94 984 LYS A C 1
ATOM 7679 O O . LYS A 1 984 ? 21.309 -2.387 19.656 1.00 93.94 984 LYS A O 1
ATOM 7684 N N . GLU A 1 985 ? 23.205 -1.173 19.786 1.00 93.69 985 GLU A N 1
ATOM 7685 C CA . GLU A 1 985 ? 23.491 -1.130 18.352 1.00 93.69 985 GLU A CA 1
ATOM 7686 C C . GLU A 1 985 ? 24.213 -2.414 17.931 1.00 93.69 985 GLU A C 1
ATOM 7688 O O . GLU A 1 985 ? 25.258 -2.773 18.480 1.00 93.69 985 GLU A O 1
ATOM 7693 N N . VAL A 1 986 ? 23.620 -3.136 16.989 1.00 92.69 986 VAL A N 1
ATOM 7694 C CA . VAL A 1 986 ? 24.059 -4.450 16.516 1.00 92.69 986 VAL A CA 1
ATOM 7695 C C . VAL A 1 986 ? 24.172 -4.393 14.998 1.00 92.69 986 VAL A C 1
ATOM 7697 O O . VAL A 1 986 ? 23.367 -3.726 14.354 1.00 92.69 986 VAL A O 1
ATOM 7700 N N . ALA A 1 987 ? 25.144 -5.098 14.417 1.00 91.31 987 ALA A N 1
ATOM 7701 C CA . ALA A 1 987 ? 25.196 -5.263 12.969 1.00 91.31 987 ALA A CA 1
ATOM 7702 C C . ALA A 1 987 ? 23.873 -5.858 12.458 1.00 91.31 987 ALA A C 1
ATOM 7704 O O . ALA A 1 987 ? 23.351 -6.815 13.042 1.00 91.31 987 ALA A O 1
ATOM 7705 N N . LEU A 1 988 ? 23.325 -5.306 11.377 1.00 87.25 988 LEU A N 1
ATOM 7706 C CA . LEU A 1 988 ? 21.993 -5.666 10.885 1.00 87.25 988 LEU A CA 1
ATOM 7707 C C . LEU A 1 988 ? 21.864 -7.174 10.614 1.00 87.25 988 LEU A C 1
ATOM 7709 O O . LEU A 1 988 ? 20.861 -7.780 10.989 1.00 87.25 988 LEU A O 1
ATOM 7713 N N . ALA A 1 989 ? 22.906 -7.789 10.046 1.00 86.44 989 ALA A N 1
ATOM 7714 C CA . ALA A 1 989 ? 22.948 -9.223 9.760 1.00 86.44 989 ALA A CA 1
ATOM 7715 C C . ALA A 1 989 ? 22.866 -10.094 11.031 1.00 86.44 989 ALA A C 1
ATOM 7717 O O . ALA A 1 989 ? 22.096 -11.054 11.077 1.00 86.44 989 ALA A O 1
ATOM 7718 N N . ASP A 1 990 ? 23.611 -9.737 12.082 1.00 88.62 990 ASP A N 1
ATOM 7719 C CA . ASP A 1 990 ? 23.596 -10.466 13.358 1.00 88.62 990 ASP A CA 1
ATOM 7720 C C . ASP A 1 990 ? 22.245 -10.320 14.059 1.00 88.62 990 ASP A C 1
ATOM 7722 O O . ASP A 1 990 ? 21.729 -11.265 14.659 1.00 88.62 990 ASP A O 1
ATOM 7726 N N . ALA A 1 991 ? 21.650 -9.132 13.963 1.00 90.38 991 ALA A N 1
ATOM 7727 C CA . ALA A 1 991 ? 20.358 -8.854 14.554 1.00 90.38 991 ALA A CA 1
ATOM 7728 C C . ALA A 1 991 ? 19.240 -9.641 13.844 1.00 90.38 991 ALA A C 1
ATOM 7730 O O . ALA A 1 991 ? 18.436 -10.293 14.507 1.00 90.38 991 ALA A O 1
ATOM 7731 N N . GLN A 1 992 ? 19.234 -9.669 12.507 1.00 88.75 992 GLN A N 1
ATOM 7732 C CA . GLN A 1 992 ? 18.283 -10.446 11.698 1.00 88.75 992 GLN A CA 1
ATOM 7733 C C . GLN A 1 992 ? 18.360 -11.961 11.945 1.00 88.75 992 GLN A C 1
ATOM 7735 O O . GLN A 1 992 ? 17.370 -12.663 11.739 1.00 88.75 992 GLN A O 1
ATOM 7740 N N . ALA A 1 993 ? 19.499 -12.473 12.422 1.00 89.38 993 ALA A N 1
ATOM 7741 C CA . ALA A 1 993 ? 19.650 -13.879 12.791 1.00 89.38 993 ALA A CA 1
ATOM 7742 C C . ALA A 1 993 ? 18.922 -14.260 14.098 1.00 89.38 993 ALA A C 1
ATOM 7744 O O . ALA A 1 993 ? 18.817 -15.451 14.412 1.00 89.38 993 ALA A O 1
ATOM 7745 N N . ILE A 1 994 ? 18.439 -13.286 14.882 1.00 91.25 994 ILE A N 1
ATOM 7746 C CA . ILE A 1 994 ? 17.762 -13.530 16.159 1.00 91.25 994 ILE A CA 1
ATOM 7747 C C . ILE A 1 994 ? 16.374 -14.137 15.918 1.00 91.25 994 ILE A C 1
ATOM 7749 O O . ILE A 1 994 ? 15.467 -13.512 15.366 1.00 91.25 994 ILE A O 1
ATOM 7753 N N . TYR A 1 995 ? 16.172 -15.358 16.405 1.00 87.38 995 TYR A N 1
ATOM 7754 C CA . TYR A 1 995 ? 14.905 -16.063 16.299 1.00 87.38 995 TYR A CA 1
ATOM 7755 C C . TYR A 1 995 ? 13.804 -15.356 17.098 1.00 87.38 995 TYR A C 1
ATOM 7757 O O . TYR A 1 995 ? 13.923 -15.123 18.298 1.00 87.38 995 TYR A O 1
ATOM 7765 N N . GLY A 1 996 ? 12.695 -15.039 16.432 1.00 84.44 996 GLY A N 1
ATOM 7766 C CA . GLY A 1 996 ? 11.563 -14.347 17.047 1.00 84.44 996 GLY A CA 1
ATOM 7767 C C . GLY A 1 996 ? 11.664 -12.819 17.060 1.00 84.44 996 GLY A C 1
ATOM 7768 O O . GLY A 1 996 ? 10.667 -12.197 17.447 1.00 84.44 996 GLY A O 1
ATOM 7769 N N . LEU A 1 997 ? 12.784 -12.244 16.586 1.00 90.69 997 LEU A N 1
ATOM 7770 C CA . LEU A 1 997 ? 12.963 -10.804 16.378 1.00 90.69 997 LEU A CA 1
ATOM 7771 C C . LEU A 1 997 ? 11.792 -10.222 15.581 1.00 90.69 997 LEU A C 1
ATOM 7773 O O . LEU A 1 997 ? 11.348 -10.805 14.584 1.00 90.69 997 LEU A O 1
ATOM 7777 N N . ARG A 1 998 ? 11.316 -9.047 15.999 1.00 87.62 998 ARG A N 1
ATOM 7778 C CA . ARG A 1 998 ? 10.380 -8.242 15.217 1.00 87.62 998 ARG A CA 1
ATOM 7779 C C . ARG A 1 998 ? 11.033 -7.023 14.591 1.00 87.62 998 ARG A C 1
ATOM 7781 O O . ARG A 1 998 ? 11.740 -6.251 15.229 1.00 87.62 998 ARG A O 1
ATOM 7788 N N . ALA A 1 999 ? 10.720 -6.874 13.318 1.00 83.00 999 ALA A N 1
ATOM 7789 C CA . ALA A 1 999 ? 10.962 -5.709 12.502 1.00 83.00 999 ALA A CA 1
ATOM 7790 C C . ALA A 1 999 ? 9.655 -5.430 11.754 1.00 83.00 999 ALA A C 1
ATOM 7792 O O . ALA A 1 999 ? 8.892 -6.360 11.465 1.00 83.00 999 ALA A O 1
ATOM 7793 N N . MET A 1 1000 ? 9.374 -4.168 11.461 1.00 73.25 1000 MET A N 1
ATOM 7794 C CA . MET A 1 1000 ? 8.244 -3.817 10.613 1.00 73.25 1000 MET A CA 1
ATOM 7795 C C . MET A 1 1000 ? 8.543 -4.269 9.186 1.00 73.25 1000 MET A C 1
ATOM 7797 O O . MET A 1 1000 ? 9.582 -3.945 8.606 1.00 73.25 1000 MET A O 1
ATOM 7801 N N . ALA A 1 1001 ? 7.624 -5.047 8.620 1.00 56.44 1001 ALA A N 1
ATOM 7802 C CA . ALA A 1 1001 ? 7.752 -5.530 7.257 1.00 56.44 1001 ALA A CA 1
ATOM 7803 C C . ALA A 1 1001 ? 7.809 -4.343 6.284 1.00 56.44 1001 ALA A C 1
ATOM 7805 O O . ALA A 1 1001 ? 6.893 -3.522 6.241 1.00 56.44 1001 ALA A O 1
ATOM 7806 N N . GLY A 1 1002 ? 8.878 -4.277 5.492 1.00 51.66 1002 GLY A N 1
ATOM 7807 C CA . GLY A 1 1002 ? 9.063 -3.243 4.477 1.00 51.66 1002 GLY A CA 1
ATOM 7808 C C . GLY A 1 1002 ? 9.828 -1.994 4.927 1.00 51.66 1002 GLY A C 1
ATOM 7809 O O . GLY A 1 1002 ? 10.062 -1.120 4.098 1.00 51.66 1002 GLY A O 1
ATOM 7810 N N . GLU A 1 1003 ? 10.246 -1.890 6.192 1.00 60.41 1003 GLU A N 1
ATOM 7811 C CA . GLU A 1 1003 ? 11.117 -0.793 6.633 1.00 60.41 1003 GLU A CA 1
ATOM 7812 C C . GLU A 1 1003 ? 12.596 -1.089 6.351 1.00 60.41 1003 GLU A C 1
ATOM 7814 O O . GLU A 1 1003 ? 13.075 -2.211 6.537 1.00 60.41 1003 GLU A O 1
ATOM 7819 N N . ALA A 1 1004 ? 13.330 -0.062 5.914 1.00 60.34 1004 ALA A N 1
ATOM 7820 C CA . ALA A 1 1004 ? 14.784 -0.097 5.851 1.00 60.34 1004 ALA A CA 1
ATOM 7821 C C . ALA A 1 1004 ? 15.353 0.268 7.226 1.00 60.34 1004 ALA A C 1
ATOM 7823 O O . ALA A 1 1004 ? 15.017 1.312 7.787 1.00 60.34 1004 ALA A O 1
ATOM 7824 N N . TYR A 1 1005 ? 16.224 -0.587 7.754 1.00 75.50 1005 TYR A N 1
ATOM 7825 C CA . TYR A 1 1005 ? 16.898 -0.363 9.028 1.00 75.50 1005 TYR A CA 1
ATOM 7826 C C . TYR A 1 1005 ? 18.355 0.038 8.787 1.00 75.50 1005 TYR A C 1
ATOM 7828 O O . TYR A 1 1005 ? 18.991 -0.539 7.901 1.00 75.50 1005 TYR A O 1
ATOM 7836 N N . PRO A 1 1006 ? 18.891 1.008 9.549 1.00 73.88 1006 PRO A N 1
ATOM 7837 C CA . PRO A 1 1006 ? 20.301 1.369 9.462 1.00 73.88 1006 PRO A CA 1
ATOM 7838 C C . PRO A 1 1006 ? 21.187 0.203 9.921 1.00 73.88 1006 PRO A C 1
ATOM 7840 O O . PRO A 1 1006 ? 20.757 -0.625 10.721 1.00 73.88 1006 PRO A O 1
ATOM 7843 N N . ASP A 1 1007 ? 22.427 0.155 9.438 1.00 79.19 1007 ASP A N 1
ATOM 7844 C CA . ASP A 1 1007 ? 23.464 -0.760 9.922 1.00 79.19 1007 ASP A CA 1
ATOM 7845 C C . ASP A 1 1007 ? 24.618 0.067 10.522 1.00 79.19 1007 ASP A C 1
ATOM 7847 O O . ASP A 1 1007 ? 25.277 0.801 9.781 1.00 79.19 1007 ASP A O 1
ATOM 7851 N N . PRO A 1 1008 ? 24.863 0.007 11.845 1.00 87.44 1008 PRO A N 1
ATOM 7852 C CA . PRO A 1 1008 ? 24.220 -0.869 12.826 1.00 87.44 1008 PRO A CA 1
ATOM 7853 C C . PRO A 1 1008 ? 22.776 -0.458 13.171 1.00 87.44 1008 PRO A C 1
ATOM 7855 O O . PRO A 1 1008 ? 22.416 0.719 13.161 1.00 87.44 1008 PRO A O 1
ATOM 7858 N N . VAL A 1 1009 ? 21.955 -1.447 13.536 1.00 91.25 1009 VAL A N 1
ATOM 7859 C CA . VAL A 1 1009 ? 20.559 -1.276 13.963 1.00 91.25 1009 VAL A CA 1
ATOM 7860 C C . VAL A 1 1009 ? 20.448 -1.331 15.483 1.00 91.25 1009 VAL A C 1
ATOM 7862 O O . VAL A 1 1009 ? 21.096 -2.144 16.146 1.00 91.25 1009 VAL A O 1
ATOM 7865 N N . ARG A 1 1010 ? 19.583 -0.499 16.068 1.00 93.12 1010 ARG A N 1
ATOM 7866 C CA . ARG A 1 1010 ? 19.280 -0.569 17.501 1.00 93.12 1010 ARG A CA 1
ATOM 7867 C C . ARG A 1 1010 ? 18.246 -1.658 17.793 1.00 93.12 1010 ARG A C 1
ATOM 7869 O O . ARG A 1 1010 ? 17.091 -1.559 17.379 1.00 93.12 1010 ARG A O 1
ATOM 7876 N N . VAL A 1 1011 ? 18.653 -2.660 18.568 1.00 95.38 1011 VAL A N 1
ATOM 7877 C CA . VAL A 1 1011 ? 17.803 -3.763 19.039 1.00 95.38 1011 VAL A CA 1
ATOM 7878 C C . VAL A 1 1011 ? 17.416 -3.521 20.491 1.00 95.38 1011 VAL A C 1
ATOM 7880 O O . VAL A 1 1011 ? 18.277 -3.180 21.303 1.00 95.38 1011 VAL A O 1
ATOM 7883 N N . VAL A 1 1012 ? 16.142 -3.719 20.824 1.00 96.06 1012 VAL A N 1
ATOM 7884 C CA . VAL A 1 1012 ? 15.593 -3.644 22.185 1.00 96.06 1012 VAL A CA 1
ATOM 7885 C C . VAL A 1 1012 ? 15.093 -5.022 22.606 1.00 96.06 1012 VAL A C 1
ATOM 7887 O O . VAL A 1 1012 ? 14.414 -5.705 21.840 1.00 96.06 1012 VAL A O 1
ATOM 7890 N N . THR A 1 1013 ? 15.413 -5.428 23.833 1.00 96.12 1013 THR A N 1
ATOM 7891 C CA . THR A 1 1013 ? 14.981 -6.695 24.432 1.00 96.12 1013 THR A CA 1
ATOM 7892 C C . THR A 1 1013 ? 14.282 -6.455 25.767 1.00 96.12 1013 THR A C 1
ATOM 7894 O O . THR A 1 1013 ? 14.699 -5.602 26.552 1.00 96.12 1013 THR A O 1
ATOM 7897 N N . VAL A 1 1014 ? 13.236 -7.233 26.049 1.00 96.38 1014 VAL A N 1
ATOM 7898 C CA . VAL A 1 1014 ? 12.554 -7.267 27.353 1.00 96.38 1014 VAL A CA 1
ATOM 7899 C C . VAL A 1 1014 ? 12.729 -8.656 27.967 1.00 96.38 1014 VAL A C 1
ATOM 7901 O O . VAL A 1 1014 ? 12.202 -9.636 27.441 1.00 96.38 1014 VAL A O 1
ATOM 7904 N N . GLY A 1 1015 ? 13.451 -8.750 29.086 1.00 92.38 1015 GLY A N 1
ATOM 7905 C CA . GLY A 1 1015 ? 13.721 -10.008 29.792 1.00 92.38 1015 GLY A CA 1
ATOM 7906 C C . GLY A 1 1015 ? 15.195 -10.387 29.826 1.00 92.38 1015 GLY A C 1
ATOM 7907 O O . GLY A 1 1015 ? 15.793 -10.401 30.901 1.00 92.38 1015 GLY A O 1
ATOM 7908 N N . SER A 1 1016 ? 15.775 -10.716 28.674 1.00 91.31 1016 SER A N 1
ATOM 7909 C CA . SER A 1 1016 ? 17.176 -11.142 28.578 1.00 91.31 1016 SER A CA 1
ATOM 7910 C C . SER A 1 1016 ? 18.077 -10.034 28.023 1.00 91.31 1016 SER A C 1
ATOM 7912 O O . SER A 1 1016 ? 17.669 -9.335 27.093 1.00 91.31 1016 SER A O 1
ATOM 7914 N N . PRO A 1 1017 ? 19.312 -9.875 28.540 1.00 91.12 1017 PRO A N 1
ATOM 7915 C CA . PRO A 1 1017 ? 20.286 -8.953 27.968 1.00 91.12 1017 PRO A CA 1
ATOM 7916 C C . PRO A 1 1017 ? 20.586 -9.296 26.509 1.00 91.12 1017 PRO A C 1
ATOM 7918 O O . PRO A 1 1017 ? 20.787 -10.467 26.173 1.00 91.12 1017 PRO A O 1
ATOM 7921 N N . ILE A 1 1018 ? 20.671 -8.280 25.654 1.00 90.25 1018 ILE A N 1
ATOM 7922 C CA . ILE A 1 1018 ? 20.990 -8.448 24.229 1.00 90.25 1018 ILE A CA 1
ATOM 7923 C C . ILE A 1 1018 ? 22.309 -9.206 24.003 1.00 90.25 1018 ILE A C 1
ATOM 7925 O O . ILE A 1 1018 ? 22.411 -9.992 23.067 1.00 90.25 1018 ILE A O 1
ATOM 7929 N N . GLU A 1 1019 ? 23.294 -9.078 24.894 1.00 91.56 1019 GLU A N 1
ATOM 7930 C CA . GLU A 1 1019 ? 24.532 -9.864 24.849 1.00 91.56 1019 GLU A CA 1
ATOM 7931 C C . GLU A 1 1019 ? 24.298 -11.379 24.918 1.00 91.56 1019 GLU A C 1
ATOM 7933 O O . GLU A 1 1019 ? 25.004 -12.128 24.248 1.00 91.56 1019 GLU A O 1
ATOM 7938 N N . GLU A 1 1020 ? 23.336 -11.844 25.721 1.00 91.94 1020 GLU A N 1
ATOM 7939 C CA . GLU A 1 1020 ? 23.002 -13.272 25.820 1.00 91.94 1020 GLU A CA 1
ATOM 7940 C C . GLU A 1 1020 ? 22.276 -13.746 24.555 1.00 91.94 1020 GLU A C 1
ATOM 7942 O O . GLU A 1 1020 ? 22.534 -14.843 24.052 1.00 91.94 1020 GLU A O 1
ATOM 7947 N N . VAL A 1 1021 ? 21.403 -12.892 24.012 1.00 91.31 1021 VAL A N 1
ATOM 7948 C CA . VAL A 1 1021 ? 20.670 -13.159 22.769 1.00 91.31 1021 VAL A CA 1
ATOM 7949 C C . VAL A 1 1021 ? 21.644 -13.340 21.605 1.00 91.31 1021 VAL A C 1
ATOM 7951 O O . VAL A 1 1021 ? 21.577 -14.345 20.897 1.00 91.31 1021 VAL A O 1
ATOM 7954 N N . LEU A 1 1022 ? 22.624 -12.443 21.474 1.00 91.94 1022 LEU A N 1
ATOM 7955 C CA . LEU A 1 1022 ? 23.634 -12.482 20.409 1.00 91.94 1022 LEU A CA 1
ATOM 7956 C C . LEU A 1 1022 ? 24.621 -13.652 20.521 1.00 91.94 1022 LEU A C 1
ATOM 7958 O O . LEU A 1 1022 ? 25.241 -14.021 19.529 1.00 91.94 1022 LEU A O 1
ATOM 7962 N N . GLN A 1 1023 ? 24.764 -14.280 21.692 1.00 93.06 1023 GLN A N 1
ATOM 7963 C CA . GLN A 1 1023 ? 25.574 -15.500 21.829 1.00 93.06 1023 GLN A CA 1
ATOM 7964 C C . GLN A 1 1023 ? 24.898 -16.733 21.219 1.00 93.06 1023 GLN A C 1
ATOM 7966 O O . GLN A 1 1023 ? 25.569 -17.718 20.915 1.00 93.06 1023 GLN A O 1
ATOM 7971 N N . SER A 1 1024 ? 23.571 -16.713 21.075 1.00 91.06 1024 SER A N 1
ATOM 7972 C CA . SER A 1 1024 ? 22.802 -17.847 20.555 1.00 91.06 1024 SER A CA 1
ATOM 7973 C C . SER A 1 1024 ? 21.578 -17.386 19.754 1.00 91.06 1024 SER A C 1
ATOM 7975 O O . SER A 1 1024 ? 20.460 -17.776 20.087 1.00 91.06 1024 SER A O 1
ATOM 7977 N N . PRO A 1 1025 ? 21.753 -16.572 18.696 1.00 89.69 1025 PRO A N 1
ATOM 7978 C CA . PRO A 1 1025 ? 20.654 -15.857 18.047 1.00 89.69 1025 PRO A CA 1
ATOM 7979 C C . PRO A 1 1025 ? 19.570 -16.801 17.503 1.00 89.69 1025 PRO A C 1
ATOM 7981 O O . PRO A 1 1025 ? 18.389 -16.508 17.637 1.00 89.69 1025 PRO A O 1
ATOM 7984 N N . GLY A 1 1026 ? 19.930 -17.996 17.025 1.00 88.81 1026 GLY A N 1
ATOM 7985 C CA . GLY A 1 1026 ? 18.974 -18.994 16.524 1.00 88.81 1026 GLY A CA 1
ATOM 7986 C C . GLY A 1 1026 ? 18.207 -19.804 17.584 1.00 88.81 1026 GLY A C 1
ATOM 7987 O O . GLY A 1 1026 ? 17.507 -20.746 17.219 1.00 88.81 1026 GLY A O 1
ATOM 7988 N N . ALA A 1 1027 ? 18.353 -19.527 18.885 1.00 90.00 1027 ALA A N 1
ATOM 7989 C CA . ALA A 1 1027 ? 17.698 -20.329 19.920 1.00 90.00 1027 ALA A CA 1
ATOM 7990 C C . ALA A 1 1027 ? 16.187 -20.045 20.014 1.00 90.00 1027 ALA A C 1
ATOM 7992 O O . ALA A 1 1027 ? 15.764 -18.907 20.207 1.00 90.00 1027 ALA A O 1
ATOM 7993 N N . GLU A 1 1028 ? 15.367 -21.102 20.002 1.00 89.38 1028 GLU A N 1
ATOM 7994 C CA . GLU A 1 1028 ? 13.899 -20.980 20.027 1.00 89.38 1028 GLU A CA 1
ATOM 7995 C C . GLU A 1 1028 ? 13.352 -20.227 21.250 1.00 89.38 1028 GLU A C 1
ATOM 7997 O O . GLU A 1 1028 ? 12.303 -19.589 21.170 1.00 89.38 1028 GLU A O 1
ATOM 8002 N N . LYS A 1 1029 ? 14.083 -20.239 22.374 1.00 90.38 1029 LYS A N 1
ATOM 8003 C CA . LYS A 1 1029 ? 13.684 -19.559 23.618 1.00 90.38 1029 LYS A CA 1
ATOM 8004 C C . LYS A 1 1029 ? 13.457 -18.051 23.447 1.00 90.38 1029 LYS A C 1
ATOM 8006 O O . LYS A 1 1029 ? 12.670 -17.483 24.199 1.00 90.38 1029 LYS A O 1
ATOM 8011 N N . TRP A 1 1030 ? 14.096 -17.409 22.467 1.00 90.94 1030 TRP A N 1
ATOM 8012 C CA . TRP A 1 1030 ? 13.964 -15.967 22.234 1.00 90.94 1030 TRP A CA 1
ATOM 8013 C C . TRP A 1 1030 ? 12.585 -15.567 21.702 1.00 90.94 1030 TRP A C 1
ATOM 8015 O O . TRP A 1 1030 ? 12.118 -14.468 21.983 1.00 90.94 1030 TRP A O 1
ATOM 8025 N N . ARG A 1 1031 ? 11.860 -16.493 21.060 1.00 89.50 1031 ARG A N 1
ATOM 8026 C CA . ARG A 1 1031 ? 10.464 -16.297 20.629 1.00 89.50 1031 ARG A CA 1
ATOM 8027 C C . ARG A 1 1031 ? 9.489 -16.098 21.795 1.00 89.50 1031 ARG A C 1
ATOM 8029 O O . ARG A 1 1031 ? 8.406 -15.546 21.592 1.00 89.50 1031 ARG A O 1
ATOM 8036 N N . ALA A 1 1032 ? 9.860 -16.539 22.996 1.00 88.25 1032 ALA A N 1
ATOM 8037 C CA . ALA A 1 1032 ? 9.073 -16.371 24.215 1.00 88.25 1032 ALA A CA 1
ATOM 8038 C C . ALA A 1 1032 ? 9.323 -15.021 24.917 1.00 88.25 1032 ALA A C 1
ATOM 8040 O O . ALA A 1 1032 ? 8.871 -14.831 26.045 1.00 88.25 1032 ALA A O 1
ATOM 8041 N N . GLN A 1 1033 ? 10.048 -14.097 24.280 1.00 89.81 1033 GLN A N 1
ATOM 8042 C CA . GLN A 1 1033 ? 10.333 -12.760 24.792 1.00 89.81 1033 GLN A CA 1
ATOM 8043 C C . GLN A 1 1033 ? 10.123 -11.703 23.701 1.00 89.81 1033 GLN A C 1
ATOM 8045 O O . GLN A 1 1033 ? 10.012 -12.015 22.515 1.00 89.81 1033 GLN A O 1
ATOM 8050 N N . SER A 1 1034 ? 10.077 -10.436 24.111 1.00 94.44 1034 SER A N 1
ATOM 8051 C CA . SER A 1 1034 ? 9.999 -9.309 23.184 1.00 94.44 1034 SER A CA 1
ATOM 8052 C C . SER A 1 1034 ? 11.405 -8.883 22.769 1.00 94.44 1034 SER A C 1
ATOM 8054 O O . SER A 1 1034 ? 12.165 -8.386 23.602 1.00 94.44 1034 SER A O 1
ATOM 8056 N N . VAL A 1 1035 ? 11.740 -9.063 21.491 1.00 94.75 1035 VAL A N 1
ATOM 8057 C CA . VAL A 1 1035 ? 13.003 -8.622 20.881 1.00 94.75 1035 VAL A CA 1
ATOM 8058 C C . VAL A 1 1035 ? 12.672 -7.914 19.575 1.00 94.75 1035 VAL A C 1
ATOM 8060 O O . VAL A 1 1035 ? 12.120 -8.545 18.675 1.00 94.75 1035 VAL A O 1
ATOM 8063 N N . GLU A 1 1036 ? 12.952 -6.615 19.470 1.00 94.31 1036 GLU A N 1
ATOM 8064 C CA . GLU A 1 1036 ? 12.506 -5.798 18.332 1.00 94.31 1036 GLU A CA 1
ATOM 8065 C C . GLU A 1 1036 ? 13.546 -4.755 17.899 1.00 94.31 1036 GLU A C 1
ATOM 8067 O O . GLU A 1 1036 ? 14.345 -4.281 18.711 1.00 94.31 1036 GLU A O 1
ATOM 8072 N N . PHE A 1 1037 ? 13.518 -4.357 16.625 1.00 94.19 1037 PHE A N 1
ATOM 8073 C CA . PHE A 1 1037 ? 14.187 -3.135 16.170 1.00 94.19 1037 PHE A CA 1
ATOM 8074 C C . PHE A 1 1037 ? 13.410 -1.918 16.658 1.00 94.19 1037 PHE A C 1
ATOM 8076 O O . PHE A 1 1037 ? 12.233 -1.763 16.340 1.00 94.19 1037 PHE A O 1
ATOM 8083 N N . CYS A 1 1038 ? 14.055 -1.050 17.440 1.00 93.81 1038 CYS A N 1
ATOM 8084 C CA . CYS A 1 1038 ? 13.389 0.137 17.961 1.00 93.81 1038 CYS A CA 1
ATOM 8085 C C . CYS A 1 1038 ? 14.371 1.264 18.304 1.00 93.81 1038 CYS A C 1
ATOM 8087 O O . CYS A 1 1038 ? 15.334 1.090 19.057 1.00 93.81 1038 CYS A O 1
ATOM 8089 N N . GLY A 1 1039 ? 14.082 2.460 17.787 1.00 92.19 1039 GLY A N 1
ATOM 8090 C CA . GLY A 1 1039 ? 14.791 3.705 18.102 1.00 92.19 1039 GLY A CA 1
ATOM 8091 C C . GLY A 1 1039 ? 14.152 4.530 19.226 1.00 92.19 1039 GLY A C 1
ATOM 8092 O O . GLY A 1 1039 ? 14.585 5.651 19.462 1.00 92.19 1039 GLY A O 1
ATOM 8093 N N . GLY A 1 1040 ? 13.104 4.026 19.881 1.00 93.69 1040 GLY A N 1
ATOM 8094 C CA . GLY A 1 1040 ? 12.336 4.727 20.914 1.00 93.69 1040 GLY A CA 1
ATOM 8095 C C . GLY A 1 1040 ? 12.995 4.809 22.288 1.00 93.69 1040 GLY A C 1
ATOM 8096 O O . GLY A 1 1040 ? 14.000 4.141 22.568 1.00 93.69 1040 GLY A O 1
ATOM 8097 N N . THR A 1 1041 ? 12.399 5.614 23.175 1.00 96.62 1041 THR A N 1
ATOM 8098 C CA . THR A 1 1041 ? 12.782 5.648 24.592 1.00 96.62 1041 THR A CA 1
ATOM 8099 C C . THR A 1 1041 ? 12.029 4.573 25.379 1.00 96.62 1041 THR A C 1
ATOM 8101 O O . THR A 1 1041 ? 10.833 4.351 25.194 1.00 96.62 1041 THR A O 1
ATOM 8104 N N . HIS A 1 1042 ? 12.744 3.897 26.280 1.00 96.88 1042 HIS A N 1
ATOM 8105 C CA . HIS A 1 1042 ? 12.218 2.788 27.075 1.00 96.88 1042 HIS A CA 1
ATOM 8106 C C . HIS A 1 1042 ? 12.484 2.993 28.564 1.00 96.88 1042 HIS A C 1
ATOM 8108 O O . HIS A 1 1042 ? 13.427 3.692 28.947 1.00 96.88 1042 HIS A O 1
ATOM 8114 N N . ILE A 1 1043 ? 11.638 2.366 29.381 1.00 96.94 1043 ILE A N 1
ATOM 8115 C CA . ILE A 1 1043 ? 11.867 2.175 30.820 1.00 96.94 1043 ILE A CA 1
ATOM 8116 C C . ILE A 1 1043 ? 13.016 1.189 31.034 1.00 96.94 1043 ILE A C 1
ATOM 8118 O O . ILE A 1 1043 ? 13.306 0.395 30.141 1.00 96.94 1043 ILE A O 1
ATOM 8122 N N . ALA A 1 1044 ? 13.660 1.212 32.200 1.00 95.81 1044 ALA A N 1
ATOM 8123 C CA . ALA A 1 1044 ? 14.753 0.282 32.498 1.00 95.81 1044 ALA A CA 1
ATOM 8124 C C . ALA A 1 1044 ? 14.233 -1.100 32.923 1.00 95.81 1044 ALA A C 1
ATOM 8126 O O . ALA A 1 1044 ? 14.875 -2.122 32.669 1.00 95.81 1044 ALA A O 1
ATOM 8127 N N . THR A 1 1045 ? 13.068 -1.142 33.568 1.00 97.31 1045 THR A N 1
ATOM 8128 C CA . THR A 1 1045 ? 12.418 -2.370 34.037 1.00 97.31 1045 THR A CA 1
ATOM 8129 C C . THR A 1 1045 ? 10.916 -2.328 33.794 1.00 97.31 1045 THR A C 1
ATOM 8131 O O . THR A 1 1045 ? 10.287 -1.278 33.909 1.00 97.31 1045 THR A O 1
ATOM 8134 N N . THR A 1 1046 ? 10.304 -3.474 33.492 1.00 97.88 1046 THR A N 1
ATOM 8135 C CA . THR A 1 1046 ? 8.864 -3.542 33.183 1.00 97.88 1046 THR A CA 1
ATOM 8136 C C . THR A 1 1046 ? 7.963 -3.136 34.350 1.00 97.88 1046 THR A C 1
ATOM 8138 O O . THR A 1 1046 ? 6.841 -2.695 34.113 1.00 97.88 1046 THR A O 1
ATOM 8141 N N . SER A 1 1047 ? 8.447 -3.209 35.594 1.00 97.00 1047 SER A N 1
ATOM 8142 C CA . SER A 1 1047 ? 7.702 -2.801 36.792 1.00 97.00 1047 SER A CA 1
ATOM 8143 C C . SER A 1 1047 ? 7.433 -1.293 36.851 1.00 97.00 1047 SER A C 1
ATOM 8145 O O . SER A 1 1047 ? 6.481 -0.867 37.505 1.00 97.00 1047 SER A O 1
ATOM 8147 N N . GLU A 1 1048 ? 8.198 -0.475 36.121 1.00 96.69 1048 GLU A N 1
ATOM 8148 C CA . GLU A 1 1048 ? 7.956 0.969 36.005 1.00 96.69 1048 GLU A CA 1
ATOM 8149 C C . GLU A 1 1048 ? 6.620 1.293 35.320 1.00 96.69 1048 GLU A C 1
ATOM 8151 O O . GLU A 1 1048 ? 6.050 2.355 35.571 1.00 96.69 1048 GLU A O 1
ATOM 8156 N N . ALA A 1 1049 ? 6.068 0.369 34.520 1.00 96.81 1049 ALA A N 1
ATOM 8157 C CA . ALA A 1 1049 ? 4.729 0.513 33.947 1.00 96.81 1049 ALA A CA 1
ATOM 8158 C C . ALA A 1 1049 ? 3.614 0.454 35.006 1.00 96.81 1049 ALA A C 1
ATOM 8160 O O . ALA A 1 1049 ? 2.535 1.001 34.771 1.00 96.81 1049 ALA A O 1
ATOM 8161 N N . LYS A 1 1050 ? 3.882 -0.141 36.180 1.00 96.00 1050 LYS A N 1
ATOM 8162 C CA . LYS A 1 1050 ? 2.966 -0.364 37.318 1.00 96.00 1050 LYS A CA 1
ATOM 8163 C C . LYS A 1 1050 ? 1.748 -1.236 36.989 1.00 96.00 1050 LYS A C 1
ATOM 8165 O O . LYS A 1 1050 ? 1.618 -2.336 37.512 1.00 96.00 1050 LYS A O 1
ATOM 8170 N N . HIS A 1 1051 ? 0.880 -0.758 36.108 1.00 95.88 1051 HIS A N 1
ATOM 8171 C CA . HIS A 1 1051 ? -0.326 -1.434 35.646 1.00 95.88 1051 HIS A CA 1
ATOM 8172 C C . HIS A 1 1051 ? -0.416 -1.357 34.127 1.00 95.88 1051 HIS A C 1
ATOM 8174 O O . HIS A 1 1051 ? 0.081 -0.407 33.526 1.00 95.88 1051 HIS A O 1
ATOM 8180 N N . PHE A 1 1052 ? -1.079 -2.332 33.518 1.00 97.94 1052 PHE A N 1
ATOM 8181 C CA . PHE A 1 1052 ? -1.431 -2.346 32.108 1.00 97.94 1052 PHE A CA 1
ATOM 8182 C C . PHE A 1 1052 ? -2.899 -2.741 31.954 1.00 97.94 1052 PHE A C 1
ATOM 8184 O O . PHE A 1 1052 ? -3.341 -3.726 32.543 1.00 97.94 1052 PHE A O 1
ATOM 8191 N N . VAL A 1 1053 ? -3.644 -1.992 31.142 1.00 97.69 1053 VAL A N 1
ATOM 8192 C CA . VAL A 1 1053 ? -5.034 -2.322 30.798 1.00 97.69 1053 VAL A CA 1
ATOM 8193 C C . VAL A 1 1053 ? -5.312 -2.085 29.324 1.00 97.69 1053 VAL A C 1
ATOM 8195 O O . VAL A 1 1053 ? -4.911 -1.066 28.757 1.00 97.69 1053 VAL A O 1
ATOM 8198 N N . LEU A 1 1054 ? -6.061 -2.994 28.713 1.00 98.12 1054 LEU A N 1
ATOM 8199 C CA . LEU A 1 1054 ? -6.675 -2.811 27.407 1.00 98.12 1054 LEU A CA 1
ATOM 8200 C C . LEU A 1 1054 ? -7.926 -1.952 27.583 1.00 98.12 1054 LEU A C 1
ATOM 8202 O O . LEU A 1 1054 ? -8.813 -2.290 28.355 1.00 98.12 1054 LEU A O 1
ATOM 8206 N N . LEU A 1 1055 ? -8.024 -0.840 26.865 1.00 95.00 1055 LEU A N 1
ATOM 8207 C CA . LEU A 1 1055 ? -9.143 0.104 26.947 1.00 95.00 1055 LEU A CA 1
ATOM 8208 C C . LEU A 1 1055 ? -10.216 -0.169 25.891 1.00 95.00 1055 LEU A C 1
ATOM 8210 O O . LEU A 1 1055 ? -11.412 -0.048 26.157 1.00 95.00 1055 LEU A O 1
ATOM 8214 N N . GLU A 1 1056 ? -9.801 -0.522 24.677 1.00 93.38 1056 GLU A N 1
ATOM 8215 C CA . GLU A 1 1056 ? -10.708 -0.747 23.551 1.00 93.38 1056 GLU A CA 1
ATOM 8216 C C . GLU A 1 1056 ? -10.056 -1.667 22.512 1.00 93.38 1056 GLU A C 1
ATOM 8218 O O . GLU A 1 1056 ? -8.855 -1.579 22.268 1.00 93.38 1056 GLU A O 1
ATOM 8223 N N . GLU A 1 1057 ? -10.867 -2.501 21.863 1.00 94.00 1057 GLU A N 1
ATOM 8224 C CA . GLU A 1 1057 ? -10.522 -3.247 20.652 1.00 94.00 1057 GLU A CA 1
ATOM 8225 C C . GLU A 1 1057 ? -11.567 -2.915 19.580 1.00 94.00 1057 GLU A C 1
ATOM 8227 O O . GLU A 1 1057 ? -12.770 -2.963 19.856 1.00 94.00 1057 GLU A O 1
ATOM 8232 N N . LYS A 1 1058 ? -11.131 -2.563 18.365 1.00 89.50 1058 LYS A N 1
ATOM 8233 C CA . LYS A 1 1058 ? -12.031 -2.387 17.217 1.00 89.50 1058 LYS A CA 1
ATOM 8234 C C . LYS A 1 1058 ? -11.371 -2.684 15.874 1.00 89.50 1058 LYS A C 1
ATOM 8236 O O . LYS A 1 1058 ? -10.184 -2.449 15.672 1.00 89.50 1058 LYS A O 1
ATOM 8241 N N . GLY A 1 1059 ? -12.183 -3.098 14.902 1.00 82.25 1059 GLY A N 1
ATOM 8242 C CA . GLY A 1 1059 ? -11.770 -3.161 13.498 1.00 82.25 1059 GLY A CA 1
ATOM 8243 C C . GLY A 1 1059 ? -11.688 -1.764 12.875 1.00 82.25 1059 GLY A C 1
ATOM 8244 O O . GLY A 1 1059 ? -12.620 -0.974 13.027 1.00 82.25 1059 GLY A O 1
ATOM 8245 N N . ILE A 1 1060 ? -10.593 -1.467 12.168 1.00 75.06 1060 ILE A N 1
ATOM 8246 C CA . ILE A 1 1060 ? -10.450 -0.227 11.377 1.00 75.06 1060 ILE A CA 1
ATOM 8247 C C . ILE A 1 1060 ? -10.834 -0.488 9.921 1.00 75.06 1060 ILE A C 1
ATOM 8249 O O . ILE A 1 1060 ? -11.573 0.274 9.304 1.00 75.06 1060 ILE A O 1
ATOM 8253 N N . ALA A 1 1061 ? -10.298 -1.576 9.380 1.00 63.44 1061 ALA A N 1
ATOM 8254 C CA . ALA A 1 1061 ? -10.476 -2.019 8.012 1.00 63.44 1061 ALA A CA 1
ATOM 8255 C C . ALA A 1 1061 ? -10.545 -3.547 8.007 1.00 63.44 1061 ALA A C 1
ATOM 8257 O O . ALA A 1 1061 ? -10.260 -4.204 9.013 1.00 63.44 1061 ALA A O 1
ATOM 8258 N N . LYS A 1 1062 ? -10.932 -4.135 6.877 1.00 62.00 1062 LYS A N 1
ATOM 8259 C CA . LYS A 1 1062 ? -10.938 -5.591 6.754 1.00 62.00 1062 LYS A CA 1
ATOM 8260 C C . LYS A 1 1062 ? -9.519 -6.132 6.984 1.00 62.00 1062 LYS A C 1
ATOM 8262 O O . LYS A 1 1062 ? -8.574 -5.640 6.381 1.00 62.00 1062 LYS A O 1
ATOM 8267 N N . GLY A 1 1063 ? -9.386 -7.094 7.897 1.00 72.81 1063 GLY A N 1
ATOM 8268 C CA . GLY A 1 1063 ? -8.101 -7.691 8.264 1.00 72.81 1063 GLY A CA 1
ATOM 8269 C C . GLY A 1 1063 ? -7.193 -6.820 9.141 1.00 72.81 1063 GLY A C 1
ATOM 8270 O O . GLY A 1 1063 ? -6.101 -7.270 9.461 1.00 72.81 1063 GLY A O 1
ATOM 8271 N N . VAL A 1 1064 ? -7.608 -5.612 9.554 1.00 81.81 1064 VAL A N 1
ATOM 8272 C CA . VAL A 1 1064 ? -6.801 -4.716 10.407 1.00 81.81 1064 VAL A CA 1
ATOM 8273 C C . VAL A 1 1064 ? -7.581 -4.300 11.646 1.00 81.81 1064 VAL A C 1
ATOM 8275 O O . VAL A 1 1064 ? -8.683 -3.739 11.562 1.00 81.81 1064 VAL A O 1
ATOM 8278 N N . ARG A 1 1065 ? -6.988 -4.544 12.812 1.00 90.69 1065 ARG A N 1
ATOM 8279 C CA . ARG A 1 1065 ? -7.593 -4.276 14.119 1.00 90.69 1065 ARG A CA 1
ATOM 8280 C C . ARG A 1 1065 ? -6.741 -3.317 14.926 1.00 90.69 1065 ARG A C 1
ATOM 8282 O O . ARG A 1 1065 ? -5.538 -3.229 14.715 1.00 90.69 1065 ARG A O 1
ATOM 8289 N N . ARG A 1 1066 ? -7.397 -2.581 15.817 1.00 93.19 1066 ARG A N 1
ATOM 8290 C CA . ARG A 1 1066 ? -6.819 -1.545 16.669 1.00 93.19 1066 ARG A CA 1
ATOM 8291 C C . ARG A 1 1066 ? -7.105 -1.864 18.114 1.00 93.19 1066 ARG A C 1
ATOM 8293 O O . ARG A 1 1066 ? -8.269 -1.994 18.492 1.00 93.19 1066 ARG A O 1
ATOM 8300 N N . ILE A 1 1067 ? -6.053 -1.887 18.913 1.00 96.94 1067 ILE A N 1
ATOM 8301 C CA . ILE A 1 1067 ? -6.132 -1.927 20.365 1.00 96.94 1067 ILE A CA 1
ATOM 8302 C C . ILE A 1 1067 ? -5.693 -0.576 20.916 1.00 96.94 1067 ILE A C 1
ATOM 8304 O O . ILE A 1 1067 ? -4.675 -0.026 20.501 1.00 96.94 1067 ILE A O 1
ATOM 8308 N N . PHE A 1 1068 ? -6.459 -0.053 21.866 1.00 96.75 1068 PHE A N 1
ATOM 8309 C CA . PHE A 1 1068 ? -6.001 0.996 22.769 1.00 96.75 1068 PHE A CA 1
ATOM 8310 C C . PHE A 1 1068 ? -5.690 0.375 24.122 1.00 96.75 1068 PHE A C 1
ATOM 8312 O O . PHE A 1 1068 ? -6.484 -0.417 24.627 1.00 96.75 1068 PHE A O 1
ATOM 8319 N N . ALA A 1 1069 ? -4.572 0.761 24.721 1.00 97.88 1069 ALA A N 1
ATOM 8320 C CA . ALA A 1 1069 ? -4.190 0.354 26.065 1.00 97.88 1069 ALA A CA 1
ATOM 8321 C C . ALA A 1 1069 ? -3.575 1.533 26.824 1.00 97.88 1069 ALA A C 1
ATOM 8323 O O . ALA A 1 1069 ? -3.254 2.565 26.233 1.00 97.88 1069 ALA A O 1
ATOM 8324 N N . ALA A 1 1070 ? -3.422 1.397 28.133 1.00 97.00 1070 ALA A N 1
ATOM 8325 C CA . ALA A 1 1070 ? -2.770 2.398 28.966 1.00 97.00 1070 ALA A CA 1
ATOM 8326 C C . ALA A 1 1070 ? -1.935 1.739 30.059 1.00 97.00 1070 ALA A C 1
ATOM 8328 O O . ALA A 1 1070 ? -2.177 0.588 30.431 1.00 97.00 1070 ALA A O 1
ATOM 8329 N N . THR A 1 1071 ? -0.980 2.507 30.584 1.00 98.00 1071 THR A N 1
ATOM 8330 C CA . THR A 1 1071 ? -0.150 2.126 31.728 1.00 98.00 1071 THR A CA 1
ATOM 8331 C C . THR A 1 1071 ? -0.229 3.144 32.868 1.00 98.00 1071 THR A C 1
ATOM 8333 O O . THR A 1 1071 ? -0.885 4.187 32.757 1.00 98.00 1071 THR A O 1
ATOM 8336 N N . GLY A 1 1072 ? 0.418 2.838 33.994 1.00 95.25 1072 GLY A N 1
ATOM 8337 C CA . GLY A 1 1072 ? 0.594 3.766 35.108 1.00 95.25 1072 GLY A CA 1
ATOM 8338 C C . GLY A 1 1072 ? -0.724 4.274 35.699 1.00 95.25 1072 GLY A C 1
ATOM 8339 O O . GLY A 1 1072 ? -1.668 3.514 35.899 1.00 95.25 1072 GLY A O 1
ATOM 8340 N N . ALA A 1 1073 ? -0.786 5.580 35.976 1.00 92.75 1073 ALA A N 1
ATOM 8341 C CA . ALA A 1 1073 ? -1.919 6.204 36.667 1.00 92.75 1073 ALA A CA 1
ATOM 8342 C C . ALA A 1 1073 ? -3.240 6.134 35.878 1.00 92.75 1073 ALA A C 1
ATOM 8344 O O . ALA A 1 1073 ? -4.313 6.049 36.476 1.00 92.75 1073 ALA A O 1
ATOM 8345 N N . VAL A 1 1074 ? -3.183 6.156 34.540 1.00 93.62 1074 VAL A N 1
ATOM 8346 C CA . VAL A 1 1074 ? -4.385 6.040 33.696 1.00 93.62 1074 VAL A CA 1
ATOM 8347 C C . VAL A 1 1074 ? -4.967 4.632 33.800 1.00 93.62 1074 VAL A C 1
ATOM 8349 O O . VAL A 1 1074 ? -6.179 4.479 33.956 1.00 93.62 1074 VAL A O 1
ATOM 8352 N N . ALA A 1 1075 ? -4.107 3.610 33.773 1.00 96.00 1075 ALA A N 1
ATOM 8353 C CA . ALA A 1 1075 ? -4.517 2.223 33.964 1.00 96.00 1075 ALA A CA 1
ATOM 8354 C C . ALA A 1 1075 ? -5.098 1.980 35.365 1.00 96.00 1075 ALA A C 1
ATOM 8356 O O . ALA A 1 1075 ? -6.160 1.374 35.492 1.00 96.00 1075 ALA A O 1
ATOM 8357 N N . GLU A 1 1076 ? -4.442 2.507 36.400 1.00 95.06 1076 GLU A N 1
ATOM 8358 C CA . GLU A 1 1076 ? -4.908 2.444 37.791 1.00 95.06 1076 GLU A CA 1
ATOM 8359 C C . GLU A 1 1076 ? -6.302 3.074 37.946 1.00 95.06 1076 GLU A C 1
ATOM 8361 O O . GLU A 1 1076 ? -7.228 2.419 38.421 1.00 95.06 1076 GLU A O 1
ATOM 8366 N N . THR A 1 1077 ? -6.494 4.289 37.422 1.00 95.00 1077 THR A N 1
ATOM 8367 C CA . THR A 1 1077 ? -7.795 4.982 37.455 1.00 95.00 1077 THR A CA 1
ATOM 8368 C C . THR A 1 1077 ? -8.886 4.178 36.735 1.00 95.00 1077 THR A C 1
ATOM 8370 O O . THR A 1 1077 ? -10.011 4.070 37.225 1.00 95.00 1077 THR A O 1
ATOM 8373 N N . ALA A 1 1078 ? -8.574 3.579 35.580 1.00 95.12 1078 ALA A N 1
ATOM 8374 C CA . ALA A 1 1078 ? -9.532 2.759 34.838 1.00 95.12 1078 ALA A CA 1
ATOM 8375 C C . ALA A 1 1078 ? -9.950 1.502 35.627 1.00 95.12 1078 ALA A C 1
ATOM 8377 O O . ALA A 1 1078 ? -11.129 1.137 35.626 1.00 95.12 1078 ALA A O 1
ATOM 8378 N N . LEU A 1 1079 ? -9.008 0.856 36.326 1.00 94.94 1079 LEU A N 1
ATOM 8379 C CA . LEU A 1 1079 ? -9.285 -0.291 37.198 1.00 94.94 1079 LEU A CA 1
ATOM 8380 C C . LEU A 1 1079 ? -10.164 0.102 38.392 1.00 94.94 1079 LEU A C 1
ATOM 8382 O O . LEU A 1 1079 ? -11.138 -0.596 38.686 1.00 94.94 1079 LEU A O 1
ATOM 8386 N N . GLU A 1 1080 ? -9.865 1.220 39.054 1.00 95.31 1080 GLU A N 1
ATOM 8387 C CA . GLU A 1 1080 ? -10.658 1.729 40.180 1.00 95.31 1080 GLU A CA 1
ATOM 8388 C C . GLU A 1 1080 ? -12.101 2.054 39.767 1.00 95.31 1080 GLU A C 1
ATOM 8390 O O . GLU A 1 1080 ? -13.059 1.649 40.439 1.00 95.31 1080 GLU A O 1
ATOM 8395 N N . GLU A 1 1081 ? -12.287 2.727 38.628 1.00 94.88 1081 GLU A N 1
ATOM 8396 C CA . GLU A 1 1081 ? -13.621 3.027 38.101 1.00 94.88 1081 GLU A CA 1
ATOM 8397 C C . GLU A 1 1081 ? -14.373 1.750 37.693 1.00 94.88 1081 GLU A C 1
ATOM 8399 O O . GLU A 1 1081 ? -15.572 1.625 37.963 1.00 94.88 1081 GLU A O 1
ATOM 8404 N N . ALA A 1 1082 ? -13.688 0.747 37.134 1.00 94.31 1082 ALA A N 1
ATOM 8405 C CA . ALA A 1 1082 ? -14.302 -0.545 36.829 1.00 94.31 1082 ALA A CA 1
ATOM 8406 C C . ALA A 1 1082 ? -14.803 -1.259 38.091 1.00 94.31 1082 ALA A C 1
ATOM 8408 O O . ALA A 1 1082 ? -15.955 -1.701 38.122 1.00 94.31 1082 ALA A O 1
ATOM 8409 N N . GLN A 1 1083 ? -14.000 -1.289 39.158 1.00 94.12 1083 GLN A N 1
ATOM 8410 C CA . GLN A 1 1083 ? -14.403 -1.850 40.453 1.00 94.12 1083 GLN A CA 1
ATOM 8411 C C . GLN A 1 1083 ? -15.593 -1.093 41.057 1.00 94.12 1083 GLN A C 1
ATOM 8413 O O . GLN A 1 1083 ? -16.511 -1.696 41.625 1.00 94.12 1083 GLN A O 1
ATOM 8418 N N . ARG A 1 1084 ? -15.624 0.236 40.914 1.00 93.75 1084 ARG A N 1
ATOM 8419 C CA . ARG A 1 1084 ? -16.736 1.072 41.384 1.00 93.75 1084 ARG A CA 1
ATOM 8420 C C . ARG A 1 1084 ? -18.038 0.766 40.642 1.00 93.75 1084 ARG A C 1
ATOM 8422 O O . ARG A 1 1084 ? -19.091 0.653 41.280 1.00 93.75 1084 ARG A O 1
ATOM 8429 N N . VAL A 1 1085 ? -17.985 0.633 39.317 1.00 92.88 1085 VAL A N 1
ATOM 8430 C CA . VAL A 1 1085 ? -19.150 0.268 38.493 1.00 92.88 1085 VAL A CA 1
ATOM 8431 C C . VAL A 1 1085 ? -19.600 -1.158 38.803 1.00 92.88 1085 VAL A C 1
ATOM 8433 O O . VAL A 1 1085 ? -20.798 -1.400 38.958 1.00 92.88 1085 VAL A O 1
ATOM 8436 N N . GLU A 1 1086 ? -18.665 -2.091 38.972 1.00 93.38 1086 GLU A N 1
ATOM 8437 C CA . GLU A 1 1086 ? -18.964 -3.477 39.326 1.00 93.38 1086 GLU A CA 1
ATOM 8438 C C . GLU A 1 1086 ? -19.647 -3.593 40.693 1.00 93.38 1086 GLU A C 1
ATOM 8440 O O . GLU A 1 1086 ? -20.657 -4.288 40.825 1.00 93.38 1086 GLU A O 1
ATOM 8445 N N . LYS A 1 1087 ? -19.177 -2.856 41.705 1.00 92.31 1087 LYS A N 1
ATOM 8446 C CA . LYS A 1 1087 ? -19.832 -2.811 43.018 1.00 92.31 1087 LYS A CA 1
ATOM 8447 C C . LYS A 1 1087 ? -21.289 -2.353 42.906 1.00 92.31 1087 LYS A C 1
ATOM 8449 O O . LYS A 1 1087 ? -22.176 -2.993 43.470 1.00 92.31 1087 LYS A O 1
ATOM 8454 N N . ARG A 1 1088 ? -21.554 -1.298 42.129 1.00 89.56 1088 ARG A N 1
ATOM 8455 C CA . ARG A 1 1088 ? -22.921 -0.807 41.879 1.00 89.56 1088 ARG A CA 1
ATOM 8456 C C . ARG A 1 1088 ? -23.764 -1.816 41.096 1.00 89.56 1088 ARG A C 1
ATOM 8458 O O . ARG A 1 1088 ? -24.952 -1.953 41.375 1.00 89.56 1088 ARG A O 1
ATOM 8465 N N . MET A 1 1089 ? -23.166 -2.551 40.156 1.00 90.50 1089 MET A N 1
ATOM 8466 C CA . MET A 1 1089 ? -23.840 -3.649 39.455 1.00 90.50 1089 MET A CA 1
ATOM 8467 C C . MET A 1 1089 ? -24.273 -4.748 40.436 1.00 90.50 1089 MET A C 1
ATOM 8469 O O . MET A 1 1089 ? -25.432 -5.155 40.421 1.00 90.50 1089 MET A O 1
ATOM 8473 N N . ASN A 1 1090 ? -23.380 -5.173 41.335 1.00 90.44 1090 ASN A N 1
ATOM 8474 C CA . ASN A 1 1090 ? -23.670 -6.187 42.356 1.00 90.44 1090 ASN A CA 1
ATOM 8475 C C . ASN A 1 1090 ? -24.792 -5.737 43.317 1.00 90.44 1090 ASN A C 1
ATOM 8477 O O . ASN A 1 1090 ? -25.673 -6.522 43.683 1.00 90.44 1090 ASN A O 1
ATOM 8481 N N . GLU A 1 1091 ? -24.802 -4.461 43.710 1.00 88.38 1091 GLU A N 1
ATOM 8482 C CA . GLU A 1 1091 ? -25.865 -3.864 44.534 1.00 88.38 1091 GLU A CA 1
ATOM 8483 C C . GLU A 1 1091 ? -27.227 -3.856 43.808 1.00 88.38 1091 GLU A C 1
ATOM 8485 O O . GLU A 1 1091 ? -28.265 -4.118 44.421 1.00 88.38 1091 GLU A O 1
ATOM 8490 N N . LEU A 1 1092 ? -27.251 -3.625 42.492 1.00 86.38 1092 LEU A N 1
ATOM 8491 C CA . LEU A 1 1092 ? -28.483 -3.676 41.692 1.00 86.38 1092 LEU A CA 1
ATOM 8492 C C . LEU A 1 1092 ? -28.980 -5.096 41.425 1.00 86.38 1092 LEU A C 1
ATOM 8494 O O . LEU A 1 1092 ? -30.188 -5.327 41.411 1.00 86.38 1092 LEU A O 1
ATOM 8498 N N . GLU A 1 1093 ? -28.075 -6.053 41.234 1.00 85.75 1093 GLU A N 1
ATOM 8499 C CA . GLU A 1 1093 ? -28.431 -7.467 41.082 1.00 85.75 1093 GLU A CA 1
ATOM 8500 C C . GLU A 1 1093 ? -29.025 -8.056 42.368 1.00 85.75 1093 GLU A C 1
ATOM 8502 O O . GLU A 1 1093 ? -29.890 -8.931 42.307 1.00 85.75 1093 GLU A O 1
ATOM 8507 N N . SER A 1 1094 ? -28.594 -7.555 43.529 1.00 82.69 1094 SER A N 1
ATOM 8508 C CA . SER A 1 1094 ? -29.068 -7.996 44.847 1.00 82.69 1094 SER A CA 1
ATOM 8509 C C . SER A 1 1094 ? -30.316 -7.260 45.356 1.00 82.69 1094 SER A C 1
ATOM 8511 O O . SER A 1 1094 ? -30.921 -7.698 46.338 1.00 82.69 1094 SER A O 1
ATOM 8513 N N . SER A 1 1095 ? -30.751 -6.186 44.690 1.00 77.56 1095 SER A N 1
ATOM 8514 C CA . SER A 1 1095 ? -31.900 -5.363 45.090 1.00 77.56 1095 SER A CA 1
ATOM 8515 C C . SER A 1 1095 ? -33.018 -5.339 44.034 1.00 77.56 1095 SER A C 1
ATOM 8517 O O . SER A 1 1095 ? -32.992 -6.036 43.014 1.00 77.56 1095 SER A O 1
ATOM 8519 N N . SER A 1 1096 ? -34.098 -4.595 44.290 1.00 70.94 1096 SER A N 1
ATOM 8520 C CA . SER A 1 1096 ? -35.139 -4.395 43.283 1.00 70.94 1096 SER A CA 1
ATOM 8521 C C . SER A 1 1096 ? -34.616 -3.496 42.167 1.00 70.94 1096 SER A C 1
ATOM 8523 O O . SER A 1 1096 ? -34.446 -2.305 42.375 1.00 70.94 1096 SER A O 1
ATOM 8525 N N . VAL A 1 1097 ? -34.421 -4.071 40.980 1.00 74.38 1097 VAL A N 1
ATOM 8526 C CA . VAL A 1 1097 ? -34.015 -3.351 39.763 1.00 74.38 1097 VAL A CA 1
ATOM 8527 C C . VAL A 1 1097 ? -34.936 -2.155 39.483 1.00 74.38 1097 VAL A C 1
ATOM 8529 O O . VAL A 1 1097 ? -36.078 -2.342 39.046 1.00 74.38 1097 VAL A O 1
ATOM 8532 N N . GLU A 1 1098 ? -34.430 -0.946 39.720 1.00 78.69 1098 GLU A N 1
ATOM 8533 C CA . GLU A 1 1098 ? -35.075 0.323 39.373 1.00 78.69 1098 GLU A CA 1
ATOM 8534 C C . GLU A 1 1098 ? -34.594 0.825 38.005 1.00 78.69 1098 GLU A C 1
ATOM 8536 O O . GLU A 1 1098 ? -33.447 0.614 37.606 1.00 78.69 1098 GLU A O 1
ATOM 8541 N N . GLU A 1 1099 ? -35.489 1.473 37.257 1.00 80.38 1099 GLU A N 1
ATOM 8542 C CA . GLU A 1 1099 ? -35.222 1.918 35.883 1.00 80.38 1099 GLU A CA 1
ATOM 8543 C C . GLU A 1 1099 ? -34.180 3.047 35.839 1.00 80.38 1099 GLU A C 1
ATOM 8545 O O . GLU A 1 1099 ? -33.234 2.973 35.052 1.00 80.38 1099 GLU A O 1
ATOM 8550 N N . ASP A 1 1100 ? -34.274 4.011 36.758 1.00 81.44 1100 ASP A N 1
ATOM 8551 C CA . ASP A 1 1100 ? -33.348 5.145 36.851 1.00 81.44 1100 ASP A CA 1
ATOM 8552 C C . ASP A 1 1100 ? -31.914 4.696 37.167 1.00 81.44 1100 ASP A C 1
ATOM 8554 O O . ASP A 1 1100 ? -30.948 5.184 36.574 1.00 81.44 1100 ASP A O 1
ATOM 8558 N N . ALA A 1 1101 ? -31.758 3.699 38.044 1.00 83.88 1101 ALA A N 1
ATOM 8559 C CA . ALA A 1 1101 ? -30.448 3.167 38.402 1.00 83.88 1101 ALA A CA 1
ATOM 8560 C C . ALA A 1 1101 ? -29.780 2.409 37.239 1.00 83.88 1101 ALA A C 1
ATOM 8562 O O . ALA A 1 1101 ? -28.568 2.519 37.047 1.00 83.88 1101 ALA A O 1
ATOM 8563 N N . LEU A 1 1102 ? -30.562 1.700 36.413 1.00 85.62 1102 LEU A N 1
ATOM 8564 C CA . LEU A 1 1102 ? -30.062 1.080 35.179 1.00 85.62 1102 LEU A CA 1
ATOM 8565 C C . LEU A 1 1102 ? -29.647 2.120 34.130 1.00 85.62 1102 LEU A C 1
ATOM 8567 O O . LEU A 1 1102 ? -28.683 1.891 33.396 1.00 85.62 1102 LEU A O 1
ATOM 8571 N N . MET A 1 1103 ? -30.370 3.239 34.024 1.00 85.31 1103 MET A N 1
ATOM 8572 C CA . MET A 1 1103 ? -30.001 4.331 33.114 1.00 85.31 1103 MET A CA 1
ATOM 8573 C C . MET A 1 1103 ? -28.713 5.019 33.566 1.00 85.31 1103 MET A C 1
ATOM 8575 O O . MET A 1 1103 ? -27.844 5.277 32.734 1.00 85.31 1103 MET A O 1
ATOM 8579 N N . ALA A 1 1104 ? -28.551 5.248 34.872 1.00 86.81 1104 ALA A N 1
ATOM 8580 C CA . ALA A 1 1104 ? -27.312 5.778 35.431 1.00 86.81 1104 ALA A CA 1
ATOM 8581 C C . ALA A 1 1104 ? -26.120 4.850 35.147 1.00 86.81 1104 ALA A C 1
ATOM 8583 O O . ALA A 1 1104 ? -25.091 5.313 34.666 1.00 86.81 1104 ALA A O 1
ATOM 8584 N N . LEU A 1 1105 ? -26.274 3.537 35.354 1.00 88.38 1105 LEU A N 1
ATOM 8585 C CA . LEU A 1 1105 ? -25.185 2.581 35.135 1.00 88.38 1105 LEU A CA 1
ATOM 8586 C C . LEU A 1 1105 ? -24.831 2.408 33.648 1.00 88.38 1105 LEU A C 1
ATOM 8588 O O . LEU A 1 1105 ? -23.666 2.231 33.307 1.00 88.38 1105 LEU A O 1
ATOM 8592 N N . GLN A 1 1106 ? -25.814 2.528 32.746 1.00 88.62 1106 GLN A N 1
ATOM 8593 C CA . GLN A 1 1106 ? -25.544 2.627 31.308 1.00 88.62 1106 GLN A CA 1
ATOM 8594 C C . GLN A 1 1106 ? -24.708 3.865 30.983 1.00 88.62 1106 GLN A C 1
ATOM 8596 O O . GLN A 1 1106 ? -23.737 3.757 30.240 1.00 88.62 1106 GLN A O 1
ATOM 8601 N N . LYS A 1 1107 ? -25.087 5.027 31.530 1.00 89.38 1107 LYS A N 1
ATOM 8602 C CA . LYS A 1 1107 ? -24.365 6.280 31.302 1.00 89.38 1107 LYS A CA 1
ATOM 8603 C C . LYS A 1 1107 ? -22.911 6.152 31.752 1.00 89.38 1107 LYS A C 1
ATOM 8605 O O . LYS A 1 1107 ? -22.026 6.510 30.986 1.00 89.38 1107 LYS A O 1
ATOM 8610 N N . ASP A 1 1108 ? -22.682 5.582 32.933 1.00 88.31 1108 ASP A N 1
ATOM 8611 C CA . ASP A 1 1108 ? -21.337 5.354 33.465 1.00 88.31 1108 ASP A CA 1
ATOM 8612 C C . ASP A 1 1108 ? -20.509 4.441 32.543 1.00 88.31 1108 ASP A C 1
ATOM 8614 O O . ASP A 1 1108 ? -19.386 4.790 32.189 1.00 88.31 1108 ASP A O 1
ATOM 8618 N N . LEU A 1 1109 ? -21.077 3.322 32.070 1.00 88.75 1109 LEU A N 1
ATOM 8619 C CA . LEU A 1 1109 ? -20.402 2.426 31.118 1.00 88.75 1109 LEU A CA 1
ATOM 8620 C C . LEU A 1 1109 ? -20.058 3.102 29.782 1.00 88.75 1109 LEU A C 1
ATOM 8622 O O . LEU A 1 1109 ? -19.097 2.697 29.123 1.00 88.75 1109 LEU A O 1
ATOM 8626 N N . ASP A 1 1110 ? -20.838 4.093 29.354 1.00 85.19 1110 ASP A N 1
ATOM 8627 C CA . ASP A 1 1110 ? -20.618 4.782 28.083 1.00 85.19 1110 ASP A CA 1
ATOM 8628 C C . ASP A 1 1110 ? -19.655 5.969 28.209 1.00 85.19 1110 ASP A C 1
ATOM 8630 O O . ASP A 1 1110 ? -18.899 6.215 27.271 1.00 85.19 1110 ASP A O 1
ATOM 8634 N N . SER A 1 1111 ? -19.635 6.673 29.348 1.00 85.06 1111 SER A N 1
ATOM 8635 C CA . SER A 1 1111 ? -18.793 7.863 29.543 1.00 85.06 1111 SER A CA 1
ATOM 8636 C C . SER A 1 1111 ? -17.446 7.602 30.217 1.00 85.06 1111 SER A C 1
ATOM 8638 O O . SER A 1 1111 ? -16.523 8.386 30.016 1.00 85.06 1111 SER A O 1
ATOM 8640 N N . LEU A 1 1112 ? -17.325 6.559 31.045 1.00 89.62 1112 LEU A N 1
ATOM 8641 C CA . LEU A 1 1112 ? -16.084 6.269 31.767 1.00 89.62 1112 LEU A CA 1
ATOM 8642 C C . LEU A 1 1112 ? -15.088 5.493 30.894 1.00 89.62 1112 LEU A C 1
ATOM 8644 O O . LEU A 1 1112 ? -15.459 4.646 30.068 1.00 89.62 1112 LEU A O 1
ATOM 8648 N N . VAL A 1 1113 ? -13.803 5.760 31.129 1.00 89.19 1113 VAL A N 1
ATOM 8649 C CA . VAL A 1 1113 ? -12.689 4.972 30.596 1.00 89.19 1113 VAL A CA 1
ATOM 8650 C C . VAL A 1 1113 ? -12.534 3.747 31.491 1.00 89.19 1113 VAL A C 1
ATOM 8652 O O . VAL A 1 1113 ? -12.142 3.865 32.645 1.00 89.19 1113 VAL A O 1
ATOM 8655 N N . LEU A 1 1114 ? -12.901 2.579 30.968 1.00 93.50 1114 LEU A N 1
ATOM 8656 C CA . LEU A 1 1114 ? -12.898 1.310 31.693 1.00 93.50 1114 LEU A CA 1
ATOM 8657 C C . LEU A 1 1114 ? -12.109 0.276 30.883 1.00 93.50 1114 LEU A C 1
ATOM 8659 O O . LEU A 1 1114 ? -12.157 0.346 29.651 1.00 93.50 1114 LEU A O 1
ATOM 8663 N N . PRO A 1 1115 ? -11.466 -0.713 31.527 1.00 95.94 1115 PRO A N 1
ATOM 8664 C CA . PRO A 1 1115 ? -10.818 -1.803 30.820 1.00 95.94 1115 PRO A CA 1
ATOM 8665 C C . PRO A 1 1115 ? -11.832 -2.599 29.985 1.00 95.94 1115 PRO A C 1
ATOM 8667 O O . PRO A 1 1115 ? -12.965 -2.853 30.413 1.00 95.94 1115 PRO A O 1
ATOM 8670 N N . ALA A 1 1116 ? -11.432 -2.977 28.774 1.00 94.25 1116 ALA A N 1
ATOM 8671 C CA . ALA A 1 1116 ? -12.286 -3.539 27.734 1.00 94.25 1116 ALA A CA 1
ATOM 8672 C C . ALA A 1 1116 ? -12.974 -4.835 28.183 1.00 94.25 1116 ALA A C 1
ATOM 8674 O O . ALA A 1 1116 ? -14.168 -5.025 27.928 1.00 94.25 1116 ALA A O 1
ATOM 8675 N N . VAL A 1 1117 ? -12.240 -5.698 28.891 1.00 93.19 1117 VAL A N 1
ATOM 8676 C CA . VAL A 1 1117 ? -12.727 -7.001 29.361 1.00 93.19 1117 VAL A CA 1
ATOM 8677 C C . VAL A 1 1117 ? -13.836 -6.832 30.421 1.00 93.19 1117 VAL A C 1
ATOM 8679 O O . VAL A 1 1117 ? -14.975 -7.226 30.134 1.00 93.19 1117 VAL A O 1
ATOM 8682 N N . PRO A 1 1118 ? -13.608 -6.163 31.575 1.00 93.06 1118 PRO A N 1
ATOM 8683 C CA . PRO A 1 1118 ? -14.666 -5.816 32.527 1.00 93.06 1118 PRO A CA 1
ATOM 8684 C C . PRO A 1 1118 ? -15.841 -5.069 31.892 1.00 93.06 1118 PRO A C 1
ATOM 8686 O O . PRO A 1 1118 ? -17.001 -5.379 32.167 1.00 93.06 1118 PRO A O 1
ATOM 8689 N N . LYS A 1 1119 ? -15.576 -4.104 31.002 1.00 94.00 1119 LYS A N 1
ATOM 8690 C CA . LYS A 1 1119 ? -16.627 -3.320 30.336 1.00 94.00 1119 LYS A CA 1
ATOM 8691 C C . LYS A 1 1119 ? -17.565 -4.202 29.511 1.00 94.00 1119 LYS A C 1
ATOM 8693 O O . LYS A 1 1119 ? -18.781 -3.997 29.556 1.00 94.00 1119 LYS A O 1
ATOM 8698 N N . SER A 1 1120 ? -17.031 -5.186 28.784 1.00 92.12 1120 SER A N 1
ATOM 8699 C CA . SER A 1 1120 ? -17.840 -6.152 28.031 1.00 92.12 1120 SER A CA 1
ATOM 8700 C C . SER A 1 1120 ? -18.713 -6.994 28.964 1.00 92.12 1120 SER A C 1
ATOM 8702 O O . SER A 1 1120 ? -19.926 -7.073 28.768 1.00 92.12 1120 SER A O 1
ATOM 8704 N N . GLN A 1 1121 ? -18.125 -7.549 30.027 1.00 91.62 1121 GLN A N 1
ATOM 8705 C CA . GLN A 1 1121 ? -18.841 -8.377 31.006 1.00 91.62 1121 GLN A CA 1
ATOM 8706 C C . GLN A 1 1121 ? -19.964 -7.594 31.714 1.00 91.62 1121 GLN A C 1
ATOM 8708 O O . GLN A 1 1121 ? -21.083 -8.090 31.878 1.00 91.62 1121 GLN A O 1
ATOM 8713 N N . LEU A 1 1122 ? -19.704 -6.339 32.095 1.00 92.56 1122 LEU A N 1
ATOM 8714 C CA . LEU A 1 1122 ? -20.694 -5.456 32.716 1.00 92.56 1122 LEU A CA 1
ATOM 8715 C C . LEU A 1 1122 ? -21.832 -5.090 31.749 1.00 92.56 1122 LEU A C 1
ATOM 8717 O O . LEU A 1 1122 ? -22.990 -5.024 32.168 1.00 92.56 1122 LEU A O 1
ATOM 8721 N N . ARG A 1 1123 ? -21.549 -4.897 30.452 1.00 92.19 1123 ARG A N 1
ATOM 8722 C CA . ARG A 1 1123 ? -22.587 -4.657 29.431 1.00 92.19 1123 ARG A CA 1
ATOM 8723 C C . ARG A 1 1123 ? -23.518 -5.855 29.257 1.00 92.19 1123 ARG A C 1
ATOM 8725 O O . ARG A 1 1123 ? -24.735 -5.660 29.178 1.00 92.19 1123 ARG A O 1
ATOM 8732 N N . ASP A 1 1124 ? -22.982 -7.072 29.262 1.00 91.19 1124 ASP A N 1
ATOM 8733 C CA . ASP A 1 1124 ? -23.787 -8.295 29.165 1.00 91.19 1124 ASP A CA 1
ATOM 8734 C C . ASP A 1 1124 ? -24.723 -8.450 30.372 1.00 91.19 1124 ASP A C 1
ATOM 8736 O O . ASP A 1 1124 ? -25.932 -8.673 30.214 1.00 91.19 1124 ASP A O 1
ATOM 8740 N N . ARG A 1 1125 ? -24.195 -8.229 31.583 1.00 92.50 1125 ARG A N 1
ATOM 8741 C CA . ARG A 1 1125 ? -24.975 -8.235 32.834 1.00 92.50 1125 ARG A CA 1
ATOM 8742 C C . ARG A 1 1125 ? -26.074 -7.172 32.829 1.00 92.50 1125 ARG A C 1
ATOM 8744 O O . ARG A 1 1125 ? -27.233 -7.476 33.128 1.00 92.50 1125 ARG A O 1
ATOM 8751 N N . LEU A 1 1126 ? -25.758 -5.950 32.390 1.00 90.44 1126 LEU A N 1
ATOM 8752 C CA . LEU A 1 1126 ? -26.740 -4.872 32.244 1.00 90.44 1126 LEU A CA 1
ATOM 8753 C C . LEU A 1 1126 ? -27.866 -5.248 31.264 1.00 90.44 1126 LEU A C 1
ATOM 8755 O O . LEU A 1 1126 ? -29.046 -4.961 31.504 1.00 90.44 1126 LEU A O 1
ATOM 8759 N N . GLY A 1 1127 ? -27.515 -5.912 30.160 1.00 89.31 1127 GLY A N 1
ATOM 8760 C CA . GLY A 1 1127 ? -28.463 -6.434 29.178 1.00 89.31 1127 GLY A CA 1
ATOM 8761 C C . GLY A 1 1127 ? -29.442 -7.444 29.779 1.00 89.31 1127 GLY A C 1
ATOM 8762 O O . GLY A 1 1127 ? -30.645 -7.387 29.491 1.00 89.31 1127 GLY A O 1
ATOM 8763 N N . GLU A 1 1128 ? -28.968 -8.333 30.652 1.00 89.69 1128 GLU A N 1
ATOM 8764 C CA . GLU A 1 1128 ? -29.818 -9.313 31.330 1.00 89.69 1128 GLU A CA 1
ATOM 8765 C C . GLU A 1 1128 ? -30.747 -8.656 32.362 1.00 89.69 1128 GLU A C 1
ATOM 8767 O O . GLU A 1 1128 ? -31.957 -8.915 32.352 1.00 89.69 1128 GLU A O 1
ATOM 8772 N N . LEU A 1 1129 ? -30.245 -7.717 33.170 1.00 88.12 1129 LEU A N 1
ATOM 8773 C CA . LEU A 1 1129 ? -31.074 -6.941 34.104 1.00 88.12 1129 LEU A CA 1
ATOM 8774 C C . LEU A 1 1129 ? -32.207 -6.189 33.388 1.00 88.12 1129 LEU A C 1
ATOM 8776 O O . LEU A 1 1129 ? -33.363 -6.217 33.830 1.00 88.12 1129 LEU A O 1
ATOM 8780 N N . ARG A 1 1130 ? -31.934 -5.598 32.218 1.00 87.44 1130 ARG A N 1
ATOM 8781 C CA . ARG A 1 1130 ? -32.967 -4.964 31.377 1.00 87.44 1130 ARG A CA 1
ATOM 8782 C C . ARG A 1 1130 ? -34.033 -5.949 30.904 1.00 87.44 1130 ARG A C 1
ATOM 8784 O O . ARG A 1 1130 ? -35.225 -5.617 30.898 1.00 87.44 1130 ARG A O 1
ATOM 8791 N N . LYS A 1 1131 ? -33.649 -7.168 30.509 1.00 88.12 1131 LYS A N 1
ATOM 8792 C CA . LYS A 1 1131 ? -34.618 -8.216 30.133 1.00 88.12 1131 LYS A CA 1
ATOM 8793 C C . LYS A 1 1131 ? -35.488 -8.608 31.325 1.00 88.12 1131 LYS A C 1
ATOM 8795 O O . LYS A 1 1131 ? -36.700 -8.784 31.155 1.00 88.12 1131 LYS A O 1
ATOM 8800 N N . GLN A 1 1132 ? -34.911 -8.715 32.521 1.00 84.88 1132 GLN A N 1
ATOM 8801 C CA . GLN A 1 1132 ? -35.659 -9.003 33.746 1.00 84.88 1132 GLN A CA 1
ATOM 8802 C C . GLN A 1 1132 ? -36.667 -7.892 34.076 1.00 84.88 1132 GLN A C 1
ATOM 8804 O O . GLN A 1 1132 ? -37.831 -8.199 34.359 1.00 84.88 1132 GLN A O 1
ATOM 8809 N N . LEU A 1 1133 ? -36.275 -6.618 33.955 1.00 84.44 1133 LEU A N 1
ATOM 8810 C CA . LEU A 1 1133 ? -37.174 -5.477 34.154 1.00 84.44 1133 LEU A CA 1
ATOM 8811 C C . LEU A 1 1133 ? -38.343 -5.497 33.156 1.00 84.44 1133 LEU A C 1
ATOM 8813 O O . LEU A 1 1133 ? -39.505 -5.457 33.569 1.00 84.44 1133 LEU A O 1
ATOM 8817 N N . LYS A 1 1134 ? -38.073 -5.689 31.855 1.00 82.31 1134 LYS A N 1
ATOM 8818 C CA . LYS A 1 1134 ? -39.122 -5.816 30.821 1.00 82.31 1134 LYS A CA 1
ATOM 8819 C C . LYS A 1 1134 ? -40.067 -6.992 31.091 1.00 82.31 1134 LYS A C 1
ATOM 8821 O O . LYS A 1 1134 ? -41.276 -6.871 30.881 1.00 82.31 1134 LYS A O 1
ATOM 8826 N N . LYS A 1 1135 ? -39.559 -8.130 31.584 1.00 82.56 1135 LYS A N 1
ATOM 8827 C CA . LYS A 1 1135 ? -40.391 -9.277 32.005 1.00 82.56 1135 LYS A CA 1
ATOM 8828 C C . LYS A 1 1135 ? -41.281 -8.918 33.203 1.00 82.56 1135 LYS A C 1
ATOM 8830 O O . LYS A 1 1135 ? -42.465 -9.259 33.179 1.00 82.56 1135 LYS A O 1
ATOM 8835 N N . LYS A 1 1136 ? -40.762 -8.213 34.218 1.00 75.62 1136 LYS A N 1
ATOM 8836 C CA . LYS A 1 1136 ? -41.547 -7.728 35.374 1.00 75.62 1136 LYS A CA 1
ATOM 8837 C C . LYS A 1 1136 ? -42.624 -6.721 34.947 1.00 75.62 1136 LYS A C 1
ATOM 8839 O O . LYS A 1 1136 ? -43.777 -6.870 35.349 1.00 75.62 1136 LYS A O 1
ATOM 8844 N N . GLN A 1 1137 ? -42.300 -5.774 34.066 1.00 71.06 1137 GLN A N 1
ATOM 8845 C CA . GLN A 1 1137 ? -43.258 -4.807 33.511 1.00 71.06 1137 GLN A CA 1
ATOM 8846 C C . GLN A 1 1137 ? -44.348 -5.491 32.661 1.00 71.06 1137 GLN A C 1
ATOM 8848 O O . GLN A 1 1137 ? -45.531 -5.190 32.823 1.00 71.06 1137 GLN A O 1
ATOM 8853 N N . LYS A 1 1138 ? -43.996 -6.482 31.823 1.00 63.44 1138 LYS A N 1
ATOM 8854 C CA . LYS A 1 1138 ? -44.976 -7.298 31.074 1.00 63.44 1138 LYS A CA 1
ATOM 8855 C C . LYS A 1 1138 ? -45.873 -8.140 31.988 1.00 63.44 1138 LYS A C 1
ATOM 8857 O O . LYS A 1 1138 ? -47.044 -8.326 31.668 1.00 63.44 1138 LYS A O 1
ATOM 8862 N N . LYS A 1 1139 ? -45.361 -8.634 33.123 1.00 61.75 1139 LYS A N 1
ATOM 8863 C CA . LYS A 1 1139 ? -46.172 -9.329 34.141 1.00 61.75 1139 LYS A CA 1
ATOM 8864 C C . LYS A 1 1139 ? -47.116 -8.370 34.880 1.00 61.75 1139 LYS A C 1
ATOM 8866 O O . LYS A 1 1139 ? -48.266 -8.740 35.082 1.00 61.75 1139 LYS A O 1
ATOM 8871 N N . LYS A 1 1140 ? -46.691 -7.136 35.190 1.00 56.09 1140 LYS A N 1
ATOM 8872 C CA . LYS A 1 1140 ? -47.568 -6.081 35.747 1.00 56.09 1140 LYS A CA 1
ATOM 8873 C C . LYS A 1 1140 ? -48.656 -5.623 34.761 1.00 56.09 1140 LYS A C 1
ATOM 8875 O O . LYS A 1 1140 ? -49.784 -5.412 35.182 1.00 56.09 1140 LYS A O 1
ATOM 8880 N N . LYS A 1 1141 ? -48.366 -5.551 33.454 1.00 49.81 1141 LYS A N 1
ATOM 8881 C CA . LYS A 1 1141 ? -49.363 -5.253 32.398 1.00 49.81 1141 LYS A CA 1
ATOM 8882 C C . LYS A 1 1141 ? -50.324 -6.415 32.078 1.00 49.81 1141 LYS A C 1
ATOM 8884 O O . LYS A 1 1141 ? -51.289 -6.209 31.358 1.00 49.81 1141 LYS A O 1
ATOM 8889 N N . LYS A 1 1142 ? -50.096 -7.623 32.616 1.00 41.53 1142 LYS A N 1
ATOM 8890 C CA . LYS A 1 1142 ? -50.991 -8.798 32.516 1.00 41.53 1142 LYS A CA 1
ATOM 8891 C C . LYS A 1 1142 ? -51.960 -8.927 33.709 1.00 41.53 1142 LYS A C 1
ATOM 8893 O O . LYS A 1 1142 ? -52.411 -10.031 34.017 1.00 41.53 1142 LYS A O 1
ATOM 8898 N N . GLY A 1 1143 ? -52.292 -7.822 34.379 1.00 41.91 1143 GLY A N 1
ATOM 8899 C CA . GLY A 1 1143 ? -53.485 -7.751 35.226 1.00 41.91 1143 GLY A CA 1
ATOM 8900 C C . GLY A 1 1143 ? -54.732 -7.834 34.340 1.00 41.91 1143 GLY A C 1
ATOM 8901 O O . GLY A 1 1143 ? -54.990 -6.924 33.565 1.00 41.91 1143 GLY A O 1
ATOM 8902 N N . LYS A 1 1144 ? -55.425 -8.974 34.386 1.00 43.41 1144 LYS A N 1
ATOM 8903 C CA . LYS A 1 1144 ? -56.621 -9.315 33.600 1.00 43.41 1144 LYS A CA 1
ATOM 8904 C C . LYS A 1 1144 ? -57.819 -8.419 33.955 1.00 43.41 1144 LYS A C 1
ATOM 8906 O O . LYS A 1 1144 ? -58.129 -8.308 35.136 1.00 43.41 1144 LYS A O 1
ATOM 8911 N N . VAL A 1 1145 ? -58.542 -7.926 32.946 1.00 47.41 1145 VAL A N 1
ATOM 8912 C CA . VAL A 1 1145 ? -59.998 -7.687 33.037 1.00 47.41 1145 VAL A CA 1
ATOM 8913 C C . VAL A 1 1145 ? -60.684 -9.063 33.117 1.00 47.41 1145 VAL A C 1
ATOM 8915 O O . VAL A 1 1145 ? -60.207 -10.029 32.505 1.00 47.41 1145 VAL A O 1
ATOM 8918 N N . SER A 1 1146 ? -61.712 -9.218 33.949 1.00 52.09 1146 SER A N 1
ATOM 8919 C CA . SER A 1 1146 ? -62.305 -10.526 34.270 1.00 52.09 1146 SER A CA 1
ATOM 8920 C C . SER A 1 1146 ? -63.149 -11.079 33.106 1.00 52.09 1146 SER A C 1
ATOM 8922 O O . SER A 1 1146 ? -63.740 -10.328 32.334 1.00 52.09 1146 SER A O 1
ATOM 8924 N N . LYS A 1 1147 ? -63.255 -12.414 32.975 1.00 54.81 1147 LYS A N 1
ATOM 8925 C CA . LYS A 1 1147 ? -64.177 -13.058 32.006 1.00 54.81 1147 LYS A CA 1
ATOM 8926 C C . LYS A 1 1147 ? -65.647 -12.670 32.250 1.00 54.81 1147 LYS A C 1
ATOM 8928 O O . LYS A 1 1147 ? -66.466 -12.801 31.345 1.00 54.81 1147 LYS A O 1
ATOM 8933 N N . GLU A 1 1148 ? -65.972 -12.218 33.459 1.00 56.53 1148 GLU A N 1
ATOM 8934 C CA . GLU A 1 1148 ? -67.309 -11.775 33.852 1.00 56.53 1148 GLU A CA 1
ATOM 8935 C C . GLU A 1 1148 ? -67.685 -10.428 33.209 1.00 56.53 1148 GLU A C 1
ATOM 8937 O O . GLU A 1 1148 ? -68.804 -10.287 32.716 1.00 56.53 1148 GLU A O 1
ATOM 8942 N N . GLU A 1 1149 ? -66.747 -9.481 33.097 1.00 55.81 1149 GLU A N 1
ATOM 8943 C CA . GLU A 1 1149 ? -66.978 -8.178 32.441 1.00 55.81 1149 GLU A CA 1
ATOM 8944 C C . GLU A 1 1149 ? -67.221 -8.322 30.924 1.00 55.81 1149 GLU A C 1
ATOM 8946 O O . GLU A 1 1149 ? -68.051 -7.615 30.351 1.00 55.81 1149 GLU A O 1
ATOM 8951 N N . GLN A 1 1150 ? -66.585 -9.307 30.277 1.00 57.62 1150 GLN A N 1
ATOM 8952 C CA . GLN A 1 1150 ? -66.796 -9.615 28.852 1.00 57.62 1150 GLN A CA 1
ATOM 8953 C C . GLN A 1 1150 ? -68.192 -10.197 28.566 1.00 57.62 1150 GLN A C 1
ATOM 8955 O O . GLN A 1 1150 ? -68.829 -9.839 27.573 1.00 57.62 1150 GLN A O 1
ATOM 8960 N N . ALA A 1 1151 ? -68.687 -11.086 29.435 1.00 64.50 1151 ALA A N 1
ATOM 8961 C CA . ALA A 1 1151 ? -70.020 -11.676 29.298 1.00 64.50 1151 ALA A CA 1
ATOM 8962 C C . ALA A 1 1151 ? -71.136 -10.639 29.523 1.00 64.50 1151 ALA A C 1
ATOM 8964 O O . ALA A 1 1151 ? -72.165 -10.682 28.841 1.00 64.50 1151 ALA A O 1
ATOM 8965 N N . ALA A 1 1152 ? -70.918 -9.683 30.431 1.00 69.31 1152 ALA A N 1
ATOM 8966 C CA . ALA A 1 1152 ? -71.854 -8.595 30.700 1.00 69.31 1152 ALA A CA 1
ATOM 8967 C C . ALA A 1 1152 ? -72.027 -7.665 29.483 1.00 69.31 1152 ALA A C 1
ATOM 8969 O O . ALA A 1 1152 ? -73.155 -7.444 29.045 1.00 69.31 1152 ALA A O 1
ATOM 8970 N N . ALA A 1 1153 ? -70.928 -7.211 28.867 1.00 66.62 1153 ALA A N 1
ATOM 8971 C CA . ALA A 1 1153 ? -70.980 -6.324 27.698 1.00 66.62 1153 ALA A CA 1
ATOM 8972 C C . ALA A 1 1153 ? -71.654 -6.978 26.472 1.00 66.62 1153 ALA A C 1
ATOM 8974 O O . ALA A 1 1153 ? -72.405 -6.324 25.745 1.00 66.62 1153 ALA A O 1
ATOM 8975 N N . LEU A 1 1154 ? -71.437 -8.283 26.254 1.00 70.81 1154 LEU A N 1
ATOM 8976 C CA . LEU A 1 1154 ? -72.105 -9.031 25.181 1.00 70.81 1154 LEU A CA 1
ATOM 8977 C C . LEU A 1 1154 ? -73.613 -9.189 25.435 1.00 70.81 1154 LEU A C 1
ATOM 8979 O O . LEU A 1 1154 ? -74.403 -9.143 24.490 1.00 70.81 1154 LEU A O 1
ATOM 8983 N N . THR A 1 1155 ? -74.011 -9.382 26.694 1.00 76.56 1155 THR A N 1
ATOM 8984 C CA . THR A 1 1155 ? -75.427 -9.488 27.080 1.00 76.56 1155 THR A CA 1
ATOM 8985 C C . THR A 1 1155 ? -76.141 -8.160 26.842 1.00 76.56 1155 THR A C 1
ATOM 8987 O O . THR A 1 1155 ? -77.159 -8.129 26.154 1.00 76.56 1155 THR A O 1
ATOM 8990 N N . GLU A 1 1156 ? -75.541 -7.053 27.280 1.00 80.12 1156 GLU A N 1
ATOM 8991 C CA . GLU A 1 1156 ? -76.096 -5.707 27.104 1.00 80.12 1156 GLU A CA 1
ATOM 8992 C C . GLU A 1 1156 ? -76.219 -5.307 25.621 1.00 80.12 1156 GLU A C 1
ATOM 8994 O O . GLU A 1 1156 ? -77.188 -4.660 25.213 1.00 80.12 1156 GLU A O 1
ATOM 8999 N N . LEU A 1 1157 ? -75.267 -5.729 24.778 1.00 80.12 1157 LEU A N 1
ATOM 9000 C CA . LEU A 1 1157 ? -75.343 -5.509 23.333 1.00 80.12 1157 LEU A CA 1
ATOM 9001 C C . LEU A 1 1157 ? -76.487 -6.310 22.690 1.00 80.12 1157 LEU A C 1
ATOM 9003 O O . LEU A 1 1157 ? -77.215 -5.773 21.854 1.00 80.12 1157 LEU A O 1
ATOM 9007 N N . LYS A 1 1158 ? -76.678 -7.576 23.084 1.00 80.31 1158 LYS A N 1
ATOM 9008 C CA . LYS A 1 1158 ? -77.771 -8.425 22.575 1.00 80.31 1158 LYS A CA 1
ATOM 9009 C C . LYS A 1 1158 ? -79.148 -7.898 22.977 1.00 80.31 1158 LYS A C 1
ATOM 9011 O O . LYS A 1 1158 ? -80.059 -7.921 22.151 1.00 80.31 1158 LYS A O 1
ATOM 9016 N N . GLU A 1 1159 ? -79.291 -7.398 24.201 1.00 83.50 1159 GLU A N 1
ATOM 9017 C CA . GLU A 1 1159 ? -80.527 -6.767 24.678 1.00 83.50 1159 GLU A CA 1
ATOM 9018 C C . GLU A 1 1159 ? -80.856 -5.500 23.881 1.00 83.50 1159 GLU A C 1
ATOM 9020 O O . GLU A 1 1159 ? -81.969 -5.376 23.370 1.00 83.50 1159 GLU A O 1
ATOM 9025 N N . ALA A 1 1160 ? -79.876 -4.616 23.666 1.00 83.75 1160 ALA A N 1
ATOM 9026 C CA . ALA A 1 1160 ? -80.065 -3.403 22.864 1.00 83.75 1160 ALA A CA 1
ATOM 9027 C C . ALA A 1 1160 ? -80.445 -3.714 21.402 1.00 83.75 1160 ALA A C 1
ATOM 9029 O O . ALA A 1 1160 ? -81.287 -3.038 20.807 1.00 83.75 1160 ALA A O 1
ATOM 9030 N N . VAL A 1 1161 ? -79.864 -4.770 20.824 1.00 83.25 1161 VAL A N 1
ATOM 9031 C CA . VAL A 1 1161 ? -80.221 -5.253 19.482 1.00 83.25 1161 VAL A CA 1
ATOM 9032 C C . VAL A 1 1161 ? -81.651 -5.805 19.446 1.00 83.25 1161 VAL A C 1
ATOM 9034 O O . VAL A 1 1161 ? -82.393 -5.515 18.505 1.00 83.25 1161 VAL A O 1
ATOM 9037 N N . ALA A 1 1162 ? -82.066 -6.574 20.456 1.00 82.94 1162 ALA A N 1
ATOM 9038 C CA . ALA A 1 1162 ? -83.429 -7.095 20.555 1.00 82.94 1162 ALA A CA 1
ATOM 9039 C C . ALA A 1 1162 ? -84.466 -5.970 20.723 1.00 82.94 1162 ALA A C 1
ATOM 9041 O O . ALA A 1 1162 ? -85.514 -5.991 20.072 1.00 82.94 1162 ALA A O 1
ATOM 9042 N N . GLU A 1 1163 ? -84.154 -4.954 21.529 1.00 86.12 1163 GLU A N 1
ATOM 9043 C CA . GLU A 1 1163 ? -84.990 -3.764 21.697 1.00 86.12 1163 GLU A CA 1
ATOM 9044 C C . GLU A 1 1163 ? -85.129 -2.993 20.377 1.00 86.12 1163 GLU A C 1
ATOM 9046 O O . GLU A 1 1163 ? -86.249 -2.711 19.941 1.00 86.12 1163 GLU A O 1
ATOM 9051 N N . ALA A 1 1164 ? -84.020 -2.728 19.678 1.00 85.06 1164 ALA A N 1
ATOM 9052 C CA . ALA A 1 1164 ? -84.040 -2.061 18.377 1.00 85.06 1164 ALA A CA 1
ATOM 9053 C C . ALA A 1 1164 ? -84.911 -2.813 17.352 1.00 85.06 1164 ALA A C 1
ATOM 9055 O O . ALA A 1 1164 ? -85.695 -2.183 16.634 1.00 85.06 1164 ALA A O 1
ATOM 9056 N N . LYS A 1 1165 ? -84.848 -4.153 17.341 1.00 82.88 1165 LYS A N 1
ATOM 9057 C CA . LYS A 1 1165 ? -85.721 -5.003 16.513 1.00 82.88 1165 LYS A CA 1
ATOM 9058 C C . LYS A 1 1165 ? -87.198 -4.863 16.889 1.00 82.88 1165 LYS A C 1
ATOM 9060 O O . LYS A 1 1165 ? -88.033 -4.751 15.995 1.00 82.88 1165 LYS A O 1
ATOM 9065 N N . SER A 1 1166 ? -87.534 -4.832 18.181 1.00 79.69 1166 SER A N 1
ATOM 9066 C CA . SER A 1 1166 ? -88.927 -4.675 18.641 1.00 79.69 1166 SER A CA 1
ATOM 9067 C C . SER A 1 1166 ? -89.554 -3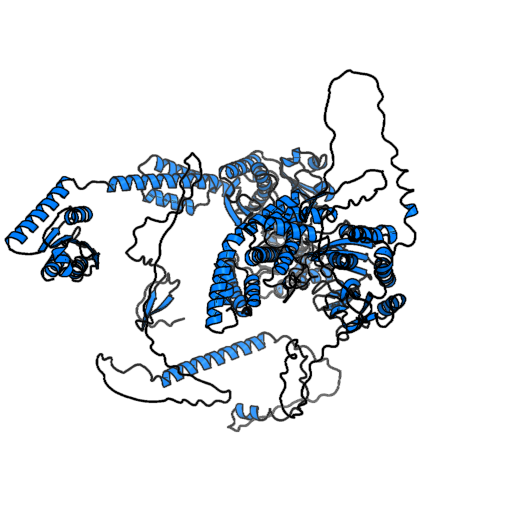.340 18.213 1.00 79.69 1166 SER A C 1
ATOM 9069 O O . SER A 1 1166 ? -90.759 -3.258 17.987 1.00 79.69 1166 SER A O 1
ATOM 9071 N N . LEU A 1 1167 ? -88.716 -2.318 18.017 1.00 85.44 1167 LEU A N 1
ATOM 9072 C CA . LEU A 1 1167 ? -89.091 -0.999 17.505 1.00 85.44 1167 LEU A CA 1
ATOM 9073 C C . LEU A 1 1167 ? -89.085 -0.921 15.966 1.00 85.44 1167 LEU A C 1
ATOM 9075 O O . LEU A 1 1167 ? -89.249 0.164 15.411 1.00 85.44 1167 LEU A O 1
ATOM 9079 N N . GLY A 1 1168 ? -88.868 -2.043 15.270 1.00 82.56 1168 GLY A N 1
ATOM 9080 C CA . GLY A 1 1168 ? -88.843 -2.125 13.808 1.00 82.56 1168 GLY A CA 1
ATOM 9081 C C . GLY A 1 1168 ? -87.596 -1.524 13.149 1.00 82.56 1168 GLY A C 1
ATOM 9082 O O . GLY A 1 1168 ? -87.626 -1.241 11.952 1.00 82.56 1168 GLY A O 1
ATOM 9083 N N . LYS A 1 1169 ? -86.504 -1.298 13.894 1.00 85.88 1169 LYS A N 1
ATOM 9084 C CA . LYS A 1 1169 ? -85.261 -0.726 13.348 1.00 85.88 1169 LYS A CA 1
ATOM 9085 C C . LYS A 1 1169 ? -84.370 -1.812 12.744 1.00 85.88 1169 LYS A C 1
ATOM 9087 O O . LYS A 1 1169 ? -84.220 -2.892 13.307 1.00 85.88 1169 LYS A O 1
ATOM 9092 N N . ASN A 1 1170 ? -83.709 -1.487 11.632 1.00 86.94 1170 ASN A N 1
ATOM 9093 C CA . ASN A 1 1170 ? -82.718 -2.349 10.974 1.00 86.94 1170 ASN A CA 1
ATOM 9094 C C . ASN A 1 1170 ? -81.267 -2.064 11.410 1.00 86.94 1170 ASN A C 1
ATOM 9096 O O . ASN A 1 1170 ? -80.327 -2.552 10.780 1.00 86.94 1170 ASN A O 1
ATOM 9100 N N . PHE A 1 1171 ? -81.072 -1.285 12.481 1.00 89.75 1171 PHE A N 1
ATOM 9101 C CA . PHE A 1 1171 ? -79.756 -0.992 13.043 1.00 89.75 1171 PHE A CA 1
ATOM 9102 C C . PHE A 1 1171 ? -79.795 -0.727 14.558 1.00 89.75 1171 PHE A C 1
ATOM 9104 O O . PHE A 1 1171 ? -80.838 -0.366 15.109 1.00 89.75 1171 PHE A O 1
ATOM 9111 N N . CYS A 1 1172 ? -78.644 -0.858 15.219 1.00 90.12 1172 CYS A N 1
ATOM 9112 C CA . CYS A 1 1172 ? -78.430 -0.561 16.633 1.00 90.12 1172 CYS A CA 1
ATOM 9113 C C . CYS A 1 1172 ? -77.086 0.159 16.838 1.00 90.12 1172 CYS A C 1
ATOM 9115 O O . CYS A 1 1172 ? -76.057 -0.311 16.361 1.00 90.12 1172 CYS A O 1
ATOM 9117 N N . VAL A 1 1173 ? -77.083 1.275 17.579 1.00 90.75 1173 VAL A N 1
ATOM 9118 C CA . VAL A 1 1173 ? -75.862 1.989 18.004 1.00 90.75 1173 VAL A CA 1
ATOM 9119 C C . VAL A 1 1173 ? -75.795 1.979 19.526 1.00 90.75 1173 VAL A C 1
ATOM 9121 O O . VAL A 1 1173 ? -76.622 2.626 20.181 1.00 90.75 1173 VAL A O 1
ATOM 9124 N N . LYS A 1 1174 ? -74.814 1.262 20.079 1.00 89.06 1174 LYS A N 1
ATOM 9125 C CA . LYS A 1 1174 ? -74.596 1.121 21.523 1.00 89.06 1174 LYS A CA 1
ATOM 9126 C C . LYS A 1 1174 ? -73.316 1.836 21.948 1.00 89.06 1174 LYS A C 1
ATOM 9128 O O . LYS A 1 1174 ? -72.291 1.746 21.278 1.00 89.06 1174 LYS A O 1
ATOM 9133 N N . THR A 1 1175 ? -73.388 2.534 23.075 1.00 88.12 1175 THR A N 1
ATOM 9134 C CA . THR A 1 1175 ? -72.279 3.300 23.650 1.00 88.12 1175 THR A CA 1
ATOM 9135 C C . THR A 1 1175 ? -71.844 2.701 24.983 1.00 88.12 1175 THR A C 1
ATOM 9137 O O . THR A 1 1175 ? -72.704 2.386 25.806 1.00 88.12 1175 THR A O 1
ATOM 9140 N N . PHE A 1 1176 ? -70.536 2.614 25.216 1.00 82.94 1176 PHE A N 1
ATOM 9141 C CA . PHE A 1 1176 ? -69.928 2.225 26.490 1.00 82.94 1176 PHE A CA 1
ATOM 9142 C C . PHE A 1 1176 ? -69.011 3.353 26.997 1.00 82.94 1176 PHE A C 1
ATOM 9144 O O . PHE A 1 1176 ? -68.271 3.956 26.216 1.00 82.94 1176 PHE A O 1
ATOM 9151 N N . GLN A 1 1177 ? -69.079 3.655 28.298 1.00 76.00 1177 GLN A N 1
ATOM 9152 C CA . GLN A 1 1177 ? -68.230 4.651 28.964 1.00 76.00 1177 GLN A CA 1
ATOM 9153 C C . GLN A 1 1177 ? -67.422 4.000 30.088 1.00 76.00 1177 GLN A C 1
ATOM 9155 O O . GLN A 1 1177 ? -67.986 3.314 30.940 1.00 76.00 1177 GLN A O 1
ATOM 9160 N N . GLY A 1 1178 ? -66.113 4.268 30.118 1.00 63.97 1178 GLY A N 1
ATOM 9161 C CA . GLY A 1 1178 ? -65.218 3.880 31.210 1.00 63.97 1178 GLY A CA 1
ATOM 9162 C C . GLY A 1 1178 ? -64.155 2.845 30.829 1.00 63.97 1178 GLY A C 1
ATOM 9163 O O . GLY A 1 1178 ? -64.280 2.104 29.860 1.00 63.97 1178 GLY A O 1
ATOM 9164 N N . ALA A 1 1179 ? -63.092 2.774 31.636 1.00 52.56 1179 ALA A N 1
ATOM 9165 C CA . ALA A 1 1179 ? -61.901 1.951 31.389 1.00 52.56 1179 ALA A CA 1
ATOM 9166 C C . ALA A 1 1179 ? -62.110 0.424 31.546 1.00 52.56 1179 ALA A C 1
ATOM 9168 O O . ALA A 1 1179 ? -61.145 -0.333 31.464 1.00 52.56 1179 ALA A O 1
ATOM 9169 N N . GLY A 1 1180 ? -63.341 -0.030 31.812 1.00 54.59 1180 GLY A N 1
ATOM 9170 C CA . GLY A 1 1180 ? -63.656 -1.428 32.138 1.00 54.59 1180 GLY A CA 1
ATOM 9171 C C . GLY A 1 1180 ? -63.836 -2.357 30.934 1.00 54.59 1180 GLY A C 1
ATOM 9172 O O . GLY A 1 1180 ? -63.802 -3.571 31.105 1.00 54.59 1180 GLY A O 1
ATOM 9173 N N . VAL A 1 1181 ? -64.002 -1.821 29.719 1.00 60.19 1181 VAL A N 1
ATOM 9174 C CA . VAL A 1 1181 ? -64.219 -2.633 28.513 1.00 60.19 1181 VAL A CA 1
ATOM 9175 C C . VAL A 1 1181 ? -63.142 -2.318 27.477 1.00 60.19 1181 VAL A C 1
ATOM 9177 O O . VAL A 1 1181 ? -63.105 -1.220 26.920 1.00 60.19 1181 VAL A O 1
ATOM 9180 N N . ASP A 1 1182 ? -62.239 -3.272 27.228 1.00 64.56 1182 ASP A N 1
ATOM 9181 C CA . ASP A 1 1182 ? -61.207 -3.110 26.201 1.00 64.56 1182 ASP A CA 1
ATOM 9182 C C . ASP A 1 1182 ? -61.794 -3.252 24.780 1.00 64.56 1182 ASP A C 1
ATOM 9184 O O . ASP A 1 1182 ? -62.719 -4.033 24.526 1.00 64.56 1182 ASP A O 1
ATOM 9188 N N . GLY A 1 1183 ? -61.258 -2.488 23.821 1.00 63.44 1183 GLY A N 1
ATOM 9189 C CA . GLY A 1 1183 ? -61.725 -2.500 22.428 1.00 63.44 1183 GLY A CA 1
ATOM 9190 C C . GLY A 1 1183 ? -61.595 -3.862 21.738 1.00 63.44 1183 GLY A C 1
ATOM 9191 O O . GLY A 1 1183 ? -62.282 -4.138 20.753 1.00 63.44 1183 GLY A O 1
ATOM 9192 N N . LYS A 1 1184 ? -60.756 -4.759 22.273 1.00 64.75 1184 LYS A N 1
ATOM 9193 C CA . LYS A 1 1184 ? -60.602 -6.126 21.768 1.00 64.75 1184 LYS A CA 1
ATOM 9194 C C . LYS A 1 1184 ? -61.817 -6.995 22.111 1.00 64.75 1184 LYS A C 1
ATOM 9196 O O . LYS A 1 1184 ? -62.309 -7.712 21.244 1.00 64.75 1184 LYS A O 1
ATOM 9201 N N . SER A 1 1185 ? -62.333 -6.890 23.330 1.00 66.69 1185 SER A N 1
ATOM 9202 C CA . SER A 1 1185 ? -63.504 -7.638 23.797 1.00 66.69 1185 SER A CA 1
ATOM 9203 C C . SER A 1 1185 ? -64.775 -7.191 23.071 1.00 66.69 1185 SER A C 1
ATOM 9205 O O . SER A 1 1185 ? -65.581 -8.024 22.663 1.00 66.69 1185 SER A O 1
ATOM 9207 N N . LEU A 1 1186 ? -64.927 -5.884 22.822 1.00 67.00 1186 LEU A N 1
ATOM 9208 C CA . LEU A 1 1186 ? -66.043 -5.349 22.029 1.00 67.00 1186 LEU A CA 1
ATOM 9209 C C . LEU A 1 1186 ? -65.977 -5.776 20.563 1.00 67.00 1186 LEU A C 1
ATOM 9211 O O . LEU A 1 1186 ? -67.011 -6.024 19.944 1.00 67.00 1186 LEU A O 1
ATOM 9215 N N . ARG A 1 1187 ? -64.769 -5.912 20.011 1.00 70.94 1187 ARG A N 1
ATOM 9216 C CA . ARG A 1 1187 ? -64.564 -6.428 18.655 1.00 70.94 1187 ARG A CA 1
ATOM 9217 C C . ARG A 1 1187 ? -64.985 -7.889 18.539 1.00 70.94 1187 ARG A C 1
ATOM 9219 O O . ARG A 1 1187 ? -65.707 -8.230 17.607 1.00 70.94 1187 ARG A O 1
ATOM 9226 N N . GLU A 1 1188 ? -64.568 -8.734 19.478 1.00 67.44 1188 GLU A N 1
ATOM 9227 C CA . GLU A 1 1188 ? -64.963 -10.148 19.508 1.00 67.44 1188 GLU A CA 1
ATOM 9228 C C . GLU A 1 1188 ? -66.483 -10.300 19.720 1.00 67.44 1188 GLU A C 1
ATOM 9230 O O . GLU A 1 1188 ? -67.113 -11.124 19.059 1.00 67.44 1188 GLU A O 1
ATOM 9235 N N . ALA A 1 1189 ? -67.101 -9.446 20.545 1.00 66.38 1189 ALA A N 1
ATOM 9236 C CA . ALA A 1 1189 ? -68.552 -9.412 20.744 1.00 66.38 1189 ALA A CA 1
ATOM 9237 C C . ALA A 1 1189 ? -69.333 -8.984 19.486 1.00 66.38 1189 ALA A C 1
ATOM 9239 O O . ALA A 1 1189 ? -70.346 -9.599 19.153 1.00 66.38 1189 ALA A O 1
ATOM 9240 N N . ALA A 1 1190 ? -68.861 -7.956 18.774 1.00 66.62 1190 ALA A N 1
ATOM 9241 C CA . ALA A 1 1190 ? -69.490 -7.465 17.547 1.00 66.62 1190 ALA A CA 1
ATOM 9242 C C . ALA A 1 1190 ? -69.332 -8.435 16.361 1.00 66.62 1190 ALA A C 1
ATOM 9244 O O . ALA A 1 1190 ? -70.208 -8.483 15.505 1.00 66.62 1190 ALA A O 1
ATOM 9245 N N . GLN A 1 1191 ? -68.239 -9.206 16.306 1.00 66.75 1191 GLN A N 1
ATOM 9246 C CA . GLN A 1 1191 ? -68.006 -10.214 15.261 1.00 66.75 1191 GLN A CA 1
ATOM 9247 C C . GLN A 1 1191 ? -68.667 -11.568 15.562 1.00 66.75 1191 GLN A C 1
ATOM 9249 O O . GLN A 1 1191 ? -69.056 -12.267 14.632 1.00 66.75 1191 GLN A O 1
ATOM 9254 N N . GLY A 1 1192 ? -68.769 -11.954 16.839 1.00 60.03 1192 GLY A N 1
ATOM 9255 C CA . GLY A 1 1192 ? -69.310 -13.251 17.265 1.00 60.03 1192 GLY A CA 1
ATOM 9256 C C . GLY A 1 1192 ? -70.818 -13.271 17.528 1.00 60.03 1192 GLY A C 1
ATOM 9257 O O . GLY A 1 1192 ? -71.394 -14.344 17.705 1.00 60.03 1192 GLY A O 1
ATOM 9258 N N . GLY A 1 1193 ? -71.473 -12.110 17.592 1.00 61.75 1193 GLY A N 1
ATOM 9259 C CA . GLY A 1 1193 ? -72.927 -12.023 17.586 1.00 61.75 1193 GLY A CA 1
ATOM 9260 C C . GLY A 1 1193 ? -73.429 -12.097 16.152 1.00 61.75 1193 GLY A C 1
ATOM 9261 O O . GLY A 1 1193 ? -73.313 -11.129 15.413 1.00 61.75 1193 GLY A O 1
ATOM 9262 N N . GLU A 1 1194 ? -73.969 -13.235 15.730 1.00 65.62 1194 GLU A N 1
ATOM 9263 C CA . GLU A 1 1194 ? -74.722 -13.316 14.475 1.00 65.62 1194 GLU A CA 1
ATOM 9264 C C . GLU A 1 1194 ? -75.960 -12.408 14.598 1.00 65.62 1194 GLU A C 1
ATOM 9266 O O . GLU A 1 1194 ? -76.980 -12.784 15.179 1.00 65.62 1194 GLU A O 1
ATOM 9271 N N . PHE A 1 1195 ? -75.835 -11.155 14.157 1.00 78.06 1195 PHE A N 1
ATOM 9272 C CA . PHE A 1 1195 ? -76.891 -10.151 14.237 1.00 78.06 1195 PHE A CA 1
ATOM 9273 C C . PHE A 1 1195 ? -77.551 -9.971 12.870 1.00 78.06 1195 PHE A C 1
ATOM 9275 O O . PHE A 1 1195 ? -76.890 -9.623 11.898 1.00 78.06 1195 PHE A O 1
ATOM 9282 N N . ASP A 1 1196 ? -78.876 -10.109 12.808 1.00 80.31 1196 ASP A N 1
ATOM 9283 C CA . ASP A 1 1196 ? -79.640 -9.896 11.560 1.00 80.31 1196 ASP A CA 1
ATOM 9284 C C . ASP A 1 1196 ? -79.901 -8.409 11.238 1.00 80.31 1196 ASP A C 1
ATOM 9286 O O . ASP A 1 1196 ? -80.608 -8.092 10.284 1.00 80.31 1196 ASP A O 1
ATOM 9290 N N . ILE A 1 1197 ? -79.372 -7.485 12.048 1.00 87.56 1197 ILE A N 1
ATOM 9291 C CA . ILE A 1 1197 ? -79.436 -6.030 11.836 1.00 87.56 1197 ILE A CA 1
ATOM 9292 C C . ILE A 1 1197 ? -78.036 -5.418 11.957 1.00 87.56 1197 ILE A C 1
ATOM 9294 O O . ILE A 1 1197 ? -77.156 -6.021 12.566 1.00 87.56 1197 ILE A O 1
ATOM 9298 N N . ALA A 1 1198 ? -77.815 -4.221 11.408 1.00 89.00 1198 ALA A N 1
ATOM 9299 C CA . ALA A 1 1198 ? -76.513 -3.554 11.491 1.00 89.00 1198 ALA A CA 1
ATOM 9300 C C . ALA A 1 1198 ? -76.213 -3.069 12.922 1.00 89.00 1198 ALA A C 1
ATOM 9302 O O . ALA A 1 1198 ? -77.046 -2.411 13.543 1.00 89.00 1198 ALA A O 1
ATOM 9303 N N . VAL A 1 1199 ? -75.026 -3.349 13.457 1.00 90.00 1199 VAL A N 1
ATOM 9304 C CA . VAL A 1 1199 ? -74.648 -3.001 14.835 1.00 90.00 1199 VAL A CA 1
ATOM 9305 C C . VAL A 1 1199 ? -73.388 -2.148 14.846 1.00 90.00 1199 VAL A C 1
ATOM 9307 O O . VAL A 1 1199 ? -72.371 -2.535 14.276 1.00 90.00 1199 VAL A O 1
ATOM 9310 N N . MET A 1 1200 ? -73.439 -1.011 15.537 1.00 90.25 1200 MET A N 1
ATOM 9311 C CA . MET A 1 1200 ? -72.275 -0.191 15.857 1.00 90.25 1200 MET A CA 1
ATOM 9312 C C . MET A 1 1200 ? -72.084 -0.093 17.368 1.00 90.25 1200 MET A C 1
ATOM 9314 O O . MET A 1 1200 ? -73.029 0.152 18.122 1.00 90.25 1200 MET A O 1
ATOM 9318 N N . VAL A 1 1201 ? -70.835 -0.242 17.793 1.00 89.75 1201 VAL A N 1
ATOM 9319 C CA . VAL A 1 1201 ? -70.385 -0.064 19.166 1.00 89.75 1201 VAL A CA 1
ATOM 9320 C C . VAL A 1 1201 ? -69.402 1.097 19.219 1.00 89.75 1201 VAL A C 1
ATOM 9322 O O . VAL A 1 1201 ? -68.398 1.104 18.506 1.00 89.75 1201 VAL A O 1
ATOM 9325 N N . LEU A 1 1202 ? -69.687 2.064 20.084 1.00 89.12 1202 LEU A N 1
ATOM 9326 C CA . LEU A 1 1202 ? -68.800 3.177 20.401 1.00 89.12 1202 LEU A CA 1
ATOM 9327 C C . LEU A 1 1202 ? -68.338 3.054 21.852 1.00 89.12 1202 LEU A C 1
ATOM 9329 O O . LEU A 1 1202 ? -69.160 2.902 22.754 1.00 89.12 1202 LEU A O 1
ATOM 9333 N N . ASN A 1 1203 ? -67.033 3.120 22.081 1.00 88.12 1203 ASN A N 1
ATOM 9334 C CA . ASN A 1 1203 ? -66.433 2.970 23.402 1.00 88.12 1203 ASN A CA 1
ATOM 9335 C C . ASN A 1 1203 ? -65.508 4.143 23.701 1.00 88.12 1203 ASN A C 1
ATOM 9337 O O . ASN A 1 1203 ? -64.614 4.436 22.909 1.00 88.12 1203 ASN A O 1
ATOM 9341 N N . GLN A 1 1204 ? -65.692 4.793 24.846 1.00 85.62 1204 GLN A N 1
ATOM 9342 C CA . GLN A 1 1204 ? -64.803 5.854 25.317 1.00 85.62 1204 GLN A CA 1
ATOM 9343 C C . GLN A 1 1204 ? -64.009 5.343 26.534 1.00 85.62 1204 GLN A C 1
ATOM 9345 O O . GLN A 1 1204 ? -64.448 5.523 27.675 1.00 85.62 1204 GLN A O 1
ATOM 9350 N N . PRO A 1 1205 ? -62.850 4.677 26.322 1.00 76.94 1205 PRO A N 1
ATOM 9351 C CA . PRO A 1 1205 ? -62.062 4.087 27.411 1.00 76.94 1205 PRO A CA 1
ATOM 9352 C C . PRO A 1 1205 ? -61.397 5.138 28.314 1.00 76.94 1205 PRO A C 1
ATOM 9354 O O . PRO A 1 1205 ? -61.008 4.839 29.442 1.00 76.94 1205 PRO A O 1
ATOM 9357 N N . SER A 1 1206 ? -61.247 6.373 27.828 1.00 79.06 1206 SER A N 1
ATOM 9358 C CA . SER A 1 1206 ? -60.784 7.530 28.600 1.00 79.06 1206 SER A CA 1
ATOM 9359 C C . SER A 1 1206 ? -61.385 8.814 28.020 1.00 79.06 1206 SER A C 1
ATOM 9361 O O . SER A 1 1206 ? -61.720 8.810 26.834 1.00 79.06 1206 SER A O 1
ATOM 9363 N N . PRO A 1 1207 ? -61.441 9.934 28.768 1.00 77.31 1207 PRO A N 1
ATOM 9364 C CA . PRO A 1 1207 ? -62.019 11.186 28.269 1.00 77.31 1207 PRO A CA 1
ATOM 9365 C C . PRO A 1 1207 ? -61.435 11.658 26.928 1.00 77.31 1207 PRO A C 1
ATOM 9367 O O . PRO A 1 1207 ? -62.149 12.254 26.139 1.00 77.31 1207 PRO A O 1
ATOM 9370 N N . LYS A 1 1208 ? -60.170 11.320 26.629 1.00 83.31 1208 LYS A N 1
ATOM 9371 C CA . LYS A 1 1208 ? -59.446 11.756 25.422 1.00 83.31 1208 LYS A CA 1
ATOM 9372 C C . LYS A 1 1208 ? -59.384 10.723 24.291 1.00 83.31 1208 LYS A C 1
ATOM 9374 O O . LYS A 1 1208 ? -58.636 10.939 23.335 1.00 83.31 1208 LYS A O 1
ATOM 9379 N N . ALA A 1 1209 ? -60.080 9.591 24.377 1.00 85.50 1209 ALA A N 1
ATOM 9380 C CA . ALA A 1 1209 ? -60.012 8.553 23.346 1.00 85.50 1209 ALA A CA 1
ATOM 9381 C C . ALA A 1 1209 ? -61.379 7.925 23.080 1.00 85.50 1209 ALA A C 1
ATOM 9383 O O . ALA A 1 1209 ? -62.062 7.544 24.024 1.00 85.50 1209 ALA A O 1
ATOM 9384 N N . LEU A 1 1210 ? -61.726 7.762 21.803 1.00 87.81 1210 LEU A N 1
ATOM 9385 C CA . LEU A 1 1210 ? -62.950 7.108 21.345 1.00 87.81 1210 LEU A CA 1
ATOM 9386 C C . LEU A 1 1210 ? -62.610 5.998 20.347 1.00 87.81 1210 LEU A C 1
ATOM 9388 O O . LEU A 1 1210 ? -61.829 6.207 19.420 1.00 87.81 1210 LEU A O 1
ATOM 9392 N N . GLU A 1 1211 ? -63.230 4.839 20.514 1.00 89.56 1211 GLU A N 1
ATOM 9393 C CA . GLU A 1 1211 ? -63.130 3.677 19.634 1.00 89.56 1211 GLU A CA 1
ATOM 9394 C C . GLU A 1 1211 ? -64.500 3.384 19.011 1.00 89.56 1211 GLU A C 1
ATOM 9396 O O . GLU A 1 1211 ? -65.532 3.504 19.672 1.00 89.56 1211 GLU A O 1
ATOM 9401 N N . CYS A 1 1212 ? -64.516 2.996 17.737 1.00 89.81 1212 CYS A N 1
ATOM 9402 C CA . CYS A 1 1212 ? -65.729 2.682 16.986 1.00 89.81 1212 CYS A CA 1
ATOM 9403 C C . CYS A 1 1212 ? -65.570 1.357 16.243 1.00 89.81 1212 CYS A C 1
ATOM 9405 O O . CYS A 1 1212 ? -64.564 1.130 15.565 1.00 89.81 1212 CYS A O 1
ATOM 9407 N N . LEU A 1 1213 ? -66.581 0.499 16.345 1.00 89.62 1213 LEU A N 1
ATOM 9408 C CA . LEU A 1 1213 ? -66.652 -0.804 15.693 1.00 89.62 1213 LEU A CA 1
ATOM 9409 C C . LEU A 1 1213 ? -68.031 -0.965 15.061 1.00 89.62 1213 LEU A C 1
ATOM 9411 O O . LEU A 1 1213 ? -69.032 -0.710 15.725 1.00 89.62 1213 LEU A O 1
ATOM 9415 N N . ALA A 1 1214 ? -68.098 -1.414 13.811 1.00 89.88 1214 ALA A N 1
ATOM 9416 C CA . ALA A 1 1214 ? -69.360 -1.699 13.138 1.00 89.88 1214 ALA A CA 1
ATOM 9417 C C . ALA A 1 1214 ? -69.343 -3.077 12.475 1.00 89.88 1214 ALA A C 1
ATOM 9419 O O . ALA A 1 1214 ? -68.367 -3.441 11.816 1.00 89.88 1214 ALA A O 1
ATOM 9420 N N . ALA A 1 1215 ? -70.449 -3.802 12.616 1.00 89.19 1215 ALA A N 1
ATOM 9421 C CA . ALA A 1 1215 ? -70.730 -5.072 11.963 1.00 89.19 1215 ALA A CA 1
ATOM 9422 C C . ALA A 1 1215 ? -72.080 -4.975 11.236 1.00 89.19 1215 ALA A C 1
ATOM 9424 O O . ALA A 1 1215 ? -73.085 -4.588 11.835 1.00 89.19 1215 ALA A O 1
ATOM 9425 N N . VAL A 1 1216 ? -72.111 -5.290 9.941 1.00 88.19 1216 VAL A N 1
ATOM 9426 C CA . VAL A 1 1216 ? -73.312 -5.189 9.096 1.00 88.19 1216 VAL A CA 1
ATOM 9427 C C . VAL A 1 1216 ? -73.584 -6.546 8.432 1.00 88.19 1216 VAL A C 1
ATOM 9429 O O . VAL A 1 1216 ? -72.707 -7.063 7.730 1.00 88.19 1216 VAL A O 1
ATOM 9432 N N . PRO A 1 1217 ? -74.783 -7.135 8.608 1.00 86.69 1217 PRO A N 1
ATOM 9433 C CA . PRO A 1 1217 ? -75.138 -8.407 7.981 1.00 86.69 1217 PRO A CA 1
ATOM 9434 C C . PRO A 1 1217 ? -75.254 -8.267 6.464 1.00 86.69 1217 PRO A C 1
ATOM 9436 O O . PRO A 1 1217 ? -75.620 -7.207 5.962 1.00 86.69 1217 PRO A O 1
ATOM 9439 N N . GLU A 1 1218 ? -74.981 -9.352 5.740 1.00 85.00 1218 GLU A N 1
ATOM 9440 C CA . GLU A 1 1218 ? -74.867 -9.387 4.272 1.00 85.00 1218 GLU A CA 1
ATOM 9441 C C . GLU A 1 1218 ? -76.033 -8.706 3.543 1.00 85.00 1218 GLU A C 1
ATOM 9443 O O . GLU A 1 1218 ? -75.808 -7.891 2.650 1.00 85.00 1218 GLU A O 1
ATOM 9448 N N . ALA A 1 1219 ? -77.267 -8.926 4.007 1.00 81.62 1219 ALA A N 1
ATOM 9449 C CA . ALA A 1 1219 ? -78.476 -8.331 3.435 1.00 81.62 1219 ALA A CA 1
ATOM 9450 C C . ALA A 1 1219 ? -78.516 -6.787 3.469 1.00 81.62 1219 ALA A C 1
ATOM 9452 O O . ALA A 1 1219 ? -79.262 -6.185 2.703 1.00 81.62 1219 ALA A O 1
ATOM 9453 N N . LEU A 1 1220 ? -77.739 -6.143 4.347 1.00 82.31 1220 LEU A N 1
ATOM 9454 C CA . LEU A 1 1220 ? -77.697 -4.685 4.517 1.00 82.31 1220 LEU A CA 1
ATOM 9455 C C . LEU A 1 1220 ? -76.397 -4.058 3.987 1.00 82.31 1220 LEU A C 1
ATOM 9457 O O . LEU A 1 1220 ? -76.277 -2.834 3.962 1.00 82.31 1220 LEU A O 1
ATOM 9461 N N . GLN A 1 1221 ? -75.420 -4.859 3.548 1.00 84.38 1221 GLN A N 1
ATOM 9462 C CA . GLN A 1 1221 ? -74.091 -4.365 3.162 1.00 84.38 1221 GLN A CA 1
ATOM 9463 C C . GLN A 1 1221 ? -74.102 -3.509 1.887 1.00 84.38 1221 GLN A C 1
ATOM 9465 O O . GLN A 1 1221 ? -73.278 -2.602 1.763 1.00 84.38 1221 GLN A O 1
ATOM 9470 N N . SER A 1 1222 ? -75.038 -3.756 0.963 1.00 76.50 1222 SER A N 1
ATOM 9471 C CA . SER A 1 1222 ? -75.205 -2.960 -0.262 1.00 76.50 1222 SER A CA 1
ATOM 9472 C C . SER A 1 1222 ? -75.762 -1.558 0.002 1.00 76.50 1222 SER A C 1
ATOM 9474 O O . SER A 1 1222 ? -75.463 -0.636 -0.754 1.00 76.50 1222 SER A O 1
ATOM 9476 N N . GLU A 1 1223 ? -76.538 -1.383 1.075 1.00 69.88 1223 GLU A N 1
ATOM 9477 C CA . GLU A 1 1223 ? -77.152 -0.101 1.454 1.00 69.88 1223 GLU A CA 1
ATOM 9478 C C . GLU A 1 1223 ? -76.354 0.634 2.544 1.00 69.88 1223 GLU A C 1
ATOM 9480 O O . GLU A 1 1223 ? -76.257 1.860 2.519 1.00 69.88 1223 GLU A O 1
ATOM 9485 N N . LYS A 1 1224 ? -75.747 -0.100 3.488 1.00 69.56 1224 LYS A N 1
ATOM 9486 C CA . LYS A 1 1224 ? -75.095 0.437 4.695 1.00 69.56 1224 LYS A CA 1
ATOM 9487 C C . LYS A 1 1224 ? -73.738 -0.222 4.973 1.00 69.56 1224 LYS A C 1
ATOM 9489 O O . LYS A 1 1224 ? -73.555 -0.898 5.979 1.00 69.56 1224 LYS A O 1
ATOM 9494 N N . ALA A 1 1225 ? -72.756 -0.026 4.093 1.00 87.88 1225 ALA A N 1
ATOM 9495 C CA . ALA A 1 1225 ? -71.414 -0.594 4.270 1.00 87.88 1225 ALA A CA 1
ATOM 9496 C C . ALA A 1 1225 ? -70.739 -0.134 5.583 1.00 87.88 1225 ALA A C 1
ATOM 9498 O O . ALA A 1 1225 ? -70.608 1.071 5.828 1.00 87.88 1225 ALA A O 1
ATOM 9499 N N . ALA A 1 1226 ? -70.227 -1.082 6.381 1.00 89.75 1226 ALA A N 1
ATOM 9500 C CA . ALA A 1 1226 ? -69.654 -0.818 7.708 1.00 89.75 1226 ALA A CA 1
ATOM 9501 C C . ALA A 1 1226 ? -68.536 0.241 7.682 1.00 89.75 1226 ALA A C 1
ATOM 9503 O O . ALA A 1 1226 ? -68.496 1.124 8.537 1.00 89.75 1226 ALA A O 1
ATOM 9504 N N . GLY A 1 1227 ? -67.664 0.208 6.665 1.00 89.38 1227 GLY A N 1
ATOM 9505 C CA . GLY A 1 1227 ? -66.584 1.188 6.494 1.00 89.38 1227 GLY A CA 1
ATOM 9506 C C . GLY A 1 1227 ? -67.072 2.634 6.374 1.00 89.38 1227 GLY A C 1
ATOM 9507 O O . GLY A 1 1227 ? -66.523 3.518 7.031 1.00 89.38 1227 GLY A O 1
ATOM 9508 N N . LYS A 1 1228 ? -68.135 2.874 5.594 1.00 89.44 1228 LYS A N 1
ATOM 9509 C CA . LYS A 1 1228 ? -68.722 4.216 5.433 1.00 89.44 1228 LYS A CA 1
ATOM 9510 C C . LYS A 1 1228 ? -69.424 4.675 6.708 1.00 89.44 1228 LYS A C 1
ATOM 9512 O O . LYS A 1 1228 ? -69.320 5.841 7.074 1.00 89.44 1228 LYS A O 1
ATOM 9517 N N . TRP A 1 1229 ? -70.076 3.747 7.406 1.00 91.94 1229 TRP A N 1
ATOM 9518 C CA . TRP A 1 1229 ? -70.775 4.039 8.653 1.00 91.94 1229 TRP A CA 1
ATOM 9519 C C . TRP A 1 1229 ? -69.808 4.466 9.770 1.00 91.94 1229 TRP A C 1
ATOM 9521 O O . TRP A 1 1229 ? -70.029 5.484 10.424 1.00 91.94 1229 TRP A O 1
ATOM 9531 N N . VAL A 1 1230 ? -68.678 3.763 9.929 1.00 92.06 1230 VAL A N 1
ATOM 9532 C CA . VAL A 1 1230 ? -67.613 4.130 10.885 1.00 92.06 1230 VAL A CA 1
ATOM 9533 C C . VAL A 1 1230 ? -66.974 5.476 10.534 1.00 92.06 1230 VAL A C 1
ATOM 9535 O O . VAL A 1 1230 ? -66.700 6.277 11.426 1.00 92.06 1230 VAL A O 1
ATOM 9538 N N . GLN A 1 1231 ? -66.746 5.751 9.247 1.00 91.75 1231 GLN A N 1
ATOM 9539 C CA . GLN A 1 1231 ? -66.213 7.045 8.809 1.00 91.75 1231 GLN A CA 1
ATOM 9540 C C . GLN A 1 1231 ? -67.161 8.195 9.149 1.00 91.75 1231 GLN A C 1
ATOM 9542 O O . GLN A 1 1231 ? -66.705 9.209 9.671 1.00 91.75 1231 GLN A O 1
ATOM 9547 N N . ALA A 1 1232 ? -68.465 8.025 8.916 1.00 90.44 1232 ALA A N 1
ATOM 9548 C CA . ALA A 1 1232 ? -69.468 9.030 9.256 1.00 90.44 1232 ALA A CA 1
ATOM 9549 C C . ALA A 1 1232 ? -69.528 9.302 10.769 1.00 90.44 1232 ALA A C 1
ATOM 9551 O O . ALA A 1 1232 ? -69.561 10.460 11.180 1.00 90.44 1232 ALA A O 1
ATOM 9552 N N . ALA A 1 1233 ? -69.472 8.250 11.593 1.00 91.19 1233 ALA A N 1
ATOM 9553 C CA . ALA A 1 1233 ? -69.500 8.372 13.050 1.00 91.19 1233 ALA A CA 1
ATOM 9554 C C . ALA A 1 1233 ? -68.259 9.083 13.622 1.00 91.19 1233 ALA A C 1
ATOM 9556 O O . ALA A 1 1233 ? -68.369 9.836 14.585 1.00 91.19 1233 ALA A O 1
ATOM 9557 N N . LEU A 1 1234 ? -67.075 8.846 13.046 1.00 91.69 1234 LEU A N 1
ATOM 9558 C CA . LEU A 1 1234 ? -65.813 9.384 13.565 1.00 91.69 1234 LEU A CA 1
ATOM 9559 C C . LEU A 1 1234 ? -65.416 10.742 12.974 1.00 91.69 1234 LEU A C 1
ATOM 9561 O O . LEU A 1 1234 ? -64.678 11.484 13.625 1.00 91.69 1234 LEU A O 1
ATOM 9565 N N . ALA A 1 1235 ? -65.891 11.095 11.776 1.00 89.50 1235 ALA A N 1
ATOM 9566 C CA . ALA A 1 1235 ? -65.541 12.358 11.123 1.00 89.50 1235 ALA A CA 1
ATOM 9567 C C . ALA A 1 1235 ? -65.962 13.589 11.945 1.00 89.50 1235 ALA A C 1
ATOM 9569 O O . ALA A 1 1235 ? -65.247 14.590 11.957 1.00 89.50 1235 ALA A O 1
ATOM 9570 N N . THR A 1 1236 ? -67.076 13.503 12.676 1.00 83.69 1236 THR A N 1
ATOM 9571 C CA . THR A 1 1236 ? -67.602 14.589 13.523 1.00 83.69 1236 THR A CA 1
ATOM 9572 C C . THR A 1 1236 ? -66.748 14.877 14.757 1.00 83.69 1236 THR A C 1
ATOM 9574 O O . THR A 1 1236 ? -66.883 15.940 15.354 1.00 83.69 1236 THR A O 1
ATOM 9577 N N . VAL A 1 1237 ? -65.845 13.961 15.117 1.00 88.38 1237 VAL A N 1
ATOM 9578 C CA . VAL A 1 1237 ? -64.964 14.053 16.294 1.00 88.38 1237 VAL A CA 1
ATOM 9579 C C . VAL A 1 1237 ? -63.478 13.967 15.922 1.00 88.38 1237 VAL A C 1
ATOM 9581 O O . VAL A 1 1237 ? -62.634 13.656 16.760 1.00 88.38 1237 VAL A O 1
ATOM 9584 N N . GLY A 1 1238 ? -63.140 14.211 14.650 1.00 84.81 1238 GLY A N 1
ATOM 9585 C CA . GLY A 1 1238 ? -61.755 14.212 14.160 1.00 84.81 1238 GLY A CA 1
ATOM 9586 C C . GLY A 1 1238 ? -61.084 12.832 14.116 1.00 84.81 1238 GLY A C 1
ATOM 9587 O O . GLY A 1 1238 ? -59.858 12.741 14.034 1.00 84.81 1238 GLY A O 1
ATOM 9588 N N . GLY A 1 1239 ? -61.861 11.749 14.182 1.00 86.50 1239 GLY A N 1
ATOM 9589 C CA . GLY A 1 1239 ? -61.369 10.375 14.110 1.00 86.50 1239 GLY A CA 1
ATOM 9590 C C . GLY A 1 1239 ? -61.229 9.846 12.685 1.00 86.50 1239 GLY A C 1
ATOM 9591 O O . GLY A 1 1239 ? -61.806 10.373 11.735 1.00 86.50 1239 GLY A O 1
ATOM 9592 N N . LYS A 1 1240 ? -60.477 8.750 12.535 1.00 86.31 1240 LYS A N 1
ATOM 9593 C CA . LYS A 1 1240 ? -60.356 8.011 11.268 1.00 86.31 1240 LYS A CA 1
ATOM 9594 C C . LYS A 1 1240 ? -60.692 6.539 11.483 1.00 86.31 1240 LYS A C 1
ATOM 9596 O O . LYS A 1 1240 ? -60.333 5.946 12.500 1.00 86.31 1240 LYS A O 1
ATOM 9601 N N . GLY A 1 1241 ? -61.358 5.941 10.502 1.00 85.44 1241 GLY A N 1
ATOM 9602 C CA . GLY A 1 1241 ? -61.720 4.527 10.510 1.00 85.44 1241 GLY A CA 1
ATOM 9603 C C . GLY A 1 1241 ? -61.926 3.972 9.106 1.00 85.44 1241 GLY A C 1
ATOM 9604 O O . GLY A 1 1241 ? -62.061 4.722 8.136 1.00 85.44 1241 GLY A O 1
ATOM 9605 N N . GLY A 1 1242 ? -61.916 2.647 8.995 1.00 80.19 1242 GLY A N 1
ATOM 9606 C CA . GLY A 1 1242 ? -62.043 1.941 7.726 1.00 80.19 1242 GLY A CA 1
ATOM 9607 C C . GLY A 1 1242 ? -62.227 0.436 7.907 1.00 80.19 1242 GLY A C 1
ATOM 9608 O O . GLY A 1 1242 ? -61.998 -0.120 8.982 1.00 80.19 1242 GLY A O 1
ATOM 9609 N N . GLY A 1 1243 ? -62.676 -0.226 6.845 1.00 86.50 1243 GLY A N 1
ATOM 9610 C CA . GLY A 1 1243 ? -62.915 -1.665 6.834 1.00 86.50 1243 GLY A CA 1
ATOM 9611 C C . GLY A 1 1243 ? -63.718 -2.119 5.621 1.00 86.50 1243 GLY A C 1
ATOM 9612 O O . GLY A 1 1243 ? -64.024 -1.324 4.732 1.00 86.50 1243 GLY A O 1
ATOM 9613 N N . GLN A 1 1244 ? -64.038 -3.409 5.594 1.00 83.56 1244 GLN A N 1
ATOM 9614 C CA . GLN A 1 1244 ? -64.833 -4.036 4.539 1.00 83.56 1244 GLN A CA 1
ATOM 9615 C C . GLN A 1 1244 ? -66.333 -3.759 4.739 1.00 83.56 1244 GLN A C 1
ATOM 9617 O O . GLN A 1 1244 ? -66.750 -3.205 5.756 1.00 83.56 1244 GLN A O 1
ATOM 9622 N N . ALA A 1 1245 ? -67.167 -4.139 3.766 1.00 85.50 1245 ALA A N 1
ATOM 9623 C CA . ALA A 1 1245 ? -68.609 -3.883 3.820 1.00 85.50 1245 ALA A CA 1
ATOM 9624 C C . ALA A 1 1245 ? -69.291 -4.549 5.031 1.00 85.50 1245 ALA A C 1
ATOM 9626 O O . ALA A 1 1245 ? -70.178 -3.945 5.629 1.00 85.50 1245 ALA A O 1
ATOM 9627 N N . ALA A 1 1246 ? -68.818 -5.736 5.427 1.00 84.75 1246 ALA A N 1
ATOM 9628 C CA . ALA A 1 1246 ? -69.322 -6.496 6.569 1.00 84.75 1246 ALA A CA 1
ATOM 9629 C C . ALA A 1 1246 ? -68.835 -5.977 7.928 1.00 84.75 1246 ALA A C 1
ATOM 9631 O O . ALA A 1 1246 ? -69.558 -6.065 8.918 1.00 84.75 1246 ALA A O 1
ATOM 9632 N N . PHE A 1 1247 ? -67.604 -5.463 7.998 1.00 88.56 1247 PHE A N 1
ATOM 9633 C CA . PHE A 1 1247 ? -66.976 -5.102 9.265 1.00 88.56 1247 PHE A CA 1
ATOM 9634 C C . PHE A 1 1247 ? -65.965 -3.967 9.111 1.00 88.56 1247 PHE A C 1
ATOM 9636 O O . PHE A 1 1247 ? -65.100 -4.007 8.231 1.00 88.56 1247 PHE A O 1
ATOM 9643 N N . ALA A 1 1248 ? -66.021 -2.995 10.019 1.00 90.00 1248 ALA A N 1
ATOM 9644 C CA . ALA A 1 1248 ? -65.082 -1.883 10.059 1.00 90.00 1248 ALA A CA 1
ATOM 9645 C C . ALA A 1 1248 ? -64.782 -1.408 11.478 1.00 90.00 1248 ALA A C 1
ATOM 9647 O O . ALA A 1 1248 ? -65.562 -1.619 12.407 1.00 90.00 1248 ALA A O 1
ATOM 9648 N N . GLN A 1 1249 ? -63.637 -0.743 11.624 1.00 91.00 1249 GLN A N 1
ATOM 9649 C CA . GLN A 1 1249 ? -63.180 -0.207 12.900 1.00 91.00 1249 GLN A CA 1
ATOM 9650 C C . GLN A 1 1249 ? -62.472 1.138 12.725 1.00 91.00 1249 GLN A C 1
ATOM 9652 O O . GLN A 1 1249 ? -61.938 1.445 11.655 1.00 91.00 1249 GLN A O 1
ATOM 9657 N N . GLY A 1 1250 ? -62.438 1.939 13.782 1.00 91.00 1250 GLY A N 1
ATOM 9658 C CA . GLY A 1 1250 ? -61.734 3.215 13.794 1.00 91.00 1250 GLY A CA 1
ATOM 9659 C C . GLY A 1 1250 ? -61.572 3.787 15.192 1.00 91.00 1250 GLY A C 1
ATOM 9660 O O . GLY A 1 1250 ? -62.125 3.263 16.160 1.00 91.00 1250 GLY A O 1
ATOM 9661 N N . ALA A 1 1251 ? -60.808 4.871 15.290 1.00 90.50 1251 ALA A N 1
ATOM 9662 C CA . ALA A 1 1251 ? -60.588 5.564 16.551 1.00 90.50 1251 ALA A CA 1
ATOM 9663 C C . ALA A 1 1251 ? -60.363 7.071 16.363 1.00 90.50 1251 ALA A C 1
ATOM 9665 O O . ALA A 1 1251 ? -59.948 7.537 15.296 1.00 90.50 1251 ALA A O 1
ATOM 9666 N N . ALA A 1 1252 ? -60.593 7.822 17.436 1.00 89.06 1252 ALA A N 1
ATOM 9667 C CA . ALA A 1 1252 ? -60.268 9.236 17.575 1.00 89.06 1252 ALA A CA 1
ATOM 9668 C C . ALA A 1 1252 ? -59.452 9.450 18.862 1.00 89.06 1252 ALA A C 1
ATOM 9670 O O . ALA A 1 1252 ? -59.771 8.885 19.910 1.00 89.06 1252 ALA A O 1
ATOM 9671 N N . LYS A 1 1253 ? -58.383 10.251 18.784 1.00 86.50 1253 LYS A N 1
ATOM 9672 C CA . LYS A 1 1253 ? -57.523 10.616 19.925 1.00 86.50 1253 LYS A CA 1
ATOM 9673 C C . LYS A 1 1253 ? -57.587 12.124 20.152 1.00 86.50 1253 LYS A C 1
ATOM 9675 O O . LYS A 1 1253 ? -57.653 12.872 19.187 1.00 86.50 1253 LYS A O 1
ATOM 9680 N N . GLY A 1 1254 ? -57.496 12.550 21.410 1.00 79.81 1254 GLY A N 1
ATOM 9681 C CA . GLY A 1 1254 ? -57.574 13.962 21.792 1.00 79.81 1254 GLY A CA 1
ATOM 9682 C C . GLY A 1 1254 ? -58.987 14.540 21.700 1.00 79.81 1254 GLY A C 1
ATOM 9683 O O . GLY A 1 1254 ? -59.124 15.721 21.420 1.00 79.81 1254 GLY A O 1
ATOM 9684 N N . VAL A 1 1255 ? -60.013 13.705 21.885 1.00 81.81 1255 VAL A N 1
ATOM 9685 C CA . VAL A 1 1255 ? -61.419 14.121 21.785 1.00 81.81 1255 VAL A CA 1
ATOM 9686 C C . VAL A 1 1255 ? -61.926 14.793 23.064 1.00 81.81 1255 VAL A C 1
ATOM 9688 O O . VAL A 1 1255 ? -61.384 14.549 24.143 1.00 81.81 1255 VAL A O 1
ATOM 9691 N N . GLU A 1 1256 ? -62.963 15.621 22.922 1.00 80.75 1256 GLU A N 1
ATOM 9692 C CA . GLU A 1 1256 ? -63.687 16.254 24.032 1.00 80.75 1256 GLU A CA 1
ATOM 9693 C C . GLU A 1 1256 ? -64.597 15.254 24.767 1.00 80.75 1256 GLU A C 1
ATOM 9695 O O . GLU A 1 1256 ? -64.932 14.185 24.248 1.00 80.75 1256 GLU A O 1
ATOM 9700 N N . GLU A 1 1257 ? -65.029 15.603 25.980 1.00 73.62 1257 GLU A N 1
ATOM 9701 C CA . GLU A 1 1257 ? -65.805 14.711 26.854 1.00 73.62 1257 GLU A CA 1
ATOM 9702 C C . GLU A 1 1257 ? -67.163 14.308 26.237 1.00 73.62 1257 GLU A C 1
ATOM 9704 O O . GLU A 1 1257 ? -67.605 13.171 26.410 1.00 73.62 1257 GLU A O 1
ATOM 9709 N N . GLU A 1 1258 ? -67.771 15.171 25.410 1.00 82.75 1258 GLU A N 1
ATOM 9710 C CA . GLU A 1 1258 ? -69.038 14.893 24.709 1.00 82.75 1258 GLU A CA 1
ATOM 9711 C C . GLU A 1 1258 ? -68.887 14.065 23.417 1.00 82.75 1258 GLU A C 1
ATOM 9713 O O . GLU A 1 1258 ? -69.885 13.709 22.779 1.00 82.75 1258 GLU A O 1
ATOM 9718 N N . ALA A 1 1259 ? -67.663 13.709 23.012 1.00 85.44 1259 ALA A N 1
ATOM 9719 C CA . ALA A 1 1259 ? -67.401 13.081 21.716 1.00 85.44 1259 ALA A CA 1
ATOM 9720 C C . ALA A 1 1259 ? -68.150 11.756 21.497 1.00 85.44 1259 ALA A C 1
ATOM 9722 O O . ALA A 1 1259 ? -68.545 11.449 20.372 1.00 85.44 1259 ALA A O 1
ATOM 9723 N N . LEU A 1 1260 ? -68.399 10.980 22.556 1.00 87.19 1260 LEU A N 1
ATOM 9724 C CA . LEU A 1 1260 ? -69.171 9.740 22.452 1.00 87.19 1260 LEU A CA 1
ATOM 9725 C C . LEU A 1 1260 ? -70.630 9.987 22.046 1.00 87.19 1260 LEU A C 1
ATOM 9727 O O . LEU A 1 1260 ? -71.175 9.220 21.252 1.00 87.19 1260 LEU A O 1
ATOM 9731 N N . GLN A 1 1261 ? -71.260 11.047 22.562 1.00 88.25 1261 GLN A N 1
ATOM 9732 C CA . GLN A 1 1261 ? -72.641 11.394 22.212 1.00 88.25 1261 GLN A CA 1
ATOM 9733 C C . GLN A 1 1261 ? -72.717 11.920 20.778 1.00 88.25 1261 GLN A C 1
ATOM 9735 O O . GLN A 1 1261 ? -73.540 11.443 19.998 1.00 88.25 1261 GLN A O 1
ATOM 9740 N N . VAL A 1 1262 ? -71.794 12.811 20.404 1.00 89.94 1262 VAL A N 1
ATOM 9741 C CA . VAL A 1 1262 ? -71.710 13.385 19.051 1.00 89.94 1262 VAL A CA 1
ATOM 9742 C C . VAL A 1 1262 ? -71.494 12.297 17.994 1.00 89.94 1262 VAL A C 1
ATOM 9744 O O . VAL A 1 1262 ? -72.181 12.271 16.970 1.00 89.94 1262 VAL A O 1
ATOM 9747 N N . ALA A 1 1263 ? -70.583 11.353 18.246 1.00 90.19 1263 ALA A N 1
ATOM 9748 C CA . ALA A 1 1263 ? -70.342 10.231 17.343 1.00 90.19 1263 ALA A CA 1
ATOM 9749 C C . ALA A 1 1263 ? -71.546 9.275 17.264 1.00 90.19 1263 ALA A C 1
ATOM 9751 O O . ALA A 1 1263 ? -71.873 8.779 16.185 1.00 90.19 1263 ALA A O 1
ATOM 9752 N N . ALA A 1 1264 ? -72.242 9.032 18.382 1.00 89.75 1264 ALA A N 1
ATOM 9753 C CA . ALA A 1 1264 ? -73.422 8.169 18.408 1.00 89.75 1264 ALA A CA 1
ATOM 9754 C C . ALA A 1 1264 ? -74.617 8.776 17.660 1.00 89.75 1264 ALA A C 1
ATOM 9756 O O . ALA A 1 1264 ? -75.362 8.048 17.005 1.00 89.75 1264 ALA A O 1
ATOM 9757 N N . GLU A 1 1265 ? -74.808 10.093 17.730 1.00 90.12 1265 GLU A N 1
ATOM 9758 C CA . GLU A 1 1265 ? -75.829 10.796 16.947 1.00 90.12 1265 GLU A CA 1
ATOM 9759 C C . GLU A 1 1265 ? -75.495 10.796 15.457 1.00 90.12 1265 GLU A C 1
ATOM 9761 O O . GLU A 1 1265 ? -76.351 10.448 14.641 1.00 90.12 1265 GLU A O 1
ATOM 9766 N N . ALA A 1 1266 ? -74.242 11.085 15.098 1.00 89.94 1266 ALA A N 1
ATOM 9767 C CA . ALA A 1 1266 ? -73.776 11.007 13.715 1.00 89.94 1266 ALA A CA 1
ATOM 9768 C C . ALA A 1 1266 ? -73.984 9.603 13.124 1.00 89.94 1266 ALA A C 1
ATOM 9770 O O . ALA A 1 1266 ? -74.488 9.466 12.010 1.00 89.94 1266 ALA A O 1
ATOM 9771 N N . ALA A 1 1267 ? -73.688 8.559 13.904 1.00 89.75 1267 ALA A N 1
ATOM 9772 C CA . ALA A 1 1267 ? -73.928 7.174 13.518 1.00 89.75 1267 ALA A CA 1
ATOM 9773 C C . ALA A 1 1267 ? -75.416 6.837 13.330 1.00 89.75 1267 ALA A C 1
ATOM 9775 O O . ALA A 1 1267 ? -75.743 6.004 12.496 1.00 89.75 1267 ALA A O 1
ATOM 9776 N N . ARG A 1 1268 ? -76.331 7.434 14.103 1.00 89.06 1268 ARG A N 1
ATOM 9777 C CA . ARG A 1 1268 ? -77.779 7.182 13.963 1.00 89.06 1268 ARG A CA 1
ATOM 9778 C C . ARG A 1 1268 ? -78.404 7.940 12.791 1.00 89.06 1268 ARG A C 1
ATOM 9780 O O . ARG A 1 1268 ? -79.417 7.481 12.271 1.00 89.06 1268 ARG A O 1
ATOM 9787 N N . ASN A 1 1269 ? -77.843 9.096 12.438 1.00 86.62 1269 ASN A N 1
ATOM 9788 C CA . ASN A 1 1269 ? -78.324 9.942 11.345 1.00 86.62 1269 ASN A CA 1
ATOM 9789 C C . ASN A 1 1269 ? -77.908 9.425 9.961 1.00 86.62 1269 ASN A C 1
ATOM 9791 O O . ASN A 1 1269 ? -78.620 9.672 8.990 1.00 86.62 1269 ASN A O 1
ATOM 9795 N N . PHE A 1 1270 ? -76.761 8.746 9.882 1.00 82.94 1270 PHE A N 1
ATOM 9796 C CA . PHE A 1 1270 ? -76.308 8.020 8.698 1.00 82.94 1270 PHE A CA 1
ATOM 9797 C C . PHE A 1 1270 ? -77.129 6.737 8.487 1.00 82.94 1270 PHE A C 1
ATOM 9799 O O . PHE A 1 1270 ? -77.573 6.495 7.342 1.00 82.94 1270 PHE A O 1
#

Foldseek 3Di:
DDDDDDDDDDDDDDDDDKDWDQDPVVRDIDIDDPPDDDDPPDDDDDDDDDDDDDDDDDDDDDDDDDDDDDDDDDDDDDDDDDDDDDFDDDPPDDGDHDDDDDDDDDDDDDDDDDDDDPPPVVVVVVVVVVVVVVVVVVVVVVVVVVCVVPVPPDDDDDDDDDDDDDDDDDDDDDDDDDDDPVVVVVVPPPDDDPDDDDDPDDDPDDDDDDDDDDDDDDDDDDDDDDDDDDDDDDDDDDDDDDDDFDWDDDPPGDTWGWDDDDPDIDTDDDDDDDDDDDDDDDDDDDDDDDDDPPPPPPVVVVVPPDADQPDPDLVCLALVNLQVLLCCCCCVPVPADEDAADAQCDLPDPPDLGAAAPCPVVQCLQQVNDDPPDPCPPGFKYWAWYKHAQPDDPRHCLVVFLQDFEDFRIFTWTKMKGSQPDFQLCLLVSVLCCVCRVLNDDLQFKAKEWECFDVVLPGHTPVVNQVSVVVRDPPLRYYYDYCVPQKDDPHLWGWIAGKMWMKGQLVGPDRCSVVVVVPDLRIDTFKMKTFTFWTQDNVRHTDGTPHTMIIMTGTSLVVSCSSSSHSGSCVHPLNVLLQVLLCVQQPDDGQDPDHDPRCVLSQNSLSRLLSSLLLVLLSNVLSPAAQDVDRSNVSNLVSLLVSLLSCCRRRVGDQLSSLVSLVVSLVSCCVSHVSSDPVSSVVSSLRSSVSSVVSVVQSVVLVVLLVVQLVVCVVVVHQEAELVSLLCSCPVRVHHSVVSQVVSVVSNHGYPVVRVVVVVVVVVCVVVVVVCVVVVVPDPADDDDQDPVQVVVCVVVVPDFEAQPLLQPPPDWDKWFFAWKAFPVGTDQKPVVPPDLQHKIKTWTNYANWDADDPQFATWWFAKAAPVRHGQFTFDHWHDDPRTIIGIGRGNDMDGHGDMIIYTTPVVQVLLQQLQVQLLLLLVLLCCVLQHDPKAWPDWHTGSQWIKTKIFDQDPVFDDLVSLVSSQVSSQVQLVVFWFKEKDFDAPVLLVLAPLEDDHPSDDADGRFMKMWTHDYVVVCSVPRNDNVRSNTRIYGDPDHHDGTSNSQVHKFWQDWDDPDNRMIMIMMGTDPSRVVQAVLLVVLVVLLVVCVVDPNDPVSLVVSVVSLVPDRHGPSSSVVSVVSSVVSVVVVVVVVVVVVPPDLDPVLLVVVLVVQVVQLVVCVVVVHQEGEEEEEELNDDPVSVQCSQVVPPRSGKYKYWYDHDQFKIKIKIFGDPVCLVPQFAQVLQCQLCVQFVKHKGDGSGIIIIMGGRGHNCSRVSSSVSSVVD

Sequence (1270 aa):
MARLGPNGGAMPGQLRHLRFVLDRERQEVIMYSDDVMMVPAGAEPGQFGVPVGGGACRDYSNVQNGSLVCPSVHPPVSEMHLRVVELVVWPEASLEVRCWHRQNIGSPALGLKDSEVPPLEDQIRIAANILWQQAIQTERKAAVQWEDSWGFLRAERQDVPGALAHSSSAGNLVDTEGMSRSQALMGLRLNVPRDRFRKPASTQQELGWRQPLERGGLRFNYGLKHDDGIWPLADIAPWPARAAHMAVPLPDGARISMRRNGDIWTCVPWPLREHLQPHVPQLPGALVDCRHEAEVSSFAEQLLLQPHAARMGNAAARGEKVREAYIKFFVDKKKHDFVQSSPVVPLSDPTLLFANAGMNQFKPIFLGQLEPNSPLQGVTRAANSQKCIRAGGKHNDLDDVGKDVYHHTFFEMLGNWSFGDYFKEEAIDWAWELLTEVYGLDEERLYASYFGGDEELGLPEDLEAKELWLRHLPESRVLPFGKKDNFWEMGATGPCGPCSELHYDRLGSRDAAALVNADDPDVIEIWNLVFMQFFRGDDGRLTELPNRHIDTGMGLERVTSVLQDMRSNYDTDIFGPLLAAVHDLVGGEPYEGRVGADDVGMRDTAYRIVVDHARTLTMAVADGATPSSEGRGYVLRRILRRAVRYGRSKLDAPPGFFSKLVPKVVESLSPGFPDLTKAAGERVQGILQDEEVAFDRTVDRGMQFFDGLKAELEKEGAKVVPGDQAFLLYDSHGFPLDLTEQMALESGLSVDIAGFEAAMEQQKERSRAALREQQAQEQGLRPLQLVAEQTAWLSDEKIPVTDDLKKYTWNIRPSARVEAIYTQQGFVNSSAEIKDQSASVGIVLNTSPFYAEAGGQVGDLGLLTNEDGEELMKVKVVQVFAGYVLHVGPMPVTCAVGDEVFCEVDYEHRSKVAPNHTMTHVLNWALREVLGDGLDQRGSLVTADRLRFDFSYEASSGVSVADLEKVETLVQKTVDAGLPVTSKEVALADAQAIYGLRAMAGEAYPDPVRVVTVGSPIEEVLQSPGAEKWRAQSVEFCGGTHIATTSEAKHFVLLEEKGIAKGVRRIFAATGAVAETALEEAQRVEKRMNELESSSVEEDALMALQKDLDSLVLPAVPKSQLRDRLGELRKQLKKKQKKKKKGKVSKEEQAAALTELKEAVAEAKSLGKNFCVKTFQGAGVDGKSLREAAQGGEFDIAVMVLNQPSPKALECLAAVPEALQSEKAAGKWVQAALATVGGKGGGQAAFAQGAAKGVEEEALQVAAEAARNF

Organism: NCBI:txid2562237

Radius of gyration: 43.62 Å; chains: 1; bounding box: 121×140×113 Å